Protein 1UAA (pdb70)

Solvent-accessible surface area: 56972 Å² total; per-residue (Å²): 147,23,23,106,21,10,63,107,0,11,93,50,23,97,7,13,0,0,2,3,0,5,2,16,3,24,39,61,117,6,8,11,47,3,0,15,63,0,14,159,65,48,62,44,84,2,139,19,0,3,2,4,0,52,57,22,86,20,12,75,49,7,32,82,93,0,12,132,75,17,13,104,151,35,2,64,41,11,49,19,23,4,7,60,20,19,0,10,37,0,1,63,108,11,56,72,77,114,64,125,118,38,28,10,7,15,18,12,52,41,23,5,50,48,17,0,92,114,40,1,62,81,79,8,86,42,25,161,83,34,4,83,91,1,2,14,47,0,0,34,40,11,8,85,86,26,55,22,80,58,0,54,83,82,28,94,44,124,84,50,132,36,4,0,110,1,7,24,66,0,28,52,58,5,160,79,63,62,11,19,1,36,22,22,0,1,20,61,0,9,92,55,0,85,80,57,112,120,1,74,140,81,3,61,80,48,11,92,0,3,2,1,8,34,2,3,19,0,15,29,8,10,9,79,0,7,49,16,6,14,25,118,181,8,62,3,7,1,3,0,0,11,3,16,0,1,77,37,142,92,16,7,53,29,92,0,0,40,55,2,44,158,75,14,128,41,23,98,47,12,93,2,45,37,1,108,37,0,5,15,0,0,3,50,0,0,18,84,0,16,66,75,7,91,63,87,33,116,35,138,6,85,17,131,79,51,142,27,60,66,1,101,0,52,70,9,89,80,56,66,84,7,0,65,119,5,5,28,51,5,69,46,29,20,166,138,90,117,28,71,73,79,28,0,0,0,1,2,58,15,94,118,18,6,175,21,2,46,103,22,0,103,108,63,217,11,59,41,57,89,38,62,61,76,36,26,7,25,34,27,0,0,24,10,2,16,0,4,1,28,0,7,42,20,34,58,4,51,36,0,1,94,86,0,7,26,49,15,100,112,117,2,25,113,53,19,35,124,85,0,18,78,22,3,126,82,117,121,97,8,16,8,56,0,2,96,29,166,24,0,33,162,70,10,81,58,200,10,56,98,4,0,39,130,16,1,90,56,0,14,87,11,42,138,39,10,135,166,101,32,56,23,0,2,116,72,0,19,136,46,29,83,0,75,40,49,0,104,98,9,6,29,29,92,132,4,0,78,63,4,21,124,16,5,70,77,3,36,55,25,1,32,95,10,22,128,13,42,154,72,37,98,82,48,80,14,72,76,0,7,19,45,1,15,17,69,5,50,17,77,137,162,103,73,64,74,39,0,23,0,9,16,2,18,39,1,59,42,93,87,17,25,20,0,12,1,3,3,0,1,39,14,45,5,0,62,80,60,17,59,99,125,129,57,27,25,20,6,22,38,1,1,4,3,0,0,0,2,0,36,108,38,1,12,2,6,14,6,44,27,13,70,60,95,86,80,73,49,236,37,130,34,0,98,0,0,100,42,2,20,94,124,4,14,80,138,133,39,22,107,14,0,69,74,0,12,102,41,22,87,5,18,0,0,0,2,2,2,4,16,3,30,44,30,59,3,3,0,43,0,0,11,56,0,14,132,50,49,58,40,56,10,51,7,0,0,1,5,1,54,73,90,131,19,0,139,71,1,96,126,92,4,37,148,55,2,23,205,104,55,17,161,43,26,37,16,10,7,6,64,63,9,0,61,32,0,8,96,121,7,24,42,36,4,19,19,137,31,92,51,79,66,39,65,83,74,56,16,52,45,23,1,96,101,12,3,121,73,84,6,98,85,30,154,99,15,14,64,69,0,22,11,26,3,13,50,47,19,17,100,88,38,58,25,88,57,2,58,85,81,17,101,35,107,82,34,151,47,2,1,90,2,4,20,73,2,34,33,67,6,162,66,97,42,30,16,3,78,18,18,6,2,32,48,0,11,95,10,0,104,69,6,99,78,3,81,114,96,9,29,56,59,1,48,0,2,0,1,4,35,2,1,17,0,14,34,8,15,4,54,0,11,48,31,5,0,33,110,104,4,88,6,1,5,1,1,3,26,2,15,1,1,68,43,140,112,22,5,83,52,88,0,2,40,45,3,45,108,75,14,122,79,27,92,41,0,90,1,46,28,0,97,41,0,6,19,26,0,3,76,0,0,10,48,0,5,58,66,6,100,72,101,39,133,14,132,9,91,19,143,80,58,112,28,44,78,1,75,0,6,24,2,75,54,67,65,47,4,0,89,59,0,2,34,56,0,58,50,36,37,137,104,68,152,27,85,51,90,24,0,0,0,0,1,48,19,96,103,3,8,48,10,1,1,2,25,0,11,42,48,147,11,41,30,92,11,49,11,58,75,25,0,7,59,58,84,5,0,57,36,6,5,7,5,0,67,2,13,36,77,32,100,24,47,60,2,5,76,155,3,13,37,38,5,101,51,113,13,27,114,55,22,28,87,100,0,0,90,78,3,102,100,70,131,91,8,8,12,54,0,1,104,44,182,35,0,38,154,65,3,60,54,187,7,41,107,1,2,48,102,1,0,99,55,2,16,56,7,47,167,72,10,130,204,87,24,47,28,0,4,124,71,0,29,130,44,17,50,10,80,48,36,0,107,108,57,7,116,19,84,120,24,0,91,88,41,35,138,9,2,70,36,1,36,43,9,2,24,88,12,24,125,16,60,175,159,91,161,78,31,76,21,75,67,0,6,65,42,1,32,119,62,88,142,188,112,47,32,0,30,0,0,13,2,26,38,0,43,53,71,80,14,31,29,2,16,2,3,1,3,1,28,23,46,2,0,76,89,45,15,40,95,124,138,68,19,48,20,2,19,28,1,0,1,0,0,2,0,4,0,42,128,60,1,12,0,1,9,0,94,56,23,150,92,195,51,115,68,41,207,32,126,34,0,92,2,0,94,45,8,17,83,132,8,13,78,85,84,123

Organism: Escherichia coli (strain K12) (NCBI:txid83333)

CATH classification: 3.40.50.300 (+3 more: 1.10.10.160, 3.40.50.300, 1.10.486.10)

Foldseek 3Di:
DQPPLLVVLQVPQQFAEEEAEDQQLCQLPSVLSNLLCCCVVVVDQLQQAAEEEADLVSQVVSLVSNCVVDPLRSRLNHHYYYLLVVLQVLVVVVVVVVPHDPQAAEQEVVSQLVVLCVLCPPLDDPDDVLSVCLVLVLLACVLVVHDLVVVCVVFDDPVGVSSSVSSNVSVVVCVPLRYDYSSCSLVVSLCVQVVDDVSLVVLLRRNVEYEYEALQQQARSRVSSVCSNPPPSNRYYYYYHLLQNFVVSRRGDSCRVPVSVPVDDPYHYRYRAEHAFAAQQLQQQLQQLLVVFDDPDDYGHGYPHHHAAFAEEDEAAALQVQLVVCLVVLVVCCVVVPDFLALAEEAFADDVSVVNNVCSCVVVVFDADEADDQFLLGLPLNLLLLLLLSCLLRVQNQVSCVSHLAVLHDPQDPVVVVLLCVQCVVVPGGSLVSLPDPVSCVSDDDVNNVRSNVVSVLSVVLSVVCVDVVLVSSVCVCVVSVSLVSLCVVPDDNVVSVVSVVSVVLLSVQLVCQQVDDSSHGHDRSVVSSVCVSVVSSVPDPDDDSGHHYHYLVSLSDAAHQEYEHEAQFACTQLNVVCVVPVHSSSSSSSVSSSSSRHHHHYYYYHHQWYPPPVDIDRTHGHVSLVSGDVVSYHD/DDDVLLVVLLPPQQFQEEEAEDPQLCVLVSVLSSLVCCCVPVVCQLQQEAEEEADVVSQVVSLVVNCVVDPPPSNPHHNRGYLLVVLQVLQAVVCCVVVHGADAEACPPVNLLVVLCVLQPVNDDPDDVVSVCLVQVLLAVVLVVHALVVQCVVFDDDCSVVSSVSSNVSVVVPVPVPHHHRSCSQLPVLVVLVVDPVSLVVQLRSNVEYEYEALQQDANSSLSSVCSNHPGSRRYYYYYHLLQNFVVSRRRDSCRVVVCCPSGVVYHYRYRAEHAFAAQQLLQQLQQLLVVFVDDDRHRHDYPHHHFAFAEEAEAAELQRQLVVCLVVVVVCCVVVVDFQALAAEAFADLVSVVNNLQVCLVVVAFADALADDRLLVLVLNVLLLLLLVCLLPVQPLVSCVVNVQLLHWPQDVCLVVLLVVVCVVVPTHSLVSLPPPVSPPSDHDCNNVGSCVVSVLSVVLSVVCQPVVLVSSVCVDVVSVSLVVLCVVPDPNVRSVVSVVSVVVLSVSLVCQQVADPPGDHDRSSVSSVSSCVNVVVDTHYYYYYLVSQQPAAHQEYEHEAQFACILCPVVVVPVVPSSSSSSSVSRSSSRHGHHYYYYHHQWYCPPVNIDRTHGNCSLVSGDVVRYHYDD

Secondary structure (DSSP, 8-state):
---HHHHHHHH--SSEEEE---TTS-HHHHHHHHHHHHHHHH---GGGEEEEESSHHHHHHHHHHHHHHS-TTTTTTSEEEEHHHHHHHHHHHHHHHTT------EE-HHHHHHHHHHHTSTTS-S-HHHHHHHHHHHHHHHTTT--TTHHHHT--SHHHHHHHHHHHHHHHHHHHHT-EEHHHHHHHHHHHHHH-HHHHHHHHTT-SEEEES-GGG-BHHHHHHHHHHHTTT--EEEE--GGG---GGGTB-TTHHHHHHHHSTT-EEE----BSSS-HHHHHHHHHHHHTS--SS-----BSS-----BEEEEPSSHHHHHHHHHHHHHHHHHHH---TTTEEEEESSSGGGTTHHHHHHHTT--EEES----GGG-HHHHHHHHHHHHHH-TT-HHHHHHHSSTT-----HHHHHHHHHHHHHTTS-HHHHTT-TTHHHHS-SHHHHHHHHHHHHHHHHHHHHTT-HHHHHHHHHHHHTHHHHHHHHSSSHHHHHHHHHHHHHHHHHHHHHHT--SSS----HHHHHHHHHTT----------SEEEEESTTTSS--EEEEEE---BSSTTTTHHHHTTT--HHHHHHHHHHHHTEEEEEEEEE-SS--GGGS-----B-HHHHHS-TTTB--/---HHHHHHHH--SS-EEEEE-TTS-HHHHHHHHHHHHHHHH---GGGEEEEESSHHHHHHHHHHHHHHS-TTTT-S---EEHHHHHHHHHHHHHTTSS------B-TTHHHHHHHHHHTSSSS-S-HHHHHHHHHHHHHHHHTT--TTHHHHT--SHHHHHHHHHHHHHHHHHHHHT-B-TTHHHHTHHHHHHH-HHHHHHHHTTSSEEEES-GGG-BHHHHHHHHHHSSSS--EEEE--GGG--GGGGTB-TTHHHHHHHS-TT-EEEEE-EESSS-HHHHHHHHHHGGGS--SS----EESS----PEEEEEEEEHHHHHHHHHHHHHHHHHHHT--GGGEEEEESSSHHHHHHHHHHHHTT--EE--SS--GGGSHHHHHHHHHHHHHH-TT-HHHHHHHTTTTT----HHHHHHHHHHHHHTTS-HHHHTT-TTTTTTS-TTSTTTHHHHHHHHHHHHHHHTT-HHHHHHHHHHHHTHHHHHHHHSSSHHHHHHHHHHHHHHHHHHHHHHH--SSS----HHHHHHHHHTT------EEEEEHHHHTT--EEEEEE---BTTTTTTHHHHTTS--HHHHHHHHHHHHTEEEEEEEEEEEEEESSSSEE---B-HHHHHS-GGGEEE--

InterPro domains:
  IPR000212 UvrD-like helicase [PTHR11070] (2-648)
  IPR005752 ATP-dependent DNA helicase Rep [MF_01920] (1-668)
  IPR005752 ATP-dependent DNA helicase Rep [TIGR01074] (2-667)
  IPR013986 DExx box DNA helicase domain superfamily [G3DSA:1.10.10.160] (108-181)
  IPR014016 UvrD-like helicase, ATP-binding domain [PF00580] (3-266)
  IPR014016 UvrD-like helicase, ATP-binding domain [PS51198] (1-280)
  IPR014017 UvrD-like helicase, C-terminal [PF13361] (271-613)
  IPR014017 UvrD-like helicase, C-terminal [PS51217] (281-562)
  IPR027417 P-loop containing nucleoside triphosphate hydrolase [G3DSA:3.40.50.300] (4-266)
  IPR027417 P-loop containing nucleoside triphosphate hydrolase [G3DSA:3.40.50.300] (274-631)
  IPR027417 P-loop containing nucleoside triphosphate hydrolase [SSF52540] (2-636)

GO terms:
  GO:0016887 ATP hydrolysis activity (F, EXP)
  GO:0043138 3'-5' DNA helicase activity (F, EXP)
  GO:0005515 protein binding (F, IPI)
  GO:0003678 DNA helicase activity (F, IDA)
  GO:0042803 protein homodimerization activity (F, IDA)
  GO:0043600 cytoplasmic replisome (C, EXP)
  GO:0044787 bacterial-type DNA replication (P, IMP)
  GO:0009314 response to radiation (P, IMP)

Radius of gyration: 38.95 Å; Cα contacts (8 Å, |Δi|>4): 2082; chains: 2; bounding box: 80×111×108 Å

Structure (mmCIF, N/CA/C/O backbone):
data_1UAA
#
_entry.id   1UAA
#
_cell.length_a   141.800
_cell.length_b   141.800
_cell.length_c   284.800
_cell.angle_alpha   90.00
_cell.angle_beta   90.00
_cell.angle_gamma   90.00
#
_symmetry.space_group_name_H-M   'P 43 21 2'
#
loop_
_entity.id
_entity.type
_entity.pdbx_description
1 polymer "DNA (5'-D(*TP*TP*TP*TP*TP*TP*TP*TP*TP*TP*TP*TP*TP*TP*TP*T)-3')"
2 polymer 'PROTEIN (ATP-DEPENDENT DNA HELICASE REP.)'
#
loop_
_atom_site.group_PDB
_atom_site.id
_atom_site.type_symbol
_atom_site.label_atom_id
_atom_site.label_alt_id
_atom_site.label_comp_id
_atom_site.label_asym_id
_atom_site.label_entity_id
_atom_site.label_seq_id
_atom_site.pdbx_PDB_ins_code
_atom_site.Cartn_x
_atom_site.Cartn_y
_atom_site.Cartn_z
_atom_site.occupancy
_atom_site.B_iso_or_equiv
_atom_site.auth_seq_id
_atom_site.auth_comp_id
_atom_site.auth_asym_id
_atom_site.auth_atom_id
_atom_site.pdbx_PDB_model_num
ATOM 318 N N . ARG B 2 2 ? 22.215 65.009 63.352 1.00 49.37 2 ARG A N 1
ATOM 319 C CA . ARG B 2 2 ? 21.738 64.896 64.77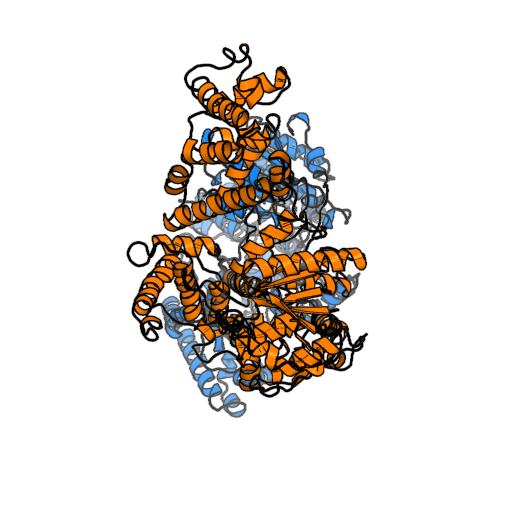3 1.00 48.09 2 ARG A CA 1
ATOM 320 C C . ARG B 2 2 ? 21.689 63.452 65.343 1.00 46.40 2 ARG A C 1
ATOM 321 O O . ARG B 2 2 ? 22.572 62.600 65.124 1.00 43.39 2 ARG A O 1
ATOM 323 N N . LEU B 2 3 ? 20.705 63.267 66.207 1.00 45.99 3 LEU A N 1
ATOM 324 C CA . LEU B 2 3 ? 20.425 61.997 66.827 1.00 45.21 3 LEU A CA 1
ATOM 325 C C . LEU B 2 3 ? 19.258 61.651 65.941 1.00 46.95 3 LEU A C 1
ATOM 326 O O . LEU B 2 3 ? 18.468 62.536 65.560 1.00 46.68 3 LEU A O 1
ATOM 331 N N . ASN B 2 4 ? 19.138 60.393 65.565 1.00 46.81 4 ASN A N 1
ATOM 332 C CA . ASN B 2 4 ? 18.024 60.118 64.703 1.00 46.76 4 ASN A CA 1
ATOM 333 C C . ASN B 2 4 ? 16.745 60.335 65.478 1.00 46.17 4 ASN A C 1
ATOM 334 O O . ASN B 2 4 ? 16.695 60.165 66.688 1.00 49.00 4 ASN A O 1
ATOM 339 N N . PRO B 2 5 ? 15.752 60.902 64.813 1.00 44.02 5 PRO A N 1
ATOM 340 C CA . PRO B 2 5 ? 14.425 61.218 65.326 1.00 41.60 5 PRO A CA 1
ATOM 341 C C . PRO B 2 5 ? 13.868 60.281 66.352 1.00 38.92 5 PRO A C 1
ATOM 342 O O . PRO B 2 5 ? 13.544 60.717 67.448 1.00 38.57 5 PRO A O 1
ATOM 346 N N . GLY B 2 6 ? 13.760 59.003 66.015 1.00 36.61 6 GLY A N 1
ATOM 347 C CA . GLY B 2 6 ? 13.240 58.047 66.974 1.00 36.00 6 GLY A CA 1
ATOM 348 C C . GLY B 2 6 ? 13.949 58.283 68.293 1.00 35.22 6 GLY A C 1
ATOM 349 O O . GLY B 2 6 ? 13.342 58.714 69.273 1.00 36.86 6 GLY A O 1
ATOM 350 N N . GLN B 2 7 ? 15.264 58.128 68.263 1.00 31.51 7 GLN A N 1
ATOM 351 C CA . GLN B 2 7 ? 16.081 58.333 69.430 1.00 30.16 7 GLN A CA 1
ATOM 352 C C . GLN B 2 7 ? 15.614 59.625 70.113 1.00 32.19 7 GLN A C 1
ATOM 353 O O . GLN B 2 7 ? 15.041 59.590 71.208 1.00 33.40 7 GLN A O 1
ATOM 359 N N . GLN B 2 8 ? 15.702 60.731 69.391 1.00 32.84 8 GLN A N 1
ATOM 360 C CA . GLN B 2 8 ? 15.286 62.004 69.937 1.00 34.44 8 GLN A CA 1
ATOM 361 C C . GLN B 2 8 ? 13.956 61.981 70.667 1.00 32.69 8 GLN A C 1
ATOM 362 O O . GLN B 2 8 ? 13.872 62.330 71.839 1.00 32.64 8 GLN A O 1
ATOM 368 N N . GLN B 2 9 ? 12.911 61.544 69.992 1.00 31.54 9 GLN A N 1
ATOM 369 C CA . GLN B 2 9 ? 11.609 61.536 70.629 1.00 32.07 9 GLN A CA 1
ATOM 370 C C . GLN B 2 9 ? 11.592 60.703 71.869 1.00 31.45 9 GLN A C 1
ATOM 371 O O . GLN B 2 9 ? 10.777 60.932 72.756 1.00 29.21 9 GLN A O 1
ATOM 377 N N . ALA B 2 10 ? 12.426 59.667 71.876 1.00 31.65 10 ALA A N 1
ATOM 378 C CA . ALA B 2 10 ? 12.550 58.773 73.021 1.00 31.20 10 ALA A CA 1
ATOM 379 C C . ALA B 2 10 ? 13.037 59.633 74.152 1.00 31.44 10 ALA A C 1
ATOM 380 O O . ALA B 2 10 ? 12.458 59.643 75.240 1.00 32.63 10 ALA A O 1
ATOM 382 N N . VAL B 2 11 ? 14.070 60.410 73.848 1.00 28.77 11 VAL A N 1
ATOM 383 C CA . VAL B 2 11 ? 14.671 61.302 74.819 1.00 26.24 11 VAL A CA 1
ATOM 384 C C . VAL B 2 11 ? 13.770 62.451 75.285 1.00 29.73 11 VAL A C 1
ATOM 385 O O . VAL B 2 11 ? 13.719 62.753 76.470 1.00 29.22 11 VAL A O 1
ATOM 389 N N . GLU B 2 12 ? 13.042 63.093 74.378 1.00 34.92 12 GLU A N 1
ATOM 390 C CA . GLU B 2 12 ? 12.170 64.207 74.798 1.00 40.01 12 GLU A CA 1
ATOM 391 C C . GLU B 2 12 ? 10.955 63.801 75.605 1.00 40.50 12 GLU A C 1
ATOM 392 O O . GLU B 2 12 ? 10.489 64.557 76.452 1.00 40.68 12 GLU A O 1
ATOM 398 N N . PHE B 2 13 ? 10.420 62.624 75.306 1.00 42.94 13 PHE A N 1
ATOM 399 C CA . PHE B 2 13 ? 9.235 62.156 75.993 1.00 43.84 13 PHE A CA 1
ATOM 400 C C . PHE B 2 13 ? 9.555 61.851 77.433 1.00 42.78 13 PHE A C 1
ATOM 401 O O . PHE B 2 13 ? 10.124 60.803 77.747 1.00 43.41 13 PHE A O 1
ATOM 409 N N . VAL B 2 14 ? 9.168 62.761 78.316 1.00 38.76 14 VAL A N 1
ATOM 410 C CA . VAL B 2 14 ? 9.451 62.557 79.715 1.00 34.98 14 VAL A CA 1
ATOM 411 C C . VAL B 2 14 ? 8.258 62.931 80.580 1.00 35.93 14 VAL A C 1
ATOM 412 O O . VAL B 2 14 ? 8.423 63.361 81.718 1.00 33.78 14 VAL A O 1
ATOM 416 N N . THR B 2 15 ? 7.047 62.733 80.069 1.00 38.63 15 THR A N 1
ATOM 417 C CA . THR B 2 15 ? 5.851 63.116 80.829 1.00 43.84 15 THR A CA 1
ATOM 418 C C . THR B 2 15 ? 4.971 62.004 81.410 1.00 45.10 15 THR A C 1
ATOM 419 O O . THR B 2 15 ? 4.116 62.286 82.263 1.00 47.76 15 THR A O 1
ATOM 423 N N . GLY B 2 16 ? 5.194 60.754 80.999 1.00 44.31 16 GLY A N 1
ATOM 424 C CA . GLY B 2 16 ? 4.387 59.658 81.507 1.00 38.61 16 GLY A CA 1
ATOM 425 C C . GLY B 2 16 ? 4.955 58.293 81.213 1.00 35.73 16 GLY A C 1
ATOM 426 O O . GLY B 2 16 ? 6.162 58.146 81.074 1.00 37.39 16 GLY A O 1
ATOM 427 N N . PRO B 2 17 ? 4.100 57.264 81.171 1.00 33.72 17 PRO A N 1
ATOM 428 C CA . PRO B 2 17 ? 4.430 55.866 80.909 1.00 31.43 17 PRO A CA 1
ATOM 429 C C . PRO B 2 17 ? 4.860 55.709 79.485 1.00 27.68 17 PRO A C 1
ATOM 430 O O . PRO B 2 17 ? 4.059 55.825 78.571 1.00 27.08 17 PRO A O 1
ATOM 434 N N . CYS B 2 18 ? 6.126 55.418 79.288 1.00 25.87 18 CYS A N 1
ATOM 435 C CA . CYS B 2 18 ? 6.574 55.290 77.949 1.00 26.37 18 CYS A CA 1
ATOM 436 C C . CYS B 2 18 ? 7.475 54.113 77.755 1.00 29.13 18 CYS A C 1
ATOM 437 O O . CYS B 2 18 ? 8.297 53.781 78.627 1.00 32.29 18 CYS A O 1
ATOM 440 N N . LEU B 2 19 ? 7.367 53.535 76.560 1.00 27.49 19 LEU A N 1
ATOM 441 C CA . LEU B 2 19 ? 8.161 52.392 76.169 1.00 25.68 19 LEU A CA 1
ATOM 442 C C . LEU B 2 19 ? 8.901 52.610 74.873 1.00 22.94 19 LEU A C 1
ATOM 443 O O . LEU B 2 19 ? 8.297 52.903 73.856 1.00 22.63 19 LEU A O 1
ATOM 448 N N . VAL B 2 20 ? 10.189 52.324 74.876 1.00 19.41 20 VAL A N 1
ATOM 449 C CA . VAL B 2 20 ? 10.933 52.456 73.659 1.00 18.70 20 VAL A CA 1
ATOM 450 C C . VAL B 2 20 ? 11.258 51.081 73.181 1.00 21.89 20 VAL A C 1
ATOM 451 O O . VAL B 2 20 ? 11.870 50.302 73.883 1.00 24.44 20 VAL A O 1
ATOM 455 N N . LEU B 2 21 ? 10.857 50.791 71.961 1.00 23.18 21 LEU A N 1
ATOM 456 C CA . LEU B 2 21 ? 11.086 49.490 71.369 1.00 23.14 21 LEU A CA 1
ATOM 457 C C . LEU B 2 21 ? 12.380 49.478 70.565 1.00 21.54 21 LEU A C 1
ATOM 458 O O . LEU B 2 21 ? 12.399 49.266 69.363 1.00 20.76 21 LEU A O 1
ATOM 463 N N . ALA B 2 22 ? 13.495 49.618 71.230 1.00 19.57 22 ALA A N 1
ATOM 464 C CA . ALA B 2 22 ? 14.723 49.653 70.473 1.00 19.02 22 ALA A CA 1
ATOM 465 C C . ALA B 2 22 ? 15.069 48.394 69.760 1.00 16.65 22 ALA A C 1
ATOM 466 O O . ALA B 2 22 ? 15.551 47.468 70.374 1.00 16.92 22 ALA A O 1
ATOM 468 N N . GLY B 2 23 ? 14.927 48.407 68.445 1.00 16.44 23 GLY A N 1
ATOM 469 C CA . GLY B 2 23 ? 15.280 47.245 67.648 1.00 15.60 23 GLY A CA 1
ATOM 470 C C . GLY B 2 23 ? 16.772 47.012 67.721 1.00 18.26 23 GLY A C 1
ATOM 471 O O . GLY B 2 23 ? 17.514 47.836 68.229 1.00 18.25 23 GLY A O 1
ATOM 472 N N . ALA B 2 24 ? 17.233 45.899 67.177 1.00 23.78 24 ALA A N 1
ATOM 473 C CA . ALA B 2 24 ? 18.661 45.542 67.233 1.00 27.40 24 ALA A CA 1
ATOM 474 C C . ALA B 2 24 ? 19.668 46.449 66.531 1.00 27.77 24 ALA A C 1
ATOM 475 O O . ALA B 2 24 ? 19.958 46.280 65.370 1.00 31.79 24 ALA A O 1
ATOM 477 N N . GLY B 2 25 ? 20.289 47.338 67.273 1.00 28.80 25 GLY A N 1
ATOM 478 C CA . GLY B 2 25 ? 21.246 48.230 66.657 1.00 31.52 25 GLY A CA 1
ATOM 479 C C . GLY B 2 25 ? 20.775 49.639 66.940 1.00 36.17 25 GLY A C 1
ATOM 480 O O . GLY B 2 25 ? 21.557 50.590 66.879 1.00 35.88 25 GLY A O 1
ATOM 481 N N . SER B 2 26 ? 19.494 49.739 67.304 1.00 36.98 26 SER A N 1
ATOM 482 C CA . SER B 2 26 ? 18.812 50.989 67.623 1.00 37.68 26 SER A CA 1
ATOM 483 C C . SER B 2 26 ? 19.705 52.120 68.179 1.00 39.33 26 SER A C 1
ATOM 484 O O . SER B 2 26 ? 19.757 53.220 67.604 1.00 39.93 26 SER A O 1
ATOM 487 N N . GLY B 2 27 ? 20.361 51.858 69.301 1.00 41.84 27 GLY A N 1
ATOM 488 C CA . GLY B 2 27 ? 21.242 52.859 69.962 1.00 44.08 27 GLY A CA 1
ATOM 489 C C . GLY B 2 27 ? 20.897 53.016 71.476 1.00 45.82 27 GLY A C 1
ATOM 490 O O . GLY B 2 27 ? 21.302 53.987 72.129 1.00 48.05 27 GLY A O 1
ATOM 491 N N . LYS B 2 28 ? 20.158 52.035 71.937 1.00 45.12 28 LYS A N 1
ATOM 492 C CA . LYS B 2 28 ? 19.660 51.830 73.331 1.00 46.80 28 LYS A CA 1
ATOM 493 C C . LYS B 2 28 ? 20.392 52.561 74.502 1.00 47.13 28 LYS A C 1
ATOM 494 O O . LYS B 2 28 ? 19.777 53.256 75.319 1.00 50.07 28 LYS A O 1
ATOM 500 N N . THR B 2 29 ? 21.685 52.300 74.640 1.00 44.79 29 THR A N 1
ATOM 501 C CA . THR B 2 29 ? 22.535 52.858 75.735 1.00 42.37 29 THR A CA 1
ATOM 502 C C . THR B 2 29 ? 22.577 54.390 75.608 1.00 41.66 29 THR A C 1
ATOM 503 O O . THR B 2 29 ? 22.265 55.103 76.581 1.00 44.98 29 THR A O 1
ATOM 507 N N . ARG B 2 30 ? 22.797 54.880 74.385 1.00 36.85 30 ARG A N 1
ATOM 508 C CA . ARG B 2 30 ? 22.827 56.323 74.095 1.00 33.69 30 ARG A CA 1
ATOM 509 C C . ARG B 2 30 ? 21.588 57.005 74.682 1.00 30.85 30 ARG A C 1
ATOM 510 O O . ARG B 2 30 ? 21.629 57.752 75.688 1.00 30.38 30 ARG A O 1
ATOM 518 N N . VAL B 2 31 ? 20.474 56.677 74.063 1.00 24.16 31 VAL A N 1
ATOM 519 C CA . VAL B 2 31 ? 19.205 57.177 74.497 1.00 22.80 31 VAL A CA 1
ATOM 520 C C . VAL B 2 31 ? 19.050 57.189 76.025 1.00 26.17 31 VAL A C 1
ATOM 521 O O . VAL B 2 31 ? 18.861 58.249 76.621 1.00 32.18 31 VAL A O 1
ATOM 525 N N . ILE B 2 32 ? 19.224 56.054 76.679 1.00 23.32 32 ILE A N 1
ATOM 526 C CA . ILE B 2 32 ? 19.077 56.062 78.113 1.00 23.66 32 ILE A CA 1
ATOM 527 C C . ILE B 2 32 ? 19.967 57.108 78.747 1.00 24.40 32 ILE A C 1
ATOM 528 O O . ILE B 2 32 ? 19.464 57.999 79.450 1.00 25.03 32 ILE A O 1
ATOM 533 N N . THR B 2 33 ? 21.268 57.056 78.448 1.00 22.01 33 THR A N 1
ATOM 534 C CA . THR B 2 33 ? 22.185 58.036 79.057 1.00 22.35 33 THR A CA 1
ATOM 535 C C . THR B 2 33 ? 21.616 59.429 78.809 1.00 20.01 33 THR A C 1
ATOM 536 O O . THR B 2 33 ? 21.299 60.206 79.727 1.00 16.82 33 THR A O 1
ATOM 540 N N . ASN B 2 34 ? 21.390 59.676 77.537 1.00 14.73 34 ASN A N 1
ATOM 541 C CA . ASN B 2 34 ? 20.876 60.924 77.149 1.00 13.07 34 ASN A CA 1
ATOM 542 C C . ASN B 2 34 ? 19.626 61.267 77.896 1.00 13.80 34 ASN A C 1
ATOM 543 O O . ASN B 2 34 ? 19.572 62.323 78.547 1.00 17.69 34 ASN A O 1
ATOM 548 N N . LYS B 2 35 ? 18.687 60.338 77.970 1.00 7.68 35 LYS A N 1
ATOM 549 C CA . LYS B 2 35 ? 17.493 60.710 78.644 1.00 7.42 35 LYS A CA 1
ATOM 550 C C . LYS B 2 35 ? 17.738 61.064 80.058 1.00 9.04 35 LYS A C 1
ATOM 551 O O . LYS B 2 35 ? 17.122 61.985 80.546 1.00 11.33 35 LYS A O 1
ATOM 557 N N . ILE B 2 36 ? 18.659 60.382 80.724 1.00 9.04 36 ILE A N 1
ATOM 558 C CA . ILE B 2 36 ? 18.889 60.747 82.107 1.00 12.50 36 ILE A CA 1
ATOM 559 C C . ILE B 2 36 ? 19.575 62.082 82.131 1.00 13.63 36 ILE A C 1
ATOM 560 O O . ILE B 2 36 ? 19.109 63.013 82.792 1.00 13.83 36 ILE A O 1
ATOM 565 N N . ALA B 2 37 ? 20.631 62.220 81.349 1.00 14.25 37 ALA A N 1
ATOM 566 C CA . ALA B 2 37 ? 21.320 63.495 81.300 1.00 18.87 37 ALA A CA 1
ATOM 567 C C . ALA B 2 37 ? 20.271 64.571 81.083 1.00 24.18 37 ALA A C 1
ATOM 568 O O . ALA B 2 37 ? 20.085 65.430 81.936 1.00 26.99 37 ALA A O 1
ATOM 570 N N . HIS B 2 38 ? 19.466 64.401 80.039 1.00 25.01 38 HIS A N 1
ATOM 571 C CA . HIS B 2 38 ? 18.418 65.343 79.694 1.00 25.65 38 HIS A CA 1
ATOM 572 C C . HIS B 2 38 ? 17.369 65.588 80.810 1.00 25.04 38 HIS A C 1
ATOM 573 O O . HIS B 2 38 ? 17.026 66.739 81.129 1.00 24.01 38 HIS A O 1
ATOM 580 N N . LEU B 2 39 ? 16.899 64.506 81.422 1.00 23.65 39 LEU A N 1
ATOM 581 C CA . LEU B 2 39 ? 15.909 64.584 82.486 1.00 23.28 39 LEU A CA 1
ATOM 582 C C . LEU B 2 39 ? 16.363 65.616 83.455 1.00 24.98 39 LEU A C 1
ATOM 583 O O . LEU B 2 39 ? 15.647 66.544 83.786 1.00 22.12 39 LEU A O 1
ATOM 588 N N . ILE B 2 40 ? 17.621 65.466 83.832 1.00 29.06 40 ILE A N 1
ATOM 589 C CA . ILE B 2 40 ? 18.256 66.349 84.777 1.00 33.14 40 ILE A CA 1
ATOM 590 C C . ILE B 2 40 ? 18.312 67.751 84.235 1.00 38.24 40 ILE A C 1
ATOM 591 O O . ILE B 2 40 ? 17.562 68.621 84.666 1.00 41.19 40 ILE A O 1
ATOM 596 N N . ARG B 2 41 ? 19.192 67.934 83.251 1.00 41.45 41 ARG A N 1
ATOM 597 C CA . ARG B 2 41 ? 19.444 69.225 82.602 1.00 43.96 41 ARG A CA 1
ATOM 598 C C . ARG B 2 41 ? 18.201 69.929 82.036 1.00 41.08 41 ARG A C 1
ATOM 599 O O . ARG B 2 41 ? 17.683 70.887 82.619 1.00 40.01 41 ARG A O 1
ATOM 607 N N . GLY B 2 42 ? 17.671 69.398 80.953 1.00 38.41 42 GLY A N 1
ATOM 608 C CA . GLY B 2 42 ? 16.515 70.024 80.362 1.00 36.79 42 GLY A CA 1
ATOM 609 C C . GLY B 2 42 ? 15.201 69.911 81.106 1.00 35.86 42 GLY A C 1
ATOM 610 O O . GLY B 2 42 ? 14.328 70.760 80.901 1.00 35.66 42 GLY A O 1
ATOM 611 N N . CYS B 2 43 ? 15.033 68.897 81.953 1.00 33.52 43 CYS A N 1
ATOM 612 C CA . CYS B 2 43 ? 13.758 68.765 82.639 1.00 32.60 43 CYS A CA 1
ATOM 613 C C . CYS B 2 43 ? 13.791 69.114 84.107 1.00 33.36 43 CYS A C 1
ATOM 614 O O . CYS B 2 43 ? 12.784 69.005 84.811 1.00 32.77 43 CYS A O 1
ATOM 617 N N . GLY B 2 44 ? 14.952 69.520 84.585 1.00 33.68 44 GLY A N 1
ATOM 618 C CA . GLY B 2 44 ? 15.037 69.892 85.979 1.00 37.48 44 GLY A CA 1
ATOM 619 C C . GLY B 2 44 ? 15.113 68.739 86.963 1.00 39.82 44 GLY A C 1
ATOM 620 O O . GLY B 2 44 ? 15.364 68.957 88.160 1.00 43.91 44 GLY A O 1
ATOM 621 N N . TYR B 2 45 ? 14.901 67.515 86.493 1.00 38.42 45 TYR A N 1
ATOM 622 C CA . TYR B 2 45 ? 14.976 66.385 87.388 1.00 36.25 45 TYR A CA 1
ATOM 623 C C . TYR B 2 45 ? 16.312 66.416 88.139 1.00 36.82 45 TYR A C 1
ATOM 624 O O . TYR B 2 45 ? 17.350 66.811 87.573 1.00 34.43 45 TYR A O 1
ATOM 633 N N . GLN B 2 46 ? 16.256 66.125 89.443 1.00 38.16 46 GLN A N 1
ATOM 634 C CA . GLN B 2 46 ? 17.476 66.106 90.273 1.00 40.15 46 GLN A CA 1
ATOM 635 C C . GLN B 2 46 ? 18.203 64.782 90.264 1.00 36.14 46 GLN A C 1
ATOM 636 O O . GLN B 2 46 ? 17.713 63.826 90.843 1.00 34.60 46 GLN A O 1
ATOM 642 N N . ALA B 2 47 ? 19.423 64.789 89.735 1.00 33.92 47 ALA A N 1
ATOM 643 C CA . ALA B 2 47 ? 20.264 63.613 89.635 1.00 31.70 47 ALA A CA 1
ATOM 644 C C . ALA B 2 47 ? 19.891 62.528 90.667 1.00 35.78 47 ALA A C 1
ATOM 645 O O . ALA B 2 47 ? 19.594 61.384 90.304 1.00 36.84 47 ALA A O 1
ATOM 647 N N . ARG B 2 48 ? 19.732 62.935 91.925 1.00 37.97 48 ARG A N 1
ATOM 648 C CA . ARG B 2 48 ? 19.407 62.004 93.009 1.00 38.34 48 ARG A CA 1
ATOM 649 C C . ARG B 2 48 ? 17.980 61.430 93.051 1.00 37.22 48 ARG A C 1
ATOM 650 O O . ARG B 2 48 ? 17.646 60.733 93.995 1.00 37.61 48 ARG A O 1
ATOM 658 N N . HIS B 2 49 ? 17.174 61.653 92.013 1.00 35.11 49 HIS A N 1
ATOM 659 C CA . HIS B 2 49 ? 15.784 61.181 91.990 1.00 32.44 49 HIS A CA 1
ATOM 660 C C . HIS B 2 49 ? 15.475 60.272 90.827 1.00 29.62 49 HIS A C 1
ATOM 661 O O . HIS B 2 49 ? 14.334 59.863 90.605 1.00 29.93 49 HIS A O 1
ATOM 668 N N . ILE B 2 50 ? 16.477 60.004 90.029 1.00 25.31 50 ILE A N 1
ATOM 669 C CA . ILE B 2 50 ? 16.247 59.147 88.905 1.00 23.22 50 ILE A CA 1
ATOM 670 C C . ILE B 2 50 ? 16.867 57.810 89.181 1.00 22.57 50 ILE A C 1
ATOM 671 O O . ILE B 2 50 ? 17.862 57.719 89.886 1.00 25.66 50 ILE A O 1
ATOM 676 N N . ALA B 2 51 ? 16.258 56.753 88.675 1.00 20.53 51 ALA A N 1
ATOM 677 C CA . ALA B 2 51 ? 16.848 55.433 88.841 1.00 15.44 51 ALA A CA 1
ATOM 678 C C . ALA B 2 51 ? 16.785 54.731 87.510 1.00 15.39 51 ALA A C 1
ATOM 679 O O . ALA B 2 51 ? 15.785 54.803 86.764 1.00 16.38 51 ALA A O 1
ATOM 681 N N . ALA B 2 52 ? 17.927 54.189 87.145 1.00 13.03 52 ALA A N 1
ATOM 682 C CA . ALA B 2 52 ? 18.045 53.473 85.909 1.00 14.23 52 ALA A CA 1
ATOM 683 C C . ALA B 2 52 ? 18.398 52.051 86.299 1.00 17.97 52 ALA A C 1
ATOM 684 O O . ALA B 2 52 ? 19.498 51.767 86.763 1.00 23.15 52 ALA A O 1
ATOM 686 N N . VAL B 2 53 ? 17.418 51.171 86.208 1.00 19.67 53 VAL A N 1
ATOM 687 C CA . VAL B 2 53 ? 17.611 49.770 86.544 1.00 18.36 53 VAL A CA 1
ATOM 688 C C . VAL B 2 53 ? 17.983 48.946 85.344 1.00 21.23 53 VAL A C 1
ATOM 689 O O . VAL B 2 53 ? 17.471 49.141 84.229 1.00 24.15 53 VAL A O 1
ATOM 693 N N . THR B 2 54 ? 18.791 47.943 85.623 1.00 24.36 54 THR A N 1
ATOM 694 C CA . THR B 2 54 ? 19.271 47.046 84.603 1.00 28.24 54 THR A CA 1
ATOM 695 C C . THR B 2 54 ? 19.271 45.603 85.096 1.00 30.76 54 THR A C 1
ATOM 696 O O . THR B 2 54 ? 18.660 45.274 86.128 1.00 31.80 54 THR A O 1
ATOM 700 N N . PHE B 2 55 ? 19.891 44.721 84.324 1.00 32.09 55 PHE A N 1
ATOM 701 C CA . PHE B 2 55 ? 19.930 43.323 84.709 1.00 31.39 55 PHE A CA 1
ATOM 702 C C . PHE B 2 55 ? 21.279 42.864 85.146 1.00 29.47 55 PHE A C 1
ATOM 703 O O . PHE B 2 55 ? 21.377 42.114 86.115 1.00 32.94 55 PHE A O 1
ATOM 711 N N . THR B 2 56 ? 22.308 43.358 84.484 1.00 23.89 56 THR A N 1
ATOM 712 C CA . THR B 2 56 ? 23.629 42.945 84.824 1.00 25.80 56 THR A CA 1
ATOM 713 C C . THR B 2 56 ? 24.487 44.040 85.414 1.00 26.18 56 THR A C 1
ATOM 714 O O . THR B 2 56 ? 24.390 45.183 85.003 1.00 28.84 56 THR A O 1
ATOM 718 N N . ASN B 2 57 ? 25.398 43.653 86.308 1.00 26.01 57 ASN A N 1
ATOM 719 C CA . ASN B 2 57 ? 26.315 44.571 86.965 1.00 24.95 57 ASN A CA 1
ATOM 720 C C . ASN B 2 57 ? 27.236 45.210 85.953 1.00 26.15 57 ASN A C 1
ATOM 721 O O . ASN B 2 57 ? 27.987 46.095 86.308 1.00 27.92 57 ASN A O 1
ATOM 726 N N . LYS B 2 58 ? 27.209 44.736 84.711 1.00 28.59 58 LYS A N 1
ATOM 727 C CA . LYS B 2 58 ? 28.052 45.278 83.638 1.00 30.37 58 LYS A CA 1
ATOM 728 C C . LYS B 2 58 ? 27.429 46.520 83.034 1.00 28.14 58 LYS A C 1
ATOM 729 O O . LYS B 2 58 ? 27.973 47.611 83.144 1.00 25.79 58 LYS A O 1
ATOM 735 N N . ALA B 2 59 ? 26.291 46.334 82.369 1.00 29.28 59 ALA A N 1
ATOM 736 C CA . ALA B 2 59 ? 25.592 47.444 81.739 1.00 30.27 59 ALA A CA 1
ATOM 737 C C . ALA B 2 59 ? 25.536 48.537 82.760 1.00 30.29 59 ALA A C 1
ATOM 738 O O . ALA B 2 59 ? 25.870 49.677 82.480 1.00 30.80 59 ALA A O 1
ATOM 740 N N . ALA B 2 60 ? 25.207 48.171 83.984 1.00 28.54 60 ALA A N 1
ATOM 741 C CA . ALA B 2 60 ? 25.166 49.177 85.010 1.00 28.92 60 ALA A CA 1
ATOM 742 C C . ALA B 2 60 ? 26.464 49.956 85.098 1.00 29.59 60 ALA A C 1
ATOM 743 O O . ALA B 2 60 ? 26.447 51.175 85.093 1.00 30.32 60 ALA A O 1
ATOM 745 N N . ARG B 2 61 ? 27.593 49.275 85.189 1.00 30.48 61 ARG A N 1
ATOM 746 C CA . ARG B 2 61 ? 28.834 50.003 85.279 1.00 33.59 61 ARG A CA 1
ATOM 747 C C . ARG B 2 61 ? 28.909 50.793 83.974 1.00 34.23 61 ARG A C 1
ATOM 748 O O . ARG B 2 61 ? 28.939 52.014 84.017 1.00 36.93 61 ARG A O 1
ATOM 756 N N . GLU B 2 62 ? 28.764 50.108 82.837 1.00 34.31 62 GLU A N 1
ATOM 757 C CA . GLU B 2 62 ? 28.807 50.750 81.511 1.00 34.08 62 GLU A CA 1
ATOM 758 C C . GLU B 2 62 ? 28.036 52.051 81.517 1.00 29.53 62 GLU A C 1
ATOM 759 O O . GLU B 2 62 ? 28.572 53.094 81.263 1.00 27.35 62 GLU A O 1
ATOM 765 N N . MET B 2 63 ? 26.762 51.958 81.837 1.00 27.55 63 MET A N 1
ATOM 766 C CA . MET B 2 63 ? 25.913 53.099 81.856 1.00 27.62 63 MET A CA 1
ATOM 767 C C . MET B 2 63 ? 26.452 54.172 82.760 1.00 32.17 63 MET A C 1
ATOM 768 O O . MET B 2 63 ? 26.609 55.323 82.351 1.00 35.27 63 MET A O 1
ATOM 773 N N . LYS B 2 64 ? 26.754 53.809 84.001 1.00 36.21 64 LYS A N 1
ATOM 774 C CA . LYS B 2 64 ? 27.278 54.778 84.963 1.00 35.27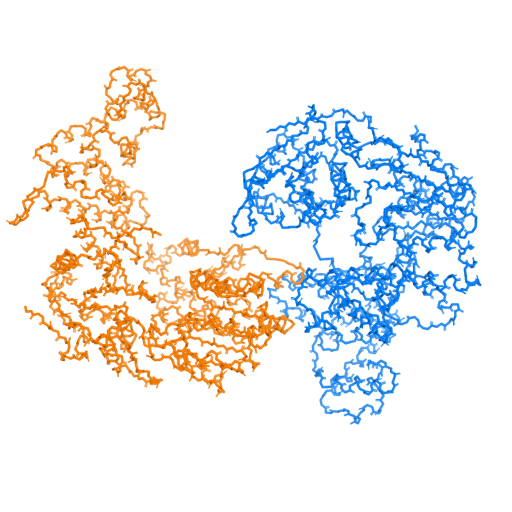 64 LYS A CA 1
ATOM 775 C C . LYS B 2 64 ? 28.485 55.513 84.389 1.00 35.25 64 LYS A C 1
ATOM 776 O O . LYS B 2 64 ? 28.675 56.666 84.696 1.00 36.31 64 LYS A O 1
ATOM 782 N N . GLU B 2 65 ? 29.289 54.841 83.565 1.00 37.12 65 GLU A N 1
ATOM 783 C CA . GLU B 2 65 ? 30.453 55.469 82.939 1.00 37.96 65 GLU A CA 1
ATOM 784 C C . GLU B 2 65 ? 29.928 56.556 82.002 1.00 34.74 65 GLU A C 1
ATOM 785 O O . GLU B 2 65 ? 30.026 57.725 82.324 1.00 38.26 65 GLU A O 1
ATOM 791 N N . ARG B 2 66 ? 29.311 56.180 80.893 1.00 29.68 66 ARG A N 1
ATOM 792 C CA . ARG B 2 66 ? 28.752 57.136 79.974 1.00 27.39 66 ARG A CA 1
ATOM 793 C C . ARG B 2 66 ? 28.162 58.327 80.713 1.00 24.31 66 ARG A C 1
ATOM 794 O O . ARG B 2 66 ? 28.747 59.395 80.782 1.00 19.41 66 ARG A O 1
ATOM 802 N N . VAL B 2 67 ? 27.051 58.093 81.378 1.00 23.53 67 VAL A N 1
ATOM 803 C CA . VAL B 2 67 ? 26.375 59.160 82.081 1.00 24.67 67 VAL A CA 1
ATOM 804 C C . VAL B 2 67 ? 27.330 60.009 82.844 1.00 26.51 67 VAL A C 1
ATOM 805 O O . VAL B 2 67 ? 27.389 61.215 82.672 1.00 27.15 67 VAL A O 1
ATOM 809 N N . GLY B 2 68 ? 28.099 59.338 83.682 1.00 31.04 68 GLY A N 1
ATOM 810 C CA . GLY B 2 68 ? 29.084 60.001 84.499 1.00 35.18 68 GLY A CA 1
ATOM 811 C C . GLY B 2 68 ? 29.980 60.911 83.690 1.00 37.39 68 GLY A C 1
ATOM 812 O O . GLY B 2 68 ? 30.391 61.957 84.171 1.00 41.66 68 GLY A O 1
ATOM 813 N N . GLN B 2 69 ? 30.264 60.570 82.449 1.00 35.97 69 GLN A N 1
ATOM 814 C CA . GLN B 2 69 ? 31.127 61.464 81.722 1.00 37.04 69 GLN A CA 1
ATOM 815 C C . GLN B 2 69 ? 30.437 62.612 80.961 1.00 38.60 69 GLN A C 1
ATOM 816 O O . GLN B 2 69 ? 31.099 63.426 80.306 1.00 38.07 69 GLN A O 1
ATOM 822 N N . THR B 2 70 ? 29.113 62.677 81.018 1.00 38.15 70 THR A N 1
ATOM 823 C CA . THR B 2 70 ? 28.442 63.776 80.355 1.00 37.71 70 THR A CA 1
ATOM 824 C C . THR B 2 70 ? 28.012 64.750 81.442 1.00 39.63 70 THR A C 1
ATOM 825 O O . THR B 2 70 ? 27.518 65.831 81.169 1.00 42.26 70 THR A O 1
ATOM 829 N N . LEU B 2 71 ? 28.169 64.323 82.686 1.00 40.19 71 LEU A N 1
ATOM 830 C CA . LEU B 2 71 ? 27.888 65.154 83.842 1.00 41.63 71 LEU A CA 1
ATOM 831 C C . LEU B 2 71 ? 29.091 64.968 84.732 1.00 45.63 71 LEU A C 1
ATOM 832 O O . LEU B 2 71 ? 30.044 64.283 84.385 1.00 46.03 71 LEU A O 1
ATOM 837 N N . GLY B 2 72 ? 29.062 65.564 85.901 1.00 50.49 72 GLY A N 1
ATOM 838 C CA . GLY B 2 72 ? 30.201 65.384 86.770 1.00 55.58 72 GLY A CA 1
ATOM 839 C C . GLY B 2 72 ? 29.749 64.707 88.038 1.00 59.58 72 GLY A C 1
ATOM 840 O O . GLY B 2 72 ? 28.539 64.768 88.390 1.00 59.41 72 GLY A O 1
ATOM 841 N N . ARG B 2 73 ? 30.721 64.086 88.723 1.00 59.83 73 ARG A N 1
ATOM 842 C CA . ARG B 2 73 ? 30.509 63.366 89.983 1.00 60.34 73 ARG A CA 1
ATOM 843 C C . ARG B 2 73 ? 29.382 64.016 90.799 1.00 61.53 73 ARG A C 1
ATOM 844 O O . ARG B 2 73 ? 28.584 63.328 91.463 1.00 61.91 73 ARG A O 1
ATOM 852 N N . LYS B 2 74 ? 29.300 65.342 90.703 1.00 61.51 74 LYS A N 1
ATOM 853 C CA . LYS B 2 74 ? 28.262 66.091 91.380 1.00 62.33 74 LYS A CA 1
ATOM 854 C C . LYS B 2 74 ? 26.933 65.406 91.056 1.00 63.98 74 LYS A C 1
ATOM 855 O O . LYS B 2 74 ? 26.437 64.585 91.869 1.00 66.00 74 LYS A O 1
ATOM 861 N N . GLU B 2 75 ? 26.407 65.661 89.855 1.00 62.98 75 GLU A N 1
ATOM 862 C CA . GLU B 2 75 ? 25.152 65.041 89.494 1.00 63.91 75 GLU A CA 1
ATOM 863 C C . GLU B 2 75 ? 25.379 63.569 89.247 1.00 64.35 75 GLU A C 1
ATOM 864 O O . GLU B 2 75 ? 24.600 62.742 89.713 1.00 65.53 75 GLU A O 1
ATOM 870 N N . ALA B 2 76 ? 26.528 63.238 88.676 1.00 63.25 76 ALA A N 1
ATOM 871 C CA . ALA B 2 76 ? 26.847 61.848 88.335 1.00 66.37 76 ALA A CA 1
ATOM 872 C C . ALA B 2 76 ? 26.895 60.690 89.368 1.00 68.63 76 ALA A C 1
ATOM 873 O O . ALA B 2 76 ? 26.001 59.835 89.395 1.00 70.95 76 ALA A O 1
ATOM 875 N N . ARG B 2 77 ? 27.992 60.588 90.121 1.00 68.53 77 ARG A N 1
ATOM 876 C CA . ARG B 2 77 ? 28.177 59.535 91.136 1.00 65.46 77 ARG A CA 1
ATOM 877 C C . ARG B 2 77 ? 27.032 59.463 92.154 1.00 65.13 77 ARG A C 1
ATOM 878 O O . ARG B 2 77 ? 26.897 58.450 92.849 1.00 68.75 77 ARG A O 1
ATOM 886 N N . GLY B 2 78 ? 26.210 60.525 92.216 1.00 63.78 78 GLY A N 1
ATOM 887 C CA . GLY B 2 78 ? 25.091 60.597 93.152 1.00 58.59 78 GLY A CA 1
ATOM 888 C C . GLY B 2 78 ? 23.721 60.253 92.589 1.00 53.49 78 GLY A C 1
ATOM 889 O O . GLY B 2 78 ? 22.690 60.703 93.118 1.00 54.22 78 GLY A O 1
ATOM 890 N N . LEU B 2 79 ? 23.724 59.355 91.602 1.00 47.20 79 LEU A N 1
ATOM 891 C CA . LEU B 2 79 ? 22.537 58.912 90.866 1.00 38.28 79 LEU A CA 1
ATOM 892 C C . LEU B 2 79 ? 22.328 57.414 90.999 1.00 34.49 79 LEU A C 1
ATOM 893 O O . LEU B 2 79 ? 23.286 56.650 91.041 1.00 36.88 79 LEU A O 1
ATOM 898 N N . MET B 2 80 ? 21.077 56.993 90.964 1.00 29.16 80 MET A N 1
ATOM 899 C CA . MET B 2 80 ? 20.741 55.596 91.157 1.00 27.78 80 MET A CA 1
ATOM 900 C C . MET B 2 80 ? 20.742 54.606 90.008 1.00 28.02 80 MET A C 1
ATOM 901 O O . MET B 2 80 ? 19.695 54.088 89.637 1.00 30.60 80 MET A O 1
ATOM 906 N N . ILE B 2 81 ? 21.908 54.258 89.499 1.00 25.07 81 ILE A N 1
ATOM 907 C CA . ILE B 2 81 ? 21.962 53.322 88.399 1.00 23.76 81 ILE A CA 1
ATOM 908 C C . ILE B 2 81 ? 22.292 52.062 89.085 1.00 27.00 81 ILE A C 1
ATOM 909 O O . ILE B 2 81 ? 23.263 52.038 89.834 1.00 33.27 81 ILE A O 1
ATOM 914 N N . SER B 2 82 ? 21.569 50.989 88.805 1.00 27.04 82 SER A N 1
ATOM 915 C CA . SER B 2 82 ? 21.888 49.724 89.471 1.00 25.65 82 SER A CA 1
ATOM 916 C C . SER B 2 82 ? 21.209 48.549 88.850 1.00 21.89 82 SER A C 1
ATOM 917 O O . SER B 2 82 ? 20.330 48.679 88.005 1.00 23.00 82 SER A O 1
ATOM 920 N N . THR B 2 83 ? 21.576 47.382 89.330 1.00 18.98 83 THR A N 1
ATOM 921 C CA . THR B 2 83 ? 20.955 46.198 88.804 1.00 20.53 83 THR A CA 1
ATOM 922 C C . THR B 2 83 ? 19.658 46.096 89.554 1.00 19.19 83 THR A C 1
ATOM 923 O O . THR B 2 83 ? 19.401 46.904 90.448 1.00 18.22 83 THR A O 1
ATOM 927 N N . PHE B 2 84 ? 18.841 45.115 89.207 1.00 17.05 84 PHE A N 1
ATOM 928 C CA . PHE B 2 84 ? 17.604 44.982 89.922 1.00 16.79 84 PHE A CA 1
ATOM 929 C C . PHE B 2 84 ? 17.950 44.579 91.308 1.00 18.48 84 PHE A C 1
ATOM 930 O O . PHE B 2 84 ? 17.674 45.267 92.286 1.00 19.16 84 PHE A O 1
ATOM 938 N N . HIS B 2 85 ? 18.642 43.469 91.364 1.00 18.04 85 HIS A N 1
ATOM 939 C CA . HIS B 2 85 ? 19.036 42.915 92.618 1.00 18.82 85 HIS A CA 1
ATOM 940 C C . HIS B 2 85 ? 19.676 43.911 93.546 1.00 17.56 85 HIS A C 1
ATOM 941 O O . HIS B 2 85 ? 19.225 44.023 94.694 1.00 19.80 85 HIS A O 1
ATOM 948 N N . THR B 2 86 ? 20.680 44.658 93.086 1.00 10.70 86 THR A N 1
ATOM 949 C CA . THR B 2 86 ? 21.292 45.617 94.005 1.00 7.59 86 THR A CA 1
ATOM 950 C C . THR B 2 86 ? 20.201 46.448 94.603 1.00 6.40 86 THR A C 1
ATOM 951 O O . THR B 2 86 ? 20.134 46.627 95.794 1.00 5.88 86 THR A O 1
ATOM 955 N N . LEU B 2 87 ? 19.312 46.939 93.764 1.00 5.49 87 LEU A N 1
ATOM 956 C CA . LEU B 2 87 ? 18.233 47.740 94.265 1.00 6.25 87 LEU A CA 1
ATOM 957 C C . LEU B 2 87 ? 17.388 46.915 95.227 1.00 7.73 87 LEU A C 1
ATOM 958 O O . LEU B 2 87 ? 17.228 47.263 96.399 1.00 8.49 87 LEU A O 1
ATOM 963 N N . GLY B 2 88 ? 16.841 45.823 94.715 1.00 8.14 88 GLY A N 1
ATOM 964 C CA . GLY B 2 88 ? 15.997 44.968 95.529 1.00 11.05 88 GLY A CA 1
ATOM 965 C C . GLY B 2 88 ? 16.584 44.727 96.902 1.00 12.39 88 GLY A C 1
ATOM 966 O O . GLY B 2 88 ? 15.886 44.815 97.921 1.00 12.94 88 GLY A O 1
ATOM 967 N N . LEU B 2 89 ? 17.894 44.509 96.922 1.00 10.98 89 LEU A N 1
ATOM 968 C CA . LEU B 2 89 ? 18.592 44.255 98.164 1.00 12.51 89 LEU A CA 1
ATOM 969 C C . LEU B 2 89 ? 18.534 45.477 98.982 1.00 13.83 89 LEU A C 1
ATOM 970 O O . LEU B 2 89 ? 18.182 45.434 100.156 1.00 14.14 89 LEU A O 1
ATOM 975 N N . ASP B 2 90 ? 19.045 46.543 98.385 1.00 17.30 90 ASP A N 1
ATOM 976 C CA . ASP B 2 90 ? 19.070 47.822 99.044 1.00 18.47 90 ASP A CA 1
ATOM 977 C C . ASP B 2 90 ? 17.717 48.114 99.643 1.00 17.08 90 ASP A C 1
ATOM 978 O O . ASP B 2 90 ? 17.675 48.408 100.818 1.00 16.03 90 ASP A O 1
ATOM 983 N N . ILE B 2 91 ? 16.618 47.988 98.886 1.00 15.45 91 ILE A N 1
ATOM 984 C CA . ILE B 2 91 ? 15.301 48.211 99.507 1.00 20.26 91 ILE A CA 1
ATOM 985 C C . ILE B 2 91 ? 15.255 47.423 100.803 1.00 20.30 91 ILE A C 1
ATOM 986 O O . ILE B 2 91 ? 14.910 47.986 101.828 1.00 19.74 91 ILE A O 1
ATOM 991 N N . ILE B 2 92 ? 15.572 46.121 100.749 1.00 21.57 92 ILE A N 1
ATOM 992 C CA . ILE B 2 92 ? 15.584 45.279 101.959 1.00 20.55 92 ILE A CA 1
ATOM 993 C C . ILE B 2 92 ? 16.408 46.001 103.022 1.00 18.49 92 ILE A C 1
ATOM 994 O O . ILE B 2 92 ? 15.862 46.594 103.938 1.00 17.29 92 ILE A O 1
ATOM 999 N N . LYS B 2 93 ? 17.711 46.065 102.819 1.00 19.36 93 LYS A N 1
ATOM 1000 C CA . LYS B 2 93 ? 18.587 46.730 103.775 1.00 27.47 93 LYS A CA 1
ATOM 1001 C C . LYS B 2 93 ? 18.011 48.038 104.347 1.00 32.04 93 LYS A C 1
ATOM 1002 O O . LYS B 2 93 ? 17.607 48.121 105.502 1.00 29.96 93 LYS A O 1
ATOM 1008 N N . ARG B 2 94 ? 17.969 49.049 103.498 1.00 37.91 94 ARG A N 1
ATOM 1009 C CA . ARG B 2 94 ? 17.505 50.373 103.847 1.00 42.28 94 ARG A CA 1
ATOM 1010 C C . ARG B 2 94 ? 16.280 50.355 104.746 1.00 43.60 94 ARG A C 1
ATOM 1011 O O . ARG B 2 94 ? 16.367 50.813 105.874 1.00 47.13 94 ARG A O 1
ATOM 1019 N N . GLU B 2 95 ? 15.191 49.719 104.326 1.00 43.21 95 GLU A N 1
ATOM 1020 C CA . GLU B 2 95 ? 13.990 49.750 105.152 1.00 43.46 95 GLU A CA 1
ATOM 1021 C C . GLU B 2 95 ? 14.061 48.833 106.346 1.00 43.92 95 GLU A C 1
ATOM 1022 O O . GLU B 2 95 ? 13.126 48.739 107.124 1.00 43.54 95 GLU A O 1
ATOM 1028 N N . TYR B 2 96 ? 15.130 48.064 106.447 1.00 45.19 96 TYR A N 1
ATOM 1029 C CA . TYR B 2 96 ? 15.293 47.209 107.624 1.00 48.11 96 TYR A CA 1
ATOM 1030 C C . TYR B 2 96 ? 15.809 48.228 108.625 1.00 48.84 96 TYR A C 1
ATOM 1031 O O . TYR B 2 96 ? 15.531 48.145 109.805 1.00 50.98 96 TYR A O 1
ATOM 1040 N N . ALA B 2 97 ? 16.640 49.142 108.143 1.00 50.03 97 ALA A N 1
ATOM 1041 C CA . ALA B 2 97 ? 17.231 50.172 108.991 1.00 53.76 97 ALA A CA 1
ATOM 1042 C C . ALA B 2 97 ? 16.191 51.150 109.539 1.00 54.96 97 ALA A C 1
ATOM 1043 O O . ALA B 2 97 ? 16.276 51.580 110.692 1.00 55.62 97 ALA A O 1
ATOM 1045 N N . ALA B 2 98 ? 15.213 51.502 108.713 1.00 55.45 98 ALA A N 1
ATOM 1046 C CA . ALA B 2 98 ? 14.160 52.408 109.144 1.00 55.99 98 ALA A CA 1
ATOM 1047 C C . ALA B 2 98 ? 13.446 51.708 110.294 1.00 55.65 98 ALA A C 1
ATOM 1048 O O . ALA B 2 98 ? 12.956 52.335 111.231 1.00 56.15 98 ALA A O 1
ATOM 1050 N N . LEU B 2 99 ? 13.418 50.382 110.195 1.00 55.48 99 LEU A N 1
ATOM 1051 C CA . LEU B 2 99 ? 12.816 49.515 111.190 1.00 57.74 99 LEU A CA 1
ATOM 1052 C C . LEU B 2 99 ? 13.868 49.218 112.264 1.00 61.26 99 LEU A C 1
ATOM 1053 O O . LEU B 2 99 ? 13.555 48.614 113.302 1.00 63.17 99 LEU A O 1
ATOM 1058 N N . GLY B 2 100 ? 15.119 49.600 111.980 1.00 62.60 100 GLY A N 1
ATOM 1059 C CA . GLY B 2 100 ? 16.230 49.378 112.895 1.00 62.56 100 GLY A CA 1
ATOM 1060 C C . GLY B 2 100 ? 16.531 47.919 113.227 1.00 63.80 100 GLY A C 1
ATOM 1061 O O . GLY B 2 100 ? 16.829 47.603 114.389 1.00 65.28 100 GLY A O 1
ATOM 1062 N N . MET B 2 101 ? 16.450 47.027 112.233 1.00 62.54 101 MET A N 1
ATOM 1063 C CA . MET B 2 101 ? 16.736 45.602 112.450 1.00 62.06 101 MET A CA 1
ATOM 1064 C C . MET B 2 101 ? 18.102 45.160 111.889 1.00 60.81 101 MET A C 1
ATOM 1065 O O . MET B 2 101 ? 18.728 45.872 111.098 1.00 61.69 101 MET A O 1
ATOM 1070 N N . LYS B 2 102 ? 18.600 44.016 112.350 1.00 58.42 102 LYS A N 1
ATOM 1071 C CA . LYS B 2 102 ? 19.898 43.523 111.888 1.00 55.51 102 LYS A CA 1
ATOM 1072 C C . LYS B 2 102 ? 19.775 42.715 110.602 1.00 52.02 102 LYS A C 1
ATOM 1073 O O . LYS B 2 102 ? 19.174 41.628 110.595 1.00 51.28 102 LYS A O 1
ATOM 1079 N N . ALA B 2 103 ? 20.321 43.254 109.515 1.00 47.11 103 ALA A N 1
ATOM 1080 C CA . ALA B 2 103 ? 20.294 42.535 108.257 1.00 42.61 103 ALA A CA 1
ATOM 1081 C C . ALA B 2 103 ? 21.503 41.597 108.244 1.00 40.47 103 ALA A C 1
ATOM 1082 O O . ALA B 2 103 ? 22.596 41.976 107.801 1.00 40.19 103 ALA A O 1
ATOM 1084 N N . ASN B 2 104 ? 21.311 40.399 108.805 1.00 37.51 104 ASN A N 1
ATOM 1085 C CA . ASN B 2 104 ? 22.355 39.364 108.880 1.00 34.73 104 ASN A CA 1
ATOM 1086 C C . ASN B 2 104 ? 22.013 38.084 108.121 1.00 30.15 104 ASN A C 1
ATOM 1087 O O . ASN B 2 104 ? 22.613 37.044 108.364 1.00 29.50 104 ASN A O 1
ATOM 1092 N N . PHE B 2 105 ? 21.047 38.167 107.214 1.00 26.66 105 PHE A N 1
ATOM 1093 C CA . PHE B 2 105 ? 20.640 37.028 106.406 1.00 25.59 105 PHE A CA 1
ATOM 1094 C C . PHE B 2 105 ? 21.841 36.662 105.561 1.00 25.51 105 PHE A C 1
ATOM 1095 O O . PHE B 2 105 ? 22.894 37.274 105.700 1.00 25.47 105 PHE A O 1
ATOM 1103 N N . SER B 2 106 ? 21.707 35.696 104.666 1.00 23.84 106 SER A N 1
ATOM 1104 C CA . SER B 2 106 ? 22.853 35.342 103.846 1.00 23.59 106 SER A CA 1
ATOM 1105 C C . SER B 2 106 ? 22.535 35.241 102.358 1.00 26.69 106 SER A C 1
ATOM 1106 O O . SER B 2 106 ? 21.545 34.606 101.944 1.00 26.16 106 SER A O 1
ATOM 1109 N N . LEU B 2 107 ? 23.344 35.884 101.534 1.00 26.28 107 LEU A N 1
ATOM 1110 C CA . LEU B 2 107 ? 23.041 35.780 100.130 1.00 28.44 107 LEU A CA 1
ATOM 1111 C C . LEU B 2 107 ? 23.550 34.469 99.630 1.00 32.47 107 LEU A C 1
ATOM 1112 O O . LEU B 2 107 ? 24.755 34.196 99.659 1.00 33.28 107 LEU A O 1
ATOM 1117 N N . PHE B 2 108 ? 22.619 33.642 99.184 1.00 36.46 108 PHE A N 1
ATOM 1118 C CA . PHE B 2 108 ? 23.010 32.356 98.680 1.00 41.20 108 PHE A CA 1
ATOM 1119 C C . PHE B 2 108 ? 23.330 32.353 97.220 1.00 42.63 108 PHE A C 1
ATOM 1120 O O . PHE B 2 108 ? 22.446 32.253 96.362 1.00 41.70 108 PHE A O 1
ATOM 1128 N N . ASP B 2 109 ? 24.608 32.562 96.946 1.00 46.51 109 ASP A N 1
ATOM 1129 C CA . ASP B 2 109 ? 25.093 32.540 95.581 1.00 50.12 109 ASP A CA 1
ATOM 1130 C C . ASP B 2 109 ? 24.648 31.185 95.049 1.00 50.65 109 ASP A C 1
ATOM 1131 O O . ASP B 2 109 ? 24.805 30.156 95.708 1.00 52.24 109 ASP A O 1
ATOM 1136 N N . ASP B 2 110 ? 24.027 31.212 93.881 1.00 51.56 110 ASP A N 1
ATOM 1137 C CA . ASP B 2 110 ? 23.511 30.009 93.231 1.00 53.37 110 ASP A CA 1
ATOM 1138 C C . ASP B 2 110 ? 24.249 28.691 93.506 1.00 50.89 110 ASP A C 1
ATOM 1139 O O . ASP B 2 110 ? 23.620 27.666 93.689 1.00 50.31 110 ASP A O 1
ATOM 1144 N N . THR B 2 111 ? 25.573 28.701 93.428 1.00 49.54 111 THR A N 1
ATOM 1145 C CA . THR B 2 111 ? 26.340 27.496 93.675 1.00 50.53 111 THR A CA 1
ATOM 1146 C C . THR B 2 111 ? 25.905 26.993 95.029 1.00 52.10 111 THR A C 1
ATOM 1147 O O . THR B 2 111 ? 25.354 25.902 95.146 1.00 53.54 111 THR A O 1
ATOM 1151 N N . ASP B 2 112 ? 26.067 27.863 96.022 1.00 51.58 112 ASP A N 1
ATOM 1152 C CA . ASP B 2 112 ? 25.712 27.594 97.401 1.00 52.87 112 ASP A CA 1
ATOM 1153 C C . ASP B 2 112 ? 24.311 27.009 97.397 1.00 54.89 112 ASP A C 1
ATOM 1154 O O . ASP B 2 112 ? 24.035 26.031 98.083 1.00 57.24 112 ASP A O 1
ATOM 1159 N N . GLN B 2 113 ? 23.476 27.533 96.507 1.00 54.42 113 GLN A N 1
ATOM 1160 C CA . GLN B 2 113 ? 22.095 27.095 96.372 1.00 54.36 113 GLN A 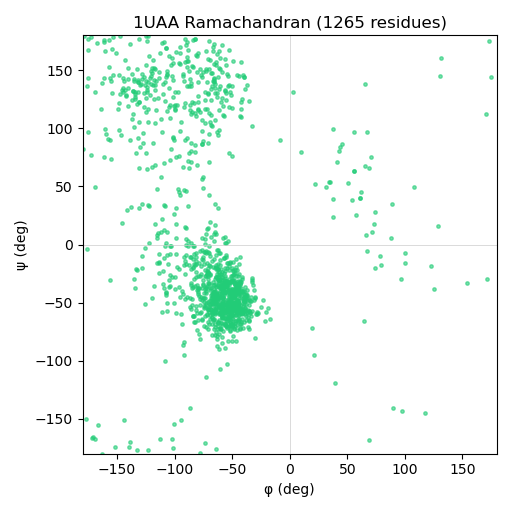CA 1
ATOM 1161 C C . GLN B 2 113 ? 21.990 25.650 95.887 1.00 53.66 113 GLN A C 1
ATOM 1162 O O . GLN B 2 113 ? 21.526 24.794 96.630 1.00 52.29 113 GLN A O 1
ATOM 1168 N N . LEU B 2 114 ? 22.442 25.392 94.657 1.00 54.00 114 LEU A N 1
ATOM 1169 C CA . LEU B 2 114 ? 22.428 24.059 94.036 1.00 54.33 114 LEU A CA 1
ATOM 1170 C C . LEU B 2 114 ? 22.825 22.971 95.024 1.00 56.11 114 LEU A C 1
ATOM 1171 O O . LEU B 2 114 ? 22.109 21.965 95.182 1.00 58.06 114 LEU A O 1
ATOM 1176 N N . ALA B 2 115 ? 24.009 23.150 95.619 1.00 53.78 115 ALA A N 1
ATOM 1177 C CA . ALA B 2 115 ? 24.570 22.208 96.594 1.00 49.70 115 ALA A CA 1
ATOM 1178 C C . ALA B 2 115 ? 23.546 21.862 97.686 1.00 45.80 115 ALA A C 1
ATOM 1179 O O . ALA B 2 115 ? 23.141 20.692 97.846 1.00 42.43 115 ALA A O 1
ATOM 1181 N N . LEU B 2 116 ? 23.110 22.896 98.405 1.00 42.05 116 LEU A N 1
ATOM 1182 C CA . LEU B 2 116 ? 22.120 22.747 99.452 1.00 39.44 116 LEU A CA 1
ATOM 1183 C C . LEU B 2 116 ? 21.028 21.835 98.923 1.00 40.69 116 LEU A C 1
ATOM 1184 O O . LEU B 2 116 ? 20.595 20.921 99.620 1.00 40.88 116 LEU A O 1
ATOM 1189 N N . LEU B 2 117 ? 20.619 22.072 97.672 1.00 40.30 117 LEU A N 1
ATOM 1190 C CA . LEU B 2 117 ? 19.607 21.246 97.033 1.00 38.45 117 LEU A CA 1
ATOM 1191 C C . LEU B 2 117 ? 20.144 19.828 96.994 1.00 39.13 117 LEU A C 1
ATOM 1192 O O . LEU B 2 117 ? 19.566 18.945 97.630 1.00 39.06 117 LEU A O 1
ATOM 1197 N N . LYS B 2 118 ? 21.301 19.638 96.363 1.00 37.27 118 LYS A N 1
ATOM 1198 C CA . LYS B 2 118 ? 21.896 18.317 96.261 1.00 39.32 118 LYS A CA 1
ATOM 1199 C C . LYS B 2 118 ? 21.662 17.541 97.523 1.00 39.81 118 LYS A C 1
ATOM 1200 O O . LYS B 2 118 ? 20.986 16.518 97.519 1.00 36.45 118 LYS A O 1
ATOM 1206 N N . GLU B 2 119 ? 22.126 18.093 98.632 1.00 42.34 119 GLU A N 1
ATOM 1207 C CA . GLU B 2 119 ? 21.953 17.398 99.887 1.00 45.76 119 GLU A CA 1
ATOM 1208 C C . GLU B 2 119 ? 20.482 17.185 100.120 1.00 44.85 119 GLU A C 1
ATOM 1209 O O . GLU B 2 119 ? 20.004 16.066 99.987 1.00 46.09 119 GLU A O 1
ATOM 1215 N N . LEU B 2 120 ? 19.749 18.280 100.233 1.00 43.52 120 LEU A N 1
ATOM 1216 C CA . LEU B 2 120 ? 18.333 18.214 100.481 1.00 43.21 120 LEU A CA 1
ATOM 1217 C C . LEU B 2 120 ? 17.603 17.390 99.456 1.00 45.85 120 LEU A C 1
ATOM 1218 O O . LEU B 2 120 ? 16.465 17.035 99.663 1.00 45.69 120 LEU A O 1
ATOM 1223 N N . THR B 2 121 ? 18.282 17.030 98.382 1.00 48.61 121 THR A N 1
ATOM 1224 C CA . THR B 2 121 ? 17.659 16.264 97.340 1.00 55.14 121 THR A CA 1
ATOM 1225 C C . THR B 2 121 ? 18.479 15.063 96.931 1.00 60.44 121 THR A C 1
ATOM 1226 O O . THR B 2 121 ? 18.991 15.002 95.804 1.00 63.49 121 THR A O 1
ATOM 1230 N N . GLU B 2 122 ? 18.637 14.104 97.833 1.00 64.13 122 GLU A N 1
ATOM 1231 C CA . GLU B 2 122 ? 19.426 12.941 97.458 1.00 69.17 122 GLU A CA 1
ATOM 1232 C C . GLU B 2 122 ? 18.664 11.771 96.868 1.00 69.08 122 GLU A C 1
ATOM 1233 O O . GLU B 2 122 ? 18.370 11.774 95.669 1.00 69.79 122 GLU A O 1
ATOM 1239 N N . GLY B 2 123 ? 18.306 10.802 97.706 1.00 69.62 123 GLY A N 1
ATOM 1240 C CA . GLY B 2 123 ? 17.583 9.631 97.232 1.00 70.02 123 GLY A CA 1
ATOM 1241 C C . GLY B 2 123 ? 16.343 9.989 96.438 1.00 69.94 123 GLY A C 1
ATOM 1242 O O . GLY B 2 123 ? 15.848 9.175 95.644 1.00 71.71 123 GLY A O 1
ATOM 1243 N N . LEU B 2 124 ? 15.854 11.211 96.664 1.00 67.63 124 LEU A N 1
ATOM 1244 C CA . LEU B 2 124 ? 14.676 11.773 96.009 1.00 62.55 124 LEU A CA 1
ATOM 1245 C C . LEU B 2 124 ? 14.948 12.014 94.534 1.00 57.68 124 LEU A C 1
ATOM 1246 O O . LEU B 2 124 ? 14.158 11.631 93.663 1.00 53.94 124 LEU A O 1
ATOM 1251 N N . ILE B 2 125 ? 16.080 12.636 94.251 1.00 55.28 125 ILE A N 1
ATOM 1252 C CA . ILE B 2 125 ? 16.394 12.853 92.869 1.00 57.96 125 ILE A CA 1
ATOM 1253 C C . ILE B 2 125 ? 17.800 12.562 92.424 1.00 56.88 125 ILE A C 1
ATOM 1254 O O . ILE B 2 125 ? 18.798 12.811 93.103 1.00 58.19 125 ILE A O 1
ATOM 1259 N N . GLU B 2 126 ? 17.816 12.001 91.237 1.00 55.26 126 GLU A N 1
ATOM 1260 C CA . GLU B 2 126 ? 18.977 11.554 90.517 1.00 57.24 126 GLU A CA 1
ATOM 1261 C C . GLU B 2 126 ? 20.200 12.498 90.543 1.00 56.52 126 GLU A C 1
ATOM 1262 O O . GLU B 2 126 ? 20.176 13.556 89.929 1.00 55.51 126 GLU A O 1
ATOM 1268 N N . ASP B 2 127 ? 21.257 12.093 91.253 1.00 57.30 127 ASP A N 1
ATOM 1269 C CA . ASP B 2 127 ? 22.496 12.870 91.389 1.00 60.80 127 ASP A CA 1
ATOM 1270 C C . ASP B 2 127 ? 23.005 13.316 90.020 1.00 63.94 127 ASP A C 1
ATOM 1271 O O . ASP B 2 127 ? 23.977 12.755 89.497 1.00 65.93 127 ASP A O 1
ATOM 1276 N N . ASP B 2 128 ? 22.360 14.327 89.447 1.00 64.37 128 ASP A N 1
ATOM 1277 C CA . ASP B 2 128 ? 22.753 14.809 88.145 1.00 63.54 128 ASP A CA 1
ATOM 1278 C C . ASP B 2 128 ? 22.624 16.309 87.982 1.00 65.24 128 ASP A C 1
ATOM 1279 O O . ASP B 2 128 ? 21.654 16.920 88.440 1.00 64.09 128 ASP A O 1
ATOM 1284 N N . LYS B 2 129 ? 23.609 16.878 87.284 1.00 66.00 129 LYS A N 1
ATOM 1285 C CA . LYS B 2 129 ? 23.673 18.308 87.001 1.00 64.95 129 LYS A CA 1
ATOM 1286 C C . LYS B 2 129 ? 22.378 18.774 86.360 1.00 62.80 129 LYS A C 1
ATOM 1287 O O . LYS B 2 129 ? 21.463 19.218 87.056 1.00 60.96 129 LYS A O 1
ATOM 1293 N N . VAL B 2 130 ? 22.293 18.573 85.043 1.00 61.76 130 VAL A N 1
ATOM 1294 C CA . VAL B 2 130 ? 21.142 18.943 84.210 1.00 60.95 130 VAL A CA 1
ATOM 1295 C C . VAL B 2 130 ? 19.823 18.829 84.953 1.00 60.17 130 VAL A C 1
ATOM 1296 O O . VAL B 2 130 ? 18.868 19.549 84.660 1.00 60.73 130 VAL A O 1
ATOM 1300 N N . LEU B 2 131 ? 19.770 17.869 85.871 1.00 59.99 131 LEU A N 1
ATOM 1301 C CA . LEU B 2 131 ? 18.598 17.647 86.693 1.00 60.58 131 LEU A CA 1
ATOM 1302 C C . LEU B 2 131 ? 18.490 18.808 87.663 1.00 59.99 131 LEU A C 1
ATOM 1303 O O . LEU B 2 131 ? 17.569 19.623 87.564 1.00 60.09 131 LEU A O 1
ATOM 1308 N N . LEU B 2 132 ? 19.442 18.878 88.597 1.00 58.64 132 LEU A N 1
ATOM 1309 C CA . LEU B 2 132 ? 19.467 19.935 89.606 1.00 55.92 132 LEU A CA 1
ATOM 1310 C C . LEU B 2 132 ? 19.021 21.245 88.996 1.00 53.45 132 LEU A C 1
ATOM 1311 O O . LEU B 2 132 ? 18.082 21.890 89.484 1.00 50.54 132 LEU A O 1
ATOM 1316 N N . GLN B 2 133 ? 19.658 21.569 87.873 1.00 49.95 133 GLN A N 1
ATOM 1317 C CA . GLN B 2 133 ? 19.374 22.774 87.123 1.00 48.79 133 GLN A CA 1
ATOM 1318 C C . GLN B 2 133 ? 17.888 22.999 87.017 1.00 46.96 133 GLN A C 1
ATOM 1319 O O . GLN B 2 133 ? 17.373 23.900 87.660 1.00 48.13 133 GLN A O 1
ATOM 1325 N N . GLN B 2 134 ? 17.187 22.147 86.278 1.00 45.08 134 GLN A N 1
ATOM 1326 C CA . GLN B 2 134 ? 15.740 22.297 86.155 1.00 45.17 134 GLN A CA 1
ATOM 1327 C C . GLN B 2 134 ? 15.189 22.562 87.542 1.00 43.15 134 GLN A C 1
ATOM 1328 O O . GLN B 2 134 ? 14.517 23.553 87.750 1.00 44.14 134 GLN A O 1
ATOM 1334 N N . LEU B 2 135 ? 15.573 21.738 88.511 1.00 39.43 135 LEU A N 1
ATOM 1335 C CA . LEU B 2 135 ? 15.113 21.922 89.871 1.00 36.62 135 LEU A CA 1
ATOM 1336 C C . LEU B 2 135 ? 15.322 23.369 90.318 1.00 34.56 135 LEU A C 1
ATOM 1337 O O . LEU B 2 135 ? 14.371 24.067 90.686 1.00 30.87 135 LEU A O 1
ATOM 1342 N N . ILE B 2 136 ? 16.566 23.824 90.257 1.00 33.85 136 ILE A N 1
ATOM 1343 C CA . ILE B 2 136 ? 16.877 25.192 90.637 1.00 33.95 136 ILE A CA 1
ATOM 1344 C C . ILE B 2 136 ? 15.965 26.150 89.900 1.00 33.43 136 ILE A C 1
ATOM 1345 O O . ILE B 2 136 ? 15.104 26.769 90.493 1.00 32.94 136 ILE A O 1
ATOM 1350 N N . SER B 2 137 ? 16.180 26.256 88.596 1.00 33.14 137 SER A N 1
ATOM 1351 C CA . SER B 2 137 ? 15.411 27.134 87.728 1.00 35.25 137 SER A CA 1
ATOM 1352 C C . SER B 2 137 ? 13.946 27.073 88.048 1.00 37.77 137 SER A C 1
ATOM 1353 O O . SER B 2 137 ? 13.383 28.031 88.558 1.00 39.03 137 SER A O 1
ATOM 1356 N N . THR B 2 138 ? 13.338 25.927 87.771 1.00 40.67 138 THR A N 1
ATOM 1357 C CA . THR B 2 138 ? 11.914 25.709 88.029 1.00 44.37 138 THR A CA 1
ATOM 1358 C C . THR B 2 138 ? 11.527 26.217 89.409 1.00 42.32 138 THR A C 1
ATOM 1359 O O . THR B 2 138 ? 10.395 26.660 89.614 1.00 40.30 138 THR A O 1
ATOM 1363 N N . ILE B 2 139 ? 12.472 26.138 90.347 1.00 41.84 139 ILE A N 1
ATOM 1364 C CA . ILE B 2 139 ? 12.236 26.624 91.701 1.00 43.36 139 ILE A CA 1
ATOM 1365 C C . ILE B 2 139 ? 12.291 28.147 91.711 1.00 45.40 139 ILE A C 1
ATOM 1366 O O . ILE B 2 139 ? 11.393 28.818 92.231 1.00 47.73 139 ILE A O 1
ATOM 1371 N N . SER B 2 140 ? 13.311 28.693 91.055 1.00 45.45 140 SER A N 1
ATOM 1372 C CA . SER B 2 140 ? 13.484 30.134 90.978 1.00 41.73 140 SER A CA 1
ATOM 1373 C C . SER B 2 140 ? 12.299 30.753 90.257 1.00 39.44 140 SER A C 1
ATOM 1374 O O . SER B 2 140 ? 12.191 31.952 90.198 1.00 38.77 140 SER A O 1
ATOM 1377 N N . ASN B 2 141 ? 11.386 29.939 89.749 1.00 39.12 141 ASN A N 1
ATOM 1378 C CA . ASN B 2 141 ? 10.257 30.491 89.041 1.00 42.66 141 ASN A CA 1
ATOM 1379 C C . ASN B 2 141 ? 8.945 30.494 89.764 1.00 43.65 141 ASN A C 1
ATOM 1380 O O . ASN B 2 141 ? 8.180 31.429 89.618 1.00 42.43 141 ASN A O 1
ATOM 1385 N N . TRP B 2 142 ? 8.657 29.469 90.552 1.00 47.37 142 TRP A N 1
ATOM 1386 C CA . TRP B 2 142 ? 7.404 29.510 91.305 1.00 54.50 142 TRP A CA 1
ATOM 1387 C C . TRP B 2 142 ? 7.633 30.716 92.176 1.00 54.45 142 TRP A C 1
ATOM 1388 O O . TRP B 2 142 ? 6.707 31.378 92.657 1.00 56.06 142 TRP A O 1
ATOM 1399 N N . LYS B 2 143 ? 8.907 30.947 92.441 1.00 52.24 143 LYS A N 1
ATOM 1400 C CA . LYS B 2 143 ? 9.258 32.084 93.233 1.00 52.58 143 LYS A CA 1
ATOM 1401 C C . LYS B 2 143 ? 8.882 33.281 92.375 1.00 52.20 143 LYS A C 1
ATOM 1402 O O . LYS B 2 143 ? 7.873 33.926 92.654 1.00 51.78 143 LYS A O 1
ATOM 1408 N N . ASN B 2 144 ? 9.564 33.448 91.242 1.00 51.26 144 ASN A N 1
ATOM 1409 C CA . ASN B 2 144 ? 9.309 34.563 90.335 1.00 51.90 144 ASN A CA 1
ATOM 1410 C C . ASN B 2 144 ? 7.866 34.676 89.922 1.00 54.69 144 ASN A C 1
ATOM 1411 O O . ASN B 2 144 ? 7.563 35.451 89.042 1.00 56.16 144 ASN A O 1
ATOM 1416 N N . ASP B 2 145 ? 7.009 33.815 90.452 1.00 56.58 145 ASP A N 1
ATOM 1417 C CA . ASP B 2 145 ? 5.600 33.868 90.148 1.00 60.49 145 ASP A CA 1
ATOM 1418 C C . ASP B 2 145 ? 4.915 34.013 91.497 1.00 61.94 145 ASP A C 1
ATOM 1419 O O . ASP B 2 145 ? 3.816 33.502 91.716 1.00 63.81 145 ASP A O 1
ATOM 1424 N N . LEU B 2 146 ? 5.596 34.723 92.395 1.00 62.94 146 LEU A N 1
ATOM 1425 C CA . LEU B 2 146 ? 5.123 34.992 93.747 1.00 67.20 146 LEU A CA 1
ATOM 1426 C C . LEU B 2 146 ? 4.260 33.849 94.283 1.00 71.00 146 LEU A C 1
ATOM 1427 O O . LEU B 2 146 ? 3.160 34.081 94.800 1.00 75.17 146 LEU A O 1
ATOM 1429 N N . LYS B 2 147 ? 4.767 32.619 94.155 1.00 72.60 147 LYS A N 1
ATOM 1430 C CA . LYS B 2 147 ? 4.031 31.420 94.576 1.00 73.97 147 LYS A CA 1
ATOM 1431 C C . LYS B 2 147 ? 4.682 30.572 95.670 1.00 75.20 147 LYS A C 1
ATOM 1432 O O . LYS B 2 147 ? 5.860 30.229 95.569 1.00 73.67 147 LYS A O 1
ATOM 1434 N N . THR B 2 148 ? 3.850 30.125 96.617 1.00 76.87 148 THR A N 1
ATOM 1435 C CA . THR B 2 148 ? 4.250 29.291 97.759 1.00 78.14 148 THR A CA 1
ATOM 1436 C C . THR B 2 148 ? 4.648 27.885 97.317 1.00 79.12 148 THR A C 1
ATOM 1437 O O . THR B 2 148 ? 4.252 27.432 96.242 1.00 78.86 148 THR A O 1
ATOM 1439 N N . PRO B 2 149 ? 5.425 27.196 98.154 1.00 80.38 149 PRO A N 1
ATOM 1440 C CA . PRO B 2 149 ? 5.871 25.829 97.864 1.00 81.34 149 PRO A CA 1
ATOM 1441 C C . PRO B 2 149 ? 4.689 24.844 97.945 1.00 82.28 149 PRO A C 1
ATOM 1442 O O . PRO B 2 149 ? 4.823 23.643 97.667 1.00 82.50 149 PRO A O 1
ATOM 1444 N N . SER B 2 150 ? 3.528 25.407 98.274 1.00 82.51 150 SER A N 1
ATOM 1445 C CA . SER B 2 150 ? 2.260 24.704 98.456 1.00 82.04 150 SER A CA 1
ATOM 1446 C C . SER B 2 150 ? 1.314 24.972 97.279 1.00 82.57 150 SER A C 1
ATOM 1447 O O . SER B 2 150 ? 0.810 24.043 96.628 1.00 82.15 150 SER A O 1
ATOM 1450 N N . GLN B 2 151 ? 1.034 26.255 97.051 1.00 82.03 151 GLN A N 1
ATOM 1451 C CA . GLN B 2 151 ? 0.175 26.672 95.945 1.00 80.70 151 GLN A CA 1
ATOM 1452 C C . GLN B 2 151 ? 0.835 26.189 94.635 1.00 78.99 151 GLN A C 1
ATOM 1453 O O . GLN B 2 151 ? 0.174 25.982 93.609 1.00 77.30 151 GLN A O 1
ATOM 1455 N N . ALA B 2 152 ? 2.141 25.946 94.720 1.00 78.30 152 ALA A N 1
ATOM 1456 C CA . ALA B 2 152 ? 2.929 25.472 93.598 1.00 78.45 152 ALA A CA 1
ATOM 1457 C C . ALA B 2 152 ? 2.654 23.999 93.357 1.00 79.15 152 ALA A C 1
ATOM 1458 O O . ALA B 2 152 ? 2.759 23.536 92.225 1.00 79.76 152 ALA A O 1
ATOM 1460 N N . ALA B 2 153 ? 2.335 23.265 94.425 1.00 79.20 153 ALA A N 1
ATOM 1461 C CA . ALA B 2 153 ? 2.039 21.833 94.324 1.00 78.50 153 ALA A CA 1
ATOM 1462 C C . ALA B 2 153 ? 0.687 21.702 93.642 1.00 78.17 153 ALA A C 1
ATOM 1463 O O . ALA B 2 153 ? 0.369 20.670 93.023 1.00 76.52 153 ALA A O 1
ATOM 1465 N N . ALA B 2 154 ? -0.102 22.767 93.782 1.00 77.53 154 ALA A N 1
ATOM 1466 C CA . ALA B 2 154 ? -1.405 22.853 93.154 1.00 76.72 154 ALA A CA 1
ATOM 1467 C C . ALA B 2 154 ? -1.082 23.039 91.664 1.00 75.89 154 ALA A C 1
ATOM 1468 O O . ALA B 2 154 ? -1.414 22.188 90.824 1.00 74.40 154 ALA A O 1
ATOM 1470 N N . SER B 2 155 ? -0.358 24.117 91.371 1.00 74.45 155 SER A N 1
ATOM 1471 C CA . SER B 2 155 ? 0.077 24.432 90.022 1.00 74.13 155 SER A CA 1
ATOM 1472 C C . SER B 2 155 ? 1.236 23.484 89.655 1.00 75.51 155 SER A C 1
ATOM 1473 O O . SER B 2 155 ? 2.298 23.930 89.200 1.00 75.68 155 SER A O 1
ATOM 1475 N N . ALA B 2 156 ? 1.030 22.185 89.897 1.00 76.71 156 ALA A N 1
ATOM 1476 C CA . ALA B 2 156 ? 2.023 21.130 89.640 1.00 77.02 156 ALA A CA 1
ATOM 1477 C C . ALA B 2 156 ? 1.381 19.997 88.863 1.00 77.08 156 ALA A C 1
ATOM 1478 O O . ALA B 2 156 ? 0.395 19.400 89.317 1.00 76.69 156 ALA A O 1
ATOM 1480 N N . ILE B 2 157 ? 1.948 19.698 87.699 1.00 76.17 157 ILE A N 1
ATOM 1481 C CA . ILE B 2 157 ? 1.415 18.650 86.837 1.00 77.58 157 ILE A CA 1
ATOM 1482 C C . ILE B 2 157 ? 2.521 17.795 86.255 1.00 78.85 157 ILE A C 1
ATOM 1483 O O . ILE B 2 157 ? 3.229 18.210 85.331 1.00 79.64 157 ILE A O 1
ATOM 1485 N N . GLY B 2 158 ? 2.608 16.567 86.749 1.00 79.98 158 GLY A N 1
ATOM 1486 C CA . GLY B 2 158 ? 3.637 15.646 86.298 1.00 81.30 158 GLY A CA 1
ATOM 1487 C C . GLY B 2 158 ? 4.282 15.066 87.538 1.00 82.52 158 GLY A C 1
ATOM 1488 O O . GLY B 2 158 ? 4.145 15.652 88.621 1.00 83.63 158 GLY A O 1
ATOM 1489 N N . GLU B 2 159 ? 4.959 13.921 87.416 1.00 83.35 159 GLU A N 1
ATOM 1490 C CA . GLU B 2 159 ? 5.588 13.317 88.596 1.00 82.97 159 GLU A CA 1
ATOM 1491 C C . GLU B 2 159 ? 6.835 14.023 89.133 1.00 81.46 159 GLU A C 1
ATOM 1492 O O . GLU B 2 159 ? 6.761 14.662 90.199 1.00 81.42 159 GLU A O 1
ATOM 1498 N N . ARG B 2 160 ? 7.960 13.948 88.418 1.00 77.61 160 ARG A N 1
ATOM 1499 C CA . ARG B 2 160 ? 9.169 14.614 88.896 1.00 76.56 160 ARG A CA 1
ATOM 1500 C C . ARG B 2 160 ? 8.889 16.109 89.243 1.00 76.61 160 ARG A C 1
ATOM 1501 O O . ARG B 2 160 ? 9.619 16.735 90.030 1.00 76.53 160 ARG A O 1
ATOM 1509 N N . ASP B 2 161 ? 7.754 16.618 88.754 1.00 75.42 161 ASP A N 1
ATOM 1510 C CA . ASP B 2 161 ? 7.332 17.988 89.024 1.00 75.04 161 ASP A CA 1
ATOM 1511 C C . ASP B 2 161 ? 6.729 18.106 90.439 1.00 73.33 161 ASP A C 1
ATOM 1512 O O . ASP B 2 161 ? 7.186 18.934 91.245 1.00 72.46 161 ASP A O 1
ATOM 1517 N N . ARG B 2 162 ? 5.759 17.247 90.764 1.00 71.08 162 ARG A N 1
ATOM 1518 C CA . ARG B 2 162 ? 5.141 17.292 92.092 1.00 70.71 162 ARG A CA 1
ATOM 1519 C C . ARG B 2 162 ? 6.229 16.981 93.145 1.00 67.48 162 ARG A C 1
ATOM 1520 O O . ARG B 2 162 ? 6.129 17.374 94.325 1.00 65.53 162 ARG A O 1
ATOM 1528 N N . ILE B 2 163 ? 7.289 16.324 92.665 1.00 62.77 163 ILE A N 1
ATOM 1529 C CA . ILE B 2 163 ? 8.469 15.964 93.448 1.00 56.86 163 ILE A CA 1
ATOM 1530 C C . ILE B 2 163 ? 9.141 17.270 93.798 1.00 53.80 163 ILE A C 1
ATOM 1531 O O . ILE B 2 163 ? 9.384 17.588 94.969 1.00 51.66 163 ILE A O 1
ATOM 1536 N N . PHE B 2 164 ? 9.486 17.978 92.730 1.00 49.92 164 PHE A N 1
ATOM 1537 C CA . PHE B 2 164 ? 10.117 19.263 92.802 1.00 47.33 164 PHE A CA 1
ATOM 1538 C C . PHE B 2 164 ? 9.400 20.130 93.797 1.00 47.66 164 PHE A C 1
ATOM 1539 O O . PHE B 2 164 ? 9.988 20.573 94.773 1.00 47.57 164 PHE A O 1
ATOM 1547 N N . ALA B 2 165 ? 8.100 20.292 93.587 1.00 46.87 165 ALA A N 1
ATOM 1548 C CA . ALA B 2 165 ? 7.280 21.106 94.473 1.00 47.47 165 ALA A CA 1
ATOM 1549 C C . ALA B 2 165 ? 7.627 20.763 95.896 1.00 47.93 165 ALA A C 1
ATOM 1550 O O . ALA B 2 165 ? 7.890 21.629 96.729 1.00 49.26 165 ALA A O 1
ATOM 1552 N N . HIS B 2 166 ? 7.659 19.470 96.152 1.00 48.91 166 HIS A N 1
ATOM 1553 C CA . HIS B 2 166 ? 7.985 19.008 97.461 1.00 49.37 166 HIS A CA 1
ATOM 1554 C C . HIS B 2 166 ? 9.363 19.537 97.778 1.00 45.77 166 HIS A C 1
ATOM 1555 O O . HIS B 2 166 ? 9.515 20.377 98.646 1.00 43.99 166 HIS A O 1
ATOM 1562 N N . CYS B 2 167 ? 10.348 19.106 97.005 1.00 45.17 167 CYS A N 1
ATOM 1563 C CA . CYS B 2 167 ? 11.731 19.539 97.203 1.00 47.04 167 CYS A CA 1
ATOM 1564 C C . CYS B 2 167 ? 11.801 21.024 97.411 1.00 46.96 167 CYS A C 1
ATOM 1565 O O . CYS B 2 167 ? 12.654 21.532 98.127 1.00 46.01 167 CYS A O 1
ATOM 1568 N N . TYR B 2 168 ? 10.960 21.723 96.668 1.00 48.15 168 TYR A N 1
ATOM 1569 C CA . TYR B 2 168 ? 10.887 23.155 96.775 1.00 47.84 168 TYR A CA 1
ATOM 1570 C C . TYR B 2 168 ? 10.513 23.376 98.207 1.00 46.41 168 TYR A C 1
ATOM 1571 O O . TYR B 2 168 ? 11.224 24.062 98.930 1.00 46.88 168 TYR A O 1
ATOM 1580 N N . GLY B 2 169 ? 9.368 22.821 98.590 1.00 44.75 169 GLY A N 1
ATOM 1581 C CA . GLY B 2 169 ? 8.896 22.955 99.945 1.00 42.96 169 GLY A CA 1
ATOM 1582 C C . GLY B 2 169 ? 10.069 22.841 100.880 1.00 41.81 169 GLY A C 1
ATOM 1583 O O . GLY B 2 169 ? 10.249 23.683 101.742 1.00 39.17 169 GLY A O 1
ATOM 1584 N N . LEU B 2 170 ? 10.920 21.855 100.620 1.00 41.67 170 LEU A N 1
ATOM 1585 C CA . LEU B 2 170 ? 12.114 21.593 101.416 1.00 45.70 170 LEU A CA 1
ATOM 1586 C C . LEU B 2 170 ? 13.135 22.727 101.325 1.00 49.67 170 LEU A C 1
ATOM 1587 O O . LEU B 2 170 ? 13.828 23.042 102.304 1.00 53.28 170 LEU A O 1
ATOM 1592 N N . TYR B 2 171 ? 13.291 23.260 100.114 1.00 50.21 171 TYR A N 1
ATOM 1593 C CA . TYR B 2 171 ? 14.218 24.348 99.846 1.00 48.66 171 TYR A CA 1
ATOM 1594 C C . TYR B 2 171 ? 13.821 25.545 100.682 1.00 48.97 171 TYR A C 1
ATOM 1595 O O . TYR B 2 171 ? 14.460 25.850 101.683 1.00 48.99 171 TYR A O 1
ATOM 1604 N N . ASP B 2 172 ? 12.726 26.183 100.283 1.00 49.73 172 ASP A N 1
ATOM 1605 C CA . ASP B 2 172 ? 12.187 27.346 100.980 1.00 51.32 172 ASP A CA 1
ATOM 1606 C C . ASP B 2 172 ? 12.199 27.101 102.482 1.00 50.71 172 ASP A C 1
ATOM 1607 O O . ASP B 2 172 ? 12.450 28.002 103.281 1.00 51.26 172 ASP A O 1
ATOM 1612 N N . ALA B 2 173 ? 11.931 25.854 102.843 1.00 49.99 173 ALA A N 1
ATOM 1613 C CA . ALA B 2 173 ? 11.890 25.445 104.226 1.00 49.17 173 ALA A CA 1
ATOM 1614 C C . ALA B 2 173 ? 13.214 25.697 104.925 1.00 48.87 173 ALA A C 1
ATOM 1615 O O . ALA B 2 173 ? 13.250 26.421 105.916 1.00 49.53 173 ALA A O 1
ATOM 1617 N N . HIS B 2 174 ? 14.294 25.124 104.398 1.00 47.12 174 HIS A N 1
ATOM 1618 C CA . HIS B 2 174 ? 15.616 25.297 104.991 1.00 49.03 174 HIS A CA 1
ATOM 1619 C C . HIS B 2 174 ? 16.034 26.790 104.994 1.00 50.34 174 HIS A C 1
ATOM 1620 O O . HIS B 2 174 ? 16.503 27.306 106.025 1.00 51.76 174 HIS A O 1
ATOM 1627 N N . LEU B 2 175 ? 15.786 27.492 103.880 1.00 48.63 175 LEU A N 1
ATOM 1628 C CA . LEU B 2 175 ? 16.159 28.906 103.728 1.00 46.40 175 LEU A CA 1
ATOM 1629 C C . LEU B 2 175 ? 15.611 29.777 104.852 1.00 46.21 175 LEU A C 1
ATOM 1630 O O . LEU B 2 175 ? 16.369 30.347 105.661 1.00 42.08 175 LEU A O 1
ATOM 1635 N N . LYS B 2 176 ? 14.275 29.824 104.882 1.00 47.66 176 LYS A N 1
ATOM 1636 C CA . LYS B 2 176 ? 13.455 30.570 105.839 1.00 49.18 176 LYS A CA 1
ATOM 1637 C C . LYS B 2 176 ? 13.943 30.367 107.249 1.00 51.67 176 LYS A C 1
ATOM 1638 O O . LYS B 2 176 ? 13.802 31.245 108.098 1.00 54.19 176 LYS A O 1
ATOM 1644 N N . ALA B 2 177 ? 14.474 29.171 107.484 1.00 53.38 177 ALA A N 1
ATOM 1645 C CA . ALA B 2 177 ? 14.969 28.736 108.785 1.00 53.19 177 ALA A CA 1
ATOM 1646 C C . ALA B 2 177 ? 16.343 29.201 109.173 1.00 51.91 177 ALA A C 1
ATOM 1647 O O . ALA B 2 177 ? 16.524 29.767 110.252 1.00 53.68 177 ALA A O 1
ATOM 1649 N N . CYS B 2 178 ? 17.328 28.844 108.364 1.00 49.46 178 CYS A N 1
ATOM 1650 C CA . CYS B 2 178 ? 18.686 29.242 108.649 1.00 49.24 178 CYS A CA 1
ATOM 1651 C C . CYS B 2 178 ? 18.898 30.710 108.378 1.00 49.71 178 CYS A C 1
ATOM 1652 O O . CYS B 2 178 ? 19.951 31.228 108.721 1.00 53.98 178 CYS A O 1
ATOM 1655 N N . ASN B 2 179 ? 17.873 31.377 107.828 1.00 45.97 179 ASN A N 1
ATOM 1656 C CA . ASN B 2 179 ? 17.883 32.816 107.504 1.00 41.93 179 ASN A CA 1
ATOM 1657 C C . ASN B 2 179 ? 18.866 33.224 106.417 1.00 39.89 179 ASN A C 1
ATOM 1658 O O . ASN B 2 179 ? 19.811 34.010 106.607 1.00 37.64 179 ASN A O 1
ATOM 1663 N N . VAL B 2 180 ? 18.557 32.762 105.230 1.00 35.53 180 VAL A N 1
ATOM 1664 C CA . VAL B 2 180 ? 19.395 33.023 104.108 1.00 31.16 180 VAL A CA 1
ATOM 1665 C C . VAL B 2 180 ? 18.412 33.207 103.005 1.00 29.17 180 VAL A C 1
ATOM 1666 O O . VAL B 2 180 ? 17.277 32.766 103.126 1.00 26.61 180 VAL A O 1
ATOM 1670 N N . LEU B 2 181 ? 18.843 33.874 101.942 1.00 28.39 181 LEU A N 1
ATOM 1671 C CA . LEU B 2 181 ? 17.975 34.135 100.808 1.00 28.35 181 LEU A CA 1
ATOM 1672 C C . LEU B 2 181 ? 18.735 34.049 99.505 1.00 28.76 181 LEU A C 1
ATOM 1673 O O . LEU B 2 181 ? 19.871 34.508 99.410 1.00 29.96 181 LEU A O 1
ATOM 1678 N N . ASP B 2 182 ? 18.153 33.342 98.546 1.00 28.85 182 ASP A N 1
ATOM 1679 C CA . ASP B 2 182 ? 18.769 33.217 97.243 1.00 30.72 182 ASP A CA 1
ATOM 1680 C C . ASP B 2 182 ? 18.411 34.524 96.577 1.00 32.76 182 ASP A C 1
ATOM 1681 O O . ASP B 2 182 ? 17.436 35.192 96.998 1.00 31.91 182 ASP A O 1
ATOM 1686 N N . PHE B 2 183 ? 19.098 34.826 95.475 1.00 29.09 183 PHE A N 1
ATOM 1687 C CA . PHE B 2 183 ? 18.855 36.067 94.759 1.00 24.09 183 PHE A CA 1
ATOM 1688 C C . PHE B 2 183 ? 17.412 36.427 94.474 1.00 22.93 183 PHE A C 1
ATOM 1689 O O . PHE B 2 183 ? 16.986 37.569 94.680 1.00 22.76 183 PHE A O 1
ATOM 1697 N N . ASP B 2 184 ? 16.639 35.455 94.036 1.00 21.08 184 ASP A N 1
ATOM 1698 C CA . ASP B 2 184 ? 15.261 35.759 93.742 1.00 24.48 184 ASP A CA 1
ATOM 1699 C C . ASP B 2 184 ? 14.588 36.411 94.934 1.00 23.12 184 ASP A C 1
ATOM 1700 O O . ASP B 2 184 ? 13.851 37.358 94.764 1.00 22.79 184 ASP A O 1
ATOM 1705 N N . ASP B 2 185 ? 14.979 36.054 96.146 1.00 21.54 185 ASP A N 1
ATOM 1706 C CA . ASP B 2 185 ? 14.324 36.693 97.292 1.00 24.11 185 ASP A CA 1
ATOM 1707 C C . ASP B 2 185 ? 14.586 38.185 97.329 1.00 22.55 185 ASP A C 1
ATOM 1708 O O . ASP B 2 185 ? 13.840 38.960 97.940 1.00 20.93 185 ASP A O 1
ATOM 1713 N N . LEU B 2 186 ? 15.690 38.577 96.724 1.00 19.76 186 LEU A N 1
ATOM 1714 C CA . LEU B 2 186 ? 16.048 39.970 96.730 1.00 21.11 186 LEU A CA 1
ATOM 1715 C C . LEU B 2 186 ? 15.013 40.841 96.052 1.00 21.08 186 LEU A C 1
ATOM 1716 O O . LEU B 2 186 ? 14.845 42.034 96.371 1.00 20.83 186 LEU A O 1
ATOM 1721 N N . ILE B 2 187 ? 14.342 40.270 95.074 1.00 18.28 187 ILE A N 1
ATOM 1722 C CA . ILE B 2 187 ? 13.335 41.053 94.423 1.00 17.80 187 ILE A CA 1
ATOM 1723 C C . ILE B 2 187 ? 12.002 40.831 95.128 1.00 22.38 187 ILE A C 1
ATOM 1724 O O . ILE B 2 187 ? 11.339 41.806 95.500 1.00 24.87 187 ILE A O 1
ATOM 1729 N N . LEU B 2 188 ? 11.673 39.559 95.391 1.00 23.06 188 LEU A N 1
ATOM 1730 C CA . LEU B 2 188 ? 10.397 39.151 95.999 1.00 25.41 188 LEU A CA 1
ATOM 1731 C C . LEU B 2 188 ? 10.138 39.668 97.375 1.00 25.24 188 LEU A C 1
ATOM 1732 O O . LEU B 2 188 ? 9.009 39.639 97.859 1.00 22.87 188 LEU A O 1
ATOM 1737 N N . LEU B 2 189 ? 11.196 40.123 98.012 1.00 26.15 189 LEU A N 1
ATOM 1738 C CA . LEU B 2 189 ? 11.050 40.615 99.340 1.00 26.97 189 LEU A CA 1
ATOM 1739 C C . LEU B 2 189 ? 10.579 42.039 99.333 1.00 27.27 189 LEU A C 1
ATOM 1740 O O . LEU B 2 189 ? 9.476 42.300 99.827 1.00 29.16 189 LEU A O 1
ATOM 1745 N N . PRO B 2 190 ? 11.368 42.969 98.742 1.00 25.57 190 PRO A N 1
ATOM 1746 C CA . PRO B 2 190 ? 10.975 44.369 98.696 1.00 28.03 190 PRO A CA 1
ATOM 1747 C C . PRO B 2 190 ? 9.569 44.430 98.139 1.00 31.69 190 PRO A C 1
ATOM 1748 O O . PRO B 2 190 ? 8.651 44.847 98.832 1.00 33.00 190 PRO A O 1
ATOM 1752 N N . THR B 2 191 ? 9.381 43.864 96.956 1.00 33.21 191 THR A N 1
ATOM 1753 C CA . THR B 2 191 ? 8.063 43.863 96.329 1.00 37.23 191 THR A CA 1
ATOM 1754 C C . THR B 2 191 ? 6.979 43.645 97.367 1.00 40.15 191 THR A C 1
ATOM 1755 O O . THR B 2 191 ? 6.149 44.515 97.588 1.00 41.18 191 THR A O 1
ATOM 1759 N N . LEU B 2 192 ? 7.036 42.517 98.072 1.00 43.84 192 LEU A N 1
ATOM 1760 C CA . LEU B 2 192 ? 6.026 42.210 99.095 1.00 45.14 192 LEU A CA 1
ATOM 1761 C C . LEU B 2 192 ? 6.055 43.305 100.140 1.00 43.30 192 LEU A C 1
ATOM 1762 O O . LEU B 2 192 ? 5.076 44.007 100.361 1.00 39.92 192 LEU A O 1
ATOM 1767 N N . LEU B 2 193 ? 7.227 43.476 100.722 1.00 44.19 193 LEU A N 1
ATOM 1768 C CA . LEU B 2 193 ? 7.459 44.483 101.728 1.00 49.11 193 LEU A CA 1
ATOM 1769 C C . LEU B 2 193 ? 6.817 45.806 101.300 1.00 51.62 193 LEU A C 1
ATOM 1770 O O . LEU B 2 193 ? 6.145 46.461 102.096 1.00 53.40 193 LEU A O 1
ATOM 1775 N N . LEU B 2 194 ? 6.953 46.119 100.013 1.00 52.78 194 LEU A N 1
ATOM 1776 C CA . LEU B 2 194 ? 6.454 47.352 99.416 1.00 53.43 194 LEU A CA 1
ATOM 1777 C C . LEU B 2 194 ? 4.964 47.433 99.200 1.00 54.49 194 LEU A C 1
ATOM 1778 O O . LEU B 2 194 ? 4.391 48.489 99.392 1.00 56.19 194 LEU A O 1
ATOM 1783 N N . GLN B 2 195 ? 4.339 46.358 98.735 1.00 54.45 195 GLN A N 1
ATOM 1784 C CA . GLN B 2 195 ? 2.903 46.417 98.505 1.00 54.92 195 GLN A CA 1
ATOM 1785 C C . GLN B 2 195 ? 2.075 46.247 99.777 1.00 54.72 195 GLN A C 1
ATOM 1786 O O . GLN B 2 195 ? 0.977 46.786 99.893 1.00 54.66 195 GLN A O 1
ATOM 1792 N N . ALA B 2 196 ? 2.626 45.543 100.754 1.00 55.39 196 ALA A N 1
ATOM 1793 C CA . ALA B 2 196 ? 1.933 45.317 102.012 1.00 56.35 196 ALA A CA 1
ATOM 1794 C C . ALA B 2 196 ? 1.876 46.556 102.915 1.00 57.46 196 ALA A C 1
ATOM 1795 O O . ALA B 2 196 ? 0.953 46.690 103.726 1.00 58.36 196 ALA A O 1
ATOM 1797 N N . ASN B 2 197 ? 2.855 47.450 102.780 1.00 58.40 197 ASN A N 1
ATOM 1798 C CA . ASN B 2 197 ? 2.893 48.664 103.596 1.00 60.73 197 ASN A CA 1
ATOM 1799 C C . ASN B 2 197 ? 2.880 49.904 102.717 1.00 62.72 197 ASN A C 1
ATOM 1800 O O . ASN B 2 197 ? 3.444 49.895 101.633 1.00 63.89 197 ASN A O 1
ATOM 1805 N N . GLU B 2 198 ? 2.195 50.950 103.172 1.00 64.75 198 GLU A N 1
ATOM 1806 C CA . GLU B 2 198 ? 2.093 52.204 102.427 1.00 66.12 198 GLU A CA 1
ATOM 1807 C C . GLU B 2 198 ? 3.178 53.226 102.819 1.00 63.27 198 GLU A C 1
ATOM 1808 O O . GLU B 2 198 ? 3.774 53.859 101.944 1.00 63.92 198 GLU A O 1
ATOM 1814 N N . GLU B 2 199 ? 3.456 53.356 104.116 1.00 60.84 199 GLU A N 1
ATOM 1815 C CA . GLU B 2 199 ? 4.481 54.294 104.606 1.00 60.84 199 GLU A CA 1
ATOM 1816 C C . GLU B 2 199 ? 5.780 54.205 103.782 1.00 58.43 199 GLU A C 1
ATOM 1817 O O . GLU B 2 199 ? 6.323 55.214 103.300 1.00 59.10 199 GLU A O 1
ATOM 1823 N N . VAL B 2 200 ? 6.245 52.980 103.597 1.00 54.47 200 VAL A N 1
ATOM 1824 C CA . VAL B 2 200 ? 7.448 52.725 102.851 1.00 52.04 200 VAL A CA 1
ATOM 1825 C C . VAL B 2 200 ? 7.235 53.045 101.388 1.00 50.64 200 VAL A C 1
ATOM 1826 O O . VAL B 2 200 ? 7.964 53.842 100.798 1.00 49.04 200 VAL A O 1
ATOM 1830 N N . ARG B 2 201 ? 6.229 52.404 100.815 1.00 47.91 201 ARG A N 1
ATOM 1831 C CA . ARG B 2 201 ? 5.918 52.564 99.408 1.00 49.57 201 ARG A CA 1
ATOM 1832 C C . ARG B 2 201 ? 6.176 53.992 98.964 1.00 48.99 201 ARG A C 1
ATOM 1833 O O . ARG B 2 201 ? 7.142 54.264 98.252 1.00 48.78 201 ARG A O 1
ATOM 1841 N N . LYS B 2 202 ? 5.398 54.909 99.522 1.00 48.11 202 LYS A N 1
ATOM 1842 C CA . LYS B 2 202 ? 5.514 56.316 99.201 1.00 46.62 202 LYS A CA 1
ATOM 1843 C C . LYS B 2 202 ? 6.954 56.736 99.263 1.00 44.64 202 LYS A C 1
ATOM 1844 O O . LYS B 2 202 ? 7.494 57.234 98.283 1.00 43.56 202 LYS A O 1
ATOM 1850 N N . ARG B 2 203 ? 7.567 56.491 100.416 1.00 41.99 203 ARG A N 1
ATOM 1851 C CA . ARG B 2 203 ? 8.961 56.827 100.652 1.00 42.82 203 ARG A CA 1
ATOM 1852 C C . ARG B 2 203 ? 9.795 56.549 99.407 1.00 41.74 203 ARG A C 1
ATOM 1853 O O . ARG B 2 203 ? 10.622 57.359 99.008 1.00 42.35 203 ARG A O 1
ATOM 1861 N N . TRP B 2 204 ? 9.594 55.372 98.823 1.00 39.97 204 TRP A N 1
ATOM 1862 C CA . TRP B 2 204 ? 10.322 54.974 97.626 1.00 38.17 204 TRP A CA 1
ATOM 1863 C C . TRP B 2 204 ? 9.735 55.633 96.390 1.00 39.61 204 TRP A C 1
ATOM 1864 O O . TRP B 2 204 ? 10.456 56.000 95.456 1.00 39.93 204 TRP A O 1
ATOM 1875 N N . GLN B 2 205 ? 8.416 55.761 96.382 1.00 40.05 205 GLN A N 1
ATOM 1876 C CA . GLN B 2 205 ? 7.703 56.380 95.285 1.00 41.97 205 GLN A CA 1
ATOM 1877 C C . GLN B 2 205 ? 8.236 57.796 95.131 1.00 45.67 205 GLN A C 1
ATOM 1878 O O . GLN B 2 205 ? 8.235 58.340 94.022 1.00 49.29 205 GLN A O 1
ATOM 1884 N N . ASN B 2 206 ? 8.716 58.354 96.253 1.00 46.57 206 ASN A N 1
ATOM 1885 C CA . ASN B 2 206 ? 9.286 59.716 96.364 1.00 46.34 206 ASN A CA 1
ATOM 1886 C C . ASN B 2 206 ? 10.807 59.782 96.168 1.00 44.49 206 ASN A C 1
ATOM 1887 O O . ASN B 2 206 ? 11.389 60.865 96.061 1.00 44.30 206 ASN A O 1
ATOM 1892 N N . LYS B 2 207 ? 11.470 58.643 96.295 1.00 42.38 207 LYS A N 1
ATOM 1893 C CA . LYS B 2 207 ? 12.904 58.624 96.097 1.00 39.95 207 LYS A CA 1
ATOM 1894 C C . LYS B 2 207 ? 13.101 58.458 94.591 1.00 38.32 207 LYS A C 1
ATOM 1895 O O . LYS B 2 207 ? 13.707 59.318 93.948 1.00 37.42 207 LYS A O 1
ATOM 1901 N N . ILE B 2 208 ? 12.513 57.400 94.021 1.00 34.29 208 ILE A N 1
ATOM 1902 C CA . ILE B 2 208 ? 12.623 57.167 92.595 1.00 31.85 208 ILE A CA 1
ATOM 1903 C C . ILE B 2 208 ? 11.538 57.946 91.862 1.00 36.11 208 ILE A C 1
ATOM 1904 O O . ILE B 2 208 ? 10.515 57.363 91.472 1.00 36.79 208 ILE A O 1
ATOM 1909 N N . ARG B 2 209 ? 11.773 59.250 91.654 1.00 36.32 209 ARG A N 1
ATOM 1910 C CA . ARG B 2 209 ? 10.813 60.127 90.960 1.00 36.96 209 ARG A CA 1
ATOM 1911 C C . ARG B 2 209 ? 10.689 59.817 89.477 1.00 36.90 209 ARG A C 1
ATOM 1912 O O . ARG B 2 209 ? 9.707 60.213 88.831 1.00 37.13 209 ARG A O 1
ATOM 1920 N N . TYR B 2 210 ? 11.758 59.262 88.915 1.00 35.45 210 TYR A N 1
ATOM 1921 C CA . TYR B 2 210 ? 11.762 58.872 87.526 1.00 31.16 210 TYR A CA 1
ATOM 1922 C C . TYR B 2 210 ? 12.617 57.665 87.361 1.00 30.44 210 TYR A C 1
ATOM 1923 O O . TYR B 2 210 ? 13.800 57.677 87.717 1.00 30.23 210 TYR A O 1
ATOM 1932 N N . LEU B 2 211 ? 12.054 56.663 86.708 1.00 26.86 211 LEU A N 1
ATOM 1933 C CA . LEU B 2 211 ? 12.783 55.444 86.497 1.00 22.45 211 LEU A CA 1
ATOM 1934 C C . LEU B 2 211 ? 12.774 55.034 85.083 1.00 19.33 211 LEU A C 1
ATOM 1935 O O . LEU B 2 211 ? 11.786 55.118 84.391 1.00 21.29 211 LEU A O 1
ATOM 1940 N N . LEU B 2 212 ? 13.879 54.439 84.723 1.00 18.40 212 LEU A N 1
ATOM 1941 C CA . LEU B 2 212 ? 14.090 53.958 83.399 1.00 20.41 212 LEU A CA 1
ATOM 1942 C C . LEU B 2 212 ? 14.604 52.532 83.615 1.00 22.01 212 LEU A C 1
ATOM 1943 O O . LEU B 2 212 ? 15.363 52.288 84.545 1.00 26.19 212 LEU A O 1
ATOM 1948 N N . VAL B 2 213 ? 14.169 51.583 82.798 1.00 19.22 213 VAL A N 1
ATOM 1949 C CA . VAL B 2 213 ? 14.621 50.211 82.932 1.00 11.47 213 VAL A CA 1
ATOM 1950 C C . VAL B 2 213 ? 15.026 49.661 81.607 1.00 11.40 213 VAL A C 1
ATOM 1951 O O . VAL B 2 213 ? 14.193 49.560 80.716 1.00 8.98 213 VAL A O 1
ATOM 1955 N N . ASP B 2 214 ? 16.275 49.243 81.487 1.00 11.09 214 ASP A N 1
ATOM 1956 C CA . ASP B 2 214 ? 16.743 48.671 80.223 1.00 15.80 214 ASP A CA 1
ATOM 1957 C C . ASP B 2 214 ? 16.343 47.202 80.125 1.00 16.56 214 ASP A C 1
ATOM 1958 O O . ASP B 2 214 ? 15.757 46.643 81.055 1.00 18.74 214 ASP A O 1
ATOM 1963 N N . GLU B 2 215 ? 16.669 46.598 78.983 1.00 17.73 215 GLU A N 1
ATOM 1964 C CA . GLU B 2 215 ? 16.419 45.199 78.670 1.00 17.21 215 GLU A CA 1
ATOM 1965 C C . GLU B 2 215 ? 15.129 44.686 79.268 1.00 19.55 215 GLU A C 1
ATOM 1966 O O . GLU B 2 215 ? 15.107 43.636 79.904 1.00 19.38 215 GLU A O 1
ATOM 1972 N N . TYR B 2 216 ? 14.039 45.389 78.977 1.00 20.12 216 TYR A N 1
ATOM 1973 C CA . TYR B 2 216 ? 12.734 45.068 79.534 1.00 20.89 216 TYR A CA 1
ATOM 1974 C C . TYR B 2 216 ? 12.146 43.744 79.141 1.00 25.73 216 TYR A C 1
ATOM 1975 O O . TYR B 2 216 ? 11.331 43.166 79.868 1.00 30.15 216 TYR A O 1
ATOM 1984 N N . GLN B 2 217 ? 12.521 43.279 77.967 1.00 26.25 217 GLN A N 1
ATOM 1985 C CA . GLN B 2 217 ? 12.027 42.023 77.482 1.00 28.86 217 GLN A CA 1
ATOM 1986 C C . GLN B 2 217 ? 12.427 40.882 78.412 1.00 32.27 217 GLN A C 1
ATOM 1987 O O . GLN B 2 217 ? 11.792 39.823 78.367 1.00 37.67 217 GLN A O 1
ATOM 1993 N N . ASP B 2 218 ? 13.422 41.113 79.284 1.00 30.40 218 ASP A N 1
ATOM 1994 C CA . ASP B 2 218 ? 13.894 40.092 80.227 1.00 29.94 218 ASP A CA 1
ATOM 1995 C C . ASP B 2 218 ? 13.194 40.140 81.565 1.00 32.87 218 ASP A C 1
ATOM 1996 O O . ASP B 2 218 ? 13.402 39.275 82.419 1.00 35.51 218 ASP A O 1
ATOM 2001 N N . THR B 2 219 ? 12.425 41.194 81.792 1.00 32.97 219 THR A N 1
ATOM 2002 C CA . THR B 2 219 ? 11.701 41.357 83.053 1.00 31.85 219 THR A CA 1
ATOM 2003 C C . THR B 2 219 ? 10.882 40.140 83.464 1.00 32.25 219 THR A C 1
ATOM 2004 O O . THR B 2 219 ? 10.116 39.633 82.674 1.00 33.23 219 THR A O 1
ATOM 2008 N N . ASN B 2 220 ? 11.036 39.648 84.678 1.00 32.32 220 ASN A N 1
ATOM 2009 C CA . ASN B 2 220 ? 10.151 38.567 85.073 1.00 33.52 220 ASN A CA 1
ATOM 2010 C C . ASN B 2 220 ? 9.078 39.219 85.947 1.00 34.16 220 ASN A C 1
ATOM 2011 O O . ASN B 2 220 ? 9.084 40.433 86.167 1.00 36.79 220 ASN A O 1
ATOM 2016 N N . THR B 2 221 ? 8.207 38.402 86.505 1.00 32.02 221 THR A N 1
ATOM 2017 C CA . THR B 2 221 ? 7.106 38.901 87.291 1.00 29.63 221 THR A CA 1
ATOM 2018 C C . THR B 2 221 ? 7.475 39.787 88.426 1.00 28.63 221 THR A C 1
ATOM 2019 O O . THR B 2 221 ? 7.182 40.976 88.408 1.00 30.19 221 THR A O 1
ATOM 2023 N N . SER B 2 222 ? 8.094 39.216 89.442 1.00 27.57 222 SER A N 1
ATOM 2024 C CA . SER B 2 222 ? 8.443 40.013 90.606 1.00 28.71 222 SER A CA 1
ATOM 2025 C C . SER B 2 222 ? 9.043 41.302 90.131 1.00 29.13 222 SER A C 1
ATOM 2026 O O . SER B 2 222 ? 8.504 42.367 90.421 1.00 31.50 222 SER A O 1
ATOM 2029 N N . GLN B 2 223 ? 10.017 41.173 89.235 1.00 28.05 223 GLN A N 1
ATOM 2030 C CA . GLN B 2 223 ? 10.700 42.302 88.640 1.00 27.78 223 GLN A CA 1
ATOM 2031 C C . GLN B 2 223 ? 9.636 43.327 88.294 1.00 27.28 223 GLN A C 1
ATOM 2032 O O . GLN B 2 223 ? 9.397 44.276 89.037 1.00 28.09 223 GLN A O 1
ATOM 2038 N N . TYR B 2 224 ? 8.878 42.986 87.270 1.00 24.12 224 TYR A N 1
ATOM 2039 C CA . TYR B 2 224 ? 7.824 43.822 86.786 1.00 25.75 224 TYR A CA 1
ATOM 2040 C C . TYR B 2 224 ? 6.983 44.360 87.932 1.00 27.04 224 TYR A C 1
ATOM 2041 O O . TYR B 2 224 ? 6.871 45.565 88.124 1.00 29.46 224 TYR A O 1
ATOM 2050 N N . GLU B 2 225 ? 6.458 43.474 88.752 1.00 28.05 225 GLU A N 1
ATOM 2051 C CA . GLU B 2 225 ? 5.630 43.913 89.844 1.00 28.38 225 GLU A CA 1
ATOM 2052 C C . GLU B 2 225 ? 6.310 44.956 90.691 1.00 27.35 225 GLU A C 1
ATOM 2053 O O . GLU B 2 225 ? 5.671 45.929 91.066 1.00 25.46 225 GLU A O 1
ATOM 2059 N N . LEU B 2 226 ? 7.618 44.774 90.919 1.00 27.04 226 LEU A N 1
ATOM 2060 C CA . LEU B 2 226 ? 8.432 45.699 91.716 1.00 25.20 226 LEU A CA 1
ATOM 2061 C C . LEU B 2 226 ? 8.337 47.047 91.046 1.00 28.12 226 LEU A C 1
ATOM 2062 O O . LEU B 2 226 ? 8.013 48.064 91.664 1.00 30.00 226 LEU A O 1
ATOM 2067 N N . VAL B 2 227 ? 8.572 47.030 89.746 1.00 27.62 227 VAL A N 1
ATOM 2068 C CA . VAL B 2 227 ? 8.507 48.236 88.952 1.00 26.82 227 VAL A CA 1
ATOM 2069 C C . VAL B 2 227 ? 7.203 48.919 89.294 1.00 27.55 227 VAL A C 1
ATOM 2070 O O . VAL B 2 227 ? 7.192 49.930 90.004 1.00 26.08 227 VAL A O 1
ATOM 2074 N N . LYS B 2 228 ? 6.108 48.287 88.885 1.00 26.80 228 LYS A N 1
ATOM 2075 C CA . LYS B 2 228 ? 4.776 48.819 89.133 1.00 29.40 228 LYS A CA 1
ATOM 2076 C C . LYS B 2 228 ? 4.682 49.520 90.472 1.00 29.33 228 LYS A C 1
ATOM 2077 O O . LYS B 2 228 ? 4.173 50.637 90.581 1.00 28.69 228 LYS A O 1
ATOM 2083 N N . LEU B 2 229 ? 5.107 48.807 91.501 1.00 27.35 229 LEU A N 1
ATOM 2084 C CA . LEU B 2 229 ? 5.057 49.346 92.822 1.00 26.52 229 LEU A CA 1
ATOM 2085 C C . LEU B 2 229 ? 5.829 50.634 92.875 1.00 28.25 229 LEU A C 1
ATOM 2086 O O . LEU B 2 229 ? 5.269 51.692 93.174 1.00 28.53 229 LEU A O 1
ATOM 2091 N N . LEU B 2 230 ? 7.097 50.544 92.483 1.00 29.38 230 LEU A N 1
ATOM 2092 C CA . LEU B 2 230 ? 8.004 51.677 92.513 1.00 27.79 230 LEU A CA 1
ATOM 2093 C C . LEU B 2 230 ? 7.412 52.850 91.822 1.00 28.73 230 LEU A C 1
ATOM 2094 O O . LEU B 2 230 ? 7.228 53.887 92.422 1.00 27.68 230 LEU A O 1
ATOM 2099 N N . VAL B 2 231 ? 6.954 52.616 90.610 1.00 32.36 231 VAL A N 1
ATOM 2100 C CA . VAL B 2 231 ? 6.348 53.664 89.812 1.00 39.02 231 VAL A CA 1
ATOM 2101 C C . VAL B 2 231 ? 4.916 54.101 90.191 1.00 43.31 231 VAL A C 1
ATOM 2102 O O . VAL B 2 231 ? 4.420 55.094 89.657 1.00 43.80 231 VAL A O 1
ATOM 2106 N N . GLY B 2 232 ? 4.227 53.331 91.033 1.00 48.28 232 GLY A N 1
ATOM 2107 C CA . GLY B 2 232 ? 2.873 53.703 91.442 1.00 52.62 232 GLY A CA 1
ATOM 2108 C C . GLY B 2 232 ? 1.934 54.315 90.397 1.00 53.11 232 GLY A C 1
ATOM 2109 O O . GLY B 2 232 ? 1.678 53.686 89.370 1.00 54.27 232 GLY A O 1
ATOM 2110 N N . SER B 2 233 ? 1.473 55.552 90.635 1.00 52.33 233 SER A N 1
ATOM 2111 C CA . SER B 2 233 ? 0.530 56.255 89.734 1.00 52.17 233 SER A CA 1
ATOM 2112 C C . SER B 2 233 ? 1.032 57.311 88.721 1.00 50.23 233 SER A C 1
ATOM 2113 O O . SER B 2 233 ? 0.373 57.540 87.701 1.00 50.78 233 SER A O 1
ATOM 2116 N N . ARG B 2 234 ? 2.141 57.993 89.012 1.00 47.02 234 ARG A N 1
ATOM 2117 C CA . ARG B 2 234 ? 2.655 59.000 88.084 1.00 44.78 234 ARG A CA 1
ATOM 2118 C C . ARG B 2 234 ? 3.084 58.387 86.744 1.00 39.00 234 ARG A C 1
ATOM 2119 O O . ARG B 2 234 ? 2.920 58.998 85.699 1.00 38.58 234 ARG A O 1
ATOM 2127 N N . ALA B 2 235 ? 3.602 57.168 86.776 1.00 34.24 235 ALA A N 1
ATOM 2128 C CA . ALA B 2 235 ? 4.041 56.474 85.563 1.00 33.07 235 ALA A CA 1
ATOM 2129 C C . ALA B 2 235 ? 5.234 57.134 84.912 1.00 32.85 235 ALA A C 1
ATOM 2130 O O . ALA B 2 235 ? 5.642 56.761 83.816 1.00 32.38 235 ALA A O 1
ATOM 2132 N N . ARG B 2 236 ? 5.801 58.109 85.602 1.00 33.79 236 ARG A N 1
ATOM 2133 C CA . ARG B 2 236 ? 6.950 58.806 85.080 1.00 34.57 236 ARG A CA 1
ATOM 2134 C C . ARG B 2 236 ? 8.027 57.762 84.937 1.00 32.59 236 ARG A C 1
ATOM 2135 O O . ARG B 2 236 ? 8.648 57.400 85.921 1.00 38.45 236 ARG A O 1
ATOM 2143 N N . PHE B 2 237 ? 8.228 57.234 83.742 1.00 27.42 237 PHE A N 1
ATOM 2144 C CA . PHE B 2 237 ? 9.268 56.232 83.564 1.00 25.26 237 PHE A CA 1
ATOM 2145 C C . PHE B 2 237 ? 9.453 55.903 82.118 1.00 25.14 237 PHE A C 1
ATOM 2146 O O . PHE B 2 237 ? 8.632 56.257 81.296 1.00 28.86 237 PHE A O 1
ATOM 2154 N N . THR B 2 238 ? 10.399 55.027 81.835 1.00 23.01 238 THR A N 1
ATOM 2155 C CA . THR B 2 238 ? 10.593 54.659 80.470 1.00 22.08 238 THR A CA 1
ATOM 2156 C C . THR B 2 238 ? 11.227 53.336 80.321 1.00 23.65 238 THR A C 1
ATOM 2157 O O . THR B 2 238 ? 12.435 53.250 80.271 1.00 28.55 238 THR A O 1
ATOM 2161 N N . VAL B 2 239 ? 10.452 52.276 80.243 1.00 21.41 239 VAL A N 1
ATOM 2162 C CA . VAL B 2 239 ? 11.123 51.006 80.051 1.00 21.88 239 VAL A CA 1
ATOM 2163 C C . VAL B 2 239 ? 11.517 50.889 78.603 1.00 22.65 239 VAL A C 1
ATOM 2164 O O . VAL B 2 239 ? 10.896 51.503 77.740 1.00 21.49 239 VAL A O 1
ATOM 2168 N N . VAL B 2 240 ? 12.591 50.154 78.346 1.00 24.47 240 VAL A N 1
ATOM 2169 C CA . VAL B 2 240 ? 13.112 49.974 76.981 1.00 27.68 240 VAL A CA 1
ATOM 2170 C C . VAL B 2 240 ? 13.433 48.520 76.589 1.00 33.73 240 VAL A C 1
ATOM 2171 O O . VAL B 2 240 ? 14.037 47.769 77.372 1.00 36.11 240 VAL A O 1
ATOM 2175 N N . GLY B 2 241 ? 13.099 48.151 75.351 1.00 36.47 241 GLY A N 1
ATOM 2176 C CA . GLY B 2 241 ? 13.346 46.789 74.922 1.00 41.32 241 GLY A CA 1
ATOM 2177 C C . GLY B 2 241 ? 13.023 46.386 73.497 1.00 45.11 241 GLY A C 1
ATOM 2178 O O . GLY B 2 241 ? 13.101 47.217 72.570 1.00 47.62 241 GLY A O 1
ATOM 2179 N N . ASP B 2 242 ? 12.671 45.098 73.344 1.00 45.05 242 ASP A N 1
ATOM 2180 C CA . ASP B 2 242 ? 12.361 44.462 72.057 1.00 45.04 242 ASP A CA 1
ATOM 2181 C C . ASP B 2 242 ? 11.885 43.030 72.297 1.00 45.32 242 ASP A C 1
ATOM 2182 O O . ASP B 2 242 ? 12.727 42.121 72.372 1.00 44.98 242 ASP A O 1
ATOM 2187 N N . ASP B 2 243 ? 10.572 42.788 72.339 1.00 45.14 243 ASP A N 1
ATOM 2188 C CA . ASP B 2 243 ? 10.115 41.412 72.575 1.00 45.90 243 ASP A CA 1
ATOM 2189 C C . ASP B 2 243 ? 10.733 40.374 71.611 1.00 45.04 243 ASP A C 1
ATOM 2190 O O . ASP B 2 243 ? 10.759 39.190 71.923 1.00 44.11 243 ASP A O 1
ATOM 2195 N N . ASP B 2 244 ? 11.274 40.841 70.479 1.00 46.47 244 ASP A N 1
ATOM 2196 C CA . ASP B 2 244 ? 11.930 39.989 69.472 1.00 47.76 244 ASP A CA 1
ATOM 2197 C C . ASP B 2 244 ? 13.273 39.520 69.978 1.00 48.13 244 ASP A C 1
ATOM 2198 O O . ASP B 2 244 ? 13.975 38.772 69.286 1.00 50.85 244 ASP A O 1
ATOM 2203 N N . GLN B 2 245 ? 13.678 40.035 71.132 1.00 46.28 245 GLN A N 1
ATOM 2204 C CA . GLN B 2 245 ? 14.944 39.619 71.697 1.00 47.01 245 GLN A CA 1
ATOM 2205 C C . GLN B 2 245 ? 14.744 38.876 73.037 1.00 46.44 245 GLN A C 1
ATOM 2206 O O . GLN B 2 245 ? 15.708 38.478 73.700 1.00 45.03 245 GLN A O 1
ATOM 2212 N N . SER B 2 246 ? 13.482 38.587 73.364 1.00 44.33 246 SER A N 1
ATOM 2213 C CA . SER B 2 246 ? 13.136 37.860 74.598 1.00 44.24 246 SER A CA 1
ATOM 2214 C C . SER B 2 246 ? 13.592 36.379 74.479 1.00 44.50 246 SER A C 1
ATOM 2215 O O . SER B 2 246 ? 12.864 35.545 73.951 1.00 48.65 246 SER A O 1
ATOM 2218 N N . ILE B 2 247 ? 14.772 36.037 74.988 1.00 42.77 247 ILE A N 1
ATOM 2219 C CA . ILE B 2 247 ? 15.215 34.654 74.855 1.00 42.21 247 ILE A CA 1
ATOM 2220 C C . ILE B 2 247 ? 15.381 33.823 76.126 1.00 45.19 247 ILE A C 1
ATOM 2221 O O . ILE B 2 247 ? 15.552 32.592 76.034 1.00 46.47 247 ILE A O 1
ATOM 2226 N N . TYR B 2 248 ? 15.429 34.487 77.291 1.00 45.32 248 TYR A N 1
ATOM 2227 C CA . TYR B 2 248 ? 15.556 33.781 78.577 1.00 41.40 248 TYR A CA 1
ATOM 2228 C C . TYR B 2 248 ? 14.156 33.651 79.168 1.00 44.20 248 TYR A C 1
ATOM 2229 O O . TYR B 2 248 ? 13.919 33.962 80.340 1.00 44.25 248 TYR A O 1
ATOM 2238 N N . SER B 2 249 ? 13.224 33.209 78.325 1.00 46.13 249 SER A N 1
ATOM 2239 C CA . SER B 2 249 ? 11.844 33.030 78.743 1.00 49.10 249 SER A CA 1
ATOM 2240 C C . SER B 2 249 ? 11.742 31.863 79.702 1.00 49.95 249 SER A C 1
ATOM 2241 O O . SER B 2 249 ? 10.934 31.859 80.632 1.00 50.32 249 SER A O 1
ATOM 2244 N N . TRP B 2 250 ? 12.585 30.874 79.468 1.00 49.31 250 TRP A N 1
ATOM 2245 C CA . TRP B 2 250 ? 12.590 29.701 80.291 1.00 48.06 250 TRP A CA 1
ATOM 2246 C C . TRP B 2 250 ? 13.059 29.988 81.705 1.00 48.89 250 TRP A C 1
ATOM 2247 O O . TRP B 2 250 ? 12.836 29.187 82.612 1.00 46.05 250 TRP A O 1
ATOM 2258 N N . ARG B 2 251 ? 13.659 31.152 81.917 1.00 50.70 251 ARG A N 1
ATOM 2259 C CA . ARG B 2 251 ? 14.090 31.484 83.271 1.00 54.07 251 ARG A CA 1
ATOM 2260 C C . ARG B 2 251 ? 13.241 32.584 83.948 1.00 53.99 251 ARG A C 1
ATOM 2261 O O . ARG B 2 251 ? 13.725 33.357 84.778 1.00 55.62 251 ARG A O 1
ATOM 2269 N N . GLY B 2 252 ? 11.952 32.615 83.625 1.00 53.59 252 GLY A N 1
ATOM 2270 C CA . GLY B 2 252 ? 11.062 33.571 84.264 1.00 54.12 252 GLY A CA 1
ATOM 2271 C C . GLY B 2 252 ? 10.693 34.832 83.519 1.00 53.24 252 GLY A C 1
ATOM 2272 O O . GLY B 2 252 ? 9.797 35.566 83.969 1.00 52.46 252 GLY A O 1
ATOM 2273 N N . ALA B 2 253 ? 11.329 35.050 82.370 1.00 51.14 253 ALA A N 1
ATOM 2274 C CA . ALA B 2 253 ? 11.074 36.240 81.583 1.00 48.84 253 ALA A CA 1
ATOM 2275 C C . ALA B 2 253 ? 9.741 36.184 80.893 1.00 49.40 253 ALA A C 1
ATOM 2276 O O . ALA B 2 253 ? 9.494 35.280 80.123 1.00 49.71 253 ALA A O 1
ATOM 2278 N N . ARG B 2 254 ? 8.832 37.084 81.237 1.00 53.15 254 ARG A N 1
ATOM 2279 C CA . ARG B 2 254 ? 7.553 37.111 80.535 1.00 57.00 254 ARG A CA 1
ATOM 2280 C C . ARG B 2 254 ? 7.825 37.850 79.213 1.00 62.04 254 ARG A C 1
ATOM 2281 O O . ARG B 2 254 ? 8.239 39.032 79.177 1.00 60.25 254 ARG A O 1
ATOM 2289 N N . PRO B 2 255 ? 7.662 37.126 78.096 1.00 67.47 255 PRO A N 1
ATOM 2290 C CA . PRO B 2 255 ? 7.904 37.723 76.770 1.00 68.10 255 PRO A CA 1
ATOM 2291 C C . PRO B 2 255 ? 6.888 38.813 76.497 1.00 67.16 255 PRO A C 1
ATOM 2292 O O . PRO B 2 255 ? 7.221 39.900 76.020 1.00 67.84 255 PRO A O 1
ATOM 2296 N N . GLN B 2 256 ? 5.659 38.500 76.896 1.00 66.09 256 GLN A N 1
ATOM 2297 C CA . GLN B 2 256 ? 4.495 39.328 76.731 1.00 64.55 256 GLN A CA 1
ATOM 2298 C C . GLN B 2 256 ? 4.561 40.567 77.589 1.00 60.83 256 GLN A C 1
ATOM 2299 O O . GLN B 2 256 ? 3.618 41.338 77.657 1.00 60.99 256 GLN A O 1
ATOM 2305 N N . ASN B 2 257 ? 5.690 40.780 78.232 1.00 57.04 257 ASN A N 1
ATOM 2306 C CA . ASN B 2 257 ? 5.809 41.946 79.072 1.00 54.46 257 ASN A CA 1
ATOM 2307 C C . ASN B 2 257 ? 5.459 43.236 78.337 1.00 51.65 257 ASN A C 1
ATOM 2308 O O . ASN B 2 257 ? 4.571 43.983 78.770 1.00 50.28 257 ASN A O 1
ATOM 2313 N N . LEU B 2 258 ? 6.076 43.414 77.166 1.00 47.64 258 LEU A N 1
ATOM 2314 C CA . LEU B 2 258 ? 5.881 44.582 76.310 1.00 42.11 258 LEU A CA 1
ATOM 2315 C C . LEU B 2 258 ? 4.397 44.812 76.161 1.00 40.43 258 LEU A C 1
ATOM 2316 O O . LEU B 2 258 ? 3.924 45.923 75.975 1.00 37.56 258 LEU A O 1
ATOM 2321 N N . VAL B 2 259 ? 3.677 43.711 76.158 1.00 40.72 259 VAL A N 1
ATOM 2322 C CA . VAL B 2 259 ? 2.252 43.767 76.015 1.00 42.32 259 VAL A CA 1
ATOM 2323 C C . VAL B 2 259 ? 1.627 44.010 77.360 1.00 44.50 259 VAL A C 1
ATOM 2324 O O . VAL B 2 259 ? 0.986 45.028 77.547 1.00 47.66 259 VAL A O 1
ATOM 2328 N N . LEU B 2 260 ? 1.824 43.084 78.302 1.00 44.99 260 LEU A N 1
ATOM 2329 C CA . LEU B 2 260 ? 1.251 43.204 79.649 1.00 42.34 260 LEU A CA 1
ATOM 2330 C C . LEU B 2 260 ? 1.302 44.652 80.042 1.00 39.59 260 LEU A C 1
ATOM 2331 O O . LEU B 2 260 ? 0.300 45.228 80.426 1.00 35.85 260 LEU A O 1
ATOM 2336 N N . LEU B 2 261 ? 2.451 45.264 79.772 1.00 39.39 261 LEU A N 1
ATOM 2337 C CA . LEU B 2 261 ? 2.671 46.658 80.095 1.00 40.86 261 LEU A CA 1
ATOM 2338 C C . LEU B 2 261 ? 1.580 47.497 79.496 1.00 42.82 261 LEU A C 1
ATOM 2339 O O . LEU B 2 261 ? 0.940 48.290 80.188 1.00 41.46 261 LEU A O 1
ATOM 2344 N N . SER B 2 262 ? 1.400 47.311 78.190 1.00 48.54 262 SER A N 1
ATOM 2345 C CA . SER B 2 262 ? 0.419 48.034 77.378 1.00 51.83 262 SER A CA 1
ATOM 2346 C C . SER B 2 262 ? -0.925 48.101 78.045 1.00 56.02 262 SER A C 1
ATOM 2347 O O . SER B 2 262 ? -1.701 48.983 77.710 1.00 56.37 262 SER A O 1
ATOM 2350 N N . GLN B 2 263 ? -1.200 47.189 78.981 1.00 61.23 263 GLN A N 1
ATOM 2351 C CA . GLN B 2 263 ? -2.499 47.161 79.660 1.00 65.42 263 GLN A CA 1
ATOM 2352 C C . GLN B 2 263 ? -2.645 47.810 81.057 1.00 66.63 263 GLN A C 1
ATOM 2353 O O . GLN B 2 263 ? -3.496 48.703 81.226 1.00 69.97 263 GLN A O 1
ATOM 2359 N N . ASP B 2 264 ? -1.864 47.360 82.052 1.00 64.12 264 ASP A N 1
ATOM 2360 C CA . ASP B 2 264 ? -1.947 47.900 83.431 1.00 61.56 264 ASP A CA 1
ATOM 2361 C C . ASP B 2 264 ? -1.607 49.376 83.460 1.00 59.93 264 ASP A C 1
ATOM 2362 O O . ASP B 2 264 ? -1.796 50.054 84.480 1.00 58.51 264 ASP A O 1
ATOM 2367 N N . PHE B 2 265 ? -1.160 49.846 82.290 1.00 59.75 265 PHE A N 1
ATOM 2368 C CA . PHE B 2 265 ? -0.788 51.233 82.017 1.00 61.12 265 PHE A CA 1
ATOM 2369 C C . PHE B 2 265 ? -1.540 51.895 80.842 1.00 61.15 265 PHE A C 1
ATOM 2370 O O . PHE B 2 265 ? -1.234 51.661 79.667 1.00 59.75 265 PHE A O 1
ATOM 2378 N N . PRO B 2 266 ? -2.491 52.794 81.174 1.00 60.98 266 PRO A N 1
ATOM 2379 C CA . PRO B 2 266 ? -3.355 53.559 80.270 1.00 57.64 266 PRO A CA 1
ATOM 2380 C C . PRO B 2 266 ? -2.703 54.183 79.025 1.00 53.75 266 PRO A C 1
ATOM 2381 O O . PRO B 2 266 ? -2.925 53.715 77.897 1.00 52.60 266 PRO A O 1
ATOM 2385 N N . ALA B 2 267 ? -1.918 55.241 79.245 1.00 49.26 267 ALA A N 1
ATOM 2386 C CA . ALA B 2 267 ? -1.257 55.969 78.167 1.00 44.35 267 ALA A CA 1
ATOM 2387 C C . ALA B 2 267 ? 0.140 55.498 77.810 1.00 42.86 267 ALA A C 1
ATOM 2388 O O . ALA B 2 267 ? 1.036 56.327 77.691 1.00 42.70 267 ALA A O 1
ATOM 2390 N N . LEU B 2 268 ? 0.367 54.197 77.653 1.00 42.99 268 LEU A N 1
ATOM 2391 C CA . LEU B 2 268 ? 1.719 53.803 77.294 1.00 44.56 268 LEU A CA 1
ATOM 2392 C C . LEU B 2 268 ? 1.973 54.365 75.932 1.00 43.91 268 LEU A C 1
ATOM 2393 O O . LEU B 2 268 ? 1.125 54.278 75.050 1.00 47.31 268 LEU A O 1
ATOM 2398 N N . LYS B 2 269 ? 3.139 54.955 75.763 1.00 40.66 269 LYS A N 1
ATOM 2399 C CA . LYS B 2 269 ? 3.436 55.545 74.501 1.00 41.20 269 LYS A CA 1
ATOM 2400 C C . LYS B 2 269 ? 4.641 54.903 73.863 1.00 38.55 269 LYS A C 1
ATOM 2401 O O . LYS B 2 269 ? 5.772 55.362 74.007 1.00 39.21 269 LYS A O 1
ATOM 2407 N N . VAL B 2 270 ? 4.398 53.831 73.135 1.00 34.01 270 VAL A N 1
ATOM 2408 C CA . VAL B 2 270 ? 5.506 53.162 72.521 1.00 32.19 270 VAL A CA 1
ATOM 2409 C C . VAL B 2 270 ? 6.154 54.100 71.589 1.00 34.34 270 VAL A C 1
ATOM 2410 O O . VAL B 2 270 ? 5.460 54.826 70.914 1.00 36.18 270 VAL A O 1
ATOM 2414 N N . ILE B 2 271 ? 7.474 54.169 71.658 1.00 34.43 271 ILE A N 1
ATOM 2415 C CA . ILE B 2 271 ? 8.287 54.988 70.777 1.00 33.68 271 ILE A CA 1
ATOM 2416 C C . ILE B 2 271 ? 9.176 53.915 70.250 1.00 37.09 271 ILE A C 1
ATOM 2417 O O . ILE B 2 271 ? 9.707 53.139 71.039 1.00 40.08 271 ILE A O 1
ATOM 2422 N N . LYS B 2 272 ? 9.381 53.854 68.947 1.00 39.87 272 LYS A N 1
ATOM 2423 C CA . LYS B 2 272 ? 10.209 52.777 68.440 1.00 46.14 272 LYS A CA 1
ATOM 2424 C C . LYS B 2 272 ? 11.404 53.141 67.604 1.00 48.66 272 LYS A C 1
ATOM 2425 O O . LYS B 2 272 ? 11.285 53.610 66.467 1.00 52.09 272 LYS A O 1
ATOM 2431 N N . LEU B 2 273 ? 12.572 52.852 68.142 1.00 49.06 273 LEU A N 1
ATOM 2432 C CA . LEU B 2 273 ? 13.777 53.123 67.407 1.00 50.89 273 LEU A CA 1
ATOM 2433 C C . LEU B 2 273 ? 13.905 51.959 66.420 1.00 49.70 273 LEU A C 1
ATOM 2434 O O . LEU B 2 273 ? 13.747 50.802 66.822 1.00 50.22 273 LEU A O 1
ATOM 2439 N N . GLU B 2 274 ? 14.074 52.273 65.127 1.00 49.59 274 GLU A N 1
ATOM 2440 C CA . GLU B 2 274 ? 14.184 51.229 64.080 1.00 47.29 274 GLU A CA 1
ATOM 2441 C C . GLU B 2 274 ? 15.397 51.273 63.167 1.00 42.74 274 GLU A C 1
ATOM 2442 O O . GLU B 2 274 ? 15.550 50.413 62.306 1.00 38.06 274 GLU A O 1
ATOM 2448 N N . GLN B 2 275 ? 16.244 52.269 63.324 1.00 42.26 275 GLN A N 1
ATOM 2449 C CA . GLN B 2 275 ? 17.384 52.335 62.436 1.00 43.97 275 GLN A CA 1
ATOM 2450 C C . GLN B 2 275 ? 18.595 51.626 62.987 1.00 42.96 275 GLN A C 1
ATOM 2451 O O . GLN B 2 275 ? 19.080 52.006 64.051 1.00 47.65 275 GLN A O 1
ATOM 2457 N N . ASN B 2 276 ? 19.070 50.593 62.286 1.00 40.29 276 ASN A N 1
ATOM 2458 C CA . ASN B 2 276 ? 20.264 49.861 62.729 1.00 41.00 276 ASN A CA 1
ATOM 2459 C C . ASN B 2 276 ? 21.405 50.706 62.250 1.00 40.96 276 ASN A C 1
ATOM 2460 O O . ASN B 2 276 ? 21.212 51.594 61.430 1.00 40.39 276 ASN A O 1
ATOM 2465 N N . TYR B 2 277 ? 22.580 50.466 62.797 1.00 44.07 277 TYR A N 1
ATOM 2466 C CA . TYR B 2 277 ? 23.741 51.226 62.406 1.00 50.98 277 TYR A CA 1
ATOM 2467 C C . TYR B 2 277 ? 24.912 50.259 62.477 1.00 55.33 277 TYR A C 1
ATOM 2468 O O . TYR B 2 277 ? 26.073 50.681 62.502 1.00 60.02 277 TYR A O 1
ATOM 2477 N N . ARG B 2 278 ? 24.626 48.961 62.470 1.00 58.29 278 ARG A N 1
ATOM 2478 C CA . ARG B 2 278 ? 25.700 47.976 62.587 1.00 63.21 278 ARG A CA 1
ATOM 2479 C C . ARG B 2 278 ? 25.836 46.876 61.533 1.00 63.59 278 ARG A C 1
ATOM 2480 O O . ARG B 2 278 ? 26.936 46.644 60.999 1.00 62.02 278 ARG A O 1
ATOM 2488 N N . SER B 2 279 ? 24.739 46.177 61.264 1.00 64.22 279 SER A N 1
ATOM 2489 C CA . SER B 2 279 ? 24.774 45.117 60.273 1.00 64.81 279 SER A CA 1
ATOM 2490 C C . SER B 2 279 ? 24.461 45.650 58.886 1.00 65.98 279 SER A C 1
ATOM 2491 O O . SER B 2 279 ? 23.777 46.671 58.730 1.00 66.29 279 SER A O 1
ATOM 2494 N N . SER B 2 280 ? 24.990 44.951 57.886 1.00 65.69 280 SER A N 1
ATOM 2495 C CA . SER B 2 280 ? 24.763 45.290 56.484 1.00 64.39 280 SER A CA 1
ATOM 2496 C C . SER B 2 280 ? 23.270 45.126 56.183 1.00 62.77 280 SER A C 1
ATOM 2497 O O . SER B 2 280 ? 22.575 44.312 56.816 1.00 60.87 280 SER A O 1
ATOM 2500 N N . GLY B 2 281 ? 22.811 45.816 55.148 1.00 60.80 281 GLY A N 1
ATOM 2501 C CA . GLY B 2 281 ? 21.414 45.726 54.775 1.00 61.32 281 GLY A CA 1
ATOM 2502 C C . GLY B 2 281 ? 20.927 44.308 54.501 1.00 61.25 281 GLY A C 1
ATOM 2503 O O . GLY B 2 281 ? 19.726 44.021 54.673 1.00 59.28 281 GLY A O 1
ATOM 2504 N N . ARG B 2 282 ? 21.845 43.436 54.055 1.00 59.99 282 ARG A N 1
ATOM 2505 C CA . ARG B 2 282 ? 21.551 42.020 53.728 1.00 58.70 282 ARG A CA 1
ATOM 2506 C C . ARG B 2 282 ? 21.228 41.217 54.985 1.00 57.26 282 ARG A C 1
ATOM 2507 O O . ARG B 2 282 ? 20.280 40.402 55.022 1.00 54.39 282 ARG A O 1
ATOM 2509 N N . ILE B 2 283 ? 22.078 41.440 55.991 1.00 55.86 283 ILE A N 1
ATOM 2510 C CA . ILE B 2 283 ? 21.961 40.785 57.274 1.00 50.38 283 ILE A CA 1
ATOM 2511 C C . ILE B 2 283 ? 20.588 41.151 57.768 1.00 51.04 283 ILE A C 1
ATOM 2512 O O . ILE B 2 283 ? 19.695 40.300 57.848 1.00 50.84 283 ILE A O 1
ATOM 2517 N N . LEU B 2 284 ? 20.416 42.454 57.977 1.00 49.91 284 LEU A N 1
ATOM 2518 C CA . LEU B 2 284 ? 19.177 43.033 58.473 1.00 51.14 284 LEU A CA 1
ATOM 2519 C C . LEU B 2 284 ? 18.016 42.501 57.672 1.00 52.75 284 LEU A C 1
ATOM 2520 O O . LEU B 2 284 ? 16.954 42.145 58.216 1.00 51.37 284 LEU A O 1
ATOM 2525 N N . LYS B 2 285 ? 18.241 42.487 56.363 1.00 54.19 285 LYS A N 1
ATOM 2526 C CA . LYS B 2 285 ? 17.282 41.981 55.416 1.00 55.88 285 LYS A CA 1
ATOM 2527 C C . LYS B 2 285 ? 16.856 40.635 55.990 1.00 53.96 285 LYS A C 1
ATOM 2528 O O . LYS B 2 285 ? 15.823 40.526 56.671 1.00 53.59 285 LYS A O 1
ATOM 2534 N N . ALA B 2 286 ? 17.790 39.692 55.872 1.00 50.30 286 ALA A N 1
ATOM 2535 C CA . ALA B 2 286 ? 17.620 38.323 56.305 1.00 45.87 286 ALA A CA 1
ATOM 2536 C C . ALA B 2 286 ? 16.897 38.228 57.632 1.00 44.80 286 ALA A C 1
ATOM 2537 O O . ALA B 2 286 ? 15.801 37.661 57.729 1.00 40.98 286 ALA A O 1
ATOM 2539 N N . ALA B 2 287 ? 17.502 38.865 58.625 1.00 45.40 287 ALA A N 1
ATOM 2540 C CA . ALA B 2 287 ? 16.996 38.861 59.981 1.00 46.41 287 ALA A CA 1
ATOM 2541 C C . ALA B 2 287 ? 15.606 39.416 60.103 1.00 44.69 287 ALA A C 1
ATOM 2542 O O . ALA B 2 287 ? 14.758 38.831 60.772 1.00 43.06 287 ALA A O 1
ATOM 2544 N N . ASN B 2 288 ? 15.382 40.544 59.449 1.00 43.15 288 ASN A N 1
ATOM 2545 C CA . ASN B 2 288 ? 14.101 41.179 59.530 1.00 45.53 288 ASN A CA 1
ATOM 2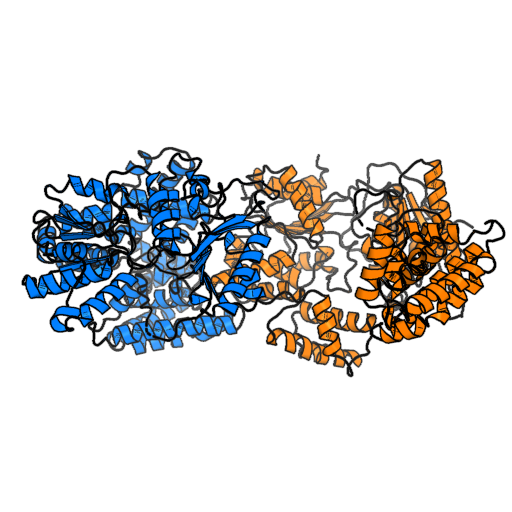546 C C . ASN B 2 288 ? 13.008 40.278 58.987 1.00 48.71 288 ASN A C 1
ATOM 2547 O O . ASN B 2 288 ? 11.863 40.290 59.461 1.00 46.59 288 ASN A O 1
ATOM 2552 N N . ILE B 2 289 ? 13.410 39.454 58.026 1.00 55.05 289 ILE A N 1
ATOM 2553 C CA . ILE B 2 289 ? 12.514 38.514 57.372 1.00 60.42 289 ILE A CA 1
ATOM 2554 C C . ILE B 2 289 ? 12.277 37.305 58.268 1.00 62.28 289 ILE A C 1
ATOM 2555 O O . ILE B 2 289 ? 11.127 37.050 58.641 1.00 65.30 289 ILE A O 1
ATOM 2560 N N . LEU B 2 290 ? 13.349 36.589 58.627 1.00 61.08 290 LEU A N 1
ATOM 2561 C CA . LEU B 2 290 ? 13.235 35.407 59.486 1.00 58.93 290 LEU A CA 1
ATOM 2562 C C . LEU B 2 290 ? 12.229 35.624 60.625 1.00 58.53 290 LEU A C 1
ATOM 2563 O O . LEU B 2 290 ? 11.272 34.864 60.772 1.00 56.54 290 LEU A O 1
ATOM 2568 N N . ILE B 2 291 ? 12.422 36.713 61.370 1.00 59.82 291 ILE A N 1
ATOM 2569 C CA . ILE B 2 291 ? 11.580 37.073 62.513 1.00 60.46 291 ILE A CA 1
ATOM 2570 C C . ILE B 2 291 ? 10.092 37.173 62.198 1.00 61.43 291 ILE A C 1
ATOM 2571 O O . ILE B 2 291 ? 9.248 36.857 63.040 1.00 61.63 291 ILE A O 1
ATOM 2576 N N . ALA B 2 292 ? 9.779 37.585 60.977 1.00 62.57 292 ALA A N 1
ATOM 2577 C CA . ALA B 2 292 ? 8.396 37.751 60.542 1.00 62.70 292 ALA A CA 1
ATOM 2578 C C . ALA B 2 292 ? 7.561 36.474 60.567 1.00 62.01 292 ALA A C 1
ATOM 2579 O O . ALA B 2 292 ? 6.331 36.541 60.655 1.00 62.95 292 ALA A O 1
ATOM 2581 N N . ASN B 2 293 ? 8.218 35.317 60.498 1.00 61.10 293 ASN A N 1
ATOM 2582 C CA . ASN B 2 293 ? 7.489 34.046 60.527 1.00 61.33 293 ASN A CA 1
ATOM 2583 C C . ASN B 2 293 ? 6.793 33.924 61.889 1.00 59.91 293 ASN A C 1
ATOM 2584 O O . ASN B 2 293 ? 5.727 33.324 61.994 1.00 59.56 293 ASN A O 1
ATOM 2589 N N . ASN B 2 294 ? 7.381 34.567 62.899 1.00 58.99 294 ASN A N 1
ATOM 2590 C CA . ASN B 2 294 ? 6.897 34.604 64.279 1.00 56.61 294 ASN A CA 1
ATOM 2591 C C . ASN B 2 294 ? 5.718 35.551 64.376 1.00 57.00 294 ASN A C 1
ATOM 2592 O O . ASN B 2 294 ? 5.777 36.635 63.812 1.00 56.43 294 ASN A O 1
ATOM 2597 N N . PRO B 2 295 ? 4.716 35.242 65.226 1.00 57.29 295 PRO A N 1
ATOM 2598 C CA . PRO B 2 295 ? 3.523 36.088 65.380 1.00 57.77 295 PRO A CA 1
ATOM 2599 C C . PRO B 2 295 ? 3.900 37.459 65.869 1.00 60.51 295 PRO A C 1
ATOM 2600 O O . PRO B 2 295 ? 4.937 37.599 66.512 1.00 61.78 295 PRO A O 1
ATOM 2604 N N . HIS B 2 296 ? 3.107 38.476 65.531 1.00 63.10 296 HIS A N 1
ATOM 2605 C CA . HIS B 2 296 ? 3.417 39.821 66.008 1.00 65.25 296 HIS A CA 1
ATOM 2606 C C . HIS B 2 296 ? 2.325 40.779 66.417 1.00 65.32 296 HIS A C 1
ATOM 2607 O O . HIS B 2 296 ? 1.349 40.997 65.705 1.00 63.61 296 HIS A O 1
ATOM 2614 N N . VAL B 2 297 ? 2.508 41.297 67.626 1.00 66.71 297 VAL A N 1
ATOM 2615 C CA . VAL B 2 297 ? 1.612 42.250 68.259 1.00 67.70 297 VAL A CA 1
ATOM 2616 C C . VAL B 2 297 ? 2.264 43.628 68.126 1.00 69.13 297 VAL A C 1
ATOM 2617 O O . VAL B 2 297 ? 1.579 44.656 68.065 1.00 69.68 297 VAL A O 1
ATOM 2621 N N . PHE B 2 298 ? 3.594 43.632 68.052 1.00 70.83 298 PHE A N 1
ATOM 2622 C CA . PHE B 2 298 ? 4.364 44.866 67.887 1.00 71.97 298 PHE A CA 1
ATOM 2623 C C . PHE B 2 298 ? 5.113 44.825 66.536 1.00 72.29 298 PHE A C 1
ATOM 2624 O O . PHE B 2 298 ? 5.965 43.946 66.301 1.00 71.49 298 PHE A O 1
ATOM 2632 N N . GLU B 2 299 ? 4.742 45.761 65.647 1.00 72.82 299 GLU A N 1
ATOM 2633 C CA . GLU B 2 299 ? 5.295 45.869 64.277 1.00 73.55 299 GLU A CA 1
ATOM 2634 C C . GLU B 2 299 ? 6.425 46.874 64.016 1.00 69.88 299 GLU A C 1
ATOM 2635 O O . GLU B 2 299 ? 6.257 48.094 64.111 1.00 69.33 299 GLU A O 1
ATOM 2641 N N . LYS B 2 300 ? 7.544 46.334 63.562 1.00 67.00 300 LYS A N 1
ATOM 2642 C CA . LYS B 2 300 ? 8.720 47.121 63.276 1.00 64.57 300 LYS A CA 1
ATOM 2643 C C . LYS B 2 300 ? 9.491 46.371 62.218 1.00 64.80 300 LYS A C 1
ATOM 2644 O O . LYS B 2 300 ? 9.137 45.245 61.849 1.00 66.27 300 LYS A O 1
ATOM 2650 N N . ARG B 2 301 ? 10.601 46.969 61.808 1.00 63.64 301 ARG A N 1
ATOM 2651 C CA . ARG B 2 301 ? 11.478 46.397 60.809 1.00 61.30 301 ARG A CA 1
ATOM 2652 C C . ARG B 2 301 ? 12.812 47.098 60.848 1.00 57.51 301 ARG A C 1
ATOM 2653 O O . ARG B 2 301 ? 12.910 48.299 60.629 1.00 55.75 301 ARG A O 1
ATOM 2661 N N . LEU B 2 302 ? 13.844 46.347 61.182 1.00 56.45 302 LEU A N 1
ATOM 2662 C CA . LEU B 2 302 ? 15.177 46.907 61.208 1.00 58.37 302 LEU A CA 1
ATOM 2663 C C . LEU B 2 302 ? 15.460 47.421 59.804 1.00 60.52 302 LEU A C 1
ATOM 2664 O O . LEU B 2 302 ? 14.674 47.188 58.895 1.00 61.41 302 LEU A O 1
ATOM 2669 N N . PHE B 2 303 ? 16.569 48.139 59.650 1.00 62.87 303 PHE A N 1
ATOM 2670 C CA . PHE B 2 303 ? 17.031 48.667 58.370 1.00 64.67 303 PHE A CA 1
ATOM 2671 C C . PHE B 2 303 ? 18.187 49.616 58.578 1.00 65.92 303 PHE A C 1
ATOM 2672 O O . PHE B 2 303 ? 18.013 50.660 59.176 1.00 66.60 303 PHE A O 1
ATOM 2680 N N . SER B 2 304 ? 19.381 49.239 58.131 1.00 67.99 304 SER A N 1
ATOM 2681 C CA . SER B 2 304 ? 20.530 50.121 58.310 1.00 70.10 304 SER A CA 1
ATOM 2682 C C . SER B 2 304 ? 20.836 50.908 57.064 1.00 72.50 304 SER A C 1
ATOM 2683 O O . SER B 2 304 ? 20.316 50.625 55.970 1.00 74.46 304 SER A O 1
ATOM 2686 N N . GLU B 2 305 ? 21.659 51.931 57.263 1.00 75.19 305 GLU A N 1
ATOM 2687 C CA . GLU B 2 305 ? 22.105 52.785 56.180 1.00 77.33 305 GLU A CA 1
ATOM 2688 C C . GLU B 2 305 ? 23.321 52.101 55.574 1.00 78.02 305 GLU A C 1
ATOM 2689 O O . GLU B 2 305 ? 23.492 52.091 54.355 1.00 80.47 305 GLU A O 1
ATOM 2695 N N . LEU B 2 306 ? 24.102 51.445 56.430 1.00 78.60 306 LEU A N 1
ATOM 2696 C CA . LEU B 2 306 ? 25.298 50.726 55.999 1.00 78.90 306 LEU A CA 1
ATOM 2697 C C . LEU B 2 306 ? 25.046 49.973 54.670 1.00 78.47 306 LEU A C 1
ATOM 2698 O O . LEU B 2 306 ? 23.914 49.519 54.369 1.00 75.81 306 LEU A O 1
ATOM 2703 N N . GLY B 2 307 ? 26.094 49.904 53.854 1.00 79.11 307 GLY A N 1
ATOM 2704 C CA . GLY B 2 307 ? 25.983 49.223 52.584 1.00 81.55 307 GLY A CA 1
ATOM 2705 C C . GLY B 2 307 ? 25.485 47.793 52.712 1.00 82.70 307 GLY A C 1
ATOM 2706 O O . GLY B 2 307 ? 25.706 47.132 53.750 1.00 83.10 307 GLY A O 1
ATOM 2707 N N . TYR B 2 308 ? 24.733 47.367 51.690 1.00 82.45 308 TYR A N 1
ATOM 2708 C CA . TYR B 2 308 ? 24.192 46.009 51.580 1.00 81.28 308 TYR A CA 1
ATOM 2709 C C . TYR B 2 308 ? 25.486 45.175 51.427 1.00 81.64 308 TYR A C 1
ATOM 2710 O O . TYR B 2 308 ? 26.456 45.627 50.780 1.00 82.20 308 TYR A O 1
ATOM 2719 N N . GLY B 2 309 ? 25.532 44.002 52.056 1.00 80.86 309 GLY A N 1
ATOM 2720 C CA . GLY B 2 309 ? 26.754 43.217 51.998 1.00 78.17 309 GLY A CA 1
ATOM 2721 C C . GLY B 2 309 ? 26.779 41.895 51.264 1.00 75.90 309 GLY A C 1
ATOM 2722 O O . GLY B 2 309 ? 25.814 41.486 50.578 1.00 74.04 309 GLY A O 1
ATOM 2723 N N . ALA B 2 310 ? 27.866 41.173 51.522 1.00 74.06 310 ALA A N 1
ATOM 2724 C CA . ALA B 2 310 ? 28.105 39.883 50.917 1.00 74.13 310 ALA A CA 1
ATOM 2725 C C . ALA B 2 310 ? 26.964 38.927 51.183 1.00 75.36 310 ALA A C 1
ATOM 2726 O O . ALA B 2 310 ? 26.119 39.148 52.060 1.00 77.92 310 ALA A O 1
ATOM 2728 N N . GLU B 2 311 ? 26.901 37.903 50.342 1.00 76.66 311 GLU A N 1
ATOM 2729 C CA . GLU B 2 311 ? 25.875 36.871 50.433 1.00 76.06 311 GLU A CA 1
ATOM 2730 C C . GLU B 2 311 ? 26.030 36.074 51.699 1.00 71.59 311 GLU A C 1
ATOM 2731 O O . GLU B 2 311 ? 27.143 35.809 52.162 1.00 70.30 311 GLU A O 1
ATOM 2737 N N . LEU B 2 312 ? 24.898 35.699 52.260 1.00 68.34 312 LEU A N 1
ATOM 2738 C CA . LEU B 2 312 ? 24.917 34.897 53.454 1.00 67.24 312 LEU A CA 1
ATOM 2739 C C . LEU B 2 312 ? 25.222 33.521 52.873 1.00 65.87 312 LEU A C 1
ATOM 2740 O O . LEU B 2 312 ? 24.482 33.020 52.023 1.00 62.85 312 LEU A O 1
ATOM 2745 N N . LYS B 2 313 ? 26.395 33.000 53.220 1.00 65.90 313 LYS A N 1
ATOM 2746 C CA . LYS B 2 313 ? 26.844 31.692 52.751 1.00 67.27 313 LYS A CA 1
ATOM 2747 C C . LYS B 2 313 ? 26.343 30.576 53.695 1.00 68.34 313 LYS A C 1
ATOM 2748 O O . LYS B 2 313 ? 26.172 30.806 54.903 1.00 71.20 313 LYS A O 1
ATOM 2754 N N . VAL B 2 314 ? 26.098 29.376 53.163 1.00 65.41 314 VAL A N 1
ATOM 2755 C CA . VAL B 2 314 ? 25.647 28.291 54.021 1.00 61.64 314 VAL A CA 1
ATOM 2756 C C . VAL B 2 314 ? 26.365 26.991 53.806 1.00 60.35 314 VAL A C 1
ATOM 2757 O O . VAL B 2 314 ? 25.802 26.037 53.278 1.00 61.12 314 VAL A O 1
ATOM 2761 N N . LEU B 2 315 ? 27.562 26.929 54.364 1.00 59.05 315 LEU A N 1
ATOM 2762 C CA . LEU B 2 315 ? 28.420 25.767 54.280 1.00 59.85 315 LEU A CA 1
ATOM 2763 C C . LEU B 2 315 ? 27.820 24.511 54.869 1.00 62.67 315 LEU A C 1
ATOM 2764 O O . LEU B 2 315 ? 27.432 24.480 56.029 1.00 61.41 315 LEU A O 1
ATOM 2769 N N . SER B 2 316 ? 27.722 23.480 54.041 1.00 66.78 316 SER A N 1
ATOM 2770 C CA . SER B 2 316 ? 27.190 22.199 54.472 1.00 70.53 316 SER A CA 1
ATOM 2771 C C . SER B 2 316 ? 28.389 21.315 54.712 1.00 72.75 316 SER A C 1
ATOM 2772 O O . SER B 2 316 ? 29.215 21.137 53.817 1.00 74.00 316 SER A O 1
ATOM 2775 N N . ALA B 2 317 ? 28.539 20.859 55.952 1.00 75.73 317 ALA A N 1
ATOM 2776 C CA . ALA B 2 317 ? 29.643 19.976 56.335 1.00 77.65 317 ALA A CA 1
ATOM 2777 C C . ALA B 2 317 ? 29.088 18.564 56.417 1.00 78.16 317 ALA A C 1
ATOM 2778 O O . ALA B 2 317 ? 27.876 18.388 56.511 1.00 77.97 317 ALA A O 1
ATOM 2780 N N . ASN B 2 318 ? 29.962 17.565 56.362 1.00 79.76 318 ASN A N 1
ATOM 2781 C CA . ASN B 2 318 ? 29.505 16.181 56.433 1.00 83.03 318 ASN A CA 1
ATOM 2782 C C . ASN B 2 318 ? 29.339 15.601 57.854 1.00 82.62 318 ASN A C 1
ATOM 2783 O O . ASN B 2 318 ? 28.294 15.029 58.182 1.00 82.35 318 ASN A O 1
ATOM 2788 N N . ASN B 2 319 ? 30.326 15.826 58.715 1.00 81.34 319 ASN A N 1
ATOM 2789 C CA . ASN B 2 319 ? 30.280 15.295 60.066 1.00 80.33 319 ASN A CA 1
ATOM 2790 C C . ASN B 2 319 ? 30.429 16.347 61.149 1.00 80.49 319 ASN A C 1
ATOM 2791 O O . ASN B 2 319 ? 30.611 17.537 60.873 1.00 79.31 319 ASN A O 1
ATOM 2796 N N . GLU B 2 320 ? 30.376 15.877 62.393 1.00 80.87 320 GLU A N 1
ATOM 2797 C CA . GLU B 2 320 ? 30.550 16.730 63.557 1.00 82.30 320 GLU A CA 1
ATOM 2798 C C . GLU B 2 320 ? 31.864 17.492 63.411 1.00 81.82 320 GLU A C 1
ATOM 2799 O O . GLU B 2 320 ? 31.896 18.716 63.548 1.00 83.26 320 GLU A O 1
ATOM 2805 N N . GLU B 2 321 ? 32.927 16.776 63.049 1.00 80.40 321 GLU A N 1
ATOM 2806 C CA . GLU B 2 321 ? 34.232 17.404 62.930 1.00 79.80 321 GLU A CA 1
ATOM 2807 C C . GLU B 2 321 ? 34.593 18.197 61.701 1.00 78.93 321 GLU A C 1
ATOM 2808 O O . GLU B 2 321 ? 35.270 19.227 61.839 1.00 77.46 321 GLU A O 1
ATOM 2814 N N . HIS B 2 322 ? 34.180 17.744 60.514 1.00 79.33 322 HIS A N 1
ATOM 2815 C CA . HIS B 2 322 ? 34.516 18.498 59.294 1.00 80.45 322 HIS A CA 1
ATOM 2816 C C . HIS B 2 322 ? 33.926 19.939 59.398 1.00 77.55 322 HIS A C 1
ATOM 2817 O O . HIS B 2 322 ? 34.506 20.906 58.868 1.00 75.82 322 HIS A O 1
ATOM 2824 N N . GLU B 2 323 ? 32.842 20.090 60.169 1.00 75.02 323 GLU A N 1
ATOM 2825 C CA . GLU B 2 323 ? 32.225 21.406 60.383 1.00 71.34 323 GLU A CA 1
ATOM 2826 C C . GLU B 2 323 ? 33.261 22.358 60.970 1.00 69.83 323 GLU A C 1
ATOM 2827 O O . GLU B 2 323 ? 33.566 23.401 60.389 1.00 67.41 323 GLU A O 1
ATOM 2833 N N . ALA B 2 324 ? 33.796 21.972 62.127 1.00 69.61 324 ALA A N 1
ATOM 2834 C CA . ALA B 2 324 ? 34.803 22.760 62.819 1.00 70.26 324 ALA A CA 1
ATOM 2835 C C . ALA B 2 324 ? 35.991 22.934 61.896 1.00 71.81 324 ALA A C 1
ATOM 2836 O O . ALA B 2 324 ? 36.581 24.018 61.829 1.00 70.97 324 ALA A O 1
ATOM 2838 N N . GLU B 2 325 ? 36.287 21.866 61.150 1.00 74.82 325 GLU A N 1
ATOM 2839 C CA . GLU B 2 325 ? 37.390 21.822 60.186 1.00 77.37 325 GLU A CA 1
ATOM 2840 C C . GLU B 2 325 ? 37.283 22.896 59.103 1.00 77.27 325 GLU A C 1
ATOM 2841 O O . GLU B 2 325 ? 38.269 23.592 58.818 1.00 76.88 325 GLU A O 1
ATOM 2847 N N . ARG B 2 326 ? 36.120 22.988 58.454 1.00 76.60 326 ARG A N 1
ATOM 2848 C CA . ARG B 2 326 ? 35.948 23.997 57.406 1.00 76.48 326 ARG A CA 1
ATOM 2849 C C . ARG B 2 326 ? 35.969 25.402 58.008 1.00 73.39 326 ARG A C 1
ATOM 2850 O O . ARG B 2 326 ? 36.666 26.302 57.511 1.00 71.79 326 ARG A O 1
ATOM 2858 N N . VAL B 2 327 ? 35.227 25.570 59.098 1.00 70.38 327 VAL A N 1
ATOM 2859 C CA . VAL B 2 327 ? 35.158 26.846 59.777 1.00 67.88 327 VAL A CA 1
ATOM 2860 C C . VAL B 2 327 ? 36.557 27.356 60.071 1.00 65.97 327 VAL A C 1
ATOM 2861 O O . VAL B 2 327 ? 37.020 28.269 59.391 1.00 64.24 327 VAL A O 1
ATOM 2865 N N . THR B 2 328 ? 37.265 26.698 60.989 1.00 64.54 328 THR A N 1
ATOM 2866 C CA . THR B 2 328 ? 38.613 27.123 61.337 1.00 64.72 328 THR A CA 1
ATOM 2867 C C . THR B 2 328 ? 39.402 27.375 60.064 1.00 64.06 328 THR A C 1
ATOM 2868 O O . THR B 2 328 ? 40.089 28.383 59.956 1.00 62.91 328 THR A O 1
ATOM 2872 N N . GLY B 2 329 ? 39.218 26.499 59.078 1.00 64.37 329 GLY A N 1
ATOM 2873 C CA . GLY B 2 329 ? 39.901 26.644 57.810 1.00 65.23 329 GLY A CA 1
ATOM 2874 C C . GLY B 2 329 ? 39.539 27.967 57.154 1.00 66.33 329 GLY A C 1
ATOM 2875 O O . GLY B 2 329 ? 40.408 28.823 56.951 1.00 65.08 329 GLY A O 1
ATOM 2876 N N . GLU B 2 330 ? 38.254 28.164 56.860 1.00 68.19 330 GLU A N 1
ATOM 2877 C CA . GLU B 2 330 ? 37.811 29.409 56.223 1.00 72.51 330 GLU A CA 1
ATOM 2878 C C . GLU B 2 330 ? 38.143 30.624 57.089 1.00 74.52 330 GLU A C 1
ATOM 2879 O O . GLU B 2 330 ? 38.500 31.690 56.572 1.00 74.68 330 GLU A O 1
ATOM 2885 N N . LEU B 2 331 ? 38.042 30.444 58.405 1.00 76.29 331 LEU A N 1
ATOM 2886 C CA . LEU B 2 331 ? 38.350 31.498 59.363 1.00 77.38 331 LEU A CA 1
ATOM 2887 C C . LEU B 2 331 ? 39.743 31.990 59.017 1.00 77.29 331 LEU A C 1
ATOM 2888 O O . LEU B 2 331 ? 39.954 33.156 58.671 1.00 78.08 331 LEU A O 1
ATOM 2893 N N . ILE B 2 332 ? 40.676 31.046 59.046 1.00 76.07 332 ILE A N 1
ATOM 2894 C CA . ILE B 2 332 ? 42.075 31.307 58.754 1.00 76.13 332 ILE A CA 1
ATOM 2895 C C . ILE B 2 332 ? 42.240 32.035 57.438 1.00 76.78 332 ILE A C 1
ATOM 2896 O O . ILE B 2 332 ? 42.935 33.051 57.361 1.00 74.68 332 ILE A O 1
ATOM 2901 N N . ALA B 2 333 ? 41.640 31.463 56.399 1.00 78.52 333 ALA A N 1
ATOM 2902 C CA . ALA B 2 333 ? 41.701 32.031 55.060 1.00 81.50 333 ALA A CA 1
ATOM 2903 C C . ALA B 2 333 ? 41.296 33.509 55.104 1.00 81.85 333 ALA A C 1
ATOM 2904 O O . ALA B 2 333 ? 42.141 34.405 54.980 1.00 82.43 333 ALA A O 1
ATOM 2906 N N . HIS B 2 334 ? 40.014 33.744 55.374 1.00 80.91 334 HIS A N 1
ATOM 2907 C CA . HIS B 2 334 ? 39.448 35.092 55.461 1.00 79.10 334 HIS A CA 1
ATOM 2908 C C . HIS B 2 334 ? 40.378 36.109 56.159 1.00 77.66 334 HIS A C 1
ATOM 2909 O O . HIS B 2 334 ? 40.580 37.233 55.687 1.00 74.18 334 HIS A O 1
ATOM 2916 N N . HIS B 2 335 ? 40.902 35.712 57.310 1.00 78.57 335 HIS A N 1
ATOM 2917 C CA . HIS B 2 335 ? 41.784 36.574 58.083 1.00 81.84 335 HIS A CA 1
ATOM 2918 C C . HIS B 2 335 ? 43.068 36.818 57.327 1.00 83.11 335 HIS A C 1
ATOM 2919 O O . HIS B 2 335 ? 43.515 37.943 57.220 1.00 82.75 335 HIS A O 1
ATOM 2926 N N . PHE B 2 336 ? 43.679 35.752 56.835 1.00 85.20 336 PHE A N 1
ATOM 2927 C CA . PHE B 2 336 ? 44.935 35.865 56.106 1.00 86.77 336 PHE A CA 1
ATOM 2928 C C . PHE B 2 336 ? 44.836 36.975 55.056 1.00 87.19 336 PHE A C 1
ATOM 2929 O O . PHE B 2 336 ? 45.386 38.084 55.261 1.00 86.52 336 PHE A O 1
ATOM 2937 N N . VAL B 2 337 ? 44.041 36.709 54.010 1.00 88.17 337 VAL A N 1
ATOM 2938 C CA . VAL B 2 337 ? 43.886 37.643 52.888 1.00 89.00 337 VAL A CA 1
ATOM 2939 C C . VAL B 2 337 ? 43.127 38.941 53.197 1.00 87.72 337 VAL A C 1
ATOM 2940 O O . VAL B 2 337 ? 43.279 39.941 52.480 1.00 87.79 337 VAL A O 1
ATOM 2944 N N . ASN B 2 338 ? 42.364 38.963 54.285 1.00 85.67 338 ASN A N 1
ATOM 2945 C CA . ASN B 2 338 ? 41.668 40.188 54.634 1.00 83.34 338 ASN A CA 1
ATOM 2946 C C . ASN B 2 338 ? 42.347 40.893 55.787 1.00 81.39 338 ASN A C 1
ATOM 2947 O O . ASN B 2 338 ? 42.245 42.109 55.932 1.00 80.79 338 ASN A O 1
ATOM 2952 N N . LYS B 2 339 ? 43.040 40.106 56.601 1.00 80.10 339 LYS A N 1
ATOM 2953 C CA . LYS B 2 339 ? 43.739 40.576 57.792 1.00 79.57 339 LYS A CA 1
ATOM 2954 C C . LYS B 2 339 ? 42.740 41.308 58.710 1.00 77.93 339 LYS A C 1
ATOM 2955 O O . LYS B 2 339 ? 42.473 42.505 58.540 1.00 78.23 339 LYS A O 1
ATOM 2961 N N . THR B 2 340 ? 42.222 40.586 59.703 1.00 75.39 340 THR A N 1
ATOM 2962 C CA . THR B 2 340 ? 41.233 41.146 60.623 1.00 75.21 340 THR A CA 1
ATOM 2963 C C . THR B 2 340 ? 41.084 40.371 61.952 1.00 73.80 340 THR A C 1
ATOM 2964 O O . THR B 2 340 ? 40.069 39.713 62.152 1.00 73.97 340 THR A O 1
ATOM 2968 N N . GLN B 2 341 ? 42.045 40.527 62.873 1.00 71.26 341 GLN A N 1
ATOM 2969 C CA . GLN B 2 341 ? 42.079 39.854 64.192 1.00 67.16 341 GLN A CA 1
ATOM 2970 C C . GLN B 2 341 ? 40.985 38.861 64.515 1.00 64.93 341 GLN A C 1
ATOM 2971 O O . GLN B 2 341 ? 39.802 39.161 64.412 1.00 61.64 341 GLN A O 1
ATOM 2977 N N . TYR B 2 342 ? 41.388 37.693 64.987 1.00 65.05 342 TYR A N 1
ATOM 2978 C CA . TYR B 2 342 ? 40.432 36.655 65.340 1.00 66.67 342 TYR A CA 1
ATOM 2979 C C . TYR B 2 342 ? 39.301 37.249 66.171 1.00 65.15 342 TYR A C 1
ATOM 2980 O O . TYR B 2 342 ? 38.227 36.665 66.273 1.00 65.23 342 TYR A O 1
ATOM 2989 N N . LYS B 2 343 ? 39.550 38.419 66.759 1.00 63.71 343 LYS A N 1
ATOM 2990 C CA . LYS B 2 343 ? 38.545 39.082 67.565 1.00 63.92 343 LYS A CA 1
ATOM 2991 C C . LYS B 2 343 ? 37.392 39.507 66.663 1.00 62.28 343 LYS A C 1
ATOM 2992 O O . LYS B 2 343 ? 36.217 39.475 67.044 1.00 63.91 343 LYS A O 1
ATOM 2998 N N . ASP B 2 344 ? 37.719 39.832 65.430 1.00 58.55 344 ASP A N 1
ATOM 2999 C CA . ASP B 2 344 ? 36.703 40.242 64.515 1.00 57.29 344 ASP A CA 1
ATOM 3000 C C . ASP B 2 344 ? 35.803 39.039 64.317 1.00 56.57 344 ASP A C 1
ATOM 3001 O O . ASP B 2 344 ? 34.615 39.171 64.095 1.00 53.85 344 ASP A O 1
ATOM 3006 N N . TYR B 2 345 ? 36.339 37.873 64.628 1.00 59.04 345 TYR A N 1
ATOM 3007 C CA . TYR B 2 345 ? 35.623 36.618 64.424 1.00 63.16 345 TYR A CA 1
ATOM 3008 C C . TYR B 2 345 ? 34.872 35.962 65.565 1.00 62.79 345 TYR A C 1
ATOM 3009 O O . TYR B 2 345 ? 35.442 35.624 66.603 1.00 62.22 345 TYR A O 1
ATOM 3018 N N . ALA B 2 346 ? 33.635 35.595 65.273 1.00 61.89 346 ALA A N 1
ATOM 3019 C CA . ALA B 2 346 ? 32.792 34.952 66.260 1.00 63.00 346 ALA A CA 1
ATOM 3020 C C . ALA B 2 346 ? 32.137 33.685 65.738 1.00 64.32 346 ALA A C 1
ATOM 3021 O O . ALA B 2 346 ? 31.670 33.639 64.597 1.00 65.65 346 ALA A O 1
ATOM 3023 N N . ILE B 2 347 ? 32.118 32.646 66.567 1.00 64.53 347 ILE A N 1
ATOM 3024 C CA . ILE B 2 347 ? 31.472 31.393 66.194 1.00 62.99 347 ILE A CA 1
ATOM 3025 C C . ILE B 2 347 ? 30.439 31.206 67.268 1.00 63.42 347 ILE A C 1
ATOM 3026 O O . ILE B 2 347 ? 30.741 31.358 68.447 1.00 63.77 347 ILE A O 1
ATOM 3031 N N . LEU B 2 348 ? 29.200 30.961 66.873 1.00 63.51 348 LEU A N 1
ATOM 3032 C CA . LEU B 2 348 ? 28.154 30.781 67.872 1.00 63.52 348 LEU A CA 1
ATOM 3033 C C . LEU B 2 348 ? 27.202 29.615 67.684 1.00 63.40 348 LEU A C 1
ATOM 3034 O O . LEU B 2 348 ? 26.444 29.539 66.712 1.00 64.38 348 LEU A O 1
ATOM 3039 N N . TYR B 2 349 ? 27.086 28.874 68.773 1.00 61.08 349 TYR A N 1
ATOM 3040 C CA . TYR B 2 349 ? 26.312 27.652 68.871 1.00 57.50 349 TYR A CA 1
ATOM 3041 C C . TYR B 2 349 ? 25.102 27.772 69.794 1.00 56.95 349 TYR A C 1
ATOM 3042 O O . TYR B 2 349 ? 24.976 28.743 70.544 1.00 57.28 349 TYR A O 1
ATOM 3051 N N . ARG B 2 350 ? 24.189 26.809 69.694 1.00 56.19 350 ARG A N 1
ATOM 3052 C CA . ARG B 2 350 ? 22.985 26.781 70.520 1.00 57.61 350 ARG A CA 1
ATOM 3053 C C . ARG B 2 350 ? 23.363 26.300 71.902 1.00 60.45 350 ARG A C 1
ATOM 3054 O O . ARG B 2 350 ? 22.932 26.881 72.904 1.00 62.94 350 ARG A O 1
ATOM 3062 N N . GLY B 2 351 ? 24.173 25.236 71.931 1.00 62.23 351 GLY A N 1
ATOM 3063 C CA . GLY B 2 351 ? 24.658 24.625 73.169 1.00 63.95 351 GLY A CA 1
ATOM 3064 C C . GLY B 2 351 ? 26.184 24.548 73.262 1.00 64.51 351 GLY A C 1
ATOM 3065 O O . GLY B 2 351 ? 26.886 24.851 72.288 1.00 62.28 351 GLY A O 1
ATOM 3066 N N . ASN B 2 352 ? 26.698 24.087 74.404 1.00 67.02 352 ASN A N 1
ATOM 3067 C CA . ASN B 2 352 ? 28.153 24.011 74.637 1.00 70.45 352 ASN A CA 1
ATOM 3068 C C . ASN B 2 352 ? 28.984 22.823 74.073 1.00 71.58 352 ASN A C 1
ATOM 3069 O O . ASN B 2 352 ? 30.198 22.964 73.873 1.00 70.82 352 ASN A O 1
ATOM 3074 N N . HIS B 2 353 ? 28.350 21.673 73.809 1.00 72.31 353 HIS A N 1
ATOM 3075 C CA . HIS B 2 353 ? 29.074 20.506 73.272 1.00 71.16 353 HIS A CA 1
ATOM 3076 C C . HIS B 2 353 ? 29.719 20.811 71.938 1.00 69.94 353 HIS A C 1
ATOM 3077 O O . HIS B 2 353 ? 30.862 20.431 71.674 1.00 67.87 353 HIS A O 1
ATOM 3084 N N . GLN B 2 354 ? 28.987 21.549 71.118 1.00 68.68 354 GLN A N 1
ATOM 3085 C CA . GLN B 2 354 ? 29.474 21.912 69.810 1.00 67.44 354 GLN A CA 1
ATOM 3086 C C . GLN B 2 354 ? 30.710 22.784 69.929 1.00 66.99 354 GLN A C 1
ATOM 3087 O O . GLN B 2 354 ? 31.308 23.132 68.933 1.00 66.10 354 GLN A O 1
ATOM 3093 N N . SER B 2 355 ? 31.087 23.144 71.152 1.00 66.78 355 SER A N 1
ATOM 3094 C CA . SER B 2 355 ? 32.289 23.945 71.369 1.00 70.32 355 SER A CA 1
ATOM 3095 C C . SER B 2 355 ? 33.414 22.937 71.292 1.00 69.82 355 SER A C 1
ATOM 3096 O O . SER B 2 355 ? 34.518 23.212 70.817 1.00 70.71 355 SER A O 1
ATOM 3099 N N . ARG B 2 356 ? 33.080 21.753 71.791 1.00 68.40 356 ARG A N 1
ATOM 3100 C CA . ARG B 2 356 ? 33.980 20.615 71.842 1.00 67.65 356 ARG A CA 1
ATOM 3101 C C . ARG B 2 356 ? 34.121 19.969 70.486 1.00 71.98 356 ARG A C 1
ATOM 3102 O O . ARG B 2 356 ? 33.351 19.069 70.099 1.00 76.52 356 ARG A O 1
ATOM 3110 N N . VAL B 2 357 ? 35.060 20.549 69.757 1.00 73.42 357 VAL A N 1
ATOM 3111 C CA . VAL B 2 357 ? 35.494 20.159 68.432 1.00 72.79 357 VAL A CA 1
ATOM 3112 C C . VAL B 2 357 ? 36.055 21.391 67.764 1.00 71.08 357 VAL A C 1
ATOM 3113 O O . VAL B 2 357 ? 36.974 21.291 66.956 1.00 70.43 357 VAL A O 1
ATOM 3117 N N . PHE B 2 358 ? 35.486 22.549 68.088 1.00 69.72 358 PHE A N 1
ATOM 3118 C CA . PHE B 2 358 ? 35.978 23.802 67.534 1.00 71.10 358 PHE A CA 1
ATOM 3119 C C . PHE B 2 358 ? 37.197 24.201 68.346 1.00 72.24 358 PHE A C 1
ATOM 3120 O O . PHE B 2 358 ? 38.169 24.718 67.801 1.00 71.95 358 PHE A O 1
ATOM 3128 N N . GLU B 2 359 ? 37.118 23.983 69.659 1.00 73.12 359 GLU A N 1
ATOM 3129 C CA . GLU B 2 359 ? 38.228 24.300 70.537 1.00 73.60 359 GLU A CA 1
ATOM 3130 C C . GLU B 2 359 ? 39.434 23.581 69.981 1.00 73.55 359 GLU A C 1
ATOM 3131 O O . GLU B 2 359 ? 40.507 24.158 69.916 1.00 70.36 359 GLU A O 1
ATOM 3137 N N . LYS B 2 360 ? 39.206 22.379 69.447 1.00 76.37 360 LYS A N 1
ATOM 3138 C CA . LYS B 2 360 ? 40.280 21.572 68.856 1.00 79.67 360 LYS A CA 1
ATOM 3139 C C . LYS B 2 360 ? 40.955 22.319 67.706 1.00 79.26 360 LYS A C 1
ATOM 3140 O O . LYS B 2 360 ? 41.920 23.038 67.909 1.00 79.48 360 LYS A O 1
ATOM 3146 N N . PHE B 2 361 ? 40.368 22.222 66.522 1.00 78.97 361 PHE A N 1
ATOM 3147 C CA . PHE B 2 361 ? 40.912 22.832 65.318 1.00 78.57 361 PHE A CA 1
ATOM 3148 C C . PHE B 2 361 ? 41.516 24.246 65.443 1.00 77.90 361 PHE A C 1
ATOM 3149 O O . PHE B 2 361 ? 42.543 24.549 64.814 1.00 74.10 361 PHE A O 1
ATOM 3157 N N . LEU B 2 362 ? 40.875 25.107 66.234 1.00 80.00 362 LEU A N 1
ATOM 3158 C CA . LEU B 2 362 ? 41.368 26.472 66.432 1.00 82.65 362 LEU A CA 1
ATOM 3159 C C . LEU B 2 362 ? 42.713 26.371 67.141 1.00 85.77 362 LEU A C 1
ATOM 3160 O O . LEU B 2 362 ? 43.708 26.948 66.689 1.00 85.11 362 LEU A O 1
ATOM 3165 N N . MET B 2 363 ? 42.733 25.602 68.233 1.00 89.99 363 MET A N 1
ATOM 3166 C CA . MET B 2 363 ? 43.953 25.385 69.002 1.00 92.62 363 MET A CA 1
ATOM 3167 C C . MET B 2 363 ? 44.946 24.550 68.161 1.00 92.96 363 MET A C 1
ATOM 3168 O O . MET B 2 363 ? 46.150 24.838 68.137 1.00 93.86 363 MET A O 1
ATOM 3173 N N . GLN B 2 364 ? 44.419 23.591 67.394 1.00 92.17 364 GLN A N 1
ATOM 3174 C CA . GLN B 2 364 ? 45.225 22.738 66.510 1.00 89.87 364 GLN A CA 1
ATOM 3175 C C . GLN B 2 364 ? 45.892 23.624 65.445 1.00 89.14 364 GLN A C 1
ATOM 3176 O O . GLN B 2 364 ? 46.900 23.248 64.844 1.00 90.19 364 GLN A O 1
ATOM 3182 N N . ASN B 2 365 ? 45.352 24.817 65.231 1.00 86.21 365 ASN A N 1
ATOM 3183 C CA . ASN B 2 365 ? 45.934 25.710 64.250 1.00 84.78 365 ASN A CA 1
ATOM 3184 C C . ASN B 2 365 ? 46.597 26.932 64.847 1.00 85.87 365 ASN A C 1
ATOM 3185 O O . ASN B 2 365 ? 46.792 27.935 64.153 1.00 86.98 365 ASN A O 1
ATOM 3190 N N . ARG B 2 366 ? 46.978 26.843 66.119 1.00 85.99 366 ARG A N 1
ATOM 3191 C CA . ARG B 2 366 ? 47.621 27.958 66.815 1.00 86.11 366 ARG A CA 1
ATOM 3192 C C . ARG B 2 366 ? 46.759 29.235 66.805 1.00 85.34 366 ARG A C 1
ATOM 3193 O O . ARG B 2 366 ? 47.268 30.355 66.937 1.00 87.07 366 ARG A O 1
ATOM 3201 N N . ILE B 2 367 ? 45.447 29.037 66.682 1.00 81.94 367 ILE A N 1
ATOM 3202 C CA . ILE B 2 367 ? 44.485 30.126 66.665 1.00 77.38 367 ILE A CA 1
ATOM 3203 C C . ILE B 2 367 ? 44.132 30.412 68.117 1.00 76.37 367 ILE A C 1
ATOM 3204 O O . ILE B 2 367 ? 43.817 29.477 68.862 1.00 76.04 367 ILE A O 1
ATOM 3209 N N . PRO B 2 368 ? 44.382 31.644 68.600 1.00 74.95 368 PRO A N 1
ATOM 3210 C CA . PRO B 2 368 ? 43.985 31.847 70.000 1.00 72.84 368 PRO A CA 1
ATOM 3211 C C . PRO B 2 368 ? 42.490 32.212 69.990 1.00 71.16 368 PRO A C 1
ATOM 3212 O O . PRO B 2 368 ? 41.968 32.748 69.006 1.00 70.38 368 PRO A O 1
ATOM 3216 N N . TYR B 2 369 ? 41.791 31.903 71.068 1.00 69.93 369 TYR A N 1
ATOM 3217 C CA . TYR B 2 369 ? 40.361 32.199 71.117 1.00 70.49 369 TYR A CA 1
ATOM 3218 C C . TYR B 2 369 ? 39.871 32.205 72.564 1.00 71.16 369 TYR A C 1
ATOM 3219 O O . TYR B 2 369 ? 40.607 31.811 73.487 1.00 73.20 369 TYR A O 1
ATOM 3228 N N . LYS B 2 370 ? 38.606 32.584 72.739 1.00 69.89 370 LYS A N 1
ATOM 3229 C CA . LYS B 2 370 ? 37.967 32.669 74.053 1.00 66.84 370 LYS A CA 1
ATOM 3230 C C . LYS B 2 370 ? 36.704 31.832 74.053 1.00 64.14 370 LYS A C 1
ATOM 3231 O O . LYS B 2 370 ? 35.939 31.840 73.080 1.00 63.00 370 LYS A O 1
ATOM 3237 N N . ILE B 2 371 ? 36.468 31.157 75.168 1.00 62.32 371 ILE A N 1
ATOM 3238 C CA . ILE B 2 371 ? 35.340 30.254 75.289 1.00 64.61 371 ILE A CA 1
ATOM 3239 C C . ILE B 2 371 ? 34.088 30.725 76.054 1.00 66.16 371 ILE A C 1
ATOM 3240 O O . ILE B 2 371 ? 33.970 30.509 77.258 1.00 67.99 371 ILE A O 1
ATOM 3245 N N . SER B 2 372 ? 33.129 31.298 75.329 1.00 66.25 372 SER A N 1
ATOM 3246 C CA . SER B 2 372 ? 31.848 31.740 75.889 1.00 67.68 372 SER A CA 1
ATOM 3247 C C . SER B 2 372 ? 31.766 31.991 77.408 1.00 70.31 372 SER A C 1
ATOM 3248 O O . SER B 2 372 ? 32.090 33.087 77.882 1.00 70.89 372 SER A O 1
ATOM 3251 N N . GLY B 2 373 ? 31.324 30.982 78.167 1.00 72.19 373 GLY A N 1
ATOM 3252 C CA . GLY B 2 373 ? 31.192 31.144 79.617 1.00 74.27 373 GLY A CA 1
ATOM 3253 C C . GLY B 2 373 ? 31.884 30.105 80.498 1.00 74.21 373 GLY A C 1
ATOM 3254 O O . GLY B 2 373 ? 31.502 28.923 80.499 1.00 75.55 373 GLY A O 1
ATOM 3255 N N . GLY B 2 374 ? 32.836 30.566 81.316 1.00 73.11 374 GLY A N 1
ATOM 3256 C CA . GLY B 2 374 ? 33.581 29.658 82.175 1.00 71.79 374 GLY A CA 1
ATOM 3257 C C . GLY B 2 374 ? 33.762 29.977 83.658 1.00 70.12 374 GLY A C 1
ATOM 3258 O O . GLY B 2 374 ? 34.765 30.600 84.052 1.00 70.20 374 GLY A O 1
ATOM 3259 N N . THR B 2 375 ? 32.828 29.466 84.472 1.00 66.36 375 THR A N 1
ATOM 3260 C CA . THR B 2 375 ? 32.821 29.621 85.933 1.00 59.98 375 THR A CA 1
ATOM 3261 C C . THR B 2 375 ? 33.290 30.976 86.406 1.00 54.80 375 THR A C 1
ATOM 3262 O O . THR B 2 375 ? 34.499 31.238 86.497 1.00 52.91 375 THR A O 1
ATOM 3266 N N . SER B 2 376 ? 32.332 31.829 86.727 1.00 49.21 376 SER A N 1
ATOM 3267 C CA . SER B 2 376 ? 32.662 33.148 87.200 1.00 46.88 376 SER A CA 1
ATOM 3268 C C . SER B 2 376 ? 33.787 33.079 88.221 1.00 43.92 376 SER A C 1
ATOM 3269 O O . SER B 2 376 ? 33.928 32.092 88.938 1.00 45.37 376 SER A O 1
ATOM 3272 N N . PHE B 2 377 ? 34.639 34.092 88.208 1.00 40.27 377 PHE A N 1
ATOM 3273 C CA . PHE B 2 377 ? 35.740 34.219 89.156 1.00 37.75 377 PHE A CA 1
ATOM 3274 C C . PHE B 2 377 ? 35.153 33.954 90.520 1.00 38.29 377 PHE A C 1
ATOM 3275 O O . PHE B 2 377 ? 35.733 33.204 91.311 1.00 40.67 377 PHE A O 1
ATOM 3283 N N . PHE B 2 378 ? 33.958 34.502 90.754 1.00 35.43 378 PHE A N 1
ATOM 3284 C CA . PHE B 2 378 ? 33.282 34.338 92.037 1.00 34.92 378 PHE A CA 1
ATOM 3285 C C . PHE B 2 378 ? 32.862 32.937 92.417 1.00 32.58 378 PHE A C 1
ATOM 3286 O O . PHE B 2 378 ? 32.092 32.738 93.372 1.00 32.25 378 PHE A O 1
ATOM 3294 N N . SER B 2 379 ? 33.458 31.972 91.718 1.00 30.68 379 SER A N 1
ATOM 3295 C CA . SER B 2 379 ? 33.208 30.571 91.966 1.00 28.03 379 SER A CA 1
ATOM 3296 C C . SER B 2 379 ? 34.447 29.752 92.166 1.00 26.48 379 SER A C 1
ATOM 3297 O O . SER B 2 379 ? 34.378 28.591 92.568 1.00 27.15 379 SER A O 1
ATOM 3300 N N . ARG B 2 380 ? 35.600 30.333 91.900 1.00 26.06 380 ARG A N 1
ATOM 3301 C CA . ARG B 2 380 ? 36.810 29.582 92.162 1.00 29.03 380 ARG A CA 1
ATOM 3302 C C . ARG B 2 380 ? 36.869 29.321 93.686 1.00 27.10 380 ARG A C 1
ATOM 3303 O O . ARG B 2 380 ? 36.702 30.240 94.498 1.00 29.94 380 ARG A O 1
ATOM 3311 N N . PRO B 2 381 ? 37.024 28.061 94.088 1.00 21.46 381 PRO A N 1
ATOM 3312 C CA . PRO B 2 381 ? 37.092 27.688 95.496 1.00 17.18 381 PRO A CA 1
ATOM 3313 C C . PRO B 2 381 ? 37.951 28.637 96.268 1.00 17.01 381 PRO A C 1
ATOM 3314 O O . PRO B 2 381 ? 37.442 29.297 97.146 1.00 20.64 381 PRO A O 1
ATOM 3318 N N . GLU B 2 382 ? 39.223 28.773 95.898 1.00 15.86 382 GLU A N 1
ATOM 3319 C CA . GLU B 2 382 ? 40.138 29.688 96.598 1.00 16.33 382 GLU A CA 1
ATOM 3320 C C . GLU B 2 382 ? 39.488 31.035 96.928 1.00 15.80 382 GLU A C 1
ATOM 3321 O O . GLU B 2 382 ? 39.769 31.620 97.969 1.00 16.86 382 GLU A O 1
ATOM 3327 N N . ILE B 2 383 ? 38.574 31.488 96.066 1.00 14.82 383 ILE A N 1
ATOM 3328 C CA . ILE B 2 383 ? 37.823 32.725 96.280 1.00 9.88 383 ILE A CA 1
ATOM 3329 C C . ILE B 2 383 ? 36.670 32.493 97.254 1.00 11.48 383 ILE A C 1
ATOM 3330 O O . ILE B 2 383 ? 36.679 33.043 98.346 1.00 13.81 383 ILE A O 1
ATOM 3335 N N . LYS B 2 384 ? 35.685 31.673 96.886 1.00 9.33 384 LYS A N 1
ATOM 3336 C CA . LYS B 2 384 ? 34.585 31.416 97.798 1.00 9.16 384 LYS A CA 1
ATOM 3337 C C . LYS B 2 384 ? 35.090 31.184 99.233 1.00 14.32 384 LYS A C 1
ATOM 3338 O O . LYS B 2 384 ? 34.451 31.599 100.205 1.00 16.60 384 LYS A O 1
ATOM 3344 N N . ASP B 2 385 ? 36.262 30.572 99.385 1.00 13.25 385 ASP A N 1
ATOM 3345 C CA . ASP B 2 385 ? 36.822 30.370 100.718 1.00 14.41 385 ASP A CA 1
ATOM 3346 C C . ASP B 2 385 ? 37.061 31.777 101.295 1.00 16.30 385 ASP A C 1
ATOM 3347 O O . ASP B 2 385 ? 36.347 32.249 102.177 1.00 19.13 385 ASP A O 1
ATOM 3352 N N . LEU B 2 386 ? 38.036 32.474 100.735 1.00 12.11 386 LEU A N 1
ATOM 3353 C CA . LEU B 2 386 ? 38.372 33.811 101.184 1.00 5.31 386 LEU A CA 1
ATOM 3354 C C . LEU B 2 386 ? 37.182 34.675 101.399 1.00 3.83 386 LEU A C 1
ATOM 3355 O O . LEU B 2 386 ? 37.222 35.553 102.223 1.00 4.44 386 LEU A O 1
ATOM 3360 N N . LEU B 2 387 ? 36.152 34.479 100.595 1.00 2.00 387 LEU A N 1
ATOM 3361 C CA . LEU B 2 387 ? 34.968 35.285 100.724 1.00 4.49 387 LEU A CA 1
ATOM 3362 C C . LEU B 2 387 ? 34.361 34.985 102.061 1.00 5.20 387 LEU A C 1
ATOM 3363 O O . LEU B 2 387 ? 34.279 35.854 102.932 1.00 5.16 387 LEU A O 1
ATOM 3368 N N . ALA B 2 388 ? 34.041 33.709 102.244 1.00 4.52 388 ALA A N 1
ATOM 3369 C CA . ALA B 2 388 ? 33.459 33.208 103.476 1.00 5.00 388 ALA A CA 1
ATOM 3370 C C . ALA B 2 388 ? 34.011 33.919 104.691 1.00 8.24 388 ALA A C 1
ATOM 3371 O O . ALA B 2 388 ? 33.230 34.465 105.471 1.00 11.30 388 ALA A O 1
ATOM 3373 N N . TYR B 2 389 ? 35.339 33.891 104.873 1.00 4.46 389 TYR A N 1
ATOM 3374 C CA . TYR B 2 389 ? 35.962 34.571 106.004 1.00 3.46 389 TYR A CA 1
ATOM 3375 C C . TYR B 2 389 ? 35.377 35.964 106.104 1.00 5.99 389 TYR A C 1
ATOM 3376 O O . TYR B 2 389 ? 34.705 36.313 107.092 1.00 4.98 389 TYR A O 1
ATOM 3385 N N . LEU B 2 390 ? 35.578 36.730 105.038 1.00 2.00 390 LEU A N 1
ATOM 3386 C CA . LEU B 2 390 ? 35.086 38.083 104.987 1.00 4.17 390 LEU A CA 1
ATOM 3387 C C . LEU B 2 390 ? 33.619 38.126 105.402 1.00 5.36 390 LEU A C 1
ATOM 3388 O O . LEU B 2 390 ? 33.215 38.935 106.248 1.00 7.12 390 LEU A O 1
ATOM 3393 N N . ARG B 2 391 ? 32.832 37.214 104.854 1.00 7.71 391 ARG A N 1
ATOM 3394 C CA . ARG B 2 391 ? 31.406 37.128 105.175 1.00 10.33 391 ARG A CA 1
ATOM 3395 C C . ARG B 2 391 ? 31.277 37.082 106.718 1.00 9.82 391 ARG A C 1
ATOM 3396 O O . ARG B 2 391 ? 30.809 38.032 107.363 1.00 11.54 391 ARG A O 1
ATOM 3404 N N . VAL B 2 392 ? 31.840 36.026 107.292 1.00 7.50 392 VAL A N 1
ATOM 3405 C CA . VAL B 2 392 ? 31.848 35.793 108.723 1.00 3.43 392 VAL A CA 1
ATOM 3406 C C . VAL B 2 392 ? 32.384 37.019 109.484 1.00 5.35 392 VAL A C 1
ATOM 3407 O O . VAL B 2 392 ? 31.761 37.489 110.434 1.00 3.71 392 VAL A O 1
ATOM 3411 N N . LEU B 2 393 ? 33.536 37.543 109.068 1.00 6.36 393 LEU A N 1
ATOM 3412 C CA . LEU B 2 393 ? 34.079 38.727 109.722 1.00 7.79 393 LEU A CA 1
ATOM 3413 C C . LEU B 2 393 ? 33.025 39.797 109.794 1.00 8.91 393 LEU A C 1
ATOM 3414 O O . LEU B 2 393 ? 32.646 40.168 110.856 1.00 11.73 393 LEU A O 1
ATOM 3419 N N . THR B 2 394 ? 32.475 40.216 108.674 1.00 9.97 394 THR A N 1
ATOM 3420 C CA . THR B 2 394 ? 31.489 41.257 108.739 1.00 13.80 394 THR A CA 1
ATOM 3421 C C . THR B 2 394 ? 30.134 40.836 109.216 1.00 16.49 394 THR A C 1
ATOM 3422 O O . THR B 2 394 ? 29.280 41.702 109.404 1.00 22.45 394 THR A O 1
ATOM 3426 N N . ASN B 2 395 ? 29.870 39.537 109.296 1.00 15.06 395 ASN A N 1
ATOM 3427 C CA . ASN B 2 395 ? 28.576 39.076 109.816 1.00 17.46 395 ASN A CA 1
ATOM 3428 C C . ASN B 2 395 ? 28.809 37.769 110.495 1.00 18.93 395 ASN A C 1
ATOM 3429 O O . ASN B 2 395 ? 28.864 36.714 109.857 1.00 20.60 395 ASN A O 1
ATOM 3434 N N . PRO B 2 396 ? 28.930 37.814 111.810 1.00 15.62 396 PRO A N 1
ATOM 3435 C CA . PRO B 2 396 ? 29.164 36.628 112.608 1.00 15.42 396 PRO A CA 1
ATOM 3436 C C . PRO B 2 396 ? 27.988 35.717 112.674 1.00 16.98 396 PRO A C 1
ATOM 3437 O O . PRO B 2 396 ? 28.135 34.598 113.156 1.00 18.32 396 PRO A O 1
ATOM 3441 N N . ASP B 2 397 ? 26.849 36.165 112.140 1.00 15.91 397 ASP A N 1
ATOM 3442 C CA . ASP B 2 397 ? 25.617 35.369 112.147 1.00 18.15 397 ASP A CA 1
ATOM 3443 C C . ASP B 2 397 ? 25.436 34.498 110.920 1.00 16.03 397 ASP A C 1
ATOM 3444 O O . ASP B 2 397 ? 24.337 33.984 110.666 1.00 16.79 397 ASP A O 1
ATOM 3449 N N . ASP B 2 398 ? 26.512 34.313 110.172 1.00 11.78 398 ASP A N 1
ATOM 3450 C CA . ASP B 2 398 ? 26.450 33.517 108.973 1.00 11.51 398 ASP A CA 1
ATOM 3451 C C . ASP B 2 398 ? 27.048 32.115 109.102 1.00 12.18 398 ASP A C 1
ATOM 3452 O O . ASP B 2 398 ? 28.103 31.828 108.513 1.00 8.95 398 ASP A O 1
ATOM 3457 N N . ASP B 2 399 ? 26.330 31.235 109.810 1.00 14.87 399 ASP A N 1
ATOM 3458 C CA . ASP B 2 399 ? 26.738 29.845 110.006 1.00 14.74 399 ASP A CA 1
ATOM 3459 C C . ASP B 2 399 ? 27.270 29.287 108.679 1.00 15.93 399 ASP A C 1
ATOM 3460 O O . ASP B 2 399 ? 28.398 28.795 108.639 1.00 15.38 399 ASP A O 1
ATOM 3465 N N . SER B 2 400 ? 26.490 29.416 107.592 1.00 13.01 400 SER A N 1
ATOM 3466 C CA . SER B 2 400 ? 26.883 28.880 106.280 1.00 11.57 400 SER A CA 1
ATOM 3467 C C . SER B 2 400 ? 28.308 29.201 106.050 1.00 11.55 400 SER A C 1
ATOM 3468 O O . SER B 2 400 ? 29.116 28.297 105.848 1.00 18.49 400 SER A O 1
ATOM 3471 N N . ALA B 2 401 ? 28.655 30.467 106.216 1.00 5.32 401 ALA A N 1
ATOM 3472 C CA . ALA B 2 401 ? 30.032 30.866 106.024 1.00 2.85 401 ALA A CA 1
ATOM 3473 C C . ALA B 2 401 ? 30.974 30.278 107.061 1.00 3.42 401 ALA A C 1
ATOM 3474 O O . ALA B 2 401 ? 32.081 29.924 106.724 1.00 6.57 401 ALA A O 1
ATOM 3476 N N . PHE B 2 402 ? 30.568 30.223 108.324 1.00 2.21 402 PHE A N 1
ATOM 3477 C CA . PHE B 2 402 ? 31.427 29.674 109.371 1.00 2.00 402 PHE A CA 1
ATOM 3478 C C . PHE B 2 402 ? 31.577 28.259 108.996 1.00 2.00 402 PHE A C 1
ATOM 3479 O O . PHE B 2 402 ? 32.661 27.748 108.808 1.00 4.41 402 PHE A O 1
ATOM 3487 N N . LEU B 2 403 ? 30.444 27.650 108.770 1.00 2.00 403 LEU A N 1
ATOM 3488 C CA . LEU B 2 403 ? 30.429 26.254 108.456 1.00 9.51 403 LEU A CA 1
ATOM 3489 C C . LEU B 2 403 ? 31.406 25.867 107.376 1.00 12.86 403 LEU A C 1
ATOM 3490 O O . LEU B 2 403 ? 31.967 24.774 107.409 1.00 17.46 403 LEU A O 1
ATOM 3495 N N . ARG B 2 404 ? 31.653 26.771 106.443 1.00 10.63 404 ARG A N 1
ATOM 3496 C CA . ARG B 2 404 ? 32.568 26.458 105.364 1.00 12.91 404 ARG A CA 1
ATOM 3497 C C . ARG B 2 404 ? 34.014 26.698 105.661 1.00 16.65 404 ARG A C 1
ATOM 3498 O O . ARG B 2 404 ? 34.858 26.129 105.016 1.00 17.92 404 ARG A O 1
ATOM 3506 N N . ILE B 2 405 ? 34.287 27.532 106.644 1.00 20.58 405 ILE A N 1
ATOM 3507 C CA . ILE B 2 405 ? 35.633 27.936 106.991 1.00 18.78 405 ILE A CA 1
ATOM 3508 C C . ILE B 2 405 ? 36.334 27.261 108.154 1.00 18.03 405 ILE A C 1
ATOM 3509 O O . ILE B 2 405 ? 37.538 26.983 108.070 1.00 20.04 405 ILE A O 1
ATOM 3514 N N . VAL B 2 406 ? 35.579 26.976 109.213 1.00 13.42 406 VAL A N 1
ATOM 3515 C CA . VAL B 2 406 ? 36.129 26.407 110.440 1.00 11.71 406 VAL A CA 1
ATOM 3516 C C . VAL B 2 406 ? 37.352 25.580 110.280 1.00 14.98 406 VAL A C 1
ATOM 3517 O O . VAL B 2 406 ? 38.441 25.864 110.817 1.00 19.87 406 VAL A O 1
ATOM 3521 N N . ASN B 2 407 ? 37.192 24.560 109.479 1.00 16.71 407 ASN A N 1
ATOM 3522 C CA . ASN B 2 407 ? 38.287 23.689 109.308 1.00 22.09 407 ASN A CA 1
ATOM 3523 C C . ASN B 2 407 ? 38.968 23.853 108.019 1.00 26.35 407 ASN A C 1
ATOM 3524 O O . ASN B 2 407 ? 40.161 23.614 107.938 1.00 28.96 407 ASN A O 1
ATOM 3529 N N . THR B 2 408 ? 38.220 24.245 107.001 1.00 27.86 408 THR A N 1
ATOM 3530 C CA . THR B 2 408 ? 38.826 24.391 105.693 1.00 29.64 408 THR A CA 1
ATOM 3531 C C . THR B 2 408 ? 40.228 24.888 105.667 1.00 24.15 408 THR A C 1
ATOM 3532 O O . THR B 2 408 ? 41.094 24.066 105.564 1.00 35.25 408 THR A O 1
ATOM 3536 N N . PRO B 2 409 ? 40.508 26.156 105.943 1.00 14.60 409 PRO A N 1
ATOM 3537 C CA . PRO B 2 409 ? 41.936 26.482 105.856 1.00 10.38 409 PRO A CA 1
ATOM 3538 C C . PRO B 2 409 ? 42.903 25.698 106.692 1.00 8.15 409 PRO A C 1
ATOM 3539 O O . PRO B 2 409 ? 44.102 25.951 106.634 1.00 6.18 409 PRO A O 1
ATOM 3543 N N . LYS B 2 410 ? 42.313 24.678 107.333 1.00 4.00 410 LYS A N 1
ATOM 3544 C CA . LYS B 2 410 ? 42.807 23.563 108.157 1.00 7.49 410 LYS A CA 1
ATOM 3545 C C . LYS B 2 410 ? 43.410 23.467 109.545 1.00 11.94 410 LYS A C 1
ATOM 3546 O O . LYS B 2 410 ? 44.556 23.071 109.730 1.00 11.09 410 LYS A O 1
ATOM 3552 N N . ARG B 2 411 ? 42.520 23.606 110.519 1.00 13.71 411 ARG A N 1
ATOM 3553 C CA . ARG B 2 411 ? 42.859 23.517 111.909 1.00 13.60 411 ARG A CA 1
ATOM 3554 C C . ARG B 2 411 ? 42.356 22.127 112.182 1.00 15.37 411 ARG A C 1
ATOM 3555 O O . ARG B 2 411 ? 42.025 21.422 111.236 1.00 19.15 411 ARG A O 1
ATOM 3563 N N . GLU B 2 412 ? 42.249 21.730 113.444 1.00 10.83 412 GLU A N 1
ATOM 3564 C CA . GLU B 2 412 ? 41.792 20.396 113.771 1.00 7.69 412 GLU A CA 1
ATOM 3565 C C . GLU B 2 412 ? 40.420 20.352 114.440 1.00 8.84 412 GLU A C 1
ATOM 3566 O O . GLU B 2 412 ? 40.278 19.766 115.520 1.00 7.22 412 GLU A O 1
ATOM 3572 N N . ILE B 2 413 ? 39.409 20.900 113.762 1.00 7.60 413 ILE A N 1
ATOM 3573 C CA . ILE B 2 413 ? 38.047 20.995 114.277 1.00 7.17 413 ILE A CA 1
ATOM 3574 C C . ILE B 2 413 ? 37.122 19.960 113.671 1.00 10.88 413 ILE A C 1
ATOM 3575 O O . ILE B 2 413 ? 36.337 20.237 112.752 1.00 11.79 413 ILE A O 1
ATOM 3580 N N . GLY B 2 414 ? 37.203 18.764 114.248 1.00 16.62 414 GLY A N 1
ATOM 3581 C CA . GLY B 2 414 ? 36.411 17.626 113.800 1.00 16.91 414 GLY A CA 1
ATOM 3582 C C . GLY B 2 414 ? 34.917 17.812 113.842 1.00 14.21 414 GLY A C 1
ATOM 3583 O O . GLY B 2 414 ? 34.352 18.437 114.730 1.00 17.96 414 GLY A O 1
ATOM 3584 N N . PRO B 2 415 ? 34.245 17.165 112.920 1.00 11.95 415 PRO A N 1
ATOM 3585 C CA . PRO B 2 415 ? 32.795 17.193 112.752 1.00 8.84 415 PRO A CA 1
ATOM 3586 C C . PRO B 2 415 ? 32.059 16.917 114.038 1.00 7.36 415 PRO A C 1
ATOM 3587 O O . PRO B 2 415 ? 30.886 17.200 114.154 1.00 10.28 415 PRO A O 1
ATOM 3591 N N . ALA B 2 416 ? 32.729 16.307 114.995 1.00 4.51 416 ALA A N 1
ATOM 3592 C CA . ALA B 2 416 ? 32.065 16.042 116.249 1.00 2.82 416 ALA A CA 1
ATOM 3593 C C . ALA B 2 416 ? 32.078 17.405 116.857 1.00 4.18 416 ALA A C 1
ATOM 3594 O O . ALA B 2 416 ? 31.055 18.077 116.975 1.00 3.64 416 ALA A O 1
ATOM 3596 N N . THR B 2 417 ? 33.290 17.861 117.121 1.00 2.00 417 THR A N 1
ATOM 3597 C CA . THR B 2 417 ? 33.436 19.143 117.697 1.00 2.00 417 THR A CA 1
ATOM 3598 C C . THR B 2 417 ? 32.482 20.113 116.980 1.00 2.00 417 THR A C 1
ATOM 3599 O O . THR B 2 417 ? 31.799 20.849 117.619 1.00 2.45 417 THR A O 1
ATOM 3603 N N . LEU B 2 418 ? 32.213 19.928 115.705 1.00 2.00 418 LEU A N 1
ATOM 3604 C CA . LEU B 2 418 ? 31.259 20.822 115.050 1.00 4.58 418 LEU A CA 1
ATOM 3605 C C . LEU B 2 418 ? 29.809 20.402 115.313 1.00 7.41 418 LEU A C 1
ATOM 3606 O O . LEU B 2 418 ? 28.894 21.211 115.428 1.00 7.77 418 LEU A O 1
ATOM 3611 N N . LYS B 2 419 ? 29.589 19.114 115.375 1.00 8.86 419 LYS A N 1
ATOM 3612 C CA . LYS B 2 419 ? 28.259 18.604 115.630 1.00 11.85 419 LYS A CA 1
ATOM 3613 C C . LYS B 2 419 ? 27.765 19.232 116.899 1.00 12.88 419 LYS A C 1
ATOM 3614 O O . LYS B 2 419 ? 26.757 19.900 116.887 1.00 15.66 419 LYS A O 1
ATOM 3620 N N . LYS B 2 420 ? 28.566 19.110 117.956 1.00 16.02 420 LYS A N 1
ATOM 3621 C CA . LYS B 2 420 ? 28.254 19.645 119.288 1.00 17.56 420 LYS A CA 1
ATOM 3622 C C . LYS B 2 420 ? 28.158 21.173 119.422 1.00 15.27 420 LYS A C 1
ATOM 3623 O O . LYS B 2 420 ? 27.431 21.673 120.292 1.00 16.02 420 LYS A O 1
ATOM 3629 N N . LEU B 2 421 ? 28.911 21.912 118.601 1.00 11.11 421 LEU A N 1
ATOM 3630 C CA . LEU B 2 421 ? 28.872 23.383 118.641 1.00 7.66 421 LEU A CA 1
ATOM 3631 C C . LEU B 2 421 ? 27.511 23.731 118.157 1.00 9.06 421 LEU A C 1
ATOM 3632 O O . LEU B 2 421 ? 26.817 24.578 118.716 1.00 7.78 421 LEU A O 1
ATOM 3637 N N . GLY B 2 422 ? 27.206 23.148 117.012 1.00 11.48 422 GLY A N 1
ATOM 3638 C CA . GLY B 2 422 ? 25.913 23.346 116.416 1.00 14.30 422 GLY A CA 1
ATOM 3639 C C . GLY B 2 422 ? 24.838 23.113 117.458 1.00 15.80 422 GLY A C 1
ATOM 3640 O O . GLY B 2 422 ? 24.152 24.068 117.782 1.00 17.31 422 GLY A O 1
ATOM 3641 N N . GLU B 2 423 ? 24.758 21.909 118.040 1.00 14.01 423 GLU A N 1
ATOM 3642 C CA . GLU B 2 423 ? 23.733 21.591 119.057 1.00 15.89 423 GLU A CA 1
ATOM 3643 C C . GLU B 2 423 ? 23.647 22.623 120.151 1.00 13.72 423 GLU A C 1
ATOM 3644 O O . GLU B 2 423 ? 22.564 23.108 120.494 1.00 10.90 423 GLU A O 1
ATOM 3650 N N . TRP B 2 424 ? 24.788 22.933 120.749 1.00 12.11 424 TRP A N 1
ATOM 3651 C CA . TRP B 2 424 ? 24.762 23.935 121.771 1.00 10.11 424 TRP A CA 1
ATOM 3652 C C . TRP B 2 424 ? 24.239 25.218 121.122 1.00 11.06 424 TRP A C 1
ATOM 3653 O O . TRP B 2 424 ? 23.223 25.777 121.541 1.00 11.26 424 TRP A O 1
ATOM 3664 N N . ALA B 2 425 ? 24.893 25.639 120.046 1.00 11.79 425 ALA A N 1
ATOM 3665 C CA . ALA B 2 425 ? 24.493 26.857 119.361 1.00 11.76 425 ALA A CA 1
ATOM 3666 C C . ALA B 2 425 ? 23.023 26.789 118.993 1.00 12.74 425 ALA A C 1
ATOM 3667 O O . ALA B 2 425 ? 22.315 27.774 119.015 1.00 13.76 425 ALA A O 1
ATOM 3669 N N . MET B 2 426 ? 22.544 25.595 118.736 1.00 16.08 426 MET A N 1
ATOM 3670 C CA . MET B 2 426 ? 21.162 25.426 118.364 1.00 20.66 426 MET A CA 1
ATOM 3671 C C . MET B 2 426 ? 20.248 25.798 119.486 1.00 17.67 426 MET A C 1
ATOM 3672 O O . MET B 2 426 ? 19.533 26.791 119.436 1.00 15.04 426 MET A O 1
ATOM 3677 N N . THR B 2 427 ? 20.289 24.977 120.513 1.00 16.04 427 THR A N 1
ATOM 3678 C CA . THR B 2 427 ? 19.455 25.166 121.675 1.00 17.50 427 THR A CA 1
ATOM 3679 C C . THR B 2 427 ? 19.427 26.587 122.188 1.00 16.15 427 THR A C 1
ATOM 3680 O O . THR B 2 427 ? 18.370 27.113 122.489 1.00 17.38 427 THR A O 1
ATOM 3684 N N . ARG B 2 428 ? 20.602 27.189 122.332 1.00 18.87 428 ARG A N 1
ATOM 3685 C CA . ARG B 2 428 ? 20.707 28.561 122.822 1.00 19.43 428 ARG A CA 1
ATOM 3686 C C . ARG B 2 428 ? 20.345 29.551 121.758 1.00 21.54 428 ARG A C 1
ATOM 3687 O O . ARG B 2 428 ? 20.535 30.747 121.911 1.00 22.58 428 ARG A O 1
ATOM 3695 N N . ASN B 2 429 ? 19.886 29.030 120.640 1.00 25.48 429 ASN A N 1
ATOM 3696 C CA . ASN B 2 429 ? 19.486 29.849 119.521 1.00 31.12 429 ASN A CA 1
ATOM 3697 C C . ASN B 2 429 ? 20.411 31.028 119.172 1.00 29.34 429 ASN A C 1
ATOM 3698 O O . ASN B 2 429 ? 20.138 32.173 119.532 1.00 30.90 429 ASN A O 1
ATOM 3703 N N . LYS B 2 430 ? 21.498 30.703 118.456 1.00 25.39 430 LYS A N 1
ATOM 3704 C CA . LYS B 2 430 ? 22.507 31.654 117.996 1.00 19.25 430 LYS A CA 1
ATOM 3705 C C . LYS B 2 430 ? 23.605 31.045 117.094 1.00 18.00 430 LYS A C 1
ATOM 3706 O O . LYS B 2 430 ? 23.647 29.840 116.852 1.00 19.62 430 LYS A O 1
ATOM 3712 N N . SER B 2 431 ? 24.501 31.900 116.617 1.00 13.07 431 SER A N 1
ATOM 3713 C CA . SER B 2 431 ? 25.594 31.510 115.755 1.00 10.28 431 SER A CA 1
ATOM 3714 C C . SER B 2 431 ? 26.534 30.400 116.253 1.00 9.21 431 SER A C 1
ATOM 3715 O O . SER B 2 431 ? 26.764 30.232 117.439 1.00 7.25 431 SER A O 1
ATOM 3718 N N . MET B 2 432 ? 27.156 29.701 115.323 1.00 7.36 432 MET A N 1
ATOM 3719 C CA . MET B 2 432 ? 28.114 28.711 115.723 1.00 7.54 432 MET A CA 1
ATOM 3720 C C . MET B 2 432 ? 29.245 29.567 116.261 1.00 6.73 432 MET A C 1
ATOM 3721 O O . MET B 2 432 ? 29.649 29.459 117.400 1.00 8.64 432 MET A O 1
ATOM 3726 N N . PHE B 2 433 ? 29.714 30.472 115.430 1.00 4.34 433 PHE A N 1
ATOM 3727 C CA . PHE B 2 433 ? 30.767 31.354 115.835 1.00 4.03 433 PHE A CA 1
ATOM 3728 C C . PHE B 2 433 ? 30.520 31.908 117.208 1.00 3.34 433 PHE A C 1
ATOM 3729 O O . PHE B 2 433 ? 31.272 31.669 118.125 1.00 3.82 433 PHE A O 1
ATOM 3737 N N . THR B 2 434 ? 29.402 32.580 117.364 1.00 6.16 434 THR A N 1
ATOM 3738 C CA . THR B 2 434 ? 29.099 33.200 118.639 1.00 8.21 434 THR A CA 1
ATOM 3739 C C . THR B 2 434 ? 28.953 32.209 119.742 1.00 8.00 434 THR A C 1
ATOM 3740 O O . THR B 2 434 ? 29.422 32.426 120.828 1.00 11.76 434 THR A O 1
ATOM 3744 N N . ALA B 2 435 ? 28.245 31.134 119.470 1.00 8.36 435 ALA A N 1
ATOM 3745 C CA . ALA B 2 435 ? 28.055 30.085 120.448 1.00 2.60 435 ALA A CA 1
ATOM 3746 C C . ALA B 2 435 ? 29.389 29.625 120.922 1.00 2.00 435 ALA A C 1
ATOM 3747 O O . ALA B 2 435 ? 29.573 29.324 122.076 1.00 3.77 435 ALA A O 1
ATOM 3749 N N . SER B 2 436 ? 30.334 29.626 120.012 1.00 2.00 436 SER A N 1
ATOM 3750 C CA . SER B 2 436 ? 31.672 29.168 120.282 1.00 2.00 436 SER A CA 1
ATOM 3751 C C . SER B 2 436 ? 32.222 29.714 121.559 1.00 2.93 436 SER A C 1
ATOM 3752 O O . SER B 2 436 ? 33.190 29.211 122.082 1.00 8.04 436 SER A O 1
ATOM 3755 N N . PHE B 2 437 ? 31.556 30.702 122.117 1.00 2.00 437 PHE A N 1
ATOM 3756 C CA . PHE B 2 437 ? 32.050 31.307 123.333 1.00 2.05 437 PHE A CA 1
ATOM 3757 C C . PHE B 2 437 ? 31.255 31.132 124.550 1.00 2.27 437 PHE A C 1
ATOM 3758 O O . PHE B 2 437 ? 31.709 31.508 125.611 1.00 2.86 437 PHE A O 1
ATOM 3766 N N . ASP B 2 438 ? 30.010 30.730 124.414 1.00 2.84 438 ASP A N 1
ATOM 3767 C CA . ASP B 2 438 ? 29.220 30.540 125.606 1.00 4.69 438 ASP A CA 1
ATOM 3768 C C . ASP B 2 438 ? 30.018 29.648 126.519 1.00 6.74 438 ASP A C 1
ATOM 3769 O O . ASP B 2 438 ? 30.650 28.691 126.074 1.00 8.77 438 ASP A O 1
ATOM 3774 N N . MET B 2 439 ? 30.127 30.055 127.770 1.00 7.44 439 MET A N 1
ATOM 3775 C CA . MET B 2 439 ? 30.885 29.273 128.734 1.00 8.91 439 MET A CA 1
ATOM 3776 C C . MET B 2 439 ? 30.198 27.975 128.971 1.00 9.18 439 MET A C 1
ATOM 3777 O O . MET B 2 439 ? 30.782 27.055 129.491 1.00 6.77 439 MET A O 1
ATOM 3782 N N . GLY B 2 440 ? 28.921 27.928 128.634 1.00 12.75 440 GLY A N 1
ATOM 3783 C CA . GLY B 2 440 ? 28.191 26.687 128.808 1.00 14.38 440 GLY A CA 1
ATOM 3784 C C . GLY B 2 440 ? 28.564 25.604 127.811 1.00 13.40 440 GLY A C 1
ATOM 3785 O O . GLY B 2 440 ? 28.446 24.426 128.103 1.00 14.78 440 GLY A O 1
ATOM 3786 N N . LEU B 2 441 ? 29.062 25.997 126.649 1.00 11.51 441 LEU A N 1
ATOM 3787 C CA . LEU B 2 441 ? 29.415 25.025 125.644 1.00 9.76 441 LEU A CA 1
ATOM 3788 C C . LEU B 2 441 ? 30.507 24.121 126.155 1.00 9.26 441 LEU A C 1
ATOM 3789 O O . LEU B 2 441 ? 30.537 22.928 125.870 1.00 5.86 441 LEU A O 1
ATOM 3794 N N . SER B 2 442 ? 31.334 24.694 127.009 1.00 14.65 442 SER A N 1
ATOM 3795 C CA . SER B 2 442 ? 32.521 24.011 127.594 1.00 24.12 442 SER A CA 1
ATOM 3796 C C . SER B 2 442 ? 32.320 22.626 128.127 1.00 22.93 442 SER A C 1
ATOM 3797 O O . SER B 2 442 ? 33.277 21.873 128.306 1.00 21.85 442 SER A O 1
ATOM 3800 N N . GLN B 2 443 ? 31.089 22.387 128.536 1.00 25.37 443 GLN A N 1
ATOM 3801 C CA . GLN B 2 443 ? 30.708 21.144 129.129 1.00 30.41 443 GLN A CA 1
ATOM 3802 C C . GLN B 2 443 ? 30.144 20.162 128.097 1.00 33.15 443 GLN A C 1
ATOM 3803 O O . GLN B 2 443 ? 30.449 18.969 128.154 1.00 36.83 443 GLN A O 1
ATOM 3809 N N . THR B 2 444 ? 29.335 20.637 127.149 1.00 32.22 444 THR A N 1
ATOM 3810 C CA . THR B 2 444 ? 28.794 19.727 126.135 1.00 28.09 444 THR A CA 1
ATOM 3811 C C . THR B 2 444 ? 30.015 19.172 125.388 1.00 25.94 444 THR A C 1
ATOM 3812 O O . THR B 2 444 ? 30.159 17.963 125.194 1.00 27.29 444 THR A O 1
ATOM 3816 N N . LEU B 2 445 ? 30.966 20.046 125.101 1.00 21.76 445 LEU A N 1
ATOM 3817 C CA . LEU B 2 445 ? 32.160 19.609 124.412 1.00 21.57 445 LEU A CA 1
ATOM 3818 C C . LEU B 2 445 ? 33.415 20.144 125.070 1.00 24.04 445 LEU A C 1
ATOM 3819 O O . LEU B 2 445 ? 33.408 21.197 125.730 1.00 24.73 445 LEU A O 1
ATOM 3824 N N . SER B 2 446 ? 34.488 19.378 124.921 1.00 25.69 446 SER A N 1
ATOM 3825 C CA . SER B 2 446 ? 35.812 19.766 125.419 1.00 27.55 446 SER A CA 1
ATOM 3826 C C . SER B 2 446 ? 36.825 18.770 124.871 1.00 27.12 446 SER A C 1
ATOM 3827 O O . SER B 2 446 ? 36.510 17.941 124.027 1.00 30.25 446 SER A O 1
ATOM 3830 N N . GLY B 2 447 ? 38.011 18.762 125.434 1.00 25.94 447 GLY A N 1
ATOM 3831 C CA . GLY B 2 447 ? 38.979 17.842 124.917 1.00 27.64 447 GLY A CA 1
ATOM 3832 C C . GLY B 2 447 ? 39.789 18.695 123.991 1.00 27.51 447 GLY A C 1
ATOM 3833 O O . GLY B 2 447 ? 39.978 19.883 124.312 1.00 26.71 447 GLY A O 1
ATOM 3834 N N . ARG B 2 448 ? 40.226 18.112 122.862 1.00 25.11 448 ARG A N 1
ATOM 3835 C CA . ARG B 2 448 ? 41.050 18.802 121.880 1.00 18.86 448 ARG A CA 1
ATOM 3836 C C . ARG B 2 448 ? 40.332 19.668 120.874 1.00 17.99 448 ARG A C 1
ATOM 3837 O O . ARG B 2 448 ? 40.859 20.690 120.443 1.00 17.10 448 ARG A O 1
ATOM 3845 N N . GLY B 2 449 ? 39.100 19.286 120.551 1.00 18.52 449 GLY A N 1
ATOM 3846 C CA . GLY B 2 449 ? 38.307 20.040 119.595 1.00 12.29 449 GLY A CA 1
ATOM 3847 C C . GLY B 2 449 ? 38.053 21.415 120.131 1.00 9.39 449 GLY A C 1
ATOM 3848 O O . GLY B 2 449 ? 38.422 22.415 119.518 1.00 7.21 449 GLY A O 1
ATOM 3849 N N . TYR B 2 450 ? 37.555 21.451 121.359 1.00 8.53 450 TYR A N 1
ATOM 3850 C CA . TYR B 2 450 ? 37.236 22.706 122.000 1.00 7.12 450 TYR A CA 1
ATOM 3851 C C . TYR B 2 450 ? 38.474 23.563 121.975 1.00 8.17 450 TYR A C 1
ATOM 3852 O O . TYR B 2 450 ? 38.385 24.767 121.719 1.00 13.13 450 TYR A O 1
ATOM 3861 N N . GLU B 2 451 ? 39.632 22.918 122.074 1.00 3.00 451 GLU A N 1
ATOM 3862 C CA . GLU B 2 451 ? 40.862 23.658 122.113 1.00 2.00 451 GLU A CA 1
ATOM 3863 C C . GLU B 2 451 ? 41.116 24.270 120.795 1.00 4.61 451 GLU A C 1
ATOM 3864 O O . GLU B 2 451 ? 41.548 25.403 120.705 1.00 8.05 451 GLU A O 1
ATOM 3870 N N . ALA B 2 452 ? 40.805 23.523 119.758 1.00 3.62 452 ALA A N 1
ATOM 3871 C CA . ALA B 2 452 ? 41.021 23.980 118.419 1.00 2.00 452 ALA A CA 1
ATOM 3872 C C . ALA B 2 452 ? 39.989 24.994 118.097 1.00 2.00 452 ALA A C 1
ATOM 3873 O O . ALA B 2 452 ? 40.283 26.010 117.509 1.00 5.36 452 ALA A O 1
ATOM 3875 N N . LEU B 2 453 ? 38.765 24.659 118.442 1.00 2.00 453 LEU A N 1
ATOM 3876 C CA . LEU B 2 453 ? 37.662 25.503 118.197 1.00 2.00 453 LEU A CA 1
ATOM 3877 C C . LEU B 2 453 ? 37.920 26.816 118.756 1.00 2.00 453 LEU A C 1
ATOM 3878 O O . LEU B 2 453 ? 38.050 27.752 118.004 1.00 4.01 453 LEU A O 1
ATOM 3883 N N . THR B 2 4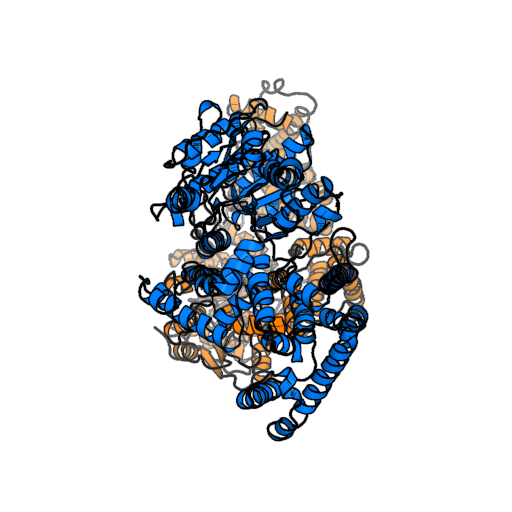54 ? 38.069 26.895 120.069 1.00 2.00 454 THR A N 1
ATOM 3884 C CA . THR B 2 454 ? 38.283 28.196 120.692 1.00 4.63 454 THR A CA 1
ATOM 3885 C C . THR B 2 454 ? 39.433 28.971 120.078 1.00 10.61 454 THR A C 1
ATOM 3886 O O . THR B 2 454 ? 39.194 30.040 119.513 1.00 16.16 454 THR A O 1
ATOM 3890 N N . ARG B 2 455 ? 40.630 28.379 120.043 1.00 11.51 455 ARG A N 1
ATOM 3891 C CA . ARG B 2 455 ? 41.816 29.011 119.447 1.00 12.58 455 ARG A CA 1
ATOM 3892 C C . ARG B 2 455 ? 41.387 29.743 118.195 1.00 10.04 455 ARG A C 1
ATOM 3893 O O . ARG B 2 455 ? 41.557 30.951 118.072 1.00 11.49 455 ARG A O 1
ATOM 3901 N N . PHE B 2 456 ? 40.738 29.000 117.311 1.00 5.58 456 PHE A N 1
ATOM 3902 C CA . PHE B 2 456 ? 40.291 29.542 116.071 1.00 2.00 456 PHE A CA 1
ATOM 3903 C C . PHE B 2 456 ? 39.364 30.710 116.227 1.00 2.69 456 PHE A C 1
ATOM 3904 O O . PHE B 2 456 ? 39.771 31.851 115.998 1.00 6.21 456 PHE A O 1
ATOM 3912 N N . THR B 2 457 ? 38.124 30.435 116.616 1.00 2.00 457 THR A N 1
ATOM 3913 C CA . THR B 2 457 ? 37.136 31.494 116.740 1.00 4.33 457 THR A CA 1
ATOM 3914 C C . THR B 2 457 ? 37.687 32.712 117.434 1.00 10.91 457 THR A C 1
ATOM 3915 O O . THR B 2 457 ? 37.243 33.832 117.172 1.00 17.69 457 THR A O 1
ATOM 3919 N N . HIS B 2 458 ? 38.679 32.525 118.294 1.00 14.48 458 HIS A N 1
ATOM 3920 C CA . HIS B 2 458 ? 39.267 33.679 118.969 1.00 15.85 458 HIS A CA 1
ATOM 3921 C C . HIS B 2 458 ? 40.051 34.495 117.972 1.00 12.97 458 HIS A C 1
ATOM 3922 O O . HIS B 2 458 ? 39.761 35.659 117.743 1.00 15.81 458 HIS A O 1
ATOM 3929 N N . TRP B 2 459 ? 41.017 33.854 117.353 1.00 8.17 459 TRP A N 1
ATOM 3930 C CA . TRP B 2 459 ? 41.828 34.504 116.386 1.00 5.24 459 TRP A CA 1
ATOM 3931 C C . TRP B 2 459 ? 40.917 35.283 115.511 1.00 3.78 459 TRP A C 1
ATOM 3932 O O . TRP B 2 459 ? 40.984 36.509 115.477 1.00 4.43 459 TRP A O 1
ATOM 3943 N N . LEU B 2 460 ? 39.918 34.588 115.007 1.00 2.00 460 LEU A N 1
ATOM 3944 C CA . LEU B 2 460 ? 38.970 35.218 114.127 1.00 5.64 460 LEU A CA 1
ATOM 3945 C C . LEU B 2 460 ? 38.406 36.503 114.749 1.00 6.21 460 LEU A C 1
ATOM 3946 O O . LEU B 2 460 ? 38.482 37.581 114.164 1.00 7.63 460 LEU A O 1
ATOM 3951 N N . ALA B 2 461 ? 37.930 36.375 115.980 1.00 7.31 461 ALA A N 1
ATOM 3952 C CA . ALA B 2 461 ? 37.367 37.497 116.740 1.00 7.65 461 ALA A CA 1
ATOM 3953 C C . ALA B 2 461 ? 38.329 38.647 116.724 1.00 5.41 461 ALA A C 1
ATOM 3954 O O . ALA B 2 461 ? 37.995 39.736 116.291 1.00 5.47 461 ALA A O 1
ATOM 3956 N N . GLU B 2 462 ? 39.549 38.368 117.151 1.00 5.02 462 GLU A N 1
ATOM 3957 C CA . GLU B 2 462 ? 40.584 39.369 117.160 1.00 10.97 462 GLU A CA 1
ATOM 3958 C C . GLU B 2 462 ? 40.702 40.069 115.817 1.00 11.20 462 GLU A C 1
ATOM 3959 O O . GLU B 2 462 ? 40.806 41.285 115.760 1.00 13.98 462 GLU A O 1
ATOM 3965 N N . ILE B 2 463 ? 40.656 39.314 114.728 1.00 10.32 463 ILE A N 1
ATOM 3966 C CA . ILE B 2 463 ? 40.758 39.941 113.428 1.00 6.26 463 ILE A CA 1
ATOM 3967 C C . ILE B 2 463 ? 39.569 40.794 113.290 1.00 7.31 463 ILE A C 1
ATOM 3968 O O . ILE B 2 463 ? 39.687 41.941 112.888 1.00 9.55 463 ILE A O 1
ATOM 3973 N N . GLN B 2 464 ? 38.419 40.194 113.569 1.00 7.76 464 GLN A N 1
ATOM 3974 C CA . GLN B 2 464 ? 37.146 40.872 113.451 1.00 12.68 464 GLN A CA 1
ATOM 3975 C C . GLN B 2 464 ? 37.277 42.208 114.142 1.00 13.72 464 GLN A C 1
ATOM 3976 O O . GLN B 2 464 ? 37.180 43.253 113.514 1.00 13.26 464 GLN A O 1
ATOM 3982 N N . ARG B 2 465 ? 37.683 42.154 115.401 1.00 16.68 465 ARG A N 1
ATOM 3983 C CA . ARG B 2 465 ? 37.850 43.346 116.213 1.00 15.71 465 ARG A CA 1
ATOM 3984 C C . ARG B 2 465 ? 38.641 44.378 115.476 1.00 15.36 465 ARG A C 1
ATOM 3985 O O . ARG B 2 465 ? 38.229 45.505 115.372 1.00 18.84 465 ARG A O 1
ATOM 3993 N N . LEU B 2 466 ? 39.832 43.982 115.056 1.00 16.46 466 LEU A N 1
ATOM 3994 C CA . LEU B 2 466 ? 40.764 44.809 114.313 1.00 13.31 466 LEU A CA 1
ATOM 3995 C C . LEU B 2 466 ? 40.205 45.388 113.036 1.00 15.69 466 LEU A C 1
ATOM 3996 O O . LEU B 2 466 ? 40.208 46.595 112.892 1.00 19.22 466 LEU A O 1
ATOM 4001 N N . ALA B 2 467 ? 39.832 44.547 112.073 1.00 15.35 467 ALA A N 1
ATOM 4002 C CA . ALA B 2 467 ? 39.250 45.043 110.824 1.00 17.05 467 ALA A CA 1
ATOM 4003 C C . ALA B 2 467 ? 38.407 46.348 111.032 1.00 20.61 467 ALA A C 1
ATOM 4004 O O . ALA B 2 467 ? 38.375 47.216 110.135 1.00 20.07 467 ALA A O 1
ATOM 4006 N N . GLU B 2 468 ? 37.798 46.486 112.231 1.00 17.86 468 GLU A N 1
ATOM 4007 C CA . GLU B 2 468 ? 36.980 47.631 112.653 1.00 17.92 468 GLU A CA 1
ATOM 4008 C C . GLU B 2 468 ? 37.589 48.946 112.231 1.00 18.76 468 GLU A C 1
ATOM 4009 O O . GLU B 2 468 ? 36.904 49.937 111.926 1.00 18.88 468 GLU A O 1
ATOM 4015 N N . ARG B 2 469 ? 38.904 48.954 112.371 1.00 17.59 469 ARG A N 1
ATOM 4016 C CA . ARG B 2 469 ? 39.747 50.091 112.126 1.00 19.09 469 ARG A CA 1
ATOM 4017 C C . ARG B 2 469 ? 40.599 50.023 110.850 1.00 23.42 469 ARG A C 1
ATOM 4018 O O . ARG B 2 469 ? 40.637 50.990 110.068 1.00 29.43 469 ARG A O 1
ATOM 4026 N N . GLU B 2 470 ? 41.313 48.905 110.662 1.00 24.16 470 GLU A N 1
ATOM 4027 C CA . GLU B 2 470 ? 42.179 48.695 109.485 1.00 22.90 470 GLU A CA 1
ATOM 4028 C C . GLU B 2 470 ? 41.739 47.507 108.585 1.00 19.58 470 GLU A C 1
ATOM 4029 O O . GLU B 2 470 ? 42.449 46.495 108.461 1.00 18.38 470 GLU A O 1
ATOM 4035 N N . PRO B 2 471 ? 40.593 47.635 107.912 1.00 13.44 471 PRO A N 1
ATOM 4036 C CA . PRO B 2 471 ? 40.100 46.581 107.054 1.00 9.46 471 PRO A CA 1
ATOM 4037 C C . PRO B 2 471 ? 41.160 45.830 106.344 1.00 10.31 471 PRO A C 1
ATOM 4038 O O . PRO B 2 471 ? 41.390 44.673 106.671 1.00 13.20 471 PRO A O 1
ATOM 4042 N N . ILE B 2 472 ? 41.891 46.466 105.448 1.00 11.33 472 ILE A N 1
ATOM 4043 C CA . ILE B 2 472 ? 42.914 45.681 104.777 1.00 17.19 472 ILE A CA 1
ATOM 4044 C C . ILE B 2 472 ? 43.865 45.007 105.721 1.00 15.66 472 ILE A C 1
ATOM 4045 O O . ILE B 2 472 ? 43.942 43.789 105.701 1.00 24.75 472 ILE A O 1
ATOM 4050 N N . ALA B 2 473 ? 44.538 45.738 106.590 1.00 11.12 473 ALA A N 1
ATOM 4051 C CA . ALA B 2 473 ? 45.468 45.076 107.499 1.00 10.27 473 ALA A CA 1
ATOM 4052 C C . ALA B 2 473 ? 44.862 43.833 108.168 1.00 10.03 473 ALA A C 1
ATOM 4053 O O . ALA B 2 473 ? 45.568 42.823 108.404 1.00 9.02 473 ALA A O 1
ATOM 4055 N N . ALA B 2 474 ? 43.561 43.905 108.463 1.00 5.02 474 ALA A N 1
ATOM 4056 C CA . ALA B 2 474 ? 42.895 42.765 109.062 1.00 4.22 474 ALA A CA 1
ATOM 4057 C C . ALA B 2 474 ? 42.875 41.681 107.995 1.00 2.00 474 ALA A C 1
ATOM 4058 O O . ALA B 2 474 ? 43.555 40.675 108.132 1.00 2.00 474 ALA A O 1
ATOM 4060 N N . VAL B 2 475 ? 42.196 41.919 106.888 1.00 2.00 475 VAL A N 1
ATOM 4061 C CA . VAL B 2 475 ? 42.200 40.913 105.857 1.00 3.67 475 VAL A CA 1
ATOM 4062 C C . VAL B 2 475 ? 43.598 40.450 105.571 1.00 4.89 475 VAL A C 1
ATOM 4063 O O . VAL B 2 475 ? 43.833 39.276 105.436 1.00 2.99 475 VAL A O 1
ATOM 4067 N N . ARG B 2 476 ? 44.511 41.389 105.457 1.00 9.85 476 ARG A N 1
ATOM 4068 C CA . ARG B 2 476 ? 45.903 41.084 105.215 1.00 20.60 476 ARG A CA 1
ATOM 4069 C C . ARG B 2 476 ? 46.350 40.053 106.211 1.00 23.10 476 ARG A C 1
ATOM 4070 O O . ARG B 2 476 ? 46.916 39.020 105.833 1.00 25.43 476 ARG A O 1
ATOM 4078 N N . ASP B 2 477 ? 46.086 40.294 107.491 1.00 23.68 477 ASP A N 1
ATOM 4079 C CA . ASP B 2 477 ? 46.523 39.294 108.461 1.00 24.22 477 ASP A CA 1
ATOM 4080 C C . ASP B 2 477 ? 45.681 38.026 108.442 1.00 23.48 477 ASP A C 1
ATOM 4081 O O . ASP B 2 477 ? 46.157 36.964 108.809 1.00 23.22 477 ASP A O 1
ATOM 4086 N N . LEU B 2 478 ? 44.454 38.113 107.947 1.00 20.89 478 LEU A N 1
ATOM 4087 C CA . LEU B 2 478 ? 43.610 36.935 107.886 1.00 14.19 478 LEU A CA 1
ATOM 4088 C C . LEU B 2 478 ? 44.249 35.964 106.946 1.00 17.10 478 LEU A C 1
ATOM 4089 O O . LEU B 2 478 ? 44.286 34.761 107.196 1.00 17.14 478 LEU A O 1
ATOM 4094 N N . ILE B 2 479 ? 44.770 36.505 105.853 1.00 16.76 479 ILE A N 1
ATOM 4095 C CA . ILE B 2 479 ? 45.345 35.661 104.861 1.00 14.83 479 ILE A CA 1
ATOM 4096 C C . ILE B 2 479 ? 46.585 35.046 105.372 1.00 16.67 479 ILE A C 1
ATOM 4097 O O . ILE B 2 479 ? 46.706 33.844 105.454 1.00 18.21 479 ILE A O 1
ATOM 4102 N N . HIS B 2 480 ? 47.553 35.881 105.636 1.00 19.74 480 HIS A N 1
ATOM 4103 C CA . HIS B 2 480 ? 48.807 35.367 106.107 1.00 28.63 480 HIS A CA 1
ATOM 4104 C C . HIS B 2 480 ? 48.594 34.515 107.338 1.00 27.74 480 HIS A C 1
ATOM 4105 O O . HIS B 2 480 ? 49.305 33.557 107.582 1.00 31.53 480 HIS A O 1
ATOM 4112 N N . GLY B 2 481 ? 47.593 34.868 108.118 1.00 26.45 481 GLY A N 1
ATOM 4113 C CA . GLY B 2 481 ? 47.366 34.172 109.375 1.00 21.34 481 GLY A CA 1
ATOM 4114 C C . GLY B 2 481 ? 47.179 32.684 109.316 1.00 16.09 481 GLY A C 1
ATOM 4115 O O . GLY B 2 481 ? 47.731 31.949 110.115 1.00 12.74 481 GLY A O 1
ATOM 4116 N N . MET B 2 482 ? 46.305 32.252 108.421 1.00 16.77 482 MET A N 1
ATOM 4117 C CA . MET B 2 482 ? 46.035 30.845 108.261 1.00 12.12 482 MET A CA 1
ATOM 4118 C C . MET B 2 482 ? 46.989 30.263 107.210 1.00 14.89 482 MET A C 1
ATOM 4119 O O . MET B 2 482 ? 46.952 29.074 106.936 1.00 19.71 482 MET A O 1
ATOM 4124 N N . ASP B 2 483 ? 47.864 31.078 106.635 1.00 13.64 483 ASP A N 1
ATOM 4125 C CA . ASP B 2 483 ? 48.776 30.557 105.650 1.00 15.40 483 ASP A CA 1
ATOM 4126 C C . ASP B 2 483 ? 48.007 29.997 104.449 1.00 17.42 483 ASP A C 1
ATOM 4127 O O . ASP B 2 483 ? 48.353 28.923 103.934 1.00 19.27 483 ASP A O 1
ATOM 4132 N N . TYR B 2 484 ? 47.001 30.725 103.961 1.00 15.93 484 TYR A N 1
ATOM 4133 C CA . TYR B 2 484 ? 46.215 30.197 102.855 1.00 14.80 484 TYR A CA 1
ATOM 4134 C C . TYR B 2 484 ? 47.111 29.830 101.698 1.00 16.45 484 TYR A C 1
ATOM 4135 O O . TYR B 2 484 ? 46.978 28.761 101.126 1.00 18.56 484 TYR A O 1
ATOM 4144 N N . GLU B 2 485 ? 48.095 30.671 101.426 1.00 17.16 485 GLU A N 1
ATOM 4145 C CA . GLU B 2 485 ? 49.032 30.390 100.345 1.00 18.76 485 GLU A CA 1
ATOM 4146 C C . GLU B 2 485 ? 49.467 28.950 100.432 1.00 17.93 485 GLU A C 1
ATOM 4147 O O . GLU B 2 485 ? 49.017 28.112 99.644 1.00 16.41 485 GLU A O 1
ATOM 4153 N N . SER B 2 486 ? 50.241 28.654 101.471 1.00 16.68 486 SER A N 1
ATOM 4154 C CA . SER B 2 486 ? 50.717 27.309 101.684 1.00 18.47 486 SER A CA 1
ATOM 4155 C C . SER B 2 486 ? 49.583 26.340 101.510 1.00 16.06 486 SER A C 1
ATOM 4156 O O . SER B 2 486 ? 49.721 25.346 100.825 1.00 17.34 486 SER A O 1
ATOM 4159 N N . TRP B 2 487 ? 48.460 26.637 102.138 1.00 12.74 487 TRP A N 1
ATOM 4160 C CA . TRP B 2 487 ? 47.332 25.751 102.032 1.00 12.50 487 TRP A CA 1
ATOM 4161 C C . TRP B 2 487 ? 47.110 25.367 100.605 1.00 14.38 487 TRP A C 1
ATOM 4162 O O . TRP B 2 487 ? 47.077 24.194 100.277 1.00 19.28 487 TRP A O 1
ATOM 4173 N N . LEU B 2 488 ? 47.016 26.361 99.740 1.00 12.61 488 LEU A N 1
ATOM 4174 C CA . LEU B 2 488 ? 46.752 26.084 98.352 1.00 13.76 488 LEU A CA 1
ATOM 4175 C C . LEU B 2 488 ? 47.816 25.167 97.789 1.00 18.71 488 LEU A C 1
ATOM 4176 O O . LEU B 2 488 ? 47.523 24.169 97.129 1.00 20.18 488 LEU A O 1
ATOM 4181 N N . TYR B 2 489 ? 49.064 25.472 98.109 1.00 22.71 489 TYR A N 1
ATOM 4182 C CA . TYR B 2 489 ? 50.175 24.675 97.605 1.00 27.24 489 TYR A CA 1
ATOM 4183 C C . TYR B 2 489 ? 50.141 23.223 98.018 1.00 26.99 489 TYR A C 1
ATOM 4184 O O . TYR B 2 489 ? 50.845 22.404 97.463 1.00 28.81 489 TYR A O 1
ATOM 4193 N N . GLU B 2 490 ? 49.301 22.903 98.982 1.00 27.70 490 GLU A N 1
ATOM 4194 C CA . GLU B 2 490 ? 49.184 21.545 99.414 1.00 30.03 490 GLU A CA 1
ATOM 4195 C C . GLU B 2 490 ? 47.931 21.009 98.743 1.00 31.25 490 GLU A C 1
ATOM 4196 O O . GLU B 2 490 ? 47.981 20.004 98.054 1.00 34.73 490 GLU A O 1
ATOM 4202 N N . THR B 2 491 ? 46.829 21.738 98.861 1.00 30.22 491 THR A N 1
ATOM 4203 C CA . THR B 2 491 ? 45.557 21.306 98.290 1.00 34.26 491 THR A CA 1
ATOM 4204 C C . THR B 2 491 ? 45.484 21.252 96.748 1.00 37.46 491 THR A C 1
ATOM 4205 O O . THR B 2 491 ? 44.925 20.296 96.162 1.00 38.22 491 THR A O 1
ATOM 4209 N N . SER B 2 492 ? 46.017 22.298 96.111 1.00 37.25 492 SER A N 1
ATOM 4210 C CA . SER B 2 492 ? 46.027 22.445 94.658 1.00 37.12 492 SER A CA 1
ATOM 4211 C C . SER B 2 492 ? 46.827 21.340 94.003 1.00 39.61 492 SER A C 1
ATOM 4212 O O . SER B 2 492 ? 47.844 20.893 94.552 1.00 42.73 492 SER A O 1
ATOM 4215 N N . PRO B 2 493 ? 46.376 20.877 92.825 1.00 37.95 493 PRO A N 1
ATOM 4216 C CA . PRO B 2 493 ? 46.992 19.823 92.015 1.00 38.66 493 PRO A CA 1
ATOM 4217 C C . PRO B 2 493 ? 48.449 20.175 91.737 1.00 42.22 493 PRO A C 1
ATOM 4218 O O . PRO B 2 493 ? 49.327 20.013 92.582 1.00 44.61 493 PRO A O 1
ATOM 4222 N N . SER B 2 494 ? 48.715 20.644 90.534 1.00 44.87 494 SER A N 1
ATOM 4223 C CA . SER B 2 494 ? 50.060 21.072 90.189 1.00 47.98 494 SER A CA 1
ATOM 4224 C C . SER B 2 494 ? 50.341 22.295 91.053 1.00 46.96 494 SER A C 1
ATOM 4225 O O . SER B 2 494 ? 49.458 22.792 91.743 1.00 47.42 494 SER A O 1
ATOM 4228 N N . PRO B 2 495 ? 51.600 22.711 91.117 1.00 46.76 495 PRO A N 1
ATOM 4229 C CA . PRO B 2 495 ? 51.986 23.880 91.898 1.00 49.27 495 PRO A CA 1
ATOM 4230 C C . PRO B 2 495 ? 51.508 25.150 91.208 1.00 51.13 495 PRO A C 1
ATOM 4231 O O . PRO B 2 495 ? 51.003 26.071 91.859 1.00 52.75 495 PRO A O 1
ATOM 4235 N N . LYS B 2 496 ? 51.667 25.186 89.886 1.00 53.27 496 LYS A N 1
ATOM 4236 C CA . LYS B 2 496 ? 51.243 26.326 89.073 1.00 53.98 496 LYS A CA 1
ATOM 4237 C C . LYS B 2 496 ? 49.771 26.694 89.343 1.00 52.94 496 LYS A C 1
ATOM 4238 O O . LYS B 2 496 ? 49.441 27.882 89.470 1.00 56.20 496 LYS A O 1
ATOM 4244 N N . ALA B 2 497 ? 48.899 25.693 89.492 1.00 48.85 497 ALA A N 1
ATOM 4245 C CA . ALA B 2 497 ? 47.486 25.983 89.758 1.00 44.22 497 ALA A CA 1
ATOM 4246 C C . ALA B 2 497 ? 47.370 26.691 91.092 1.00 41.86 497 ALA A C 1
ATOM 4247 O O . ALA B 2 497 ? 46.576 27.607 91.239 1.00 40.99 497 ALA A O 1
ATOM 4249 N N . ALA B 2 498 ? 48.221 26.298 92.035 1.00 38.55 498 ALA A N 1
ATOM 4250 C CA . ALA B 2 498 ? 48.227 26.893 93.348 1.00 36.13 498 ALA A CA 1
ATOM 4251 C C . ALA B 2 498 ? 48.558 28.335 93.147 1.00 34.72 498 ALA A C 1
ATOM 4252 O O . ALA B 2 498 ? 47.751 29.202 93.446 1.00 34.50 498 ALA A O 1
ATOM 4254 N N . GLU B 2 499 ? 49.714 28.585 92.547 1.00 35.20 499 GLU A N 1
ATOM 4255 C CA . GLU B 2 499 ? 50.150 29.959 92.270 1.00 37.45 499 GLU A CA 1
ATOM 4256 C C . GLU B 2 499 ? 49.035 30.756 91.637 1.00 34.82 499 GLU A C 1
ATOM 4257 O O . GLU B 2 499 ? 48.802 31.903 91.998 1.00 34.50 499 GLU A O 1
ATOM 4263 N N . MET B 2 500 ? 48.354 30.125 90.695 1.00 31.87 500 MET A N 1
ATOM 4264 C CA . MET B 2 500 ? 47.258 30.747 90.019 1.00 32.58 500 MET A CA 1
ATOM 4265 C C . MET B 2 500 ? 46.172 30.975 91.050 1.00 32.65 500 MET A C 1
ATOM 4266 O O . MET B 2 500 ? 45.801 32.123 91.314 1.00 33.20 500 MET A O 1
ATOM 4271 N N . ARG B 2 501 ? 45.702 29.886 91.669 1.00 30.82 501 ARG A N 1
ATOM 4272 C CA . ARG B 2 501 ? 44.661 29.967 92.687 1.00 24.77 501 ARG A CA 1
ATOM 4273 C C . ARG B 2 501 ? 45.030 31.109 93.600 1.00 24.00 501 ARG A C 1
ATOM 4274 O O . ARG B 2 501 ? 44.213 31.937 93.917 1.00 25.00 501 ARG A O 1
ATOM 4282 N N . MET B 2 502 ? 46.317 31.221 93.887 1.00 23.32 502 MET A N 1
ATOM 4283 C CA . MET B 2 502 ? 46.812 32.269 94.734 1.00 21.25 502 MET A CA 1
ATOM 4284 C C . MET B 2 502 ? 46.635 33.593 94.094 1.00 21.83 502 MET A C 1
ATOM 4285 O O . MET B 2 502 ? 46.144 34.516 94.700 1.00 21.30 502 MET A O 1
ATOM 4290 N N . LYS B 2 503 ? 47.159 33.730 92.895 1.00 26.14 503 LYS A N 1
ATOM 4291 C CA . LYS B 2 503 ? 47.012 34.989 92.187 1.00 30.83 503 LYS A CA 1
ATOM 4292 C C . LYS B 2 503 ? 45.570 35.437 92.328 1.00 29.12 503 LYS A C 1
ATOM 4293 O O . LYS B 2 503 ? 45.307 36.539 92.787 1.00 31.74 503 LYS A O 1
ATOM 4299 N N . ASN B 2 504 ? 44.644 34.528 92.069 1.00 26.86 504 ASN A N 1
ATOM 4300 C CA . ASN B 2 504 ? 43.232 34.871 92.175 1.00 27.54 504 ASN A CA 1
ATOM 4301 C C . ASN B 2 504 ? 42.931 35.508 93.535 1.00 26.51 504 ASN A C 1
ATOM 4302 O O . ASN B 2 504 ? 42.185 36.482 93.625 1.00 26.78 504 ASN A O 1
ATOM 4307 N N . VAL B 2 505 ? 43.512 34.938 94.588 1.00 23.60 505 VAL A N 1
ATOM 4308 C CA . VAL B 2 505 ? 43.311 35.431 95.942 1.00 20.50 505 VAL A CA 1
ATOM 4309 C C . VAL B 2 505 ? 43.751 36.893 95.996 1.00 22.08 505 VAL A C 1
ATOM 4310 O O . VAL B 2 505 ? 42.944 37.794 96.312 1.00 20.41 505 VAL A O 1
ATOM 4314 N N . ASN B 2 506 ? 45.001 37.130 95.596 1.00 20.30 506 ASN A N 1
ATOM 4315 C CA . ASN B 2 506 ? 45.530 38.475 95.564 1.00 22.08 506 ASN A CA 1
ATOM 4316 C C . ASN B 2 506 ? 44.510 39.359 94.906 1.00 20.24 506 ASN A C 1
ATOM 4317 O O . ASN B 2 506 ? 43.843 40.114 95.578 1.00 22.41 506 ASN A O 1
ATOM 4322 N N . GLN B 2 507 ? 44.262 39.132 93.638 1.00 19.08 507 GLN A N 1
ATOM 4323 C CA . GLN B 2 507 ? 43.305 39.953 92.949 1.00 25.35 507 GLN A CA 1
ATOM 4324 C C . GLN B 2 507 ? 42.146 40.333 93.812 1.00 26.67 507 GLN A C 1
ATOM 4325 O O . GLN B 2 507 ? 41.962 41.517 94.093 1.00 32.74 507 GLN A O 1
ATOM 4331 N N . LEU B 2 508 ? 41.429 39.346 94.329 1.00 22.70 508 LEU A N 1
ATOM 4332 C CA . LEU B 2 508 ? 40.258 39.664 95.142 1.00 19.21 508 LEU A CA 1
ATOM 4333 C C . LEU B 2 508 ? 40.589 40.683 96.201 1.00 20.12 508 LEU A C 1
ATOM 4334 O O . LEU B 2 508 ? 39.819 41.636 96.428 1.00 19.43 508 LEU A O 1
ATOM 4339 N N . PHE B 2 509 ? 41.723 40.439 96.859 1.00 20.57 509 PHE A N 1
ATOM 4340 C CA . PHE B 2 509 ? 42.255 41.313 97.901 1.00 26.44 509 PHE A CA 1
ATOM 4341 C C . PHE B 2 509 ? 42.191 42.725 97.345 1.00 28.41 509 PHE A C 1
ATOM 4342 O O . PHE B 2 509 ? 41.377 43.553 97.790 1.00 29.27 509 PHE A O 1
ATOM 4350 N N . SER B 2 510 ? 42.997 42.941 96.307 1.00 27.82 510 SER A N 1
ATOM 4351 C CA . SER B 2 510 ? 43.098 44.221 95.612 1.00 29.63 510 SER A CA 1
ATOM 4352 C C . SER B 2 510 ? 41.759 44.866 95.278 1.00 29.43 510 SER A C 1
ATOM 4353 O O . SER B 2 510 ? 41.541 46.011 95.647 1.00 30.39 510 SER A O 1
ATOM 4356 N N . TRP B 2 511 ? 40.851 44.179 94.587 1.00 29.05 511 TRP A N 1
ATOM 4357 C CA . TRP B 2 511 ? 39.547 44.819 94.306 1.00 29.97 511 TRP A CA 1
ATOM 4358 C C . TRP B 2 511 ? 38.976 45.296 95.634 1.00 31.50 511 TRP A C 1
ATOM 4359 O O . TRP B 2 511 ? 38.669 46.489 95.812 1.00 33.16 511 TRP A O 1
ATOM 4370 N N . MET B 2 512 ? 38.871 44.365 96.581 1.00 29.46 512 MET A N 1
ATOM 4371 C CA . MET B 2 512 ? 38.365 44.719 97.890 1.00 25.27 512 MET A CA 1
ATOM 4372 C C . MET B 2 512 ? 39.021 46.019 98.299 1.00 22.76 512 MET A C 1
ATOM 4373 O O . MET B 2 512 ? 38.340 46.991 98.548 1.00 23.38 512 MET A O 1
ATOM 4378 N N . THR B 2 513 ? 40.338 46.068 98.195 1.00 19.76 513 THR A N 1
ATOM 4379 C CA . THR B 2 513 ? 41.080 47.251 98.574 1.00 22.71 513 THR A CA 1
ATOM 4380 C C . THR B 2 513 ? 40.561 48.507 97.941 1.00 25.36 513 THR A C 1
ATOM 4381 O O . THR B 2 513 ? 39.952 49.332 98.583 1.00 28.28 513 THR A O 1
ATOM 4385 N N . GLU B 2 514 ? 40.830 48.671 96.666 1.00 28.15 514 GLU A N 1
ATOM 4386 C CA . GLU B 2 514 ? 40.402 49.868 95.980 1.00 31.21 514 GLU A CA 1
ATOM 4387 C C . GLU B 2 514 ? 38.924 50.144 96.207 1.00 27.97 514 GLU A C 1
ATOM 4388 O O . GLU B 2 514 ? 38.450 51.265 96.113 1.00 27.76 514 GLU A O 1
ATOM 4394 N N . MET B 2 515 ? 38.167 49.105 96.450 1.00 25.99 515 MET A N 1
ATOM 4395 C CA . MET B 2 515 ? 36.776 49.353 96.710 1.00 29.54 515 MET A CA 1
ATOM 4396 C C . MET B 2 515 ? 36.700 50.150 98.003 1.00 32.23 515 MET A C 1
ATOM 4397 O O . MET B 2 515 ? 35.991 51.142 98.063 1.00 32.21 515 MET A O 1
ATOM 4402 N N . LEU B 2 516 ? 37.456 49.703 99.013 1.00 34.67 516 LEU A N 1
ATOM 4403 C CA . LEU B 2 516 ? 37.516 50.322 100.346 1.00 37.24 516 LEU A CA 1
ATOM 4404 C C . LEU B 2 516 ? 38.150 51.676 100.256 1.00 43.73 516 LEU A C 1
ATOM 4405 O O . LEU B 2 516 ? 37.571 52.667 100.734 1.00 45.61 516 LEU A O 1
ATOM 4410 N N . GLU B 2 517 ? 39.329 51.683 99.613 1.00 50.02 517 GLU A N 1
ATOM 4411 C CA . GLU B 2 517 ? 40.179 52.861 99.376 1.00 55.96 517 GLU A CA 1
ATOM 4412 C C . GLU B 2 517 ? 39.435 53.956 98.630 1.00 57.87 517 GLU A C 1
ATOM 4413 O O . GLU B 2 517 ? 39.964 55.059 98.435 1.00 57.93 517 GLU A O 1
ATOM 4419 N N . GLY B 2 518 ? 38.260 53.592 98.121 1.00 59.73 518 GLY A N 1
ATOM 4420 C CA . GLY B 2 518 ? 37.410 54.528 97.417 1.00 64.83 518 GLY A CA 1
ATOM 4421 C C . GLY B 2 518 ? 37.858 55.140 96.101 1.00 69.22 518 GLY A C 1
ATOM 4422 O O . GLY B 2 518 ? 39.000 55.592 95.937 1.00 70.77 518 GLY A O 1
ATOM 4423 N N . SER B 2 519 ? 36.892 55.204 95.183 1.00 71.09 519 SER A N 1
ATOM 4424 C CA . SER B 2 519 ? 37.054 55.761 93.838 1.00 71.43 519 SER A CA 1
ATOM 4425 C C . SER B 2 519 ? 36.760 57.250 93.803 1.00 73.08 519 SER A C 1
ATOM 4426 O O . SER B 2 519 ? 36.130 57.817 94.707 1.00 73.26 519 SER A O 1
ATOM 4429 N N . GLU B 2 520 ? 37.257 57.871 92.743 1.00 74.68 520 GLU A N 1
ATOM 4430 C CA . GLU B 2 520 ? 37.068 59.290 92.475 1.00 74.87 520 GLU A CA 1
ATOM 4431 C C . GLU B 2 520 ? 36.113 59.229 91.273 1.00 72.06 520 GLU A C 1
ATOM 4432 O O . GLU B 2 520 ? 36.496 59.456 90.104 1.00 72.57 520 GLU A O 1
ATOM 4438 N N . LEU B 2 521 ? 34.892 58.800 91.603 1.00 65.09 521 LEU A N 1
ATOM 4439 C CA . LEU B 2 521 ? 33.782 58.586 90.679 1.00 58.99 521 LEU A CA 1
ATOM 4440 C C . LEU B 2 521 ? 32.685 57.892 91.481 1.00 60.40 521 LEU A C 1
ATOM 4441 O O . LEU B 2 521 ? 31.499 57.967 91.147 1.00 62.55 521 LEU A O 1
ATOM 4446 N N . ASP B 2 522 ? 33.124 57.130 92.482 1.00 63.71 522 ASP A N 1
ATOM 4447 C CA . ASP B 2 522 ? 32.246 56.377 93.389 1.00 63.74 522 ASP A CA 1
ATOM 4448 C C . ASP B 2 522 ? 32.789 56.568 94.833 1.00 60.96 522 ASP A C 1
ATOM 4449 O O . ASP B 2 522 ? 33.996 56.447 95.071 1.00 57.90 522 ASP A O 1
ATOM 4454 N N . GLU B 2 523 ? 31.912 56.904 95.780 1.00 57.98 523 GLU A N 1
ATOM 4455 C CA . GLU B 2 523 ? 32.339 57.119 97.163 1.00 56.08 523 GLU A CA 1
ATOM 4456 C C . GLU B 2 523 ? 32.814 55.817 97.850 1.00 54.66 523 GLU A C 1
ATOM 4457 O O . GLU B 2 523 ? 32.126 54.789 97.738 1.00 54.81 523 GLU A O 1
ATOM 4463 N N . PRO B 2 524 ? 33.960 55.855 98.607 1.00 51.12 524 PRO A N 1
ATOM 4464 C CA . PRO B 2 524 ? 34.571 54.718 99.327 1.00 47.53 524 PRO A CA 1
ATOM 4465 C C . PRO B 2 524 ? 33.588 53.813 100.055 1.00 44.03 524 PRO A C 1
ATOM 4466 O O . PRO B 2 524 ? 32.431 54.197 100.326 1.00 42.18 524 PRO A O 1
ATOM 4470 N N . MET B 2 525 ? 34.031 52.580 100.293 1.00 39.99 525 MET A N 1
ATOM 4471 C CA . MET B 2 525 ? 33.159 51.608 100.898 1.00 34.60 525 MET A CA 1
ATOM 4472 C C . MET B 2 525 ? 33.682 51.096 102.194 1.00 33.13 525 MET A C 1
ATOM 4473 O O . MET B 2 525 ? 34.899 51.171 102.461 1.00 33.02 525 MET A O 1
ATOM 4478 N N . THR B 2 526 ? 32.719 50.701 103.030 1.00 26.86 526 THR A N 1
ATOM 4479 C CA . THR B 2 526 ? 32.976 50.091 104.314 1.00 22.52 526 THR A CA 1
ATOM 4480 C C . THR B 2 526 ? 33.153 48.655 103.877 1.00 22.66 526 THR A C 1
ATOM 4481 O O . THR B 2 526 ? 32.596 48.219 102.851 1.00 23.86 526 THR A O 1
ATOM 4485 N N . LEU B 2 527 ? 33.908 47.907 104.658 1.00 18.19 527 LEU A N 1
ATOM 4486 C CA . LEU B 2 527 ? 34.147 46.539 104.319 1.00 12.64 527 LEU A CA 1
ATOM 4487 C C . LEU B 2 527 ? 32.881 45.701 104.268 1.00 12.54 527 LEU A C 1
ATOM 4488 O O . LEU B 2 527 ? 32.801 44.760 103.494 1.00 13.91 527 LEU A O 1
ATOM 4493 N N . THR B 2 528 ? 31.863 46.048 105.028 1.00 11.73 528 THR A N 1
ATOM 4494 C CA . THR B 2 528 ? 30.669 45.225 104.953 1.00 16.35 528 THR A CA 1
ATOM 4495 C C . THR B 2 528 ? 30.071 45.314 103.581 1.00 17.40 528 THR A C 1
ATOM 4496 O O . THR B 2 528 ? 29.613 44.318 103.035 1.00 18.96 528 THR A O 1
ATOM 4500 N N . GLN B 2 529 ? 30.156 46.497 102.996 1.00 18.79 529 GLN A N 1
ATOM 4501 C CA . GLN B 2 529 ? 29.621 46.709 101.658 1.00 23.54 529 GLN A CA 1
ATOM 4502 C C . GLN B 2 529 ? 30.488 45.987 100.633 1.00 23.22 529 GLN A C 1
ATOM 4503 O O . GLN B 2 529 ? 29.970 45.180 99.843 1.00 23.47 529 GLN A O 1
ATOM 4509 N N . VAL B 2 530 ? 31.798 46.296 100.644 1.00 19.99 530 VAL A N 1
ATOM 4510 C CA . VAL B 2 530 ? 32.762 45.661 99.747 1.00 15.41 530 VAL A CA 1
ATOM 4511 C C . VAL B 2 530 ? 32.341 44.243 99.615 1.00 15.97 530 VAL A C 1
ATOM 4512 O O . VAL B 2 530 ? 32.385 43.660 98.537 1.00 19.81 530 VAL A O 1
ATOM 4516 N N . VAL B 2 531 ? 31.907 43.694 100.737 1.00 14.29 531 VAL A N 1
ATOM 4517 C CA . VAL B 2 531 ? 31.458 42.329 100.740 1.00 13.12 531 VAL A CA 1
ATOM 4518 C C . VAL B 2 531 ? 30.177 42.130 99.954 1.00 16.41 531 VAL A C 1
ATOM 4519 O O . VAL B 2 531 ? 30.173 41.424 98.939 1.00 19.70 531 VAL A O 1
ATOM 4523 N N . THR B 2 532 ? 29.100 42.774 100.380 1.00 15.41 532 THR A N 1
ATOM 4524 C CA . THR B 2 532 ? 27.861 42.609 99.667 1.00 15.66 532 THR A CA 1
ATOM 4525 C C . THR B 2 532 ? 28.098 42.679 98.180 1.00 17.61 532 THR A C 1
ATOM 4526 O O . THR B 2 532 ? 27.566 41.859 97.443 1.00 22.30 532 THR A O 1
ATOM 4530 N N . ARG B 2 533 ? 28.988 43.564 97.732 1.00 14.68 533 ARG A N 1
ATOM 4531 C CA . ARG B 2 533 ? 29.289 43.621 96.307 1.00 12.11 533 ARG A CA 1
ATOM 4532 C C . ARG B 2 533 ? 29.807 42.310 95.800 1.00 12.88 533 ARG A C 1
ATOM 4533 O O . ARG B 2 533 ? 29.228 41.719 94.891 1.00 13.91 533 ARG A O 1
ATOM 4541 N N . PHE B 2 534 ? 30.920 41.859 96.360 1.00 9.29 534 PHE A N 1
ATOM 4542 C CA . PHE B 2 534 ? 31.471 40.592 95.939 1.00 6.02 534 PHE A CA 1
ATOM 4543 C C . PHE B 2 534 ? 30.339 39.545 95.979 1.00 5.44 534 PHE A C 1
ATOM 4544 O O . PHE B 2 534 ? 30.178 38.730 95.083 1.00 6.28 534 PHE A O 1
ATOM 4552 N N . THR B 2 535 ? 29.493 39.641 96.972 1.00 2.56 535 THR A N 1
ATOM 4553 C CA . THR B 2 535 ? 28.409 38.702 97.062 1.00 11.81 535 THR A CA 1
ATOM 4554 C C . THR B 2 535 ? 27.534 38.740 95.816 1.00 15.36 535 THR A C 1
ATOM 4555 O O . THR B 2 535 ? 26.977 37.720 95.435 1.00 17.62 535 THR A O 1
ATOM 4559 N N . LEU B 2 536 ? 27.369 39.925 95.224 1.00 17.21 536 LEU A N 1
ATOM 4560 C CA . LEU B 2 536 ? 26.574 40.096 93.994 1.00 15.24 536 LEU A CA 1
ATOM 4561 C C . LEU B 2 536 ? 27.471 39.885 92.808 1.00 16.71 536 LEU A C 1
ATOM 4562 O O . LEU B 2 536 ? 27.098 40.111 91.670 1.00 14.91 536 LEU A O 1
ATOM 4567 N N . ARG B 2 537 ? 28.708 39.538 93.104 1.00 18.99 537 ARG A N 1
ATOM 4568 C CA . ARG B 2 537 ? 29.636 39.259 92.069 1.00 25.43 537 ARG A CA 1
ATOM 4569 C C . ARG B 2 537 ? 29.827 40.472 91.222 1.00 27.68 537 ARG A C 1
ATOM 4570 O O . ARG B 2 537 ? 29.794 40.403 90.009 1.00 25.78 537 ARG A O 1
ATOM 4578 N N . ASP B 2 538 ? 29.879 41.615 91.878 1.00 34.38 538 ASP A N 1
ATOM 4579 C CA . ASP B 2 538 ? 30.159 42.843 91.164 1.00 43.57 538 ASP A CA 1
ATOM 4580 C C . ASP B 2 538 ? 31.663 42.785 91.229 1.00 50.84 538 ASP A C 1
ATOM 4581 O O . ASP B 2 538 ? 32.278 43.340 92.137 1.00 53.16 538 ASP A O 1
ATOM 4586 N N . MET B 2 539 ? 32.233 41.971 90.348 1.00 58.93 539 MET A N 1
ATOM 4587 C CA . MET B 2 539 ? 33.678 41.786 90.284 1.00 65.37 539 MET A CA 1
ATOM 4588 C C . MET B 2 539 ? 34.403 43.012 89.779 1.00 69.43 539 MET A C 1
ATOM 4589 O O . MET B 2 539 ? 35.628 43.106 89.902 1.00 69.03 539 MET A O 1
ATOM 4594 N N . MET B 2 540 ? 33.628 43.974 89.278 1.00 74.03 540 MET A N 1
ATOM 4595 C CA . MET B 2 540 ? 34.168 45.197 88.699 1.00 80.46 540 MET A CA 1
ATOM 4596 C C . MET B 2 540 ? 35.316 44.770 87.784 1.00 84.91 540 MET A C 1
ATOM 4597 O O . MET B 2 540 ? 36.469 44.641 88.214 1.00 85.58 540 MET A O 1
ATOM 4602 N N . GLU B 2 541 ? 34.928 44.450 86.545 1.00 89.88 541 GLU A N 1
ATOM 4603 C CA . GLU B 2 541 ? 35.791 43.951 85.452 1.00 93.76 541 GLU A CA 1
ATOM 4604 C C . GLU B 2 541 ? 37.101 44.725 85.151 1.00 95.86 541 GLU A C 1
ATOM 4605 O O . GLU B 2 541 ? 38.189 44.115 85.083 1.00 96.16 541 GLU A O 1
ATOM 4611 N N . ARG B 2 542 ? 36.974 46.050 84.954 1.00 98.20 542 ARG A N 1
ATOM 4612 C CA . ARG B 2 542 ? 38.097 46.965 84.648 1.00 99.36 542 ARG A CA 1
ATOM 4613 C C . ARG B 2 542 ? 38.743 47.590 85.902 1.00 99.72 542 ARG A C 1
ATOM 4614 O O . ARG B 2 542 ? 39.876 48.098 85.858 1.00 100.00 542 ARG A O 1
ATOM 4616 N N . GLU B 2 546 ? 41.361 48.493 76.402 1.00 99.28 546 GLU A N 1
ATOM 4617 C CA . GLU B 2 546 ? 42.692 49.044 76.689 1.00 99.75 546 GLU A CA 1
ATOM 4618 C C . GLU B 2 546 ? 43.830 48.250 76.016 1.00 100.00 546 GLU A C 1
ATOM 4619 O O . GLU B 2 546 ? 44.825 48.837 75.556 1.00 99.91 546 GLU A O 1
ATOM 4621 N N . GLU B 2 547 ? 43.672 46.918 75.996 1.00 100.00 547 GLU A N 1
ATOM 4622 C CA . GLU B 2 547 ? 44.619 45.942 75.405 1.00 100.00 547 GLU A CA 1
ATOM 4623 C C . GLU B 2 547 ? 43.935 44.550 75.349 1.00 100.00 547 GLU A C 1
ATOM 4624 O O . GLU B 2 547 ? 44.509 43.528 75.782 1.00 100.00 547 GLU A O 1
ATOM 4626 N N . GLU B 2 548 ? 42.707 44.539 74.812 1.00 100.00 548 GLU A N 1
ATOM 4627 C CA . GLU B 2 548 ? 41.871 43.336 74.688 1.00 98.28 548 GLU A CA 1
ATOM 4628 C C . GLU B 2 548 ? 42.485 42.213 73.834 1.00 96.55 548 GLU A C 1
ATOM 4629 O O . GLU B 2 548 ? 43.280 42.468 72.909 1.00 97.04 548 GLU A O 1
ATOM 4631 N N . LEU B 2 549 ? 42.110 40.975 74.164 1.00 93.46 549 LEU A N 1
ATOM 4632 C CA . LEU B 2 549 ? 42.591 39.775 73.469 1.00 90.90 549 LEU A CA 1
ATOM 4633 C C . LEU B 2 549 ? 42.073 39.600 72.015 1.00 88.59 549 LEU A C 1
ATOM 4634 O O . LEU B 2 549 ? 40.913 39.227 71.770 1.00 90.16 549 LEU A O 1
ATOM 4636 N N . ASP B 2 550 ? 42.970 39.856 71.066 1.00 84.68 550 ASP A N 1
ATOM 4637 C CA . ASP B 2 550 ? 42.704 39.763 69.628 1.00 80.34 550 ASP A CA 1
ATOM 4638 C C . ASP B 2 550 ? 42.667 38.306 69.145 1.00 76.98 550 ASP A C 1
ATOM 4639 O O . ASP B 2 550 ? 43.406 37.910 68.232 1.00 76.64 550 ASP A O 1
ATOM 4644 N N . GLN B 2 551 ? 41.798 37.521 69.778 1.00 73.00 551 GLN A N 1
ATOM 4645 C CA . GLN B 2 551 ? 41.623 36.107 69.467 1.00 70.09 551 GLN A CA 1
ATOM 4646 C C . GLN B 2 551 ? 40.156 35.812 69.097 1.00 69.14 551 GLN A C 1
ATOM 4647 O O . GLN B 2 551 ? 39.347 36.734 69.042 1.00 70.19 551 GLN A O 1
ATOM 4653 N N . VAL B 2 552 ? 39.820 34.547 68.841 1.00 65.55 552 VAL A N 1
ATOM 4654 C CA . VAL B 2 552 ? 38.467 34.176 68.420 1.00 62.87 552 VAL A CA 1
ATOM 4655 C C . VAL B 2 552 ? 37.337 34.242 69.428 1.00 60.79 552 VAL A C 1
ATOM 4656 O O . VAL B 2 552 ? 37.388 33.604 70.477 1.00 62.19 552 VAL A O 1
ATOM 4660 N N . GLN B 2 553 ? 36.248 34.887 69.027 1.00 56.45 553 GLN A N 1
ATOM 4661 C CA . GLN B 2 553 ? 35.105 35.025 69.907 1.00 51.75 553 GLN A CA 1
ATOM 4662 C C . GLN B 2 553 ? 34.138 33.912 69.741 1.00 46.83 553 GLN A C 1
ATOM 4663 O O . GLN B 2 553 ? 33.202 33.985 68.974 1.00 46.12 553 GLN A O 1
ATOM 4669 N N . LEU B 2 554 ? 34.363 32.890 70.532 1.00 43.43 554 LEU A N 1
ATOM 4670 C CA . LEU B 2 554 ? 33.557 31.706 70.508 1.00 43.83 554 LEU A CA 1
ATOM 4671 C C . LEU B 2 554 ? 32.539 31.721 71.649 1.00 42.47 554 LEU A C 1
ATOM 4672 O O . LEU B 2 554 ? 32.929 31.776 72.810 1.00 44.60 554 LEU A O 1
ATOM 4677 N N . MET B 2 555 ? 31.242 31.674 71.335 1.00 39.86 555 MET A N 1
ATOM 4678 C CA . MET B 2 555 ? 30.213 31.680 72.388 1.00 37.15 555 MET A CA 1
ATOM 4679 C C . MET B 2 555 ? 28.833 31.172 71.995 1.00 30.21 555 MET A C 1
ATOM 4680 O O . MET B 2 555 ? 28.480 31.132 70.842 1.00 30.91 555 MET A O 1
ATOM 4685 N N . THR B 2 556 ? 28.015 30.929 72.999 1.00 23.54 556 THR A N 1
ATOM 4686 C CA . THR B 2 556 ? 26.671 30.454 72.770 1.00 26.43 556 THR A CA 1
ATOM 4687 C C . THR B 2 556 ? 25.924 31.556 72.099 1.00 26.08 556 THR A C 1
ATOM 4688 O O . THR B 2 556 ? 26.375 32.691 72.049 1.00 25.47 556 THR A O 1
ATOM 4692 N N . LEU B 2 557 ? 24.743 31.182 71.638 1.00 30.00 557 LEU A N 1
ATOM 4693 C CA . LEU B 2 557 ? 23.801 32.074 71.020 1.00 36.70 557 LEU A CA 1
ATOM 4694 C C . LEU B 2 557 ? 23.414 33.011 72.143 1.00 40.41 557 LEU A C 1
ATOM 4695 O O . LEU B 2 557 ? 23.441 34.224 71.974 1.00 44.74 557 LEU A O 1
ATOM 4700 N N . HIS B 2 558 ? 23.106 32.454 73.312 1.00 42.17 558 HIS A N 1
ATOM 4701 C CA . HIS B 2 558 ? 22.730 33.276 74.464 1.00 43.01 558 HIS A CA 1
ATOM 4702 C C . HIS B 2 558 ? 23.791 34.290 74.923 1.00 42.32 558 HIS A C 1
ATOM 4703 O O . HIS B 2 558 ? 23.484 35.419 75.339 1.00 39.40 558 HIS A O 1
ATOM 4710 N N . ALA B 2 559 ? 25.047 33.894 74.804 1.00 41.26 559 ALA A N 1
ATOM 4711 C CA . ALA B 2 559 ? 26.140 34.770 75.172 1.00 40.88 559 ALA A CA 1
ATOM 4712 C C . ALA B 2 559 ? 26.323 35.873 74.134 1.00 40.22 559 ALA A C 1
ATOM 4713 O O . ALA B 2 559 ? 27.275 36.643 74.217 1.00 40.74 559 ALA A O 1
ATOM 4715 N N . SER B 2 560 ? 25.437 35.945 73.146 1.00 39.10 560 SER A N 1
ATOM 4716 C CA . SER B 2 560 ? 25.569 36.964 72.105 1.00 37.17 560 SER A CA 1
ATOM 4717 C C . SER B 2 560 ? 24.828 38.206 72.543 1.00 35.23 560 SER A C 1
ATOM 4718 O O . SER B 2 560 ? 25.349 39.312 72.437 1.00 30.15 560 SER A O 1
ATOM 4721 N N . LYS B 2 561 ? 23.620 37.978 73.062 1.00 36.03 561 LYS A N 1
ATOM 4722 C CA . LYS B 2 561 ? 22.699 39.016 73.551 1.00 40.87 561 LYS A CA 1
ATOM 4723 C C . LYS B 2 561 ? 23.285 40.411 73.623 1.00 41.70 561 LYS A C 1
ATOM 4724 O O . LYS B 2 561 ? 23.788 40.814 74.674 1.00 44.42 561 LYS A O 1
ATOM 4730 N N . GLY B 2 562 ? 23.160 41.169 72.537 1.00 41.42 562 GLY A N 1
ATOM 4731 C CA . GLY B 2 562 ? 23.738 42.498 72.515 1.00 42.81 562 GLY A CA 1
ATOM 4732 C C . GLY B 2 562 ? 25.248 42.313 72.560 1.00 44.14 562 GLY A C 1
ATOM 4733 O O . GLY B 2 562 ? 25.840 42.072 73.612 1.00 46.68 562 GLY A O 1
ATOM 4734 N N . LEU B 2 563 ? 25.865 42.348 71.394 1.00 42.70 563 LEU A N 1
ATOM 4735 C CA . LEU B 2 563 ? 27.297 42.176 71.259 1.00 41.98 563 LEU A CA 1
ATOM 4736 C C . LEU B 2 563 ? 27.456 42.164 69.744 1.00 43.96 563 LEU A C 1
ATOM 4737 O O . LEU B 2 563 ? 26.591 41.655 69.035 1.00 44.10 563 LEU A O 1
ATOM 4742 N N . GLU B 2 564 ? 28.530 42.730 69.220 1.00 45.67 564 GLU A N 1
ATOM 4743 C CA . GLU B 2 564 ? 28.644 42.753 67.783 1.00 46.60 564 GLU A CA 1
ATOM 4744 C C . GLU B 2 564 ? 29.944 42.307 67.220 1.00 47.50 564 GLU A C 1
ATOM 4745 O O . GLU B 2 564 ? 31.034 42.634 67.720 1.00 47.42 564 GLU A O 1
ATOM 4751 N N . PHE B 2 565 ? 29.810 41.602 66.113 1.00 48.48 565 PHE A N 1
ATOM 4752 C CA . PHE B 2 565 ? 30.958 41.094 65.427 1.00 49.16 565 PHE A CA 1
ATOM 4753 C C . PHE B 2 565 ? 30.885 41.311 63.959 1.00 50.16 565 PHE A C 1
ATOM 4754 O O . PHE B 2 565 ? 29.814 41.257 63.345 1.00 45.78 565 PHE A O 1
ATOM 4762 N N . PRO B 2 566 ? 32.037 41.612 63.373 1.00 55.09 566 PRO A N 1
ATOM 4763 C CA . PRO B 2 566 ? 32.142 41.844 61.933 1.00 59.64 566 PRO A CA 1
ATOM 4764 C C . PRO B 2 566 ? 31.816 40.573 61.145 1.00 61.30 566 PRO A C 1
ATOM 4765 O O . PRO B 2 566 ? 31.098 40.608 60.140 1.00 60.79 566 PRO A O 1
ATOM 4769 N N . TYR B 2 567 ? 32.336 39.444 61.608 1.00 63.00 567 TYR A N 1
ATOM 4770 C CA . TYR B 2 567 ? 32.070 38.201 60.920 1.00 63.47 567 TYR A CA 1
ATOM 4771 C C . TYR B 2 567 ? 31.698 37.090 61.903 1.00 62.96 567 TYR A C 1
ATOM 4772 O O . TYR B 2 567 ? 32.422 36.816 62.874 1.00 64.27 567 TYR A O 1
ATOM 4781 N N . VAL B 2 568 ? 30.534 36.491 61.656 1.00 60.82 568 VAL A N 1
ATOM 4782 C CA . VAL B 2 568 ? 30.009 35.405 62.480 1.00 57.45 568 VAL A CA 1
ATOM 4783 C C . VAL B 2 568 ? 29.873 34.116 61.690 1.00 53.59 568 VAL A C 1
ATOM 4784 O O . VAL B 2 568 ? 29.711 34.117 60.465 1.00 51.45 568 VAL A O 1
ATOM 4788 N N . TYR B 2 569 ? 29.993 33.023 62.428 1.00 51.29 569 TYR A N 1
ATOM 4789 C CA . TYR B 2 569 ? 29.909 31.689 61.895 1.00 49.20 569 TYR A CA 1
ATOM 4790 C C . TYR B 2 569 ? 28.920 30.956 62.785 1.00 47.05 569 TYR A C 1
ATOM 4791 O O . TYR B 2 569 ? 29.308 30.349 63.790 1.00 45.64 569 TYR A O 1
ATOM 4800 N N . MET B 2 570 ? 27.636 31.136 62.462 1.00 46.40 570 MET A N 1
ATOM 4801 C CA . MET B 2 570 ? 26.509 30.522 63.182 1.00 49.41 570 MET A CA 1
ATOM 4802 C C . MET B 2 570 ? 26.428 29.002 62.958 1.00 51.76 570 MET A C 1
ATOM 4803 O O . MET B 2 570 ? 25.440 28.514 62.400 1.00 53.64 570 MET A O 1
ATOM 4808 N N . VAL B 2 571 ? 27.369 28.257 63.537 1.00 51.42 571 VAL A N 1
ATOM 4809 C CA . VAL B 2 571 ? 27.468 26.800 63.368 1.00 51.44 571 VAL A CA 1
ATOM 4810 C C . VAL B 2 571 ? 26.319 25.863 63.809 1.00 54.17 571 VAL A C 1
ATOM 4811 O O . VAL B 2 571 ? 25.449 26.241 64.612 1.00 54.48 571 VAL A O 1
ATOM 4815 N N . GLY B 2 572 ? 26.330 24.640 63.265 1.00 54.08 572 GLY A N 1
ATOM 4816 C CA . GLY B 2 572 ? 25.314 23.655 63.606 1.00 52.86 572 GLY A CA 1
ATOM 4817 C C . GLY B 2 572 ? 23.898 24.139 63.375 1.00 53.13 572 GLY A C 1
ATOM 4818 O O . GLY B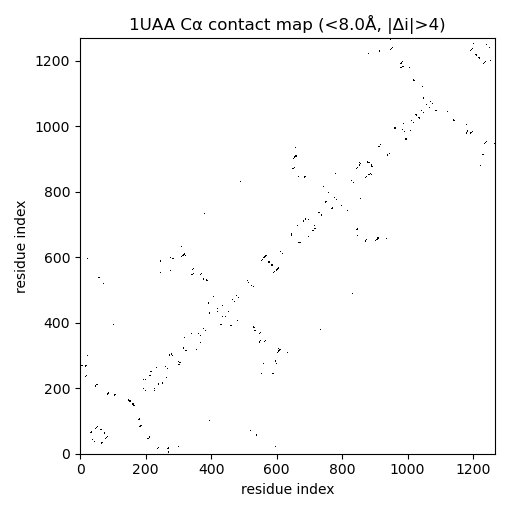 2 572 ? 23.101 24.233 64.314 1.00 50.89 572 GLY A O 1
ATOM 4819 N N . MET B 2 573 ? 23.602 24.416 62.106 1.00 54.83 573 MET A N 1
ATOM 4820 C CA . MET B 2 573 ? 22.310 24.913 61.642 1.00 56.90 573 MET A CA 1
ATOM 4821 C C . MET B 2 573 ? 21.293 23.831 61.281 1.00 56.62 573 MET A C 1
ATOM 4822 O O . MET B 2 573 ? 20.520 24.020 60.340 1.00 56.59 573 MET A O 1
ATOM 4827 N N . GLU B 2 574 ? 21.319 22.694 61.982 1.00 56.50 574 GLU A N 1
ATOM 4828 C CA . GLU B 2 574 ? 20.366 21.616 61.710 1.00 55.40 574 GLU A CA 1
ATOM 4829 C C . GLU B 2 574 ? 19.112 21.751 62.506 1.00 54.39 574 GLU A C 1
ATOM 4830 O O . GLU B 2 574 ? 19.011 22.589 63.392 1.00 55.03 574 GLU A O 1
ATOM 4836 N N . GLU B 2 575 ? 18.165 20.877 62.216 1.00 54.26 575 GLU A N 1
ATOM 4837 C CA . GLU B 2 575 ? 16.914 20.944 62.903 1.00 57.04 575 GLU A CA 1
ATOM 4838 C C . GLU B 2 575 ? 17.122 20.663 64.347 1.00 59.63 575 GLU A C 1
ATOM 4839 O O . GLU B 2 575 ? 17.164 21.603 65.128 1.00 63.28 575 GLU A O 1
ATOM 4845 N N . GLY B 2 576 ? 17.334 19.402 64.702 1.00 60.50 576 GLY A N 1
ATOM 4846 C CA . GLY B 2 576 ? 17.532 19.075 66.106 1.00 62.51 576 GLY A CA 1
ATOM 4847 C C . GLY B 2 576 ? 18.246 20.120 66.977 1.00 62.38 576 GLY A C 1
ATOM 4848 O O . GLY B 2 576 ? 17.663 20.694 67.903 1.00 59.22 576 GLY A O 1
ATOM 4849 N N . PHE B 2 577 ? 19.488 20.421 66.612 1.00 63.50 577 PHE A N 1
ATOM 4850 C CA . PHE B 2 577 ? 20.311 21.372 67.338 1.00 63.55 577 PHE A CA 1
ATOM 4851 C C . PHE B 2 577 ? 19.645 22.746 67.452 1.00 62.76 577 PHE A C 1
ATOM 4852 O O . PHE B 2 577 ? 18.876 22.971 68.386 1.00 60.71 577 PHE A O 1
ATOM 4860 N N . LEU B 2 578 ? 19.881 23.618 66.462 1.00 63.05 578 LEU A N 1
ATOM 4861 C CA . LEU B 2 578 ? 19.357 24.980 66.477 1.00 61.98 578 LEU A CA 1
ATOM 4862 C C . LEU B 2 578 ? 17.897 24.989 66.859 1.00 59.93 578 LEU A C 1
ATOM 4863 O O . LEU B 2 578 ? 17.591 25.305 68.008 1.00 63.19 578 LEU A O 1
ATOM 4868 N N . PRO B 2 579 ? 16.974 24.748 65.917 1.00 55.46 579 PRO A N 1
ATOM 4869 C CA . PRO B 2 579 ? 15.634 24.781 66.503 1.00 53.46 579 PRO A CA 1
ATOM 4870 C C . PRO B 2 579 ? 15.729 23.533 67.377 1.00 54.47 579 PRO A C 1
ATOM 4871 O O . PRO B 2 579 ? 15.791 22.421 66.878 1.00 54.62 579 PRO A O 1
ATOM 4875 N N . HIS B 2 580 ? 15.933 23.733 68.671 1.00 55.49 580 HIS A N 1
ATOM 4876 C CA . HIS B 2 580 ? 16.099 22.603 69.565 1.00 57.96 580 HIS A CA 1
ATOM 4877 C C . HIS B 2 580 ? 14.887 21.743 69.726 1.00 59.46 580 HIS A C 1
ATOM 4878 O O . HIS B 2 580 ? 13.764 22.243 69.850 1.00 57.06 580 HIS A O 1
ATOM 4885 N N . GLN B 2 581 ? 15.132 20.438 69.767 1.00 62.23 581 GLN A N 1
ATOM 4886 C CA . GLN B 2 581 ? 14.044 19.488 69.908 1.00 66.89 581 GLN A CA 1
ATOM 4887 C C . GLN B 2 581 ? 13.161 19.872 71.082 1.00 67.51 581 GLN A C 1
ATOM 4888 O O . GLN B 2 581 ? 11.941 19.969 70.911 1.00 67.99 581 GLN A O 1
ATOM 4894 N N . SER B 2 582 ? 13.774 20.182 72.230 1.00 67.65 582 SER A N 1
ATOM 4895 C CA . SER B 2 582 ? 13.013 20.561 73.423 1.00 67.46 582 SER A CA 1
ATOM 4896 C C . SER B 2 582 ? 11.848 21.423 72.960 1.00 68.77 582 SER A C 1
ATOM 4897 O O . SER B 2 582 ? 10.683 21.028 73.076 1.00 68.51 582 SER A O 1
ATOM 4900 N N . SER B 2 583 ? 12.202 22.478 72.225 1.00 70.16 583 SER A N 1
ATOM 4901 C CA . SER B 2 583 ? 11.233 23.421 71.677 1.00 69.81 583 SER A CA 1
ATOM 4902 C C . SER B 2 583 ? 10.426 22.759 70.566 1.00 67.38 583 SER A C 1
ATOM 4903 O O . SER B 2 583 ? 9.190 22.813 70.568 1.00 65.23 583 SER A O 1
ATOM 4906 N N . ILE B 2 584 ? 11.138 22.107 69.647 1.00 66.80 584 ILE A N 1
ATOM 4907 C CA . ILE B 2 584 ? 10.518 21.417 68.517 1.00 67.44 584 ILE A CA 1
ATOM 4908 C C . ILE B 2 584 ? 9.325 20.643 69.013 1.00 67.92 584 ILE A C 1
ATOM 4909 O O . ILE B 2 584 ? 8.177 20.922 68.662 1.00 66.35 584 ILE A O 1
ATOM 4914 N N . ASP B 2 585 ? 9.615 19.666 69.854 1.00 71.00 585 ASP A N 1
ATOM 4915 C CA . ASP B 2 585 ? 8.562 18.850 70.420 1.00 75.69 585 ASP A CA 1
ATOM 4916 C C . ASP B 2 585 ? 8.041 19.515 71.692 1.00 75.60 585 ASP A C 1
ATOM 4917 O O . ASP B 2 585 ? 8.183 18.978 72.799 1.00 75.47 585 ASP A O 1
ATOM 4922 N N . GLU B 2 586 ? 7.434 20.677 71.469 1.00 75.06 586 GLU A N 1
ATOM 4923 C CA . GLU B 2 586 ? 6.898 21.510 72.555 1.00 76.53 586 GLU A CA 1
ATOM 4924 C C . GLU B 2 586 ? 5.773 22.445 72.077 1.00 79.54 586 GLU A C 1
ATOM 4925 O O . GLU B 2 586 ? 4.871 22.803 72.847 1.00 81.01 586 GLU A O 1
ATOM 4931 N N . ASP B 2 587 ? 5.861 22.840 70.821 1.00 81.23 587 ASP A N 1
ATOM 4932 C CA . ASP B 2 587 ? 4.868 23.734 70.181 1.00 82.80 587 ASP A CA 1
ATOM 4933 C C . ASP B 2 587 ? 5.353 25.185 70.131 1.00 82.37 587 ASP A C 1
ATOM 4934 O O . ASP B 2 587 ? 4.797 26.024 69.409 1.00 82.66 587 ASP A O 1
ATOM 4939 N N . ASN B 2 588 ? 6.364 25.492 70.919 1.00 80.96 588 ASN A N 1
ATOM 4940 C CA . ASN B 2 588 ? 6.960 26.829 70.860 1.00 79.12 588 ASN A CA 1
ATOM 4941 C C . ASN B 2 588 ? 8.369 26.710 70.358 1.00 77.10 588 ASN A C 1
ATOM 4942 O O . ASN B 2 588 ? 9.189 25.934 70.848 1.00 76.81 588 ASN A O 1
ATOM 4947 N N . ILE B 2 589 ? 8.601 27.486 69.325 1.00 73.85 589 ILE A N 1
ATOM 4948 C CA . ILE B 2 589 ? 9.868 27.533 68.663 1.00 71.88 589 ILE A CA 1
ATOM 4949 C C . ILE B 2 589 ? 10.163 28.997 68.482 1.00 70.38 589 ILE A C 1
ATOM 4950 O O . ILE B 2 589 ? 11.320 29.400 68.314 1.00 69.78 589 ILE A O 1
ATOM 4955 N N . ASP B 2 590 ? 9.087 29.784 68.530 1.00 67.75 590 ASP A N 1
ATOM 4956 C CA . ASP B 2 590 ? 9.153 31.223 68.403 1.00 64.88 590 ASP A CA 1
ATOM 4957 C C . ASP B 2 590 ? 10.390 31.668 69.146 1.00 64.10 590 ASP A C 1
ATOM 4958 O O . ASP B 2 590 ? 11.220 32.419 68.623 1.00 64.65 590 ASP A O 1
ATOM 4963 N N . GLU B 2 591 ? 10.556 31.104 70.332 1.00 60.08 591 GLU A N 1
ATOM 4964 C CA . GLU B 2 591 ? 11.696 31.399 71.147 1.00 58.87 591 GLU A CA 1
ATOM 4965 C C . GLU B 2 591 ? 12.998 31.123 70.401 1.00 57.31 591 GLU A C 1
ATOM 4966 O O . GLU B 2 591 ? 13.840 32.011 70.233 1.00 57.24 591 GLU A O 1
ATOM 4972 N N . GLU B 2 592 ? 13.144 29.885 69.940 1.00 55.80 592 GLU A N 1
ATOM 4973 C CA . GLU B 2 592 ? 14.338 29.486 69.205 1.00 54.64 592 GLU A CA 1
ATOM 4974 C C . GLU B 2 592 ? 14.495 30.430 68.044 1.00 52.05 592 GLU A C 1
ATOM 4975 O O . GLU B 2 592 ? 15.606 30.803 67.694 1.00 50.80 592 GLU A O 1
ATOM 4981 N N . ARG B 2 593 ? 13.363 30.835 67.473 1.00 49.84 593 ARG A N 1
ATOM 4982 C CA . ARG B 2 593 ? 13.370 31.774 66.365 1.00 47.51 593 ARG A CA 1
ATOM 4983 C C . ARG B 2 593 ? 14.179 32.988 66.807 1.00 43.66 593 ARG A C 1
ATOM 4984 O O . ARG B 2 593 ? 15.266 33.279 66.270 1.00 38.39 593 ARG A O 1
ATOM 4992 N N . ARG B 2 594 ? 13.655 33.660 67.832 1.00 39.91 594 ARG A N 1
ATOM 4993 C CA . ARG B 2 594 ? 14.293 34.851 68.382 1.00 35.60 594 ARG A CA 1
ATOM 4994 C C . ARG B 2 594 ? 15.756 34.546 68.526 1.00 34.21 594 ARG A C 1
ATOM 4995 O O . ARG B 2 594 ? 16.612 35.197 67.936 1.00 31.74 594 ARG A O 1
ATOM 5003 N N . LEU B 2 595 ? 16.008 33.445 69.206 1.00 34.38 595 LEU A N 1
ATOM 5004 C CA . LEU B 2 595 ? 17.345 32.981 69.422 1.00 35.89 595 LEU A CA 1
ATOM 5005 C C . LEU B 2 595 ? 18.183 33.179 68.173 1.00 36.56 595 LEU A C 1
ATOM 5006 O O . LEU B 2 595 ? 19.167 33.901 68.183 1.00 35.41 595 LEU A O 1
ATOM 5011 N N . ALA B 2 596 ? 17.727 32.609 67.069 1.00 39.11 596 ALA A N 1
ATOM 5012 C CA . ALA B 2 596 ? 18.451 32.733 65.814 1.00 39.76 596 ALA A CA 1
ATOM 5013 C C . ALA B 2 596 ? 18.514 34.201 65.443 1.00 38.60 596 ALA A C 1
ATOM 5014 O O . ALA B 2 596 ? 19.612 34.744 65.285 1.00 38.33 596 ALA A O 1
ATOM 5016 N N . TYR B 2 597 ? 17.335 34.836 65.394 1.00 36.29 597 TYR A N 1
ATOM 5017 C CA . TYR B 2 597 ? 17.164 36.264 65.054 1.00 37.27 597 TYR A CA 1
ATOM 5018 C C . TYR B 2 597 ? 18.345 36.978 65.608 1.00 35.95 597 TYR A C 1
ATOM 5019 O O . TYR B 2 597 ? 19.172 37.528 64.884 1.00 35.44 597 TYR A O 1
ATOM 5028 N N . VAL B 2 598 ? 18.467 36.834 66.913 1.00 35.65 598 VAL A N 1
ATOM 5029 C CA . VAL B 2 598 ? 19.560 37.423 67.635 1.00 37.03 598 VAL A CA 1
ATOM 5030 C C . VAL B 2 598 ? 20.856 37.030 66.982 1.00 34.72 598 VAL A C 1
ATOM 5031 O O . VAL B 2 598 ? 21.473 37.850 66.328 1.00 32.92 598 VAL A O 1
ATOM 5035 N N . GLY B 2 599 ? 21.234 35.767 67.165 1.00 34.17 599 GLY A N 1
ATOM 5036 C CA . GLY B 2 599 ? 22.462 35.252 66.616 1.00 37.26 599 GLY A CA 1
ATOM 5037 C C . GLY B 2 599 ? 22.796 35.953 65.326 1.00 40.51 599 GLY A C 1
ATOM 5038 O O . GLY B 2 599 ? 23.902 36.469 65.186 1.00 39.96 599 GLY A O 1
ATOM 5039 N N . ILE B 2 600 ? 21.805 36.066 64.439 1.00 42.79 600 ILE A N 1
ATOM 5040 C CA . ILE B 2 600 ? 22.002 36.727 63.146 1.00 45.01 600 ILE A CA 1
ATOM 5041 C C . ILE B 2 600 ? 22.372 38.191 63.362 1.00 45.84 600 ILE A C 1
ATOM 5042 O O . ILE B 2 600 ? 23.514 38.597 63.122 1.00 45.10 600 ILE A O 1
ATOM 5047 N N . THR B 2 601 ? 21.423 38.954 63.894 1.00 44.77 601 THR A N 1
ATOM 5048 C CA . THR B 2 601 ? 21.607 40.372 64.139 1.00 44.93 601 THR A CA 1
ATOM 5049 C C . THR B 2 601 ? 22.933 40.792 64.759 1.00 46.70 601 THR A C 1
ATOM 5050 O O . THR B 2 601 ? 23.346 41.932 64.599 1.00 46.43 601 THR A O 1
ATOM 5054 N N . ARG B 2 602 ? 23.651 39.831 65.330 1.00 49.03 602 ARG A N 1
ATOM 5055 C CA . ARG B 2 602 ? 24.929 40.049 65.999 1.00 52.42 602 ARG A CA 1
ATOM 5056 C C . ARG B 2 602 ? 26.130 40.336 65.083 1.00 57.03 602 ARG A C 1
ATOM 5057 O O . ARG B 2 602 ? 27.129 40.948 65.510 1.00 58.06 602 ARG A O 1
ATOM 5065 N N . ALA B 2 603 ? 26.074 39.835 63.851 1.00 60.14 603 ALA A N 1
ATOM 5066 C CA . ALA B 2 603 ? 27.166 40.065 62.901 1.00 62.27 603 ALA A CA 1
ATOM 5067 C C . ALA B 2 603 ? 26.873 41.311 62.086 1.00 64.59 603 ALA A C 1
ATOM 5068 O O . ALA B 2 603 ? 25.735 41.547 61.641 1.00 64.13 603 ALA A O 1
ATOM 5070 N N . GLN B 2 604 ? 27.918 42.087 61.843 1.00 65.18 604 GLN A N 1
ATOM 5071 C CA . GLN B 2 604 ? 27.746 43.335 61.125 1.00 64.75 604 GLN A CA 1
ATOM 5072 C C . GLN B 2 604 ? 28.202 43.343 59.662 1.00 64.60 604 GLN A C 1
ATOM 5073 O O . GLN B 2 604 ? 27.562 43.972 58.805 1.00 63.96 604 GLN A O 1
ATOM 5079 N N . LYS B 2 605 ? 29.282 42.628 59.372 1.00 63.51 605 LYS A N 1
ATOM 5080 C CA . LYS B 2 605 ? 29.811 42.578 58.025 1.00 63.47 605 LYS A CA 1
ATOM 5081 C C . LYS B 2 605 ? 29.285 41.388 57.239 1.00 64.47 605 LYS A C 1
ATOM 5082 O O . LYS B 2 605 ? 28.445 41.545 56.356 1.00 67.22 605 LYS A O 1
ATOM 5088 N N . GLU B 2 606 ? 29.684 40.185 57.625 1.00 63.26 606 GLU A N 1
ATOM 5089 C CA . GLU B 2 606 ? 29.262 39.015 56.879 1.00 62.70 606 GLU A CA 1
ATOM 5090 C C . GLU B 2 606 ? 28.959 37.812 57.721 1.00 62.30 606 GLU A C 1
ATOM 5091 O O . GLU B 2 606 ? 29.804 37.319 58.460 1.00 61.33 606 GLU A O 1
ATOM 5097 N N . LEU B 2 607 ? 27.790 37.249 57.493 1.00 62.97 607 LEU A N 1
ATOM 5098 C CA . LEU B 2 607 ? 27.377 36.067 58.237 1.00 65.80 607 LEU A CA 1
ATOM 5099 C C . LEU B 2 607 ? 27.565 34.800 57.410 1.00 66.95 607 LEU A C 1
ATOM 5100 O O . LEU B 2 607 ? 27.590 34.840 56.181 1.00 71.29 607 LEU A O 1
ATOM 5105 N N . THR B 2 608 ? 27.693 33.668 58.081 1.00 65.19 608 THR A N 1
ATOM 5106 C CA . THR B 2 608 ? 27.903 32.417 57.385 1.00 63.33 608 THR A CA 1
ATOM 5107 C C . THR B 2 608 ? 27.268 31.292 58.206 1.00 62.39 608 THR A C 1
ATOM 5108 O O . THR B 2 608 ? 27.666 31.066 59.349 1.00 64.40 608 THR A O 1
ATOM 5112 N N . PHE B 2 609 ? 26.253 30.625 57.664 1.00 59.44 609 PHE A N 1
ATOM 5113 C CA . PHE B 2 609 ? 25.625 29.524 58.394 1.00 58.64 609 PHE A CA 1
ATOM 5114 C C . PHE B 2 609 ? 26.471 28.268 58.314 1.00 58.73 609 PHE A C 1
ATOM 5115 O O . PHE B 2 609 ? 27.580 28.311 57.774 1.00 57.64 609 PHE A O 1
ATOM 5123 N N . THR B 2 610 ? 26.006 27.181 58.921 1.00 57.06 610 THR A N 1
ATOM 5124 C CA . THR B 2 610 ? 26.765 25.933 58.913 1.00 56.66 610 THR A CA 1
ATOM 5125 C C . THR B 2 610 ? 25.979 24.821 59.580 1.00 58.18 610 THR A C 1
ATOM 5126 O O . THR B 2 610 ? 25.412 25.003 60.653 1.00 56.10 610 THR A O 1
ATOM 5130 N N . LEU B 2 611 ? 25.994 23.653 58.950 1.00 61.48 611 LEU A N 1
ATOM 5131 C CA . LEU B 2 611 ? 25.260 22.502 59.453 1.00 65.28 611 LEU A CA 1
ATOM 5132 C C . LEU B 2 611 ? 26.034 21.192 59.299 1.00 67.01 611 LEU A C 1
ATOM 5133 O O . LEU B 2 611 ? 26.684 20.967 58.278 1.00 65.31 611 LEU A O 1
ATOM 5138 N N . CYS B 2 612 ? 26.034 20.382 60.358 1.00 69.54 612 CYS A N 1
ATOM 5139 C CA . CYS B 2 612 ? 26.694 19.077 60.355 1.00 72.36 612 CYS A CA 1
ATOM 5140 C C . CYS B 2 612 ? 25.820 18.205 59.465 1.00 74.66 612 CYS A C 1
ATOM 5141 O O . CYS B 2 612 ? 24.591 18.335 59.521 1.00 75.93 612 CYS A O 1
ATOM 5144 N N . LYS B 2 613 ? 26.415 17.357 58.620 1.00 76.02 613 LYS A N 1
ATOM 5145 C CA . LYS B 2 613 ? 25.594 16.497 57.754 1.00 78.64 613 LYS A CA 1
ATOM 5146 C C . LYS B 2 613 ? 25.298 15.169 58.415 1.00 81.38 613 LYS A C 1
ATOM 5147 O O . LYS B 2 613 ? 24.437 14.418 57.952 1.00 82.80 613 LYS A O 1
ATOM 5149 N N . GLU B 2 614 ? 26.036 14.873 59.482 1.00 84.16 614 GLU A N 1
ATOM 5150 C CA . GLU B 2 614 ? 25.844 13.636 60.235 1.00 86.38 614 GLU A CA 1
ATOM 5151 C C . GLU B 2 614 ? 26.091 13.849 61.735 1.00 87.73 614 GLU A C 1
ATOM 5152 O O . GLU B 2 614 ? 26.979 14.627 62.149 1.00 87.30 614 GLU A O 1
ATOM 5154 N N . ARG B 2 615 ? 25.285 13.150 62.536 1.00 86.51 615 ARG A N 1
ATOM 5155 C CA . ARG B 2 615 ? 25.337 13.243 63.987 1.00 86.30 615 ARG A CA 1
ATOM 5156 C C . ARG B 2 615 ? 26.316 12.290 64.658 1.00 86.44 615 ARG A C 1
ATOM 5157 O O . ARG B 2 615 ? 26.761 11.314 64.062 1.00 86.81 615 ARG A O 1
ATOM 5159 N N . ARG B 2 616 ? 26.713 12.647 65.876 1.00 86.32 616 ARG A N 1
ATOM 5160 C CA . ARG B 2 616 ? 27.568 11.815 66.715 1.00 84.58 616 ARG A CA 1
ATOM 5161 C C . ARG B 2 616 ? 26.588 11.424 67.847 1.00 85.18 616 ARG A C 1
ATOM 5162 O O . ARG B 2 616 ? 26.979 10.848 68.865 1.00 85.74 616 ARG A O 1
ATOM 5164 N N . GLN B 2 617 ? 25.305 11.736 67.618 1.00 85.67 617 GLN A N 1
ATOM 5165 C CA . GLN B 2 617 ? 24.191 11.480 68.542 1.00 87.02 617 GLN A CA 1
ATOM 5166 C C . GLN B 2 617 ? 23.737 10.011 68.551 1.00 87.66 617 GLN A C 1
ATOM 5167 O O . GLN B 2 617 ? 23.791 9.344 67.518 1.00 87.24 617 GLN A O 1
ATOM 5169 N N . TYR B 2 618 ? 23.299 9.529 69.724 1.00 89.52 618 TYR A N 1
ATOM 5170 C CA . TYR B 2 618 ? 22.819 8.139 69.964 1.00 90.21 618 TYR A CA 1
ATOM 5171 C C . TYR B 2 618 ? 23.893 7.032 69.961 1.00 89.24 618 TYR A C 1
ATOM 5172 O O . TYR B 2 618 ? 23.553 5.837 69.996 1.00 86.81 618 TYR A O 1
ATOM 5174 N N . GLY B 2 619 ? 25.169 7.447 69.967 1.00 90.28 619 GLY A N 1
ATOM 5175 C CA . GLY B 2 619 ? 26.309 6.532 69.909 1.00 88.61 619 GLY A CA 1
ATOM 5176 C C . GLY B 2 619 ? 26.538 6.058 68.466 1.00 87.58 619 GLY A C 1
ATOM 5177 O O . GLY B 2 619 ? 27.643 5.588 68.107 1.00 86.33 619 GLY A O 1
ATOM 5178 N N . GLU B 2 620 ? 25.489 6.244 67.643 1.00 85.89 620 GLU A N 1
ATOM 5179 C CA . GLU B 2 620 ? 25.428 5.857 66.222 1.00 83.53 620 GLU A CA 1
ATOM 5180 C C . GLU B 2 620 ? 25.476 6.990 65.142 1.00 81.16 620 GLU A C 1
ATOM 5181 O O . GLU B 2 620 ? 26.576 7.447 64.781 1.00 81.41 620 GLU A O 1
ATOM 5183 N N . LEU B 2 621 ? 24.313 7.382 64.590 1.00 78.33 621 LEU A N 1
ATOM 5184 C CA . LEU B 2 621 ? 24.224 8.440 63.549 1.00 76.35 621 LEU A CA 1
ATOM 5185 C C . LEU B 2 621 ? 22.807 8.876 63.074 1.00 75.61 621 LEU A C 1
ATOM 5186 O O . LEU B 2 621 ? 21.796 8.200 63.345 1.00 74.71 621 LEU A O 1
ATOM 5188 N N . VAL B 2 622 ? 22.772 10.003 62.344 1.00 75.48 622 VAL A N 1
ATOM 5189 C CA . VAL B 2 622 ? 21.537 10.598 61.788 1.00 75.04 622 VAL A CA 1
ATOM 5190 C C . VAL B 2 622 ? 21.801 11.606 60.627 1.00 75.62 622 VAL A C 1
ATOM 5191 O O . VAL B 2 622 ? 22.827 12.323 60.619 1.00 74.66 622 VAL A O 1
ATOM 5193 N N . ARG B 2 623 ? 20.898 11.596 59.627 1.00 76.80 623 ARG A N 1
ATOM 5194 C CA . ARG B 2 623 ? 20.947 12.490 58.442 1.00 75.41 623 ARG A CA 1
ATOM 5195 C C . ARG B 2 623 ? 19.922 13.610 58.763 1.00 75.17 623 ARG A C 1
ATOM 5196 O O . ARG B 2 623 ? 18.706 13.479 58.478 1.00 73.90 623 ARG A O 1
ATOM 5204 N N . PRO B 2 624 ? 20.402 14.695 59.425 1.00 75.44 624 PRO A N 1
ATOM 5205 C CA . PRO B 2 624 ? 19.631 15.873 59.853 1.00 75.16 624 PRO A CA 1
ATOM 5206 C C . PRO B 2 624 ? 19.270 16.847 58.734 1.00 75.57 624 PRO A C 1
ATOM 5207 O O . PRO B 2 624 ? 20.026 17.021 57.750 1.00 74.05 624 PRO A O 1
ATOM 5211 N N . GLU B 2 625 ? 18.120 17.490 58.916 1.00 76.82 625 GLU A N 1
ATOM 5212 C CA . GLU B 2 625 ? 17.627 18.454 57.953 1.00 78.20 625 GLU A CA 1
ATOM 5213 C C . GLU B 2 625 ? 17.846 19.838 58.519 1.00 77.81 625 GLU A C 1
ATOM 5214 O O . GLU B 2 625 ? 17.558 20.086 59.696 1.00 78.69 625 GLU A O 1
ATOM 5220 N N . PRO B 2 626 ? 18.354 20.760 57.682 1.00 77.79 626 PRO A N 1
ATOM 5221 C CA . PRO B 2 626 ? 18.652 22.162 58.014 1.00 78.39 626 PRO A CA 1
ATOM 5222 C C . PRO B 2 626 ? 17.636 22.896 58.913 1.00 77.96 626 PRO A C 1
ATOM 5223 O O . PRO B 2 626 ? 16.428 22.592 58.907 1.00 77.71 626 PRO A O 1
ATOM 5227 N N . SER B 2 627 ? 18.156 23.774 59.775 1.00 75.17 627 SER A N 1
ATOM 5228 C CA . SER B 2 627 ? 17.307 24.561 60.658 1.00 71.66 627 SER A CA 1
ATOM 5229 C C . SER B 2 627 ? 16.320 25.198 59.692 1.00 69.75 627 SER A C 1
ATOM 5230 O O . SER B 2 627 ? 16.729 25.913 58.762 1.00 68.87 627 SER A O 1
ATOM 5233 N N . ARG B 2 628 ? 15.039 24.880 59.862 1.00 66.39 628 ARG A N 1
ATOM 5234 C CA . ARG B 2 628 ? 13.994 25.432 59.004 1.00 63.10 628 ARG A CA 1
ATOM 5235 C C . ARG B 2 628 ? 14.274 26.918 58.807 1.00 61.79 628 ARG A C 1
ATOM 5236 O O . ARG B 2 628 ? 14.060 27.489 57.750 1.00 61.16 628 ARG A O 1
ATOM 5244 N N . PHE B 2 629 ? 14.808 27.508 59.859 1.00 62.80 629 PHE A N 1
ATOM 5245 C CA . PHE B 2 629 ? 15.199 28.893 59.902 1.00 63.65 629 PHE A CA 1
ATOM 5246 C C . PHE B 2 629 ? 15.948 29.242 58.636 1.00 63.80 629 PHE A C 1
ATOM 5247 O O . PHE B 2 629 ? 15.552 30.151 57.909 1.00 62.11 629 PHE A O 1
ATOM 5255 N N . LEU B 2 630 ? 16.965 28.432 58.349 1.00 63.70 630 LEU A N 1
ATOM 5256 C CA . LEU B 2 630 ? 17.819 28.551 57.184 1.00 64.76 630 LEU A CA 1
ATOM 5257 C C . LEU B 2 630 ? 17.009 28.772 55.898 1.00 68.08 630 LEU A C 1
ATOM 5258 O O . LEU B 2 630 ? 17.397 29.550 55.009 1.00 68.52 630 LEU A O 1
ATOM 5263 N N . LEU B 2 631 ? 15.880 28.078 55.828 1.00 70.42 631 LEU A N 1
ATOM 5264 C CA . LEU B 2 631 ? 14.997 28.137 54.676 1.00 73.31 631 LEU A CA 1
ATOM 5265 C C . LEU B 2 631 ? 13.950 29.258 54.705 1.00 75.46 631 LEU A C 1
ATOM 5266 O O . LEU B 2 631 ? 13.356 29.558 53.666 1.00 79.05 631 LEU A O 1
ATOM 5271 N N . GLU B 2 632 ? 13.683 29.837 55.880 1.00 74.41 632 GLU A N 1
ATOM 5272 C CA . GLU B 2 632 ? 12.707 30.935 56.001 1.00 72.35 632 GLU A CA 1
ATOM 5273 C C . GLU B 2 632 ? 13.374 32.247 55.594 1.00 71.49 632 GLU A C 1
ATOM 5274 O O . GLU B 2 632 ? 12.696 33.270 55.398 1.00 69.25 632 GLU A O 1
ATOM 5280 N N . LEU B 2 633 ? 14.709 32.177 55.520 1.00 70.39 633 LEU A N 1
ATOM 5281 C CA . LEU B 2 633 ? 15.610 33.262 55.149 1.00 70.52 633 LEU A CA 1
ATOM 5282 C C . LEU B 2 633 ? 15.554 33.582 53.657 1.00 73.67 633 LEU A C 1
ATOM 5283 O O . LEU B 2 633 ? 15.439 32.659 52.851 1.00 74.88 633 LEU A O 1
ATOM 5288 N N . PRO B 2 634 ? 15.829 34.854 53.266 1.00 75.41 634 PRO A N 1
ATOM 5289 C CA . PRO B 2 634 ? 15.812 35.300 51.859 1.00 76.45 634 PRO A CA 1
ATOM 5290 C C . PRO B 2 634 ? 16.779 34.460 51.005 1.00 77.36 634 PRO A C 1
ATOM 5291 O O . PRO B 2 634 ? 18.010 34.529 51.194 1.00 78.44 634 PRO A O 1
ATOM 5295 N N . GLN B 2 635 ? 16.219 33.638 50.115 1.00 76.55 635 GLN A N 1
ATOM 5296 C CA . GLN B 2 635 ? 17.001 32.759 49.249 1.00 77.66 635 GLN A CA 1
ATOM 5297 C C . GLN B 2 635 ? 17.993 33.494 48.382 1.00 80.58 635 GLN A C 1
ATOM 5298 O O . GLN B 2 635 ? 19.124 33.016 48.185 1.00 79.94 635 GLN A O 1
ATOM 5304 N N . ASP B 2 636 ? 17.538 34.643 47.865 1.00 83.44 636 ASP A N 1
ATOM 5305 C CA . ASP B 2 636 ? 18.312 35.557 47.001 1.00 85.09 636 ASP A CA 1
ATOM 5306 C C . ASP B 2 636 ? 19.731 35.808 47.599 1.00 84.10 636 ASP A C 1
ATOM 5307 O O . ASP B 2 636 ? 20.746 35.485 46.948 1.00 84.12 636 ASP A O 1
ATOM 5312 N N . ASP B 2 637 ? 19.792 36.298 48.852 1.00 81.49 637 ASP A N 1
ATOM 5313 C CA . ASP B 2 637 ? 21.074 36.608 49.517 1.00 78.08 637 ASP A CA 1
ATOM 5314 C C . ASP B 2 637 ? 21.774 35.381 50.121 1.00 76.72 637 ASP A C 1
ATOM 5315 O O . ASP B 2 637 ? 22.947 35.447 50.532 1.00 72.70 637 ASP A O 1
ATOM 5320 N N . LEU B 2 638 ? 21.072 34.250 50.108 1.00 76.59 638 LEU A N 1
ATOM 5321 C CA . LEU B 2 638 ? 21.603 32.996 50.635 1.00 76.44 638 LEU A CA 1
ATOM 5322 C C . LEU B 2 638 ? 22.307 32.118 49.581 1.00 75.75 638 LEU A C 1
ATOM 5323 O O . LEU B 2 638 ? 21.879 32.033 48.422 1.00 75.31 638 LEU A O 1
ATOM 5328 N N . ILE B 2 639 ? 23.359 31.429 50.028 1.00 75.32 639 ILE A N 1
ATOM 5329 C CA . ILE B 2 639 ? 24.178 30.549 49.182 1.00 75.26 639 ILE A CA 1
ATOM 5330 C C . ILE B 2 639 ? 24.245 29.090 49.726 1.00 76.26 639 ILE A C 1
ATOM 5331 O O . ILE B 2 639 ? 23.611 28.784 50.739 1.00 76.75 639 ILE A O 1
ATOM 5336 N N . TRP B 2 640 ? 24.947 28.184 49.034 1.00 76.64 640 TRP A N 1
ATOM 5337 C CA . TRP B 2 640 ? 25.033 26.772 49.445 1.00 77.40 640 TRP A CA 1
ATOM 5338 C C . TRP B 2 640 ? 26.291 26.008 49.037 1.00 78.52 640 TRP A C 1
ATOM 5339 O O . TRP B 2 640 ? 26.271 24.761 49.219 1.00 80.23 640 TRP A O 1
ATOM 5350 N N . ARG C 2 2 ? 22.166 -19.097 83.794 1.00 36.91 2 ARG B N 1
ATOM 5351 C CA . ARG C 2 2 ? 21.891 -18.975 85.272 1.00 38.27 2 ARG B CA 1
ATOM 5352 C C . ARG C 2 2 ? 23.186 -19.051 86.100 1.00 37.05 2 ARG B C 1
ATOM 5353 O O . ARG C 2 2 ? 24.177 -19.660 85.671 1.00 41.69 2 ARG B O 1
ATOM 5355 N N . LEU C 2 3 ? 23.143 -18.532 87.321 1.00 29.53 3 LEU B N 1
ATOM 5356 C CA . LEU C 2 3 ? 24.331 -18.488 88.124 1.00 23.41 3 LEU B CA 1
ATOM 5357 C C . LEU C 2 3 ? 24.809 -19.647 88.987 1.00 23.11 3 LEU B C 1
ATOM 5358 O O . LEU C 2 3 ? 24.195 -19.966 90.010 1.00 26.58 3 LEU B O 1
ATOM 5363 N N . ASN C 2 4 ? 25.963 -20.211 88.605 1.00 19.42 4 ASN B N 1
ATOM 5364 C CA . ASN C 2 4 ? 26.606 -21.272 89.340 1.00 15.26 4 ASN B CA 1
ATOM 5365 C C . ASN C 2 4 ? 26.972 -20.612 90.657 1.00 16.80 4 ASN B C 1
ATOM 5366 O O . ASN C 2 4 ? 27.448 -19.487 90.711 1.00 21.46 4 ASN B O 1
ATOM 5371 N N . PRO C 2 5 ? 26.631 -21.260 91.740 1.00 16.66 5 PRO B N 1
ATOM 5372 C CA . PRO C 2 5 ? 26.830 -20.911 93.140 1.00 14.94 5 PRO B CA 1
ATOM 5373 C C . PRO C 2 5 ? 27.859 -19.857 93.432 1.00 9.54 5 PRO B C 1
ATOM 5374 O O . PRO C 2 5 ? 27.538 -18.812 93.962 1.00 7.27 5 PRO B O 1
ATOM 5378 N N . GLY C 2 6 ? 29.107 -20.163 93.125 1.00 8.33 6 GLY B N 1
ATOM 5379 C CA . GLY C 2 6 ? 30.159 -19.207 93.385 1.00 6.56 6 GLY B CA 1
ATOM 5380 C C . GLY C 2 6 ? 29.762 -17.902 92.750 1.00 5.26 6 GLY B C 1
ATOM 5381 O O . GLY C 2 6 ? 29.579 -16.900 93.418 1.00 5.88 6 GLY B O 1
ATOM 5382 N N . GLN C 2 7 ? 29.535 -17.945 91.453 1.00 5.74 7 GLN B N 1
ATOM 5383 C CA . GLN C 2 7 ? 29.140 -16.764 90.709 1.00 9.58 7 GLN B CA 1
ATOM 5384 C C . GLN C 2 7 ? 28.057 -16.089 91.493 1.00 10.49 7 GLN B C 1
ATOM 5385 O O . GLN C 2 7 ? 28.151 -14.920 91.848 1.00 13.30 7 GLN B O 1
ATOM 5391 N N . GLN C 2 8 ? 27.016 -16.850 91.752 1.00 9.83 8 GLN B N 1
ATOM 5392 C CA . GLN C 2 8 ? 25.914 -16.351 92.516 1.00 13.62 8 GLN B CA 1
ATOM 5393 C C . GLN C 2 8 ? 26.364 -15.629 93.785 1.00 14.10 8 GLN B C 1
ATOM 5394 O O . GLN C 2 8 ? 25.967 -14.511 94.051 1.00 14.88 8 GLN B O 1
ATOM 5400 N N . GLN C 2 9 ? 27.166 -16.295 94.592 1.00 11.51 9 GLN B N 1
ATOM 5401 C CA . GLN C 2 9 ? 27.647 -15.696 95.808 1.00 11.42 9 GLN B CA 1
ATOM 5402 C C . GLN C 2 9 ? 28.339 -14.397 95.525 1.00 12.96 9 GLN B C 1
ATOM 5403 O O . GLN C 2 9 ? 27.917 -13.378 96.025 1.00 13.15 9 GLN B O 1
ATOM 5409 N N . ALA C 2 10 ? 29.338 -14.412 94.649 1.00 15.43 10 ALA B N 1
ATOM 5410 C CA . ALA C 2 10 ? 30.065 -13.179 94.338 1.00 17.42 10 ALA B CA 1
ATOM 5411 C C . ALA C 2 10 ? 29.094 -12.098 93.907 1.00 16.51 10 ALA B C 1
ATOM 5412 O O . ALA C 2 10 ? 29.244 -10.937 94.243 1.00 16.59 10 ALA B O 1
ATOM 5414 N N . VAL C 2 11 ? 28.046 -12.501 93.219 1.00 16.99 11 VAL B N 1
ATOM 5415 C CA . VAL C 2 11 ? 27.094 -11.532 92.779 1.00 16.81 11 VAL B CA 1
ATOM 5416 C C . VAL C 2 11 ? 26.366 -10.926 93.924 1.00 19.42 11 VAL B C 1
ATOM 5417 O O . VAL C 2 11 ? 26.245 -9.736 93.987 1.00 24.35 11 VAL B O 1
ATOM 5421 N N . GLU C 2 12 ? 25.963 -11.726 94.886 1.00 24.61 12 GLU B N 1
ATOM 5422 C CA . GLU C 2 12 ? 25.211 -11.177 96.012 1.00 30.18 12 GLU B CA 1
ATOM 5423 C C . GLU C 2 12 ? 26.007 -10.445 97.096 1.00 29.42 12 GLU B C 1
ATOM 5424 O O . GLU C 2 12 ? 25.452 -9.596 97.793 1.00 33.05 12 GLU B O 1
ATOM 5430 N N . PHE C 2 13 ? 27.275 -10.784 97.289 1.00 25.29 13 PHE B N 1
ATOM 5431 C CA . PHE C 2 13 ? 28.010 -10.125 98.352 1.00 24.23 13 PHE B CA 1
ATOM 5432 C C . PHE C 2 13 ? 28.401 -8.710 97.978 1.00 26.53 13 PHE B C 1
ATOM 5433 O O . PHE C 2 13 ? 29.537 -8.448 97.598 1.00 26.43 13 PHE B O 1
ATOM 5441 N N . VAL C 2 14 ? 27.487 -7.794 98.303 1.00 29.01 14 VAL B N 1
ATOM 5442 C CA . VAL C 2 14 ? 27.593 -6.372 97.976 1.00 30.76 14 VAL B CA 1
ATOM 5443 C C . VAL C 2 14 ? 27.857 -5.434 99.130 1.00 29.38 14 VAL B C 1
ATOM 5444 O O . VAL C 2 14 ? 27.759 -4.214 98.953 1.00 30.13 14 VAL B O 1
ATOM 5448 N N . THR C 2 15 ? 28.225 -5.970 100.290 1.00 28.31 15 THR B N 1
ATOM 5449 C CA . THR C 2 15 ? 28.386 -5.120 101.481 1.00 21.63 15 THR B CA 1
ATOM 5450 C C . THR C 2 15 ? 29.768 -4.818 101.976 1.00 16.37 15 THR B C 1
ATOM 5451 O O . THR C 2 15 ? 29.921 -4.330 103.093 1.00 14.07 15 THR B O 1
ATOM 5455 N N . GLY C 2 16 ? 30.786 -5.135 101.208 1.00 11.89 16 GLY B N 1
ATOM 5456 C CA . GLY C 2 16 ? 32.088 -4.850 101.747 1.00 9.05 16 GLY B CA 1
ATOM 5457 C C . GLY C 2 16 ? 33.128 -5.221 100.769 1.00 10.25 16 GLY B C 1
ATOM 5458 O O . GLY C 2 16 ? 32.821 -5.790 99.713 1.00 10.35 16 GLY B O 1
ATOM 5459 N N . PRO C 2 17 ? 34.385 -4.994 101.150 1.00 13.49 17 PRO B N 1
ATOM 5460 C CA . PRO C 2 17 ? 35.599 -5.254 100.385 1.00 15.71 17 PRO B CA 1
ATOM 5461 C C . PRO C 2 17 ? 35.546 -6.721 100.095 1.00 21.23 17 PRO B C 1
ATOM 5462 O O . PRO C 2 17 ? 35.582 -7.566 101.011 1.00 26.82 17 PRO B O 1
ATOM 5466 N N . CYS C 2 18 ? 35.351 -6.997 98.808 1.00 21.71 18 CYS B N 1
ATOM 5467 C CA . CYS C 2 18 ? 35.186 -8.344 98.307 1.00 17.88 18 CYS B CA 1
ATOM 5468 C C . CYS C 2 18 ? 36.147 -8.656 97.193 1.00 13.24 18 CYS B C 1
ATOM 5469 O O . CYS C 2 18 ? 36.423 -7.809 96.362 1.00 14.75 18 CYS B O 1
ATOM 5472 N N . LEU C 2 19 ? 36.612 -9.889 97.146 1.00 10.25 19 LEU B N 1
ATOM 5473 C CA . LEU C 2 19 ? 37.563 -10.305 96.127 1.00 10.25 19 LEU B CA 1
ATOM 5474 C C . LEU C 2 19 ? 37.063 -11.577 95.534 1.00 12.84 19 LEU B C 1
ATOM 5475 O O . LEU C 2 19 ? 36.953 -12.554 96.248 1.00 18.81 19 LEU B O 1
ATOM 5480 N N . VAL C 2 20 ? 36.866 -11.599 94.225 1.00 10.21 20 VAL B N 1
ATOM 5481 C CA . VAL C 2 20 ? 36.407 -12.791 93.548 1.00 8.12 20 VAL B CA 1
ATOM 5482 C C . VAL C 2 20 ? 37.613 -13.390 92.836 1.00 10.82 20 VAL B C 1
ATOM 5483 O O . VAL C 2 20 ? 38.191 -12.745 91.971 1.00 12.78 20 VAL B O 1
ATOM 5487 N N . LEU C 2 21 ? 37.981 -14.622 93.176 1.00 10.72 21 LEU B N 1
ATOM 5488 C CA . LEU C 2 21 ? 39.141 -15.268 92.569 1.00 8.77 21 LEU B CA 1
ATOM 5489 C C . LEU C 2 21 ? 38.701 -16.204 91.465 1.00 9.70 21 LEU B C 1
ATOM 5490 O O . LEU C 2 21 ? 38.735 -17.432 91.601 1.00 10.21 21 LEU B O 1
ATOM 5495 N N . ALA C 2 22 ? 38.333 -15.594 90.353 1.00 11.43 22 ALA B N 1
ATOM 5496 C CA . ALA C 2 22 ? 37.869 -16.318 89.180 1.00 11.73 22 ALA B CA 1
A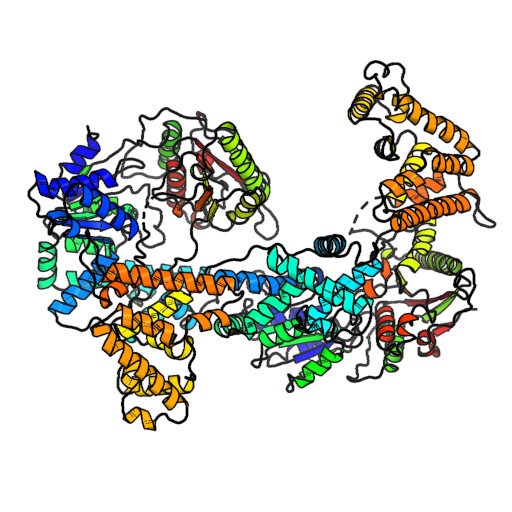TOM 5497 C C . ALA C 2 22 ? 38.967 -17.088 88.486 1.00 10.34 22 ALA B C 1
ATOM 5498 O O . ALA C 2 22 ? 39.894 -16.500 87.929 1.00 6.38 22 ALA B O 1
ATOM 5500 N N . GLY C 2 23 ? 38.842 -18.414 88.532 1.00 12.06 23 GLY B N 1
ATOM 5501 C CA . GLY C 2 23 ? 39.811 -19.279 87.891 1.00 11.55 23 GLY B CA 1
ATOM 5502 C C . GLY C 2 23 ? 39.501 -19.090 86.433 1.00 9.80 23 GLY B C 1
ATOM 5503 O O . GLY C 2 23 ? 38.444 -18.534 86.116 1.00 7.07 23 GLY B O 1
ATOM 5504 N N . ALA C 2 24 ? 40.387 -19.539 85.550 1.00 7.32 24 ALA B N 1
ATOM 5505 C CA . ALA C 2 24 ? 40.163 -19.389 84.110 1.00 6.05 24 ALA B CA 1
ATOM 5506 C C . ALA C 2 24 ? 38.861 -19.964 83.454 1.00 7.22 24 ALA B C 1
ATOM 5507 O O . ALA C 2 24 ? 38.464 -21.112 83.643 1.00 4.96 24 ALA B O 1
ATOM 5509 N N . GLY C 2 25 ? 38.203 -19.154 82.647 1.00 9.82 25 GLY B N 1
ATOM 5510 C CA . GLY C 2 25 ? 37.006 -19.617 81.974 1.00 10.40 25 GLY B CA 1
ATOM 5511 C C . GLY C 2 25 ? 35.831 -19.743 82.908 1.00 14.57 25 GLY B C 1
ATOM 5512 O O . GLY C 2 25 ? 34.837 -20.409 82.598 1.00 16.39 25 GLY B O 1
ATOM 5513 N N . SER C 2 26 ? 35.944 -19.086 84.057 1.00 14.30 26 SER B N 1
ATOM 5514 C CA . SER C 2 26 ? 34.896 -19.123 85.054 1.00 11.90 26 SER B CA 1
ATOM 5515 C C . SER C 2 26 ? 33.762 -18.199 84.704 1.00 11.48 26 SER B C 1
ATOM 5516 O O . SER C 2 26 ? 32.731 -18.261 85.351 1.00 11.94 26 SER B O 1
ATOM 5519 N N . GLY C 2 27 ? 33.994 -17.278 83.765 1.00 15.34 27 GLY B N 1
ATOM 5520 C CA . GLY C 2 27 ? 32.946 -16.346 83.325 1.00 19.12 27 GLY B CA 1
ATOM 5521 C C . GLY C 2 27 ? 32.779 -15.027 84.077 1.00 18.31 27 GLY B C 1
ATOM 5522 O O . GLY C 2 27 ? 31.669 -14.490 84.240 1.00 14.07 27 GLY B O 1
ATOM 5523 N N . LYS C 2 28 ? 33.912 -14.506 84.527 1.00 17.22 28 LYS B N 1
ATOM 5524 C CA . LYS C 2 28 ? 33.935 -13.284 85.268 1.00 13.35 28 LYS B CA 1
ATOM 5525 C C . LYS C 2 28 ? 33.084 -12.206 84.659 1.00 16.15 28 LYS B C 1
ATOM 5526 O O . LYS C 2 28 ? 32.192 -11.672 85.321 1.00 16.72 28 LYS B O 1
ATOM 5532 N N . THR C 2 29 ? 33.243 -11.938 83.373 1.00 18.90 29 THR B N 1
ATOM 5533 C CA . THR C 2 29 ? 32.453 -10.829 82.876 1.00 20.16 29 THR B CA 1
ATOM 5534 C C . THR C 2 29 ? 30.992 -10.995 83.084 1.00 17.14 29 THR B C 1
ATOM 5535 O O . THR C 2 29 ? 30.289 -10.008 83.203 1.00 18.46 29 THR B O 1
ATOM 5539 N N . ARG C 2 30 ? 30.527 -12.230 83.209 1.00 15.37 30 ARG B N 1
ATOM 5540 C CA . ARG C 2 30 ? 29.106 -12.409 83.459 1.00 16.81 30 ARG B CA 1
ATOM 5541 C C . ARG C 2 30 ? 28.874 -11.882 84.880 1.00 13.61 30 ARG B C 1
ATOM 5542 O O . ARG C 2 30 ? 28.068 -10.989 85.109 1.00 16.61 30 ARG B O 1
ATOM 5550 N N . VAL C 2 31 ? 29.661 -12.360 85.816 1.00 9.59 31 VAL B N 1
ATOM 5551 C CA . VAL C 2 31 ? 29.521 -11.899 87.175 1.00 10.01 31 VAL B CA 1
ATOM 5552 C C . VAL C 2 31 ? 29.499 -10.399 87.265 1.00 11.53 31 VAL B C 1
ATOM 5553 O O . VAL C 2 31 ? 28.534 -9.810 87.737 1.00 16.11 31 VAL B O 1
ATOM 5557 N N . ILE C 2 32 ? 30.588 -9.787 86.828 1.00 9.17 32 ILE B N 1
ATOM 5558 C CA . ILE C 2 32 ? 30.718 -8.351 86.909 1.00 4.65 32 ILE B CA 1
ATOM 5559 C C . ILE C 2 32 ? 29.493 -7.669 86.413 1.00 2.00 32 ILE B C 1
ATOM 5560 O O . ILE C 2 32 ? 28.920 -6.857 87.098 1.00 2.00 32 ILE B O 1
ATOM 5565 N N . THR C 2 33 ? 29.097 -8.006 85.207 1.00 4.16 33 THR B N 1
ATOM 5566 C CA . THR C 2 33 ? 27.933 -7.385 84.627 1.00 9.62 33 THR B CA 1
ATOM 5567 C C . THR C 2 33 ? 26.844 -7.520 85.617 1.00 11.40 33 THR B C 1
ATOM 5568 O O . THR C 2 33 ? 26.422 -6.570 86.248 1.00 16.39 33 THR B O 1
ATOM 5572 N N . ASN C 2 34 ? 26.476 -8.756 85.814 1.00 10.27 34 ASN B N 1
ATOM 5573 C CA . ASN C 2 34 ? 25.437 -9.064 86.717 1.00 13.26 34 ASN B CA 1
ATOM 5574 C C . ASN C 2 34 ? 25.609 -8.445 88.074 1.00 12.88 34 ASN B C 1
ATOM 5575 O O . ASN C 2 34 ? 24.629 -8.195 88.755 1.00 17.57 34 ASN B O 1
ATOM 5580 N N . LYS C 2 35 ? 26.836 -8.265 88.512 1.00 7.51 35 LYS B N 1
ATOM 5581 C CA . LYS C 2 35 ? 27.026 -7.662 89.806 1.00 7.11 35 LYS B CA 1
ATOM 5582 C C . LYS C 2 35 ? 26.418 -6.283 89.674 1.00 7.70 35 LYS B C 1
ATOM 5583 O O . LYS C 2 35 ? 25.488 -5.919 90.390 1.00 7.36 35 LYS B O 1
ATOM 5589 N N . ILE C 2 36 ? 26.913 -5.553 88.685 1.00 5.77 36 ILE B N 1
ATOM 5590 C CA . ILE C 2 36 ? 26.455 -4.227 88.398 1.00 3.77 36 ILE B CA 1
ATOM 5591 C C . ILE C 2 36 ? 24.959 -4.280 88.323 1.00 4.84 36 ILE B C 1
ATOM 5592 O O . ILE C 2 36 ? 24.279 -3.850 89.234 1.00 5.18 36 ILE B O 1
ATOM 5597 N N . ALA C 2 37 ? 24.458 -4.910 87.283 1.00 5.92 37 ALA B N 1
ATOM 5598 C CA . ALA C 2 37 ? 23.033 -5.048 87.108 1.00 12.47 37 ALA B CA 1
ATOM 5599 C C . ALA C 2 37 ? 22.311 -5.192 88.445 1.00 14.67 37 ALA B C 1
ATOM 5600 O O . ALA C 2 37 ? 21.316 -4.525 88.695 1.00 17.03 37 ALA B O 1
ATOM 5602 N N . HIS C 2 38 ? 22.842 -6.026 89.331 1.00 15.59 38 HIS B N 1
ATOM 5603 C CA . HIS C 2 38 ? 22.216 -6.255 90.650 1.00 17.19 38 HIS B CA 1
ATOM 5604 C C . HIS C 2 38 ? 22.376 -5.061 91.524 1.00 17.95 38 HIS B C 1
ATOM 5605 O O . HIS C 2 38 ? 21.428 -4.580 92.133 1.00 22.24 38 HIS B O 1
ATOM 5612 N N . LEU C 2 39 ? 23.619 -4.666 91.700 1.00 16.69 39 LEU B N 1
ATOM 5613 C CA . LEU C 2 39 ? 23.915 -3.518 92.520 1.00 13.68 39 LEU B CA 1
ATOM 5614 C C . LEU C 2 39 ? 22.859 -2.457 92.300 1.00 13.36 39 LEU B C 1
ATOM 5615 O O . LEU C 2 39 ? 22.374 -1.848 93.232 1.00 11.87 39 LEU B O 1
ATOM 5620 N N . ILE C 2 40 ? 22.488 -2.269 91.045 1.00 14.85 40 ILE B N 1
ATOM 5621 C CA . ILE C 2 40 ? 21.478 -1.288 90.672 1.00 16.53 40 ILE B CA 1
ATOM 5622 C C . ILE C 2 40 ? 20.072 -1.694 91.102 1.00 19.40 40 ILE B C 1
ATOM 5623 O O . ILE C 2 40 ? 19.504 -1.140 92.033 1.00 16.09 40 ILE B O 1
ATOM 5628 N N . ARG C 2 41 ? 19.549 -2.688 90.397 1.00 25.10 41 ARG B N 1
ATOM 5629 C CA . ARG C 2 41 ? 18.214 -3.210 90.582 1.00 28.70 41 ARG B CA 1
ATOM 5630 C C . ARG C 2 41 ? 17.875 -3.834 91.933 1.00 29.97 41 ARG B C 1
ATOM 5631 O O . ARG C 2 41 ? 16.703 -3.898 92.298 1.00 29.20 41 ARG B O 1
ATOM 5639 N N . GLY C 2 42 ? 18.873 -4.257 92.700 1.00 29.97 42 GLY B N 1
ATOM 5640 C CA . GLY C 2 42 ? 18.562 -4.902 93.963 1.00 31.20 42 GLY B CA 1
ATOM 5641 C C . GLY C 2 42 ? 18.958 -4.180 95.225 1.00 34.17 42 GLY B C 1
ATOM 5642 O O . GLY C 2 42 ? 18.585 -4.593 96.326 1.00 37.01 42 GLY B O 1
ATOM 5643 N N . CYS C 2 43 ? 19.704 -3.096 95.077 1.00 35.27 43 CYS B N 1
ATOM 5644 C CA . CYS C 2 43 ? 20.135 -2.324 96.223 1.00 35.78 43 CYS B CA 1
ATOM 5645 C C . CYS C 2 43 ? 20.073 -0.846 95.877 1.00 38.70 43 CYS B C 1
ATOM 5646 O O . CYS C 2 43 ? 20.848 -0.044 96.419 1.00 41.83 43 CYS B O 1
ATOM 5649 N N . GLY C 2 44 ? 19.142 -0.492 94.984 1.00 39.39 44 GLY B N 1
ATOM 5650 C CA . GLY C 2 44 ? 18.979 0.893 94.552 1.00 41.19 44 GLY B CA 1
ATOM 5651 C C . GLY C 2 44 ? 20.205 1.409 93.812 1.00 41.04 44 GLY B C 1
ATOM 5652 O O . GLY C 2 44 ? 20.126 1.727 92.618 1.00 41.56 44 GLY B O 1
ATOM 5653 N N . TYR C 2 45 ? 21.312 1.512 94.555 1.00 39.81 45 TYR B N 1
ATOM 5654 C CA . TYR C 2 45 ? 22.628 1.951 94.090 1.00 38.63 45 TYR B CA 1
ATOM 5655 C C . TYR C 2 45 ? 22.640 2.527 92.674 1.00 40.74 45 TYR B C 1
ATOM 5656 O O . TYR C 2 45 ? 23.024 1.827 91.741 1.00 43.67 45 TYR B O 1
ATOM 5665 N N . GLN C 2 46 ? 22.225 3.788 92.519 1.00 41.56 46 GLN B N 1
ATOM 5666 C CA . GLN C 2 46 ? 22.154 4.479 91.212 1.00 41.13 46 GLN B CA 1
ATOM 5667 C C . GLN C 2 46 ? 23.297 4.193 90.241 1.00 38.37 46 GLN B C 1
ATOM 5668 O O . GLN C 2 46 ? 24.481 4.286 90.598 1.00 40.04 46 GLN B O 1
ATOM 5674 N N . ALA C 2 47 ? 22.930 3.925 88.993 1.00 34.27 47 ALA B N 1
ATOM 5675 C CA . ALA C 2 47 ? 23.891 3.621 87.948 1.00 31.65 47 ALA B CA 1
ATOM 5676 C C . ALA C 2 47 ? 25.119 4.516 88.020 1.00 30.42 47 ALA B C 1
ATOM 5677 O O . ALA C 2 47 ? 26.255 4.058 88.242 1.00 29.07 47 ALA B O 1
ATOM 5679 N N . ARG C 2 48 ? 24.842 5.807 87.952 1.00 28.41 48 ARG B N 1
ATOM 5680 C CA . ARG C 2 48 ? 25.860 6.841 87.981 1.00 30.20 48 ARG B CA 1
ATOM 5681 C C . ARG C 2 48 ? 26.794 6.806 89.164 1.00 29.89 48 ARG B C 1
ATOM 5682 O O . ARG C 2 48 ? 27.679 7.658 89.270 1.00 26.70 48 ARG B O 1
ATOM 5690 N N . HIS C 2 49 ? 26.614 5.830 90.047 1.00 32.00 49 HIS B N 1
ATOM 5691 C CA . HIS C 2 49 ? 27.450 5.760 91.236 1.00 35.61 49 HIS B CA 1
ATOM 5692 C C . HIS C 2 49 ? 28.328 4.551 91.293 1.00 35.80 49 HIS B C 1
ATOM 5693 O O . HIS C 2 49 ? 29.070 4.361 92.286 1.00 35.40 49 HIS B O 1
ATOM 5700 N N . ILE C 2 50 ? 28.292 3.789 90.195 1.00 32.31 50 ILE B N 1
ATOM 5701 C CA . ILE C 2 50 ? 29.069 2.569 90.059 1.00 30.47 50 ILE B CA 1
ATOM 5702 C C . ILE C 2 50 ? 30.191 2.707 89.040 1.00 28.94 50 ILE B C 1
ATOM 5703 O O . ILE C 2 50 ? 29.937 3.064 87.907 1.00 32.20 50 ILE B O 1
ATOM 5708 N N . ALA C 2 51 ? 31.409 2.338 89.413 1.00 25.67 51 ALA B N 1
ATOM 5709 C CA . ALA C 2 51 ? 32.544 2.428 88.504 1.00 24.72 51 ALA B CA 1
ATOM 5710 C C . ALA C 2 51 ? 33.114 1.056 88.248 1.00 30.18 51 ALA B C 1
ATOM 5711 O O . ALA C 2 51 ? 33.531 0.339 89.168 1.00 34.31 51 ALA B O 1
ATOM 5713 N N . ALA C 2 52 ? 33.201 0.734 86.971 1.00 28.33 52 ALA B N 1
ATOM 5714 C CA . ALA C 2 52 ? 33.699 -0.536 86.525 1.00 23.40 52 ALA B CA 1
ATOM 5715 C C . ALA C 2 52 ? 35.014 -0.266 85.833 1.00 23.37 52 ALA B C 1
ATOM 5716 O O . ALA C 2 52 ? 35.041 0.272 84.719 1.00 28.01 52 ALA B O 1
ATOM 5718 N N . VAL C 2 53 ? 36.105 -0.645 86.464 1.00 19.16 53 VAL B N 1
ATOM 5719 C CA . VAL C 2 53 ? 37.384 -0.396 85.865 1.00 19.68 53 VAL B CA 1
ATOM 5720 C C . VAL C 2 53 ? 38.033 -1.644 85.328 1.00 22.58 53 VAL B C 1
ATOM 5721 O O . VAL C 2 53 ? 37.933 -2.708 85.920 1.00 28.93 53 VAL B O 1
ATOM 5725 N N . THR C 2 54 ? 38.756 -1.494 84.226 1.00 24.81 54 THR B N 1
ATOM 5726 C CA . THR C 2 54 ? 39.462 -2.601 83.578 1.00 25.50 54 THR B CA 1
ATOM 5727 C C . THR C 2 54 ? 40.678 -2.004 82.985 1.00 24.61 54 THR B C 1
ATOM 5728 O O . THR C 2 54 ? 40.749 -0.789 82.864 1.00 26.64 54 THR B O 1
ATOM 5732 N N . PHE C 2 55 ? 41.483 -2.847 82.355 1.00 23.95 55 PHE B N 1
ATOM 5733 C CA . PHE C 2 55 ? 42.715 -2.356 81.767 1.00 25.68 55 PHE B CA 1
ATOM 5734 C C . PHE C 2 55 ? 42.732 -2.004 80.317 1.00 26.01 55 PHE B C 1
ATOM 5735 O O . PHE C 2 55 ? 43.399 -1.042 79.932 1.00 27.09 55 PHE B O 1
ATOM 5743 N N . THR C 2 56 ? 42.016 -2.765 79.506 1.00 25.26 56 THR B N 1
ATOM 5744 C CA . THR C 2 56 ? 42.010 -2.497 78.084 1.00 24.39 56 THR B CA 1
ATOM 5745 C C . THR C 2 56 ? 40.765 -1.832 77.666 1.00 27.34 56 THR B C 1
ATOM 5746 O O . THR C 2 56 ? 39.665 -2.119 78.185 1.00 24.68 56 THR B O 1
ATOM 5750 N N . ASN C 2 57 ? 40.932 -1.107 76.567 1.00 30.21 57 ASN B N 1
ATOM 5751 C CA . ASN C 2 57 ? 39.851 -0.372 75.992 1.00 33.47 57 ASN B CA 1
ATOM 5752 C C . ASN C 2 57 ? 38.883 -1.334 75.336 1.00 35.06 57 ASN B C 1
ATOM 5753 O O . ASN C 2 57 ? 37.760 -0.983 74.985 1.00 37.93 57 ASN B O 1
ATOM 5758 N N . LYS C 2 58 ? 39.295 -2.593 75.294 1.00 35.74 58 LYS B N 1
ATOM 5759 C CA . LYS C 2 58 ? 38.471 -3.660 74.746 1.00 32.92 58 LYS B CA 1
ATOM 5760 C C . LYS C 2 58 ? 37.501 -4.139 75.831 1.00 30.84 58 LYS B C 1
ATOM 5761 O O . LYS C 2 58 ? 36.299 -3.867 75.729 1.00 30.87 58 LYS B O 1
ATOM 5767 N N . ALA C 2 59 ? 38.051 -4.758 76.901 1.00 25.08 59 ALA B N 1
ATOM 5768 C CA . ALA C 2 59 ? 37.286 -5.291 78.060 1.00 18.83 59 ALA B CA 1
ATOM 5769 C C . ALA C 2 59 ? 36.224 -4.307 78.334 1.00 16.83 59 ALA B C 1
ATOM 5770 O O . ALA C 2 59 ? 35.056 -4.654 78.545 1.00 13.63 59 ALA B O 1
ATOM 5772 N N . ALA C 2 60 ? 36.693 -3.065 78.263 1.00 14.20 60 ALA B N 1
ATOM 5773 C CA . ALA C 2 60 ? 35.916 -1.883 78.424 1.00 17.27 60 ALA B CA 1
ATOM 5774 C C . ALA C 2 60 ? 34.665 -1.954 77.566 1.00 23.48 60 ALA B C 1
ATOM 5775 O O . ALA C 2 60 ? 33.576 -2.210 78.075 1.00 25.04 60 ALA B O 1
ATOM 5777 N N . ARG C 2 61 ? 34.817 -1.832 76.248 1.00 29.95 61 ARG B N 1
ATOM 5778 C CA . ARG C 2 61 ? 33.630 -1.859 75.373 1.00 36.47 61 ARG B CA 1
ATOM 5779 C C . ARG C 2 61 ? 32.854 -3.141 75.515 1.00 36.63 61 ARG B C 1
ATOM 5780 O O . ARG C 2 61 ? 31.634 -3.146 75.501 1.00 36.63 61 ARG B O 1
ATOM 5788 N N . GLU C 2 62 ? 33.576 -4.237 75.658 1.00 37.36 62 GLU B N 1
ATOM 5789 C CA . GLU C 2 62 ? 32.943 -5.522 75.803 1.00 38.06 62 GLU B CA 1
ATOM 5790 C C . GLU C 2 62 ? 32.029 -5.489 77.019 1.00 35.53 62 GLU B C 1
ATOM 5791 O O . GLU C 2 62 ? 30.852 -5.820 76.935 1.00 36.40 62 GLU B O 1
ATOM 5797 N N . MET C 2 63 ? 32.548 -5.008 78.133 1.00 28.98 63 MET B N 1
ATOM 5798 C CA . MET C 2 63 ? 31.743 -4.952 79.318 1.00 26.14 63 MET B CA 1
ATOM 5799 C C . MET C 2 63 ? 30.562 -4.028 79.124 1.00 26.45 63 MET B C 1
ATOM 5800 O O . MET C 2 63 ? 29.467 -4.387 79.513 1.00 24.99 63 MET B O 1
ATOM 5805 N N . LYS C 2 64 ? 30.777 -2.863 78.504 1.00 28.60 64 LYS B N 1
ATOM 5806 C CA . LYS C 2 64 ? 29.690 -1.903 78.260 1.00 34.16 64 LYS B CA 1
ATOM 5807 C C . LYS C 2 64 ? 28.613 -2.580 77.425 1.00 38.85 64 LYS B C 1
ATOM 5808 O O . LYS C 2 64 ? 27.430 -2.432 77.689 1.00 40.89 64 LYS B O 1
ATOM 5814 N N . GLU C 2 65 ? 29.041 -3.359 76.436 1.00 44.48 65 GLU B N 1
ATOM 5815 C CA . GLU C 2 65 ? 28.128 -4.070 75.545 1.00 49.28 65 GLU B CA 1
ATOM 5816 C C . GLU C 2 65 ? 27.111 -4.858 76.364 1.00 50.38 65 GLU B C 1
ATOM 5817 O O . GLU C 2 65 ? 25.923 -4.531 76.360 1.00 51.67 65 GLU B O 1
ATOM 5823 N N . ARG C 2 66 ? 27.597 -5.862 77.098 1.00 51.27 66 ARG B N 1
ATOM 5824 C CA . ARG C 2 66 ? 26.750 -6.732 77.923 1.00 50.49 66 ARG B CA 1
ATOM 5825 C C . ARG C 2 66 ? 25.888 -5.977 78.924 1.00 48.48 66 ARG B C 1
ATOM 5826 O O . ARG C 2 66 ? 24.690 -6.231 79.034 1.00 48.25 66 ARG B O 1
ATOM 5834 N N . VAL C 2 67 ? 26.522 -5.088 79.679 1.00 46.36 67 VAL B N 1
ATOM 5835 C CA . VAL C 2 67 ? 25.851 -4.262 80.664 1.00 42.79 67 VAL B CA 1
ATOM 5836 C C . VAL C 2 67 ? 24.569 -3.717 80.071 1.00 45.11 67 VAL B C 1
ATOM 5837 O O . VAL C 2 67 ? 23.468 -4.005 80.537 1.00 44.27 67 VAL B O 1
ATOM 5841 N N . GLY C 2 68 ? 24.726 -2.962 78.996 1.00 46.69 68 GLY B N 1
ATOM 5842 C CA . GLY C 2 68 ? 23.574 -2.384 78.342 1.00 50.55 68 GLY B CA 1
ATOM 5843 C C . GLY C 2 68 ? 22.658 -3.457 77.797 1.00 51.89 68 GLY B C 1
ATOM 5844 O O . GLY C 2 68 ? 21.475 -3.205 77.565 1.00 54.25 68 GLY B O 1
ATOM 5845 N N . GLN C 2 69 ? 23.194 -4.654 77.585 1.00 50.67 69 GLN B N 1
ATOM 5846 C CA . GLN C 2 69 ? 22.360 -5.707 77.055 1.00 51.95 69 GLN B CA 1
ATOM 5847 C C . GLN C 2 69 ? 21.457 -6.284 78.126 1.00 51.47 69 GLN B C 1
ATOM 5848 O O . GLN C 2 69 ? 20.447 -6.910 77.825 1.00 53.24 69 GLN B O 1
ATOM 5854 N N . THR C 2 70 ? 21.790 -6.066 79.385 1.00 50.33 70 THR B N 1
ATOM 5855 C CA . THR C 2 70 ? 20.919 -6.589 80.416 1.00 50.04 70 THR B CA 1
ATOM 5856 C C . THR C 2 70 ? 20.186 -5.416 81.044 1.00 50.99 70 THR B C 1
ATOM 5857 O O . THR C 2 70 ? 18.968 -5.486 81.274 1.00 50.40 70 THR B O 1
ATOM 5861 N N . LEU C 2 71 ? 20.925 -4.321 81.257 1.00 50.73 71 LEU B N 1
ATOM 5862 C CA . LEU C 2 71 ? 20.371 -3.098 81.825 1.00 49.60 71 LEU B CA 1
ATOM 5863 C C . LEU C 2 71 ? 19.647 -2.335 80.757 1.00 52.39 71 LEU B C 1
ATOM 5864 O O . LEU C 2 71 ? 20.129 -2.221 79.629 1.00 52.42 71 LEU B O 1
ATOM 5869 N N . GLY C 2 72 ? 18.511 -1.768 81.144 1.00 55.08 72 GLY B N 1
ATOM 5870 C CA . GLY C 2 72 ? 17.709 -0.991 80.224 1.00 56.70 72 GLY B CA 1
ATOM 5871 C C . GLY C 2 72 ? 18.369 0.340 79.957 1.00 58.05 72 GLY B C 1
ATOM 5872 O O . GLY C 2 72 ? 18.788 1.019 80.904 1.00 57.83 72 GLY B O 1
ATOM 5873 N N . ARG C 2 73 ? 18.462 0.679 78.666 1.00 60.32 73 ARG B N 1
ATOM 5874 C CA . ARG C 2 73 ? 19.058 1.916 78.155 1.00 61.08 73 ARG B CA 1
ATOM 5875 C C . ARG C 2 73 ? 19.169 2.999 79.232 1.00 59.08 73 ARG B C 1
ATOM 5876 O O . ARG C 2 73 ? 20.270 3.486 79.544 1.00 58.94 73 ARG B O 1
ATOM 5884 N N . LYS C 2 74 ? 18.037 3.300 79.857 1.00 55.36 74 LYS B N 1
ATOM 5885 C CA . LYS C 2 74 ? 17.996 4.291 80.918 1.00 52.24 74 LYS B CA 1
ATOM 5886 C C . LYS C 2 74 ? 18.841 3.870 82.134 1.00 49.46 74 LYS B C 1
ATOM 5887 O O . LYS C 2 74 ? 20.031 4.171 82.178 1.00 49.25 74 LYS B O 1
ATOM 5893 N N . GLU C 2 75 ? 18.251 3.121 83.068 1.00 43.63 75 GLU B N 1
ATOM 5894 C CA . GLU C 2 75 ? 18.940 2.707 84.280 1.00 39.53 75 GLU B CA 1
ATOM 5895 C C . GLU C 2 75 ? 20.419 2.465 84.132 1.00 37.17 75 GLU B C 1
ATOM 5896 O O . GLU C 2 75 ? 21.147 2.688 85.071 1.00 37.61 75 GLU B O 1
ATOM 5902 N N . ALA C 2 76 ? 20.864 2.067 82.944 1.00 35.09 76 ALA B N 1
ATOM 5903 C CA . ALA C 2 76 ? 22.270 1.796 82.682 1.00 33.92 76 ALA B CA 1
ATOM 5904 C C . ALA C 2 76 ? 23.037 3.055 82.587 1.00 36.49 76 ALA B C 1
ATOM 5905 O O . ALA C 2 76 ? 24.246 3.025 82.442 1.00 34.80 76 ALA B O 1
ATOM 5907 N N . ARG C 2 77 ? 22.322 4.170 82.614 1.00 42.99 77 ARG B N 1
ATOM 5908 C CA . ARG C 2 77 ? 22.932 5.486 82.476 1.00 48.64 77 ARG B CA 1
ATOM 5909 C C . ARG C 2 77 ? 24.176 5.703 83.315 1.00 49.25 77 ARG B C 1
ATOM 5910 O O . ARG C 2 77 ? 24.338 5.104 84.377 1.00 51.93 77 ARG B O 1
ATOM 5918 N N . GLY C 2 78 ? 25.099 6.483 82.763 1.00 50.19 78 GLY B N 1
ATOM 5919 C CA . GLY C 2 78 ? 26.350 6.814 83.440 1.00 48.81 78 GLY B CA 1
ATOM 5920 C C . GLY C 2 78 ? 27.104 5.745 84.216 1.00 44.74 78 GLY B C 1
ATOM 5921 O O . GLY C 2 78 ? 27.142 5.771 85.438 1.00 45.61 78 GLY B O 1
ATOM 5922 N N . LEU C 2 79 ? 27.699 4.796 83.521 1.00 40.68 79 LEU B N 1
ATOM 5923 C CA . LEU C 2 79 ? 28.438 3.780 84.222 1.00 38.69 79 LEU B CA 1
ATOM 5924 C C . LEU C 2 79 ? 29.896 4.054 84.064 1.00 33.96 79 LEU B C 1
ATOM 5925 O O . LEU C 2 79 ? 30.427 4.053 82.968 1.00 33.20 79 LEU B O 1
ATOM 5930 N N . MET C 2 80 ? 30.557 4.285 85.167 1.00 31.79 80 MET B N 1
ATOM 5931 C CA . MET C 2 80 ? 31.950 4.586 85.076 1.00 37.38 80 MET B CA 1
ATOM 5932 C C . MET C 2 80 ? 32.852 3.489 84.544 1.00 36.32 80 MET B C 1
ATOM 5933 O O . MET C 2 80 ? 34.033 3.383 84.919 1.00 36.86 80 MET B O 1
ATOM 5938 N N . ILE C 2 81 ? 32.314 2.719 83.608 1.00 32.99 81 ILE B N 1
ATOM 5939 C CA . ILE C 2 81 ? 33.078 1.665 82.953 1.00 29.62 81 ILE B CA 1
ATOM 5940 C C . ILE C 2 81 ? 34.178 2.369 82.184 1.00 23.69 81 ILE B C 1
ATOM 5941 O O . ILE C 2 81 ? 33.917 3.369 81.505 1.00 20.70 81 ILE B O 1
ATOM 5946 N N . SER C 2 82 ? 35.382 1.831 82.210 1.00 16.12 82 SER B N 1
ATOM 5947 C CA . SER C 2 82 ? 36.448 2.548 81.537 1.00 16.00 82 SER B CA 1
ATOM 5948 C C . SER C 2 82 ? 37.758 1.886 81.800 1.00 18.14 82 SER B C 1
ATOM 5949 O O . SER C 2 82 ? 37.850 1.011 82.629 1.00 19.98 82 SER B O 1
ATOM 5952 N N . THR C 2 83 ? 38.811 2.368 81.173 1.00 18.84 83 THR B N 1
ATOM 5953 C CA . THR C 2 83 ? 40.097 1.774 81.448 1.00 21.70 83 THR B CA 1
ATOM 5954 C C . THR C 2 83 ? 40.528 2.504 82.680 1.00 21.39 83 THR B C 1
ATOM 5955 O O . THR C 2 83 ? 39.837 3.429 83.126 1.00 20.42 83 THR B O 1
ATOM 5959 N N . PHE C 2 84 ? 41.672 2.101 83.221 1.00 19.85 84 PHE B N 1
ATOM 5960 C CA . PHE C 2 84 ? 42.187 2.780 84.386 1.00 21.53 84 PHE B CA 1
ATOM 5961 C C . PHE C 2 84 ? 42.513 4.142 83.888 1.00 21.46 84 PHE B C 1
ATOM 5962 O O . PHE C 2 84 ? 41.946 5.134 84.331 1.00 18.60 84 PHE B O 1
ATOM 5970 N N . HIS C 2 85 ? 43.365 4.148 82.867 1.00 22.75 85 HIS B N 1
ATOM 5971 C CA . HIS C 2 85 ? 43.828 5.366 82.206 1.00 21.53 85 HIS B CA 1
ATOM 5972 C C . HIS C 2 85 ? 42.723 6.354 81.778 1.00 17.71 85 HIS B C 1
ATOM 5973 O O . HIS C 2 85 ? 42.903 7.553 81.917 1.00 14.21 85 HIS B O 1
ATOM 5980 N N . THR C 2 86 ? 41.611 5.873 81.237 1.00 14.64 86 THR B N 1
ATOM 5981 C CA . THR C 2 86 ? 40.560 6.794 80.886 1.00 17.84 86 THR B CA 1
ATOM 5982 C C . THR C 2 86 ? 40.275 7.554 82.149 1.00 24.06 86 THR B C 1
ATOM 5983 O O . THR C 2 86 ? 40.559 8.733 82.222 1.00 30.81 86 THR B O 1
ATOM 5987 N N . LEU C 2 87 ? 39.826 6.859 83.184 1.00 27.56 87 LEU B N 1
ATOM 5988 C CA . LEU C 2 87 ? 39.519 7.520 84.453 1.00 29.50 87 LEU B CA 1
ATOM 5989 C C . LEU C 2 87 ? 40.668 8.366 84.971 1.00 27.23 87 LEU B C 1
ATOM 5990 O O . LEU C 2 87 ? 40.553 9.577 85.067 1.00 26.37 87 LEU B O 1
ATOM 5995 N N . GLY C 2 88 ? 41.781 7.721 85.271 1.00 26.44 88 GLY B N 1
ATOM 5996 C CA . GLY C 2 88 ? 42.937 8.429 85.782 1.00 31.32 88 GLY B CA 1
ATOM 5997 C C . GLY C 2 88 ? 43.083 9.773 85.132 1.00 34.70 88 GLY B C 1
ATOM 5998 O O . GLY C 2 88 ? 43.284 10.771 85.795 1.00 35.87 88 GLY B O 1
ATOM 5999 N N . LEU C 2 89 ? 42.892 9.799 83.824 1.00 38.22 89 LEU B N 1
ATOM 6000 C CA . LEU C 2 89 ? 42.974 11.037 83.086 1.00 40.09 89 LEU B CA 1
ATOM 6001 C C . LEU C 2 89 ? 41.739 11.853 83.462 1.00 42.87 89 LEU B C 1
ATOM 6002 O O . LEU C 2 89 ? 41.863 12.951 84.027 1.00 47.23 89 LEU B O 1
ATOM 6007 N N . ASP C 2 90 ? 40.558 11.270 83.253 1.00 41.60 90 ASP B N 1
ATOM 6008 C CA . ASP C 2 90 ? 39.313 11.947 83.567 1.00 41.54 90 ASP B CA 1
ATOM 6009 C C . ASP C 2 90 ? 39.302 12.563 84.954 1.00 41.14 90 ASP B C 1
ATOM 6010 O O . ASP C 2 90 ? 38.530 13.469 85.196 1.00 44.18 90 ASP B O 1
ATOM 6015 N N . ILE C 2 91 ? 40.094 12.046 85.888 1.00 38.68 91 ILE B N 1
ATOM 6016 C CA . ILE C 2 91 ? 40.120 12.654 87.203 1.00 34.12 91 ILE B CA 1
ATOM 6017 C C . ILE C 2 91 ? 40.825 13.949 86.941 1.00 31.80 91 ILE B C 1
ATOM 6018 O O . ILE C 2 91 ? 40.186 14.993 86.914 1.00 29.42 91 ILE B O 1
ATOM 6023 N N . ILE C 2 92 ? 42.106 13.851 86.590 1.00 29.95 92 ILE B N 1
ATOM 6024 C CA . ILE C 2 92 ? 42.925 15.018 86.326 1.00 28.84 92 ILE B CA 1
ATOM 6025 C C . ILE C 2 92 ? 42.154 16.065 85.583 1.00 32.42 92 ILE B C 1
ATOM 6026 O O . ILE C 2 92 ? 42.137 17.220 85.986 1.00 30.16 92 ILE B O 1
ATOM 6031 N N . LYS C 2 93 ? 41.492 15.638 84.519 1.00 36.74 93 LYS B N 1
ATOM 6032 C CA . LYS C 2 93 ? 40.653 16.512 83.715 1.00 45.09 93 LYS B CA 1
ATOM 6033 C C . LYS C 2 93 ? 39.597 17.206 84.604 1.00 46.10 93 LYS B C 1
ATOM 6034 O O . LYS C 2 93 ? 39.728 18.387 84.896 1.00 51.94 93 LYS B O 1
ATOM 6040 N N . ARG C 2 94 ? 38.615 16.447 85.093 1.00 44.66 94 ARG B N 1
ATOM 6041 C CA . ARG C 2 94 ? 37.506 16.956 85.925 1.00 42.77 94 ARG B CA 1
ATOM 6042 C C . ARG C 2 94 ? 37.847 17.796 87.153 1.00 40.35 94 ARG B C 1
ATOM 6043 O O . ARG C 2 94 ? 37.108 18.722 87.503 1.00 38.14 94 ARG B O 1
ATOM 6051 N N . GLU C 2 95 ? 38.906 17.443 87.863 1.00 37.91 95 GLU B N 1
ATOM 6052 C CA . GLU C 2 95 ? 39.219 18.239 89.027 1.00 36.57 95 GLU B CA 1
ATOM 6053 C C . GLU C 2 95 ? 40.015 19.482 88.692 1.00 37.18 95 GLU B C 1
ATOM 6054 O O . GLU C 2 95 ? 40.076 20.416 89.504 1.00 34.22 95 GLU B O 1
ATOM 6060 N N . TYR C 2 96 ? 40.599 19.502 87.491 1.00 38.03 96 TYR B N 1
ATOM 6061 C CA . TYR C 2 96 ? 41.335 20.672 87.027 1.00 35.02 96 TYR B CA 1
ATOM 6062 C C . TYR C 2 96 ? 40.277 21.701 86.691 1.00 35.04 96 TYR B C 1
ATOM 6063 O O . TYR C 2 96 ? 40.401 22.854 87.061 1.00 36.80 96 TYR B O 1
ATOM 6072 N N . ALA C 2 97 ? 39.165 21.249 86.130 1.00 35.06 97 ALA B N 1
ATOM 6073 C CA . ALA C 2 97 ? 38.081 22.150 85.803 1.00 38.68 97 ALA B CA 1
ATOM 6074 C C . ALA C 2 97 ? 37.388 22.663 87.061 1.00 41.89 97 ALA B C 1
ATOM 6075 O O . ALA C 2 97 ? 36.646 23.650 87.020 1.00 44.86 97 ALA B O 1
ATOM 6077 N N . ALA C 2 98 ? 37.602 21.965 88.170 1.00 42.74 98 ALA B N 1
ATOM 6078 C CA . ALA C 2 98 ? 37.021 22.344 89.456 1.00 42.13 98 ALA B CA 1
ATOM 6079 C C . ALA C 2 98 ? 37.589 23.676 89.965 1.00 39.94 98 ALA B C 1
ATOM 6080 O O . ALA C 2 98 ? 36.837 24.625 90.178 1.00 39.34 98 ALA B O 1
ATOM 6082 N N . LEU C 2 99 ? 38.909 23.756 90.127 1.00 37.40 99 LEU B N 1
ATOM 6083 C CA . LEU C 2 99 ? 39.566 24.976 90.589 1.00 35.96 99 LEU B CA 1
ATOM 6084 C C . LEU C 2 99 ? 39.193 26.125 89.665 1.00 34.97 99 LEU B C 1
ATOM 6085 O O . LEU C 2 99 ? 39.672 27.257 89.807 1.00 31.58 99 LEU B O 1
ATOM 6090 N N . GLY C 2 100 ? 38.366 25.781 88.691 1.00 34.36 100 GLY B N 1
ATOM 6091 C CA . GLY C 2 100 ? 37.916 26.715 87.712 1.00 39.69 100 GLY B CA 1
ATOM 6092 C C . GLY C 2 100 ? 38.805 26.538 86.509 1.00 43.40 100 GLY B C 1
ATOM 6093 O O . GLY C 2 100 ? 38.335 26.755 85.393 1.00 46.29 100 GLY B O 1
ATOM 6094 N N . MET C 2 101 ? 40.065 26.133 86.717 1.00 44.80 101 MET B N 1
ATOM 6095 C CA . MET C 2 101 ? 41.010 25.950 85.601 1.00 47.61 101 MET B CA 1
ATOM 6096 C C . MET C 2 101 ? 40.789 24.707 84.709 1.00 52.06 101 MET B C 1
ATOM 6097 O O . MET C 2 101 ? 39.713 24.108 84.714 1.00 53.99 101 MET B O 1
ATOM 6102 N N . LYS C 2 102 ? 41.739 24.422 83.825 1.00 55.15 102 LYS B N 1
ATOM 6103 C CA . LYS C 2 102 ? 41.637 23.249 82.967 1.00 58.18 102 LYS B CA 1
ATOM 6104 C C . LYS C 2 102 ? 43.029 22.819 82.556 1.00 61.06 102 LYS B C 1
ATOM 6105 O O . LYS C 2 102 ? 44.035 23.527 82.766 1.00 60.54 102 LYS B O 1
ATOM 6111 N N . ALA C 2 103 ? 43.079 21.629 81.989 1.00 64.60 103 ALA B N 1
ATOM 6112 C CA . ALA C 2 103 ? 44.331 21.054 81.565 1.00 67.63 103 ALA B CA 1
ATOM 6113 C C . ALA C 2 103 ? 44.464 21.062 80.039 1.00 69.82 103 ALA B C 1
ATOM 6114 O O . ALA C 2 103 ? 43.503 21.344 79.314 1.00 70.06 103 ALA B O 1
ATOM 6116 N N . ASN C 2 104 ? 45.678 20.752 79.587 1.00 70.36 104 ASN B N 1
ATOM 6117 C CA . ASN C 2 104 ? 45.998 20.751 78.148 1.00 72.50 104 ASN B CA 1
ATOM 6118 C C . ASN C 2 104 ? 47.455 20.359 77.878 1.00 73.20 104 ASN B C 1
ATOM 6119 O O . ASN C 2 104 ? 48.319 21.220 77.667 1.00 73.26 104 ASN B O 1
ATOM 6124 N N . PHE C 2 105 ? 47.686 19.067 77.873 1.00 72.13 105 PHE B N 1
ATOM 6125 C CA . PHE C 2 105 ? 49.016 18.493 77.621 1.00 69.04 105 PHE B CA 1
ATOM 6126 C C . PHE C 2 105 ? 48.837 17.063 77.158 1.00 65.41 105 PHE B C 1
ATOM 6127 O O . PHE C 2 105 ? 48.787 16.136 77.978 1.00 64.30 105 PHE B O 1
ATOM 6135 N N . SER C 2 106 ? 48.735 16.959 75.861 1.00 61.04 106 SER B N 1
ATOM 6136 C CA . SER C 2 106 ? 48.518 15.696 75.168 1.00 56.94 106 SER B CA 1
ATOM 6137 C C . SER C 2 106 ? 49.358 14.573 75.776 1.00 52.26 106 SER B C 1
ATOM 6138 O O . SER C 2 106 ? 50.588 14.685 75.916 1.00 47.38 106 SER B O 1
ATOM 6141 N N . LEU C 2 107 ? 48.669 13.499 76.146 1.00 50.42 107 LEU B N 1
ATOM 6142 C CA . LEU C 2 107 ? 49.366 12.319 76.640 1.00 49.26 107 LEU B CA 1
ATOM 6143 C C . LEU C 2 107 ? 50.447 12.037 75.577 1.00 51.49 107 LEU B C 1
ATOM 6144 O O . LEU C 2 107 ? 50.260 12.251 74.358 1.00 50.22 107 LEU B O 1
ATOM 6149 N N . PHE C 2 108 ? 51.629 11.738 76.079 1.00 51.02 108 PHE B N 1
ATOM 6150 C CA . PHE C 2 108 ? 52.766 11.436 75.255 1.00 49.37 108 PHE B CA 1
ATOM 6151 C C . PHE C 2 108 ? 52.700 9.996 74.777 1.00 51.02 108 PHE B C 1
ATOM 6152 O O . PHE C 2 108 ? 53.561 9.194 75.127 1.00 49.88 108 PHE B O 1
ATOM 6160 N N . ASP C 2 109 ? 51.736 9.697 73.909 1.00 53.65 109 ASP B N 1
ATOM 6161 C CA . ASP C 2 109 ? 51.520 8.342 73.390 1.00 54.86 109 ASP B CA 1
ATOM 6162 C C . ASP C 2 109 ? 52.758 7.542 72.983 1.00 53.43 109 ASP B C 1
ATOM 6163 O O . ASP C 2 109 ? 53.441 7.874 72.033 1.00 50.30 109 ASP B O 1
ATOM 6168 N N . ASP C 2 110 ? 53.027 6.518 73.791 1.00 56.50 110 ASP B N 1
ATOM 6169 C CA . ASP C 2 110 ? 54.112 5.536 73.680 1.00 58.97 110 ASP B CA 1
ATOM 6170 C C . ASP C 2 110 ? 55.297 5.920 72.823 1.00 57.81 110 ASP B C 1
ATOM 6171 O O . ASP C 2 110 ? 56.424 6.039 73.297 1.00 55.71 110 ASP B O 1
ATOM 6176 N N . THR C 2 111 ? 55.033 5.929 71.524 1.00 59.32 111 THR B N 1
ATOM 6177 C CA . THR C 2 111 ? 56.011 6.268 70.498 1.00 58.39 111 THR B CA 1
ATOM 6178 C C . THR C 2 111 ? 56.726 7.563 70.817 1.00 57.40 111 THR B C 1
ATOM 6179 O O . THR C 2 111 ? 57.954 7.598 70.957 1.00 56.41 111 THR B O 1
ATOM 6183 N N . ASP C 2 112 ? 55.925 8.630 70.833 1.00 57.23 112 ASP B N 1
ATOM 6184 C CA . ASP C 2 112 ? 56.364 9.980 71.120 1.00 56.95 112 ASP B CA 1
ATOM 6185 C C . ASP C 2 112 ? 57.430 9.897 72.202 1.00 58.61 112 ASP B C 1
ATOM 6186 O O . ASP C 2 112 ? 58.506 10.504 72.086 1.00 58.31 112 ASP B O 1
ATOM 6191 N N . GLN C 2 113 ? 57.133 9.101 73.234 1.00 58.81 113 GLN B N 1
ATOM 6192 C CA . GLN C 2 113 ? 58.046 8.911 74.369 1.00 59.49 113 GLN B CA 1
ATOM 6193 C C . GLN C 2 113 ? 59.356 8.346 73.872 1.00 57.28 113 GLN B C 1
ATOM 6194 O O . GLN C 2 113 ? 60.359 9.046 73.822 1.00 56.41 113 GLN B O 1
ATOM 6200 N N . LEU C 2 114 ? 59.325 7.074 73.497 1.00 58.65 114 LEU B N 1
ATOM 6201 C CA . LEU C 2 114 ? 60.488 6.379 72.971 1.00 59.42 114 LEU B CA 1
ATOM 6202 C C . LEU C 2 114 ? 61.277 7.319 72.074 1.00 59.55 114 LEU B C 1
ATOM 6203 O O . LEU C 2 114 ? 62.493 7.435 72.202 1.00 59.80 114 LEU B O 1
ATOM 6208 N N . ALA C 2 115 ? 60.554 7.973 71.162 1.00 58.75 115 ALA B N 1
ATOM 6209 C CA . ALA C 2 115 ? 61.111 8.945 70.227 1.00 57.98 115 ALA B CA 1
ATOM 6210 C C . ALA C 2 115 ? 61.911 9.947 71.047 1.00 57.26 115 ALA B C 1
ATOM 6211 O O . ALA C 2 115 ? 63.133 9.976 71.015 1.00 57.37 115 ALA B O 1
ATOM 6213 N N . LEU C 2 116 ? 61.188 10.739 71.818 1.00 55.28 116 LEU B N 1
ATOM 6214 C CA . LEU C 2 116 ? 61.785 11.726 72.673 1.00 53.53 116 LEU B CA 1
ATOM 6215 C C . LEU C 2 116 ? 62.966 11.129 73.414 1.00 54.83 116 LEU B C 1
ATOM 6216 O O . LEU C 2 116 ? 63.937 11.807 73.668 1.00 52.77 116 LEU B O 1
ATOM 6221 N N . LEU C 2 117 ? 62.847 9.856 73.773 1.00 59.99 117 LEU B N 1
ATOM 6222 C CA . LEU C 2 117 ? 63.887 9.118 74.497 1.00 65.17 117 LEU B CA 1
ATOM 6223 C C . LEU C 2 117 ? 65.144 8.923 73.669 1.00 68.22 117 LEU B C 1
ATOM 6224 O O . LEU C 2 117 ? 66.246 8.818 74.216 1.00 65.80 117 LEU B O 1
ATOM 6229 N N . LYS C 2 118 ? 64.949 8.742 72.365 1.00 73.41 118 LYS B N 1
ATOM 6230 C CA . LYS C 2 118 ? 66.065 8.573 71.430 1.00 79.78 118 LYS B CA 1
ATOM 6231 C C . LYS C 2 118 ? 66.881 9.868 71.472 1.00 81.56 118 LYS B C 1
ATOM 6232 O O . LYS C 2 118 ? 67.985 9.879 72.023 1.00 82.47 118 LYS B O 1
ATOM 6238 N N . GLU C 2 119 ? 66.299 10.971 70.990 1.00 82.03 119 GLU B N 1
ATOM 6239 C CA . GLU C 2 119 ? 66.994 12.257 70.982 1.00 81.82 119 GLU B CA 1
ATOM 6240 C C . GLU C 2 119 ? 67.607 12.520 72.364 1.00 81.24 119 GLU B C 1
ATOM 6241 O O . GLU C 2 119 ? 68.758 12.942 72.474 1.00 81.61 119 GLU B O 1
ATOM 6247 N N . LEU C 2 120 ? 66.854 12.185 73.408 1.00 80.53 120 LEU B N 1
ATOM 6248 C CA . LEU C 2 120 ? 67.290 12.348 74.792 1.00 82.14 120 LEU B CA 1
ATOM 6249 C C . LEU C 2 120 ? 68.582 11.575 75.098 1.00 83.65 120 LEU B C 1
ATOM 6250 O O . LEU C 2 120 ? 69.472 12.084 75.802 1.00 84.88 120 LEU B O 1
ATOM 6255 N N . THR C 2 121 ? 68.658 10.334 74.606 1.00 84.18 121 THR B N 1
ATOM 6256 C CA . THR C 2 121 ? 69.825 9.463 74.833 1.00 84.69 121 THR B CA 1
ATOM 6257 C C . THR C 2 121 ? 70.549 9.002 73.568 1.00 87.64 121 THR B C 1
ATOM 6258 O O . THR C 2 121 ? 70.547 7.793 73.271 1.00 89.44 121 THR B O 1
ATOM 6262 N N . GLU C 2 122 ? 71.192 9.928 72.841 1.00 89.10 122 GLU B N 1
ATOM 6263 C CA . GLU C 2 122 ? 71.913 9.543 71.609 1.00 88.95 122 GLU B CA 1
ATOM 6264 C C . GLU C 2 122 ? 73.271 8.952 71.914 1.00 87.23 122 GLU B C 1
ATOM 6265 O O . GLU C 2 122 ? 73.490 7.750 71.727 1.00 87.43 122 GLU B O 1
ATOM 6271 N N . GLY C 2 123 ? 74.197 9.818 72.307 1.00 85.86 123 GLY B N 1
ATOM 6272 C CA . GLY C 2 123 ? 75.524 9.351 72.637 1.00 85.99 123 GLY B CA 1
ATOM 6273 C C . GLY C 2 123 ? 75.451 8.492 73.883 1.00 86.01 123 GLY B C 1
ATOM 6274 O O . GLY C 2 123 ? 76.064 7.415 73.956 1.00 86.29 123 GLY B O 1
ATOM 6275 N N . LEU C 2 124 ? 74.644 8.950 74.842 1.00 84.76 124 LEU B N 1
ATOM 6276 C CA . LEU C 2 124 ? 74.450 8.257 76.116 1.00 82.27 124 LEU B CA 1
ATOM 6277 C C . LEU C 2 124 ? 74.157 6.775 75.904 1.00 80.91 124 LEU B C 1
ATOM 6278 O O . LEU C 2 124 ? 74.935 5.894 76.313 1.00 79.90 124 LEU B O 1
ATOM 6283 N N . ILE C 2 125 ? 73.079 6.512 75.176 1.00 78.90 125 ILE B N 1
ATOM 6284 C CA . ILE C 2 125 ? 72.674 5.144 74.949 1.00 78.99 125 ILE B CA 1
ATOM 6285 C C . ILE C 2 125 ? 72.488 4.719 73.492 1.00 80.81 125 ILE B C 1
ATOM 6286 O O . ILE C 2 125 ? 71.877 5.433 72.675 1.00 80.44 125 ILE B O 1
ATOM 6291 N N . GLU C 2 126 ? 72.993 3.517 73.206 1.00 83.18 126 GLU B N 1
ATOM 6292 C CA . GLU C 2 126 ? 72.941 2.898 71.880 1.00 85.21 126 GLU B CA 1
ATOM 6293 C C . GLU C 2 126 ? 71.616 3.095 71.114 1.00 86.08 126 GLU B C 1
ATOM 6294 O O . GLU C 2 126 ? 70.528 3.225 71.704 1.00 86.46 126 GLU B O 1
ATOM 6300 N N . ASP C 2 127 ? 71.751 3.237 69.798 1.00 87.16 127 ASP B N 1
ATOM 6301 C CA . ASP C 2 127 ? 70.628 3.445 68.860 1.00 87.10 127 ASP B CA 1
ATOM 6302 C C . ASP C 2 127 ? 69.789 2.148 68.737 1.00 85.30 127 ASP B C 1
ATOM 6303 O O . ASP C 2 127 ? 69.324 1.804 67.639 1.00 84.92 127 ASP B O 1
ATOM 6308 N N . ASP C 2 128 ? 69.517 1.478 69.858 1.00 83.70 128 ASP B N 1
ATOM 6309 C CA . ASP C 2 128 ? 68.788 0.208 69.798 1.00 82.00 128 ASP B CA 1
ATOM 6310 C C . ASP C 2 128 ? 67.429 0.083 70.473 1.00 80.18 128 ASP B C 1
ATOM 6311 O O . ASP C 2 128 ? 67.276 0.372 71.672 1.00 79.13 128 ASP B O 1
ATOM 6316 N N . LYS C 2 129 ? 66.493 -0.487 69.705 1.00 78.20 129 LYS B N 1
ATOM 6317 C CA . LYS C 2 129 ? 65.106 -0.727 70.133 1.00 76.37 129 LYS B CA 1
ATOM 6318 C C . LYS C 2 129 ? 65.015 -1.431 71.494 1.00 72.64 129 LYS B C 1
ATOM 6319 O O . LYS C 2 129 ? 64.563 -0.842 72.483 1.00 73.33 129 LYS B O 1
ATOM 6325 N N . VAL C 2 130 ? 65.431 -2.695 71.526 1.00 68.15 130 VAL B N 1
ATOM 6326 C CA . VAL C 2 130 ? 65.417 -3.503 72.745 1.00 63.42 130 VAL B CA 1
ATOM 6327 C C . VAL C 2 130 ? 65.960 -2.674 73.909 1.00 62.92 130 VAL B C 1
ATOM 6328 O O . VAL C 2 130 ? 65.398 -2.649 75.005 1.00 61.63 130 VAL B O 1
ATOM 6332 N N . LEU C 2 131 ? 67.019 -1.927 73.629 1.00 61.86 131 LEU B N 1
ATOM 6333 C CA . LEU C 2 131 ? 67.613 -1.103 74.641 1.00 60.59 131 LEU B CA 1
ATOM 6334 C C . LEU C 2 131 ? 66.581 -0.104 75.112 1.00 60.00 131 LEU B C 1
ATOM 6335 O O . LEU C 2 131 ? 66.023 -0.241 76.211 1.00 59.69 131 LEU B O 1
ATOM 6340 N N . LEU C 2 132 ? 66.300 0.866 74.246 1.00 58.99 132 LEU B N 1
ATOM 6341 C CA . LEU C 2 132 ? 65.343 1.921 74.550 1.00 60.44 132 LEU B CA 1
ATOM 6342 C C . LEU C 2 132 ? 64.143 1.361 75.328 1.00 60.05 132 LEU B C 1
ATOM 6343 O O . LEU C 2 132 ? 63.755 1.895 76.366 1.00 59.18 132 LEU B O 1
ATOM 6348 N N . GLN C 2 133 ? 63.660 0.206 74.885 1.00 61.00 133 GLN B N 1
ATOM 6349 C CA . GLN C 2 133 ? 62.547 -0.468 75.526 1.00 60.99 133 GLN B CA 1
ATOM 6350 C C . GLN C 2 133 ? 62.762 -0.493 77.019 1.00 57.22 133 GLN B C 1
ATOM 6351 O O . GLN C 2 133 ? 61.925 0.000 77.769 1.00 58.35 133 GLN B O 1
ATOM 6357 N N . GLN C 2 134 ? 63.898 -1.055 77.429 1.00 52.23 134 GLN B N 1
ATOM 6358 C CA . GLN C 2 134 ? 64.236 -1.172 78.834 1.00 50.59 134 GLN B CA 1
ATOM 6359 C C . GLN C 2 134 ? 64.156 0.203 79.404 1.00 48.97 134 GLN B C 1
ATOM 6360 O O . GLN C 2 134 ? 63.305 0.493 80.244 1.00 45.90 134 GLN B O 1
ATOM 6366 N N . LEU C 2 135 ? 64.963 1.073 78.824 1.00 48.20 135 LEU B N 1
ATOM 6367 C CA . LEU C 2 135 ? 65.006 2.460 79.204 1.00 49.21 135 LEU B CA 1
ATOM 6368 C C . LEU C 2 135 ? 63.592 2.998 79.468 1.00 51.63 135 LEU B C 1
ATOM 6369 O O . LEU C 2 135 ? 63.345 3.589 80.519 1.00 50.61 135 LEU B O 1
ATOM 6374 N N . ILE C 2 136 ? 62.669 2.732 78.538 1.00 51.92 136 ILE B N 1
ATOM 6375 C CA . ILE C 2 136 ? 61.272 3.176 78.639 1.00 52.95 136 ILE B CA 1
ATOM 6376 C C . ILE C 2 136 ? 60.587 2.510 79.818 1.00 52.87 136 ILE B C 1
ATOM 6377 O O . ILE C 2 136 ? 59.985 3.156 80.674 1.00 52.17 136 ILE B O 1
ATOM 6382 N N . SER C 2 137 ? 60.614 1.191 79.773 1.00 53.28 137 SER B N 1
ATOM 6383 C CA . SER C 2 137 ? 59.987 0.360 80.768 1.00 54.76 137 SER B CA 1
ATOM 6384 C C . SER C 2 137 ? 60.517 0.706 82.126 1.00 54.11 137 SER B C 1
ATOM 6385 O O . SER C 2 137 ? 59.790 1.229 82.958 1.00 51.48 137 SER B O 1
ATOM 6388 N N . THR C 2 138 ? 61.816 0.494 82.301 1.00 56.15 138 THR B N 1
ATOM 6389 C CA . THR C 2 138 ? 62.506 0.748 83.569 1.00 56.78 138 THR B CA 1
ATOM 6390 C C . THR C 2 138 ? 62.252 2.151 84.078 1.00 54.60 138 THR B C 1
ATOM 6391 O O . THR C 2 138 ? 62.295 2.404 85.272 1.00 52.08 138 THR B O 1
ATOM 6395 N N . ILE C 2 139 ? 62.025 3.068 83.155 1.00 54.43 139 ILE B N 1
ATOM 6396 C CA . ILE C 2 139 ? 61.738 4.417 83.549 1.00 55.35 139 ILE B CA 1
ATOM 6397 C C . ILE C 2 139 ? 60.294 4.386 84.091 1.00 56.69 139 ILE B C 1
ATOM 6398 O O . ILE C 2 139 ? 60.090 4.645 85.280 1.00 56.03 139 ILE B O 1
ATOM 6403 N N . SER C 2 140 ? 59.347 3.885 83.291 1.00 57.19 140 SER B N 1
ATOM 6404 C CA . SER C 2 140 ? 57.932 3.803 83.687 1.00 57.88 140 SER B CA 1
ATOM 6405 C C . SER C 2 140 ? 57.668 3.043 84.999 1.00 60.11 140 SER B C 1
ATOM 6406 O O . SER C 2 140 ? 56.543 3.057 85.513 1.00 59.24 140 SER B O 1
ATOM 6409 N N . ASN C 2 141 ? 58.717 2.392 85.519 1.00 62.52 141 ASN B N 1
ATOM 6410 C CA . ASN C 2 141 ? 58.697 1.585 86.759 1.00 63.18 141 ASN B CA 1
ATOM 6411 C C . ASN C 2 141 ? 58.939 2.374 88.037 1.00 63.55 141 ASN B C 1
ATOM 6412 O O . ASN C 2 141 ? 58.221 2.207 89.038 1.00 62.93 141 ASN B O 1
ATOM 6417 N N . TRP C 2 142 ? 60.052 3.109 88.024 1.00 63.28 142 TRP B N 1
ATOM 6418 C CA . TRP C 2 142 ? 60.470 3.940 89.136 1.00 61.28 142 TRP B CA 1
ATOM 6419 C C . TRP C 2 142 ? 59.342 4.919 89.313 1.00 58.87 142 TRP B C 1
ATOM 6420 O O . TRP C 2 142 ? 58.965 5.251 90.435 1.00 55.53 142 TRP B O 1
ATOM 6431 N N . LYS C 2 143 ? 58.697 5.227 88.193 1.00 58.33 143 LYS B N 1
ATOM 6432 C CA . LYS C 2 143 ? 57.552 6.107 88.208 1.00 60.89 143 LYS B CA 1
ATOM 6433 C C . LYS C 2 143 ? 56.418 5.394 88.962 1.00 62.30 143 LYS B C 1
ATOM 6434 O O . LYS C 2 143 ? 55.844 5.972 89.884 1.00 64.04 143 LYS B O 1
ATOM 6440 N N . ASN C 2 144 ? 56.134 4.132 88.638 1.00 63.14 144 ASN B N 1
ATOM 6441 C CA . ASN C 2 144 ? 55.072 3.413 89.355 1.00 64.42 144 ASN B CA 1
ATOM 6442 C C . ASN C 2 144 ? 55.505 3.027 90.780 1.00 65.09 144 ASN B C 1
ATOM 6443 O O . ASN C 2 144 ? 54.731 2.481 91.571 1.00 64.38 144 ASN B O 1
ATOM 6448 N N . ASP C 2 145 ? 56.736 3.419 91.101 1.00 65.52 145 ASP B N 1
ATOM 6449 C CA . ASP C 2 145 ? 57.392 3.218 92.391 1.00 65.07 145 ASP B CA 1
ATOM 6450 C C . ASP C 2 145 ? 57.446 4.643 93.019 1.00 66.68 145 ASP B C 1
ATOM 6451 O O . ASP C 2 145 ? 58.425 5.017 93.710 1.00 64.57 145 ASP B O 1
ATOM 6456 N N . LEU C 2 146 ? 56.395 5.425 92.718 1.00 67.83 146 LEU B N 1
ATOM 6457 C CA . LEU C 2 146 ? 56.207 6.822 93.136 1.00 68.17 146 LEU B CA 1
ATOM 6458 C C . LEU C 2 146 ? 57.519 7.487 93.499 1.00 69.69 146 LEU B C 1
ATOM 6459 O O . LEU C 2 146 ? 57.671 8.023 94.594 1.00 71.36 146 LEU B O 1
ATOM 6461 N N . LYS C 2 147 ? 58.481 7.403 92.585 1.00 71.51 147 LYS B N 1
ATOM 6462 C CA . LYS C 2 147 ? 59.806 7.982 92.804 1.00 75.12 147 LYS B CA 1
ATOM 6463 C C . LYS C 2 147 ? 60.136 9.242 91.956 1.00 76.23 147 LYS B C 1
ATOM 6464 O O . LYS C 2 147 ? 59.304 9.728 91.164 1.00 76.97 147 LYS B O 1
ATOM 6466 N N . THR C 2 148 ? 61.300 9.836 92.242 1.00 76.68 148 THR B N 1
ATOM 6467 C CA . THR C 2 148 ? 61.810 11.024 91.539 1.00 75.02 148 THR B CA 1
ATOM 6468 C C . THR C 2 148 ? 63.118 10.610 90.873 1.00 75.16 148 THR B C 1
ATOM 6469 O O . THR C 2 148 ? 63.819 9.727 91.391 1.00 74.33 148 THR B O 1
ATOM 6471 N N . PRO C 2 149 ? 63.453 11.283 89.761 1.00 75.43 149 PRO B N 1
ATOM 6472 C CA . PRO C 2 149 ? 64.667 11.024 88.934 1.00 75.23 149 PRO B CA 1
ATOM 6473 C C . PRO C 2 149 ? 66.048 11.123 89.610 1.00 76.43 149 PRO B C 1
ATOM 6474 O O . PRO C 2 149 ? 67.099 11.092 88.926 1.00 72.34 149 PRO B O 1
ATOM 6476 N N . SER C 2 150 ? 66.003 11.324 90.935 1.00 80.49 150 SER B N 1
ATOM 6477 C CA . SER C 2 150 ? 67.163 11.426 91.836 1.00 81.62 150 SER B CA 1
ATOM 6478 C C . SER C 2 150 ? 67.036 10.286 92.886 1.00 83.15 150 SER B C 1
ATOM 6479 O O . SER C 2 150 ? 68.003 9.556 93.155 1.00 80.21 150 SER B O 1
ATOM 6482 N N . GLN C 2 151 ? 65.827 10.136 93.446 1.00 84.21 151 GLN B N 1
ATOM 6483 C CA . GLN C 2 151 ? 65.498 9.106 94.442 1.00 86.01 151 GLN B CA 1
ATOM 6484 C C . GLN C 2 151 ? 65.760 7.736 93.802 1.00 87.99 151 GLN B C 1
ATOM 6485 O O . GLN C 2 151 ? 66.022 6.724 94.478 1.00 87.94 151 GLN B O 1
ATOM 6487 N N . ALA C 2 152 ? 65.683 7.754 92.473 1.00 90.21 152 ALA B N 1
ATOM 6488 C CA . ALA C 2 152 ? 65.896 6.603 91.608 1.00 93.42 152 ALA B CA 1
ATOM 6489 C C . ALA C 2 152 ? 67.383 6.357 91.307 1.00 94.15 152 ALA B C 1
ATOM 6490 O O . ALA C 2 152 ? 67.750 5.291 90.795 1.00 93.81 152 ALA B O 1
ATOM 6492 N N . ALA C 2 153 ? 68.209 7.386 91.502 1.00 94.85 153 ALA B N 1
ATOM 6493 C CA . ALA C 2 153 ? 69.659 7.259 91.305 1.00 94.55 153 ALA B CA 1
ATOM 6494 C C . ALA C 2 153 ? 70.185 6.622 92.611 1.00 93.73 153 ALA B C 1
ATOM 6495 O O . ALA C 2 153 ? 71.304 6.082 92.675 1.00 93.12 153 ALA B O 1
ATOM 6497 N N . ALA C 2 154 ? 69.338 6.695 93.641 1.00 92.03 154 ALA B N 1
ATOM 6498 C CA . ALA C 2 154 ? 69.602 6.117 94.951 1.00 90.86 154 ALA B CA 1
ATOM 6499 C C . ALA C 2 154 ? 69.414 4.634 94.720 1.00 89.68 154 ALA B C 1
ATOM 6500 O O . ALA C 2 154 ? 70.377 3.855 94.709 1.00 88.95 154 ALA B O 1
ATOM 6502 N N . SER C 2 155 ? 68.155 4.262 94.498 1.00 88.16 155 SER B N 1
ATOM 6503 C CA . SER C 2 155 ? 67.811 2.883 94.218 1.00 87.82 155 SER B CA 1
ATOM 6504 C C . SER C 2 155 ? 68.240 2.582 92.764 1.00 88.76 155 SER B C 1
ATOM 6505 O O . SER C 2 155 ? 67.401 2.229 91.916 1.00 89.01 155 SER B O 1
ATOM 6507 N N . ALA C 2 156 ? 69.545 2.763 92.486 1.00 89.35 156 ALA B N 1
ATOM 6508 C CA . ALA C 2 156 ? 70.151 2.533 91.154 1.00 88.42 156 ALA B CA 1
ATOM 6509 C C . ALA C 2 156 ? 71.523 1.844 91.187 1.00 87.10 156 ALA B C 1
ATOM 6510 O O . ALA C 2 156 ? 72.573 2.496 91.157 1.00 86.70 156 ALA B O 1
ATOM 6512 N N . ILE C 2 157 ? 71.489 0.519 91.133 1.00 86.58 157 ILE B N 1
ATOM 6513 C CA . ILE C 2 157 ? 72.693 -0.293 91.157 1.00 88.06 157 ILE B CA 1
ATOM 6514 C C . ILE C 2 157 ? 72.997 -0.883 89.784 1.00 89.52 157 ILE B C 1
ATOM 6515 O O . ILE C 2 157 ? 72.242 -1.722 89.280 1.00 89.78 157 ILE B O 1
ATOM 6517 N N . GLY C 2 158 ? 74.118 -0.458 89.198 1.00 91.07 158 GLY B N 1
ATOM 6518 C CA . GLY C 2 158 ? 74.523 -0.947 87.881 1.00 92.08 158 GLY B CA 1
ATOM 6519 C C . GLY C 2 158 ? 74.902 0.170 86.907 1.00 91.44 158 GLY B C 1
ATOM 6520 O O . GLY C 2 158 ? 74.225 1.214 86.872 1.00 90.80 158 GLY B O 1
ATOM 6521 N N . GLU C 2 159 ? 75.895 -0.081 86.043 1.00 89.71 159 GLU B N 1
ATOM 6522 C CA . GLU C 2 159 ? 76.348 0.949 85.117 1.00 87.84 159 GLU B CA 1
ATOM 6523 C C . GLU C 2 159 ? 75.248 1.639 84.326 1.00 87.42 159 GLU B C 1
ATOM 6524 O O . GLU C 2 159 ? 74.755 2.692 84.759 1.00 87.37 159 GLU B O 1
ATOM 6530 N N . ARG C 2 160 ? 74.814 1.031 83.223 1.00 86.86 160 ARG B N 1
ATOM 6531 C CA . ARG C 2 160 ? 73.750 1.617 82.401 1.00 86.19 160 ARG B CA 1
ATOM 6532 C C . ARG C 2 160 ? 72.489 2.003 83.216 1.00 84.59 160 ARG B C 1
ATOM 6533 O O . ARG C 2 160 ? 71.646 2.799 82.778 1.00 83.68 160 ARG B O 1
ATOM 6541 N N . ASP C 2 161 ? 72.414 1.489 84.437 1.00 81.92 161 ASP B N 1
ATOM 6542 C CA . ASP C 2 161 ? 71.303 1.767 85.323 1.00 79.59 161 ASP B CA 1
ATOM 6543 C C . ASP C 2 161 ? 71.524 3.144 85.935 1.00 76.70 161 ASP B C 1
ATOM 6544 O O . ASP C 2 161 ? 70.611 3.964 86.007 1.00 76.02 161 ASP B O 1
ATOM 6549 N N . ARG C 2 162 ? 72.751 3.401 86.359 1.00 73.93 162 ARG B N 1
ATOM 6550 C CA . ARG C 2 162 ? 73.104 4.695 86.917 1.00 74.45 162 ARG B CA 1
ATOM 6551 C C . ARG C 2 162 ? 72.778 5.700 85.805 1.00 73.84 162 ARG B C 1
ATOM 6552 O O . ARG C 2 162 ? 72.356 6.832 86.057 1.00 71.75 162 ARG B O 1
ATOM 6560 N N . ILE C 2 163 ? 72.965 5.228 84.571 1.00 74.95 163 ILE B N 1
ATOM 6561 C CA . ILE C 2 163 ? 72.715 5.989 83.338 1.00 77.00 163 ILE B CA 1
ATOM 6562 C C . ILE C 2 163 ? 71.211 6.201 83.182 1.00 77.28 163 ILE B C 1
ATOM 6563 O O . ILE C 2 163 ? 70.732 7.343 83.153 1.00 77.88 163 ILE B O 1
ATOM 6568 N N . PHE C 2 164 ? 70.484 5.086 83.083 1.00 75.34 164 PHE B N 1
ATOM 6569 C CA . PHE C 2 164 ? 69.034 5.092 82.942 1.00 72.98 164 PHE B CA 1
ATOM 6570 C C . PHE C 2 164 ? 68.427 6.087 83.918 1.00 72.28 164 PHE B C 1
ATOM 6571 O O . PHE C 2 164 ? 67.412 6.706 83.629 1.00 72.57 164 PHE B O 1
ATOM 6579 N N . ALA C 2 165 ? 69.052 6.195 85.087 1.00 70.58 165 ALA B N 1
ATOM 6580 C CA . ALA C 2 165 ? 68.628 7.102 86.136 1.00 71.64 165 ALA B CA 1
ATOM 6581 C C . ALA C 2 165 ? 68.770 8.543 85.657 1.00 72.59 165 ALA B C 1
ATOM 6582 O O . ALA C 2 165 ? 67.818 9.333 85.699 1.00 72.64 165 ALA B O 1
ATOM 6584 N N . HIS C 2 166 ? 69.986 8.880 85.235 1.00 73.11 166 HIS B N 1
ATOM 6585 C CA . HIS C 2 166 ? 70.298 10.213 84.727 1.00 72.70 166 HIS B CA 1
ATOM 6586 C C . HIS C 2 166 ? 69.387 10.503 83.522 1.00 70.26 166 HIS B C 1
ATOM 6587 O O . HIS C 2 166 ? 68.704 11.531 83.498 1.00 70.33 166 HIS B O 1
ATOM 6594 N N . CYS C 2 167 ? 69.390 9.586 82.547 1.00 66.05 167 CYS B N 1
ATOM 6595 C CA . CYS C 2 167 ? 68.556 9.666 81.350 1.00 63.22 167 CYS B CA 1
ATOM 6596 C C . CYS C 2 167 ? 67.150 9.962 81.852 1.00 62.48 167 CYS B C 1
ATOM 6597 O O . CYS C 2 167 ? 66.485 10.903 81.412 1.00 61.20 167 CYS B O 1
ATOM 6600 N N . TYR C 2 168 ? 66.730 9.118 82.794 1.00 61.17 168 TYR B N 1
ATOM 6601 C CA . TYR C 2 168 ? 65.448 9.200 83.457 1.00 59.95 168 TYR B CA 1
ATOM 6602 C C . TYR C 2 168 ? 65.310 10.656 83.880 1.00 61.26 168 TYR B C 1
ATOM 6603 O O . TYR C 2 168 ? 64.336 11.310 83.521 1.00 60.02 168 TYR B O 1
ATOM 6612 N N . GLY C 2 169 ? 66.340 11.179 84.541 1.00 63.16 169 GLY B N 1
ATOM 6613 C CA . GLY C 2 169 ? 66.312 12.561 84.978 1.00 68.85 169 GLY B CA 1
ATOM 6614 C C . GLY C 2 169 ? 65.876 13.530 83.881 1.00 72.82 169 GLY B C 1
ATOM 6615 O O . GLY C 2 169 ? 64.936 14.330 84.060 1.00 73.59 169 GLY B O 1
ATOM 6616 N N . LEU C 2 170 ? 66.506 13.418 82.714 1.00 75.22 170 LEU B N 1
ATOM 6617 C CA . LEU C 2 170 ? 66.182 14.319 81.613 1.00 76.01 170 LEU B CA 1
ATOM 6618 C C . LEU C 2 170 ? 64.802 14.072 81.036 1.00 75.28 170 LEU B C 1
ATOM 6619 O O . LEU C 2 170 ? 64.192 15.004 80.503 1.00 75.15 170 LEU B O 1
ATOM 6624 N N . TYR C 2 171 ? 64.289 12.847 81.187 1.00 73.33 171 TYR B N 1
ATOM 6625 C CA . TYR C 2 171 ? 62.957 12.522 80.677 1.00 70.83 171 TYR B CA 1
ATOM 6626 C C . TYR C 2 171 ? 61.894 13.379 81.381 1.00 67.76 171 TYR B C 1
ATOM 6627 O O . TYR C 2 171 ? 61.207 14.190 80.764 1.00 67.70 171 TYR B O 1
ATOM 6636 N N . ASP C 2 172 ? 61.709 13.155 82.666 1.00 64.95 172 ASP B N 1
ATOM 6637 C CA . ASP C 2 172 ? 60.724 13.927 83.407 1.00 63.45 172 ASP B CA 1
ATOM 6638 C C . ASP C 2 172 ? 61.095 15.375 83.225 1.00 61.97 172 ASP B C 1
ATOM 6639 O O . ASP C 2 172 ? 60.211 16.235 83.162 1.00 60.43 172 ASP B O 1
ATOM 6644 N N . ALA C 2 173 ? 62.408 15.615 83.091 1.00 60.50 173 ALA B N 1
ATOM 6645 C CA . ALA C 2 173 ? 62.955 16.955 82.903 1.00 62.25 173 ALA B CA 1
ATOM 6646 C C . ALA C 2 173 ? 62.230 17.643 81.757 1.00 64.13 173 ALA B C 1
ATOM 6647 O O . ALA C 2 173 ? 61.474 18.597 81.969 1.00 64.59 173 ALA B O 1
ATOM 6649 N N . HIS C 2 174 ? 62.416 17.115 80.553 1.00 66.25 174 HIS B N 1
ATOM 6650 C CA . HIS C 2 174 ? 61.768 17.662 79.358 1.00 69.19 174 HIS B CA 1
ATOM 6651 C C . HIS C 2 174 ? 60.223 17.692 79.441 1.00 69.71 174 HIS B C 1
ATOM 6652 O O . HIS C 2 174 ? 59.597 18.656 78.988 1.00 70.96 174 HIS B O 1
ATOM 6659 N N . LEU C 2 175 ? 59.623 16.652 80.034 1.00 69.99 175 LEU B N 1
ATOM 6660 C CA . LEU C 2 175 ? 58.157 16.520 80.143 1.00 68.29 175 LEU B CA 1
ATOM 6661 C C . LEU C 2 175 ? 57.467 17.503 81.079 1.00 67.50 175 LEU B C 1
ATOM 6662 O O . LEU C 2 175 ? 56.447 18.122 80.722 1.00 63.85 175 LEU B O 1
ATOM 6667 N N . LYS C 2 176 ? 57.991 17.580 82.301 1.00 69.03 176 LYS B N 1
ATOM 6668 C CA . LYS C 2 176 ? 57.458 18.482 83.311 1.00 71.01 176 LYS B CA 1
ATOM 6669 C C . LYS C 2 176 ? 57.422 19.845 82.654 1.00 73.25 176 LYS B C 1
ATOM 6670 O O . LYS C 2 176 ? 56.380 20.534 82.668 1.00 72.51 176 LYS B O 1
ATOM 6676 N N . ALA C 2 177 ? 58.540 20.110 81.959 1.00 74.18 177 ALA B N 1
ATOM 6677 C CA . ALA C 2 177 ? 58.827 21.320 81.204 1.00 74.44 177 ALA B CA 1
ATOM 6678 C C . ALA C 2 177 ? 57.812 21.517 80.081 1.00 76.10 177 ALA B C 1
ATOM 6679 O O . ALA C 2 177 ? 56.735 22.072 80.325 1.00 78.28 177 ALA B O 1
ATOM 6681 N N . CYS C 2 178 ? 58.107 20.971 78.897 1.00 76.02 178 CYS B N 1
ATOM 6682 C CA . CYS C 2 178 ? 57.247 21.103 77.715 1.00 75.10 178 CYS B CA 1
ATOM 6683 C C . CYS C 2 178 ? 55.753 20.928 77.974 1.00 72.13 178 CYS B C 1
ATOM 6684 O O . CYS C 2 178 ? 54.936 21.217 77.090 1.00 71.82 178 CYS B O 1
ATOM 6687 N N . ASN C 2 179 ? 55.430 20.453 79.183 1.00 69.19 179 ASN B N 1
ATOM 6688 C CA . ASN C 2 179 ? 54.070 20.271 79.679 1.00 66.32 179 ASN B CA 1
ATOM 6689 C C . ASN C 2 179 ? 53.248 19.177 79.011 1.00 63.36 179 ASN B C 1
ATOM 6690 O O . ASN C 2 179 ? 52.245 19.450 78.350 1.00 60.43 179 ASN B O 1
ATOM 6695 N N . VAL C 2 180 ? 53.683 17.939 79.211 1.00 61.18 180 VAL B N 1
ATOM 6696 C CA . VAL C 2 180 ? 53.022 16.763 78.665 1.00 59.49 180 VAL B CA 1
ATOM 6697 C C . VAL C 2 180 ? 53.284 15.625 79.603 1.00 59.95 180 VAL B C 1
ATOM 6698 O O . VAL C 2 180 ? 54.239 15.657 80.404 1.00 60.30 180 VAL B O 1
ATOM 6702 N N . LEU C 2 181 ? 52.509 14.562 79.431 1.00 58.49 181 LEU B N 1
ATOM 6703 C CA . LEU C 2 181 ? 52.663 13.416 80.320 1.00 53.50 181 LEU B CA 1
ATOM 6704 C C . LEU C 2 181 ? 52.448 12.072 79.699 1.00 46.95 181 LEU B C 1
ATOM 6705 O O . LEU C 2 181 ? 51.488 11.843 78.955 1.00 43.95 181 LEU B O 1
ATOM 6710 N N . ASP C 2 182 ? 53.361 11.180 80.033 1.00 40.79 182 ASP B N 1
ATOM 6711 C CA . ASP C 2 182 ? 53.257 9.857 79.537 1.00 38.76 182 ASP B CA 1
ATOM 6712 C C . ASP C 2 182 ? 52.068 9.261 80.251 1.00 38.17 182 ASP B C 1
ATOM 6713 O O . ASP C 2 182 ? 51.468 9.896 81.123 1.00 33.62 182 ASP B O 1
ATOM 6718 N N . PHE C 2 183 ? 51.745 8.039 79.849 1.00 39.35 183 PHE B N 1
ATOM 6719 C CA . PHE C 2 183 ? 50.607 7.292 80.343 1.00 37.93 183 PHE B CA 1
ATOM 6720 C C . PHE C 2 183 ? 50.498 7.070 81.823 1.00 37.05 183 PHE B C 1
ATOM 6721 O O . PHE C 2 183 ? 49.556 7.534 82.452 1.00 39.04 183 PHE B O 1
ATOM 6729 N N . ASP C 2 184 ? 51.400 6.273 82.360 1.00 34.06 184 ASP B N 1
ATOM 6730 C CA . ASP C 2 184 ? 51.419 6.022 83.775 1.00 35.12 184 ASP B CA 1
ATOM 6731 C C . ASP C 2 184 ? 51.230 7.325 84.562 1.00 34.33 184 ASP B C 1
ATOM 6732 O O . ASP C 2 184 ? 50.717 7.310 85.668 1.00 35.88 184 ASP B O 1
ATOM 6737 N N . ASP C 2 185 ? 51.596 8.456 83.975 1.00 34.94 185 ASP B N 1
ATOM 6738 C CA . ASP C 2 185 ? 51.392 9.731 84.644 1.00 37.17 185 ASP B CA 1
ATOM 6739 C C . ASP C 2 185 ? 49.925 9.900 84.929 1.00 35.36 185 ASP B C 1
ATOM 6740 O O . ASP C 2 185 ? 49.555 10.292 86.003 1.00 38.31 185 ASP B O 1
ATOM 6745 N N . LEU C 2 186 ? 49.082 9.529 83.990 1.00 33.50 186 LEU B N 1
ATOM 6746 C CA . LEU C 2 186 ? 47.663 9.704 84.191 1.00 34.06 186 LEU B CA 1
ATOM 6747 C C . LEU C 2 186 ? 47.144 9.036 85.436 1.00 34.75 186 LEU B C 1
ATOM 6748 O O . LEU C 2 186 ? 46.035 9.351 85.894 1.00 33.84 186 LEU B O 1
ATOM 6753 N N . ILE C 2 187 ? 47.896 8.062 85.941 1.00 34.88 187 ILE B N 1
ATOM 6754 C CA . ILE C 2 187 ? 47.464 7.396 87.161 1.00 37.05 187 ILE B CA 1
ATOM 6755 C C . ILE C 2 187 ? 48.127 8.074 88.352 1.00 35.78 187 ILE B C 1
ATOM 6756 O O . ILE C 2 187 ? 47.449 8.665 89.197 1.00 36.87 187 ILE B O 1
ATOM 6761 N N . LEU C 2 188 ? 49.453 8.085 88.385 1.00 32.77 188 LEU B N 1
ATOM 6762 C CA . LEU C 2 188 ? 50.109 8.698 89.524 1.00 32.50 188 LEU B CA 1
ATOM 6763 C C . LEU C 2 188 ? 49.860 10.171 89.640 1.00 32.50 188 LEU B C 1
ATOM 6764 O O . LEU C 2 188 ? 50.563 10.867 90.357 1.00 31.49 188 LEU B O 1
ATOM 6769 N N . LEU C 2 189 ? 48.914 10.644 88.845 1.00 33.38 189 LEU B N 1
ATOM 6770 C CA . LEU C 2 189 ? 48.519 12.022 88.839 1.00 30.42 189 LEU B CA 1
ATOM 6771 C C . LEU C 2 189 ? 47.381 12.132 89.828 1.00 26.39 189 LEU B C 1
ATOM 6772 O O . LEU C 2 189 ? 47.629 12.311 90.999 1.00 24.94 189 LEU B O 1
ATOM 6777 N N . PRO C 2 190 ? 46.146 11.829 89.418 1.00 24.12 190 PRO B N 1
ATOM 6778 C CA . PRO C 2 190 ? 45.101 11.966 90.430 1.00 26.89 190 PRO B CA 1
ATOM 6779 C C . PRO C 2 190 ? 45.437 11.236 91.711 1.00 30.17 190 PRO B C 1
ATOM 6780 O O . PRO C 2 190 ? 45.063 11.686 92.780 1.00 30.98 190 PRO B O 1
ATOM 6784 N N . THR C 2 191 ? 46.149 10.119 91.595 1.00 32.68 191 THR B N 1
ATOM 6785 C CA . THR C 2 191 ? 46.541 9.342 92.757 1.00 35.31 191 THR B CA 1
ATOM 6786 C C . THR C 2 191 ? 47.035 10.389 93.747 1.00 36.71 191 THR B C 1
ATOM 6787 O O . THR C 2 191 ? 46.302 10.728 94.662 1.00 38.31 191 THR B O 1
ATOM 6791 N N . LEU C 2 192 ? 48.138 11.062 93.429 1.00 38.40 192 LEU B N 1
ATOM 6792 C CA . LEU C 2 192 ? 48.676 12.095 94.312 1.00 39.82 192 LEU B CA 1
ATOM 6793 C C . LEU C 2 192 ? 47.624 13.144 94.596 1.00 40.61 192 LEU B C 1
ATOM 6794 O O . LEU C 2 192 ? 47.132 13.247 95.714 1.00 40.52 192 LEU B O 1
ATOM 6799 N N . LEU C 2 193 ? 47.226 13.877 93.563 1.00 41.43 193 LEU B N 1
ATOM 6800 C CA . LEU C 2 193 ? 46.224 14.918 93.719 1.00 39.77 193 LEU B CA 1
ATOM 6801 C C . LEU C 2 193 ? 45.067 14.492 94.636 1.00 37.30 193 LEU B C 1
ATOM 6802 O O . LEU C 2 193 ? 44.450 15.334 95.259 1.00 38.80 193 LEU B O 1
ATOM 6807 N N . LEU C 2 194 ? 44.760 13.208 94.730 1.00 34.38 194 LEU B N 1
ATOM 6808 C CA . LEU C 2 194 ? 43.669 12.813 95.606 1.00 36.09 194 LEU B CA 1
ATOM 6809 C C . LEU C 2 194 ? 44.107 12.487 97.025 1.00 38.04 194 LEU B C 1
ATOM 6810 O O . LEU C 2 194 ? 43.337 12.578 97.977 1.00 38.74 194 LEU B O 1
ATOM 6815 N N . GLN C 2 195 ? 45.349 12.087 97.184 1.00 40.09 195 GLN B N 1
ATOM 6816 C CA . GLN C 2 195 ? 45.850 11.789 98.508 1.00 41.54 195 GLN B CA 1
ATOM 6817 C C . GLN C 2 195 ? 46.030 13.123 99.190 1.00 41.43 195 GLN B C 1
ATOM 6818 O O . GLN C 2 195 ? 45.272 13.448 100.081 1.00 43.26 195 GLN B O 1
ATOM 6824 N N . ALA C 2 196 ? 46.904 13.957 98.626 1.00 41.58 196 ALA B N 1
ATOM 6825 C CA . ALA C 2 196 ? 47.229 15.282 99.161 1.00 38.39 196 ALA B CA 1
ATOM 6826 C C . ALA C 2 196 ? 46.046 16.180 99.500 1.00 35.97 196 ALA B C 1
ATOM 6827 O O . ALA C 2 196 ? 46.149 16.969 100.419 1.00 39.25 196 ALA B O 1
ATOM 6829 N N . ASN C 2 197 ? 44.906 16.006 98.838 1.00 32.38 197 ASN B N 1
ATOM 6830 C CA . ASN C 2 197 ? 43.748 16.867 99.071 1.00 33.81 197 ASN B CA 1
ATOM 6831 C C . ASN C 2 197 ? 42.494 16.126 99.436 1.00 33.67 197 ASN B C 1
ATOM 6832 O O . ASN C 2 197 ? 41.991 15.353 98.637 1.00 33.27 197 ASN B O 1
ATOM 6837 N N . GLU C 2 198 ? 41.879 16.495 100.550 1.00 37.57 198 GLU B N 1
ATOM 6838 C CA . GLU C 2 198 ? 40.644 15.822 100.965 1.00 41.76 198 GLU B CA 1
ATOM 6839 C C . GLU C 2 198 ? 39.413 16.333 100.211 1.00 42.32 198 GLU B C 1
ATOM 6840 O O . GLU C 2 198 ? 38.582 15.535 99.811 1.00 41.98 198 GLU B O 1
ATOM 6846 N N . GLU C 2 199 ? 39.318 17.646 99.992 1.00 46.36 199 GLU B N 1
ATOM 6847 C CA . GLU C 2 199 ? 38.186 18.283 99.278 1.00 50.34 199 GLU B CA 1
ATOM 6848 C C . GLU C 2 199 ? 37.717 17.462 98.080 1.00 49.66 199 GLU B C 1
ATOM 6849 O O . GLU C 2 199 ? 36.518 17.219 97.902 1.00 48.26 199 GLU B O 1
ATOM 6855 N N . VAL C 2 200 ? 38.691 17.102 97.246 1.00 48.17 200 VAL B N 1
ATOM 6856 C CA . VAL C 2 200 ? 38.485 16.325 96.027 1.00 47.58 200 VAL B CA 1
ATOM 6857 C C . VAL C 2 200 ? 38.218 14.862 96.359 1.00 45.08 200 VAL B C 1
ATOM 6858 O O . VAL C 2 200 ? 37.243 14.260 95.895 1.00 41.60 200 VAL B O 1
ATOM 6862 N N . ARG C 2 201 ? 39.123 14.299 97.150 1.00 44.06 201 ARG B N 1
ATOM 6863 C CA . ARG C 2 201 ? 39.038 12.912 97.567 1.00 42.80 201 ARG B CA 1
ATOM 6864 C C . ARG C 2 201 ? 37.588 12.486 97.839 1.00 42.86 201 ARG B C 1
ATOM 6865 O O . ARG C 2 201 ? 37.024 11.670 97.106 1.00 43.63 201 ARG B O 1
ATOM 6873 N N . LYS C 2 202 ? 36.948 13.129 98.805 1.00 42.59 202 LYS B N 1
ATOM 6874 C CA . LYS C 2 202 ? 35.589 12.765 99.112 1.00 43.29 202 LYS B CA 1
ATOM 6875 C C . LYS C 2 202 ? 34.646 12.912 97.939 1.00 42.80 202 LYS B C 1
ATOM 6876 O O . LYS C 2 202 ? 33.845 12.013 97.691 1.00 44.86 202 LYS B O 1
ATOM 6882 N N . ARG C 2 203 ? 34.737 14.002 97.193 1.00 43.42 203 ARG B N 1
ATOM 6883 C CA . ARG C 2 203 ? 33.822 14.164 96.060 1.00 46.38 203 ARG B CA 1
ATOM 6884 C C . ARG C 2 203 ? 33.826 12.906 95.181 1.00 46.77 203 ARG B C 1
ATOM 6885 O O . ARG C 2 203 ? 32.774 12.435 94.737 1.00 49.88 203 ARG B O 1
ATOM 6893 N N . TRP C 2 204 ? 35.003 12.312 95.015 1.00 45.86 204 TRP B N 1
ATOM 6894 C CA . TRP C 2 204 ? 35.136 11.091 94.232 1.00 40.35 204 TRP B CA 1
ATOM 6895 C C . TRP C 2 204 ? 34.596 9.937 95.025 1.00 32.07 204 TRP B C 1
ATOM 6896 O O . TRP C 2 204 ? 33.727 9.213 94.565 1.00 26.73 204 TRP B O 1
ATOM 6907 N N . GLN C 2 205 ? 35.053 9.853 96.261 1.00 27.89 205 GLN B N 1
ATOM 6908 C CA . GLN C 2 205 ? 34.627 8.827 97.171 1.00 30.35 205 GLN B CA 1
ATOM 6909 C C . GLN C 2 205 ? 33.133 8.745 97.183 1.00 31.14 205 GLN B C 1
ATOM 6910 O O . GLN C 2 205 ? 32.582 7.739 97.606 1.00 33.94 205 GLN B O 1
ATOM 6916 N N . ASN C 2 206 ? 32.472 9.816 96.772 1.00 30.20 206 ASN B N 1
ATOM 6917 C CA . ASN C 2 206 ? 31.026 9.798 96.763 1.00 33.83 206 ASN B CA 1
ATOM 6918 C C . ASN C 2 206 ? 30.488 9.694 95.360 1.00 33.63 206 ASN B C 1
ATOM 6919 O O . ASN C 2 206 ? 29.297 9.528 95.150 1.00 32.88 206 ASN B O 1
ATOM 6924 N N . LYS C 2 207 ? 31.360 9.826 94.381 1.00 33.60 207 LYS B N 1
ATOM 6925 C CA . LYS C 2 207 ? 30.928 9.693 93.004 1.00 32.25 207 LYS B CA 1
ATOM 6926 C C . LYS C 2 207 ? 30.905 8.178 92.806 1.00 30.20 207 LYS B C 1
ATOM 6927 O O . LYS C 2 207 ? 29.878 7.517 92.585 1.00 29.06 207 LYS B O 1
ATOM 6933 N N . ILE C 2 208 ? 32.071 7.647 93.087 1.00 27.18 208 ILE B N 1
ATOM 6934 C CA . ILE C 2 208 ? 32.371 6.263 93.003 1.00 25.73 208 ILE B CA 1
ATOM 6935 C C . ILE C 2 208 ? 31.875 5.620 94.273 1.00 26.17 208 ILE B C 1
ATOM 6936 O O . ILE C 2 208 ? 32.622 5.411 95.234 1.00 24.79 208 ILE B O 1
ATOM 6941 N N . ARG C 2 209 ? 30.577 5.376 94.324 1.00 26.87 209 ARG B N 1
ATOM 6942 C CA . ARG C 2 209 ? 30.051 4.766 95.535 1.00 30.18 209 ARG B CA 1
ATOM 6943 C C . ARG C 2 209 ? 30.522 3.316 95.633 1.00 28.98 209 ARG B C 1
ATOM 6944 O O . ARG C 2 209 ? 31.218 2.947 96.581 1.00 30.24 209 ARG B O 1
ATOM 6952 N N . TYR C 2 210 ? 30.275 2.541 94.584 1.00 27.15 210 TYR B N 1
ATOM 6953 C CA . TYR C 2 210 ? 30.742 1.162 94.550 1.00 22.78 210 TYR B CA 1
ATOM 6954 C C . TYR C 2 210 ? 31.590 0.946 93.315 1.00 19.10 210 TYR B C 1
ATOM 6955 O O . TYR C 2 210 ? 31.169 1.221 92.191 1.00 18.21 210 TYR B O 1
ATOM 6964 N N . LEU C 2 211 ? 32.743 0.349 93.532 1.00 14.79 211 LEU B N 1
ATOM 6965 C CA . LEU C 2 211 ? 33.685 0.102 92.466 1.00 15.99 211 LEU B CA 1
ATOM 6966 C C . LEU C 2 211 ? 34.011 -1.370 92.259 1.00 18.35 211 LEU B C 1
ATOM 6967 O O . LEU C 2 211 ? 34.273 -2.090 93.226 1.00 21.10 211 LEU B O 1
ATOM 6972 N N . LEU C 2 212 ? 34.086 -1.783 90.992 1.00 15.93 212 LEU B N 1
ATOM 6973 C CA . LEU C 2 212 ? 34.426 -3.154 90.625 1.00 13.76 212 LEU B CA 1
ATOM 6974 C C . LEU C 2 212 ? 35.687 -3.060 89.770 1.00 13.44 212 LEU B C 1
ATOM 6975 O O . LEU C 2 212 ? 35.878 -2.116 89.016 1.00 14.56 212 LEU B O 1
ATOM 6980 N N . VAL C 2 213 ? 36.565 -4.027 89.876 1.00 12.66 213 VAL B N 1
ATOM 6981 C CA . VAL C 2 213 ? 37.763 -3.938 89.097 1.00 14.73 213 VAL B CA 1
ATOM 6982 C C . VAL C 2 213 ? 38.136 -5.281 88.571 1.00 17.83 213 VAL B C 1
ATOM 6983 O O . VAL C 2 213 ? 38.469 -6.195 89.316 1.00 19.31 213 VAL B O 1
ATOM 6987 N N . ASP C 2 214 ? 38.168 -5.380 87.264 1.00 17.69 214 ASP B N 1
ATOM 6988 C CA . ASP C 2 214 ? 38.504 -6.629 86.662 1.00 17.33 214 ASP B CA 1
ATOM 6989 C C . ASP C 2 214 ? 40.021 -6.732 86.493 1.00 14.41 214 ASP B C 1
ATOM 6990 O O . ASP C 2 214 ? 40.730 -5.768 86.711 1.00 15.23 214 ASP B O 1
ATOM 6995 N N . GLU C 2 215 ? 40.505 -7.928 86.182 1.00 9.83 215 GLU B N 1
ATOM 6996 C CA . GLU C 2 215 ? 41.903 -8.181 85.910 1.00 7.84 215 GLU B CA 1
ATOM 6997 C C . GLU C 2 215 ? 42.840 -7.728 86.983 1.00 3.79 215 GLU B C 1
ATOM 6998 O O . GLU C 2 215 ? 43.966 -7.375 86.711 1.00 2.00 215 GLU B O 1
ATOM 7004 N N . TYR C 2 216 ? 42.428 -7.890 88.217 1.00 4.93 216 TYR B N 1
ATOM 7005 C CA . TYR C 2 216 ? 43.219 -7.408 89.338 1.00 10.52 216 TYR B CA 1
ATOM 7006 C C . TYR C 2 216 ? 44.622 -7.931 89.505 1.00 12.07 216 TYR B C 1
ATOM 7007 O O . TYR C 2 216 ? 45.459 -7.295 90.148 1.00 13.89 216 TYR B O 1
ATOM 7016 N N . GLN C 2 217 ? 44.893 -9.094 88.959 1.00 11.36 217 GLN B N 1
ATOM 7017 C CA . GLN C 2 217 ? 46.209 -9.628 89.125 1.00 17.09 217 GLN B CA 1
ATOM 7018 C C . GLN C 2 217 ? 47.209 -8.842 88.307 1.00 23.33 217 GLN B C 1
ATOM 7019 O O . GLN C 2 217 ? 48.408 -9.092 88.379 1.00 27.26 217 GLN B O 1
ATOM 7025 N N . ASP C 2 218 ? 46.724 -7.916 87.494 1.00 26.98 218 ASP B N 1
ATOM 7026 C CA . ASP C 2 218 ? 47.616 -7.122 86.649 1.00 30.30 218 ASP B CA 1
ATOM 7027 C C . ASP C 2 218 ? 47.987 -5.752 87.266 1.00 31.39 218 ASP B C 1
ATOM 7028 O O . ASP C 2 218 ? 49.013 -5.142 86.896 1.00 34.36 218 ASP B O 1
ATOM 7033 N N . THR C 2 219 ? 47.143 -5.305 88.204 1.00 27.57 219 THR B N 1
ATOM 7034 C CA . THR C 2 219 ? 47.287 -4.080 88.966 1.00 17.48 219 THR B CA 1
ATOM 7035 C C . THR C 2 219 ? 48.713 -3.724 89.354 1.00 23.39 219 THR B C 1
ATOM 7036 O O . THR C 2 219 ? 49.519 -4.574 89.743 1.00 22.89 219 THR B O 1
ATOM 7040 N N . ASN C 2 220 ? 49.041 -2.453 89.216 1.00 29.89 220 ASN B N 1
ATOM 7041 C CA . ASN C 2 220 ? 50.353 -1.990 89.652 1.00 31.58 220 ASN B CA 1
ATOM 7042 C C . ASN C 2 220 ? 50.094 -1.106 90.865 1.00 31.71 220 ASN B C 1
ATOM 7043 O O . ASN C 2 220 ? 48.956 -0.614 91.114 1.00 30.61 220 ASN B O 1
ATOM 7048 N N . THR C 2 221 ? 51.201 -0.711 91.463 1.00 31.80 221 THR B N 1
ATOM 7049 C CA . THR C 2 221 ? 51.149 0.130 92.643 1.00 31.46 221 THR B CA 1
ATOM 7050 C C . THR C 2 221 ? 50.153 1.264 92.448 1.00 29.51 221 THR B C 1
ATOM 7051 O O . THR C 2 221 ? 48.999 1.193 92.897 1.00 26.04 221 THR B O 1
ATOM 7055 N N . SER C 2 222 ? 50.574 2.211 91.626 1.00 27.44 222 SER B N 1
ATOM 7056 C CA . SER C 2 222 ? 49.780 3.367 91.326 1.00 27.56 222 SER B CA 1
ATOM 7057 C C . SER C 2 222 ? 48.309 3.026 91.269 1.00 27.42 222 SER B C 1
ATOM 7058 O O . SER C 2 222 ? 47.533 3.523 92.090 1.00 29.15 222 SER B O 1
ATOM 7061 N N . GLN C 2 223 ? 47.939 2.088 90.402 1.00 24.65 223 GLN B N 1
ATOM 7062 C CA . GLN C 2 223 ? 46.526 1.774 90.295 1.00 27.25 223 GLN B CA 1
ATOM 7063 C C . GLN C 2 223 ? 46.064 1.369 91.627 1.00 27.56 223 GLN B C 1
ATOM 7064 O O . GLN C 2 223 ? 45.135 1.968 92.171 1.00 27.43 223 GLN B O 1
ATOM 7070 N N . TYR C 2 224 ? 46.763 0.388 92.179 1.00 25.66 224 TYR B N 1
ATOM 7071 C CA . TYR C 2 224 ? 46.409 -0.128 93.483 1.00 27.15 224 TYR B CA 1
ATOM 7072 C C . TYR C 2 224 ? 46.044 1.000 94.415 1.00 27.08 224 TYR B C 1
ATOM 7073 O O . TYR C 2 224 ? 44.915 1.079 94.926 1.00 25.55 224 TYR B O 1
ATOM 7082 N N . GLU C 2 225 ? 46.996 1.890 94.629 1.00 26.00 225 GLU B N 1
ATOM 7083 C CA . GLU C 2 225 ? 46.696 2.995 95.505 1.00 26.41 225 GLU B CA 1
ATOM 7084 C C . GLU C 2 225 ? 45.506 3.767 95.031 1.00 22.89 225 GLU B C 1
ATOM 7085 O O . GLU C 2 225 ? 44.495 3.842 95.731 1.00 22.66 225 GLU B O 1
ATOM 7091 N N . LEU C 2 226 ? 45.584 4.261 93.810 1.00 18.26 226 LEU B N 1
ATOM 7092 C CA . LEU C 2 226 ? 44.494 5.029 93.286 1.00 19.70 226 LEU B CA 1
ATOM 7093 C C . LEU C 2 226 ? 43.197 4.367 93.687 1.00 23.29 226 LEU B C 1
ATOM 7094 O O . LEU C 2 226 ? 42.261 5.025 94.149 1.00 23.20 226 LEU B O 1
ATOM 7099 N N . VAL C 2 227 ? 43.179 3.043 93.625 1.00 25.17 227 VAL B N 1
ATOM 7100 C CA . VAL C 2 227 ? 41.964 2.363 93.994 1.00 26.57 227 VAL B CA 1
ATOM 7101 C C . VAL C 2 227 ? 41.690 2.602 95.445 1.00 28.18 227 VAL B C 1
ATOM 7102 O O . VAL C 2 227 ? 40.621 3.098 95.802 1.00 32.02 227 VAL B O 1
ATOM 7106 N N . LYS C 2 228 ? 42.652 2.256 96.289 1.00 26.46 228 LYS B N 1
ATOM 7107 C CA . LYS C 2 228 ? 42.444 2.474 97.694 1.00 25.76 228 LYS B CA 1
ATOM 7108 C C . LYS C 2 228 ? 41.885 3.868 97.885 1.00 25.19 228 LYS B C 1
ATOM 7109 O O . LYS C 2 228 ? 40.714 4.016 98.241 1.00 23.48 228 LYS B O 1
ATOM 7115 N N . LEU C 2 229 ? 42.612 4.872 97.412 1.00 21.16 229 LEU B N 1
ATOM 7116 C CA . LEU C 2 229 ? 42.135 6.224 97.604 1.00 19.28 229 LEU B CA 1
ATOM 7117 C C . LEU C 2 229 ? 40.720 6.371 97.199 1.00 20.56 229 LEU B C 1
ATOM 7118 O O . LEU C 2 229 ? 39.935 6.955 97.918 1.00 19.58 229 LEU B O 1
ATOM 7123 N N . LEU C 2 230 ? 40.373 5.746 96.090 1.00 20.46 230 LEU B N 1
ATOM 7124 C CA . LEU C 2 230 ? 39.016 5.843 95.585 1.00 25.17 230 LEU B CA 1
ATOM 7125 C C . LEU C 2 230 ? 37.915 5.311 96.504 1.00 28.18 230 LEU B C 1
ATOM 7126 O O . LEU C 2 230 ? 36.745 5.670 96.359 1.00 29.15 230 LEU B O 1
ATOM 7131 N N . VAL C 2 231 ? 38.268 4.384 97.376 1.00 32.64 231 VAL B N 1
ATOM 7132 C CA . VAL C 2 231 ? 37.320 3.835 98.345 1.00 40.27 231 VAL B CA 1
ATOM 7133 C C . VAL C 2 231 ? 38.327 3.306 99.282 1.00 45.00 231 VAL B C 1
ATOM 7134 O O . VAL C 2 231 ? 39.043 2.331 98.965 1.00 46.85 231 VAL B O 1
ATOM 7138 N N . GLY C 2 232 ? 38.533 4.111 100.313 1.00 48.53 232 GLY B N 1
ATOM 7139 C CA . GLY C 2 232 ? 39.497 3.803 101.352 1.00 53.45 232 GLY B CA 1
ATOM 7140 C C . GLY C 2 232 ? 38.969 2.793 102.351 1.00 55.35 232 GLY B C 1
ATOM 7141 O O . GLY C 2 232 ? 39.375 1.631 102.298 1.00 58.43 232 GLY B O 1
ATOM 7142 N N . SER C 2 233 ? 38.102 3.203 103.279 1.00 54.06 233 SER B N 1
ATOM 7143 C CA . SER C 2 233 ? 37.596 2.217 104.202 1.00 52.47 233 SER B CA 1
ATOM 7144 C C . SER C 2 233 ? 36.126 1.913 104.077 1.00 50.86 233 SER B C 1
ATOM 7145 O O . SER C 2 233 ? 35.680 0.894 104.592 1.00 51.07 233 SER B O 1
ATOM 7148 N N . ARG C 2 234 ? 35.377 2.764 103.374 1.00 50.74 234 ARG B N 1
ATOM 7149 C CA . ARG C 2 234 ? 33.951 2.497 103.106 1.00 51.56 234 ARG B CA 1
ATOM 7150 C C . ARG C 2 234 ? 34.000 1.136 102.401 1.00 50.50 234 ARG B C 1
ATOM 7151 O O . ARG C 2 234 ? 33.080 0.326 102.506 1.00 52.36 234 ARG B O 1
ATOM 7159 N N . ALA C 2 235 ? 35.114 0.936 101.687 1.00 47.47 235 ALA B N 1
ATOM 7160 C CA . ALA C 2 235 ? 35.483 -0.253 100.926 1.00 42.92 235 ALA B CA 1
ATOM 7161 C C . ALA C 2 235 ? 34.432 -1.018 100.167 1.00 42.27 235 ALA B C 1
ATOM 7162 O O . ALA C 2 235 ? 34.662 -2.185 99.886 1.00 45.92 235 ALA B O 1
ATOM 7164 N N . ARG C 2 236 ? 33.317 -0.377 99.804 1.00 40.42 236 ARG B N 1
ATOM 7165 C CA . ARG C 2 236 ? 32.248 -1.037 99.041 1.00 40.74 236 ARG B CA 1
ATOM 7166 C C . ARG C 2 236 ? 32.677 -1.315 97.585 1.00 39.97 236 ARG B C 1
ATOM 7167 O O . ARG C 2 236 ? 32.347 -0.541 96.665 1.00 40.87 236 ARG B O 1
ATOM 7175 N N . PHE C 2 237 ? 33.313 -2.478 97.387 1.00 35.04 237 PHE B N 1
ATOM 7176 C CA . PHE C 2 237 ? 33.844 -2.879 96.103 1.00 28.71 237 PHE B CA 1
ATOM 7177 C C . PHE C 2 237 ? 33.913 -4.371 95.874 1.00 29.15 237 PHE B C 1
ATOM 7178 O O . PHE C 2 237 ? 33.518 -5.181 96.719 1.00 30.06 237 PHE B O 1
ATOM 7186 N N . THR C 2 238 ? 34.512 -4.707 94.734 1.00 26.97 238 THR B N 1
ATOM 7187 C CA . THR C 2 238 ? 34.722 -6.068 94.289 1.00 16.66 238 THR B CA 1
ATOM 7188 C C . THR C 2 238 ? 35.830 -6.128 93.262 1.00 14.80 238 THR B C 1
ATOM 7189 O O . THR C 2 238 ? 35.627 -5.793 92.106 1.00 13.64 238 THR B O 1
ATOM 7193 N N . VAL C 2 239 ? 37.032 -6.422 93.731 1.00 13.23 239 VAL B N 1
ATOM 7194 C CA . VAL C 2 239 ? 38.186 -6.592 92.871 1.00 13.01 239 VAL B CA 1
ATOM 7195 C C . VAL C 2 239 ? 38.078 -8.024 92.311 1.00 13.99 239 VAL B C 1
ATOM 7196 O O . VAL C 2 239 ? 37.586 -8.905 92.997 1.00 16.91 239 VAL B O 1
ATOM 7200 N N . VAL C 2 240 ? 38.556 -8.273 91.093 1.00 12.15 240 VAL B N 1
ATOM 7201 C CA . VAL C 2 240 ? 38.460 -9.611 90.503 1.00 8.66 240 VAL B CA 1
ATOM 7202 C C . VAL C 2 240 ? 39.720 -10.070 89.823 1.00 10.82 240 VAL B C 1
ATOM 7203 O O . VAL C 2 240 ? 40.217 -9.396 88.932 1.00 13.27 240 VAL B O 1
ATOM 7207 N N . GLY C 2 241 ? 40.135 -11.291 90.123 1.00 13.23 241 GLY B N 1
ATOM 7208 C CA . GLY C 2 241 ? 41.343 -11.826 89.523 1.00 15.10 241 GLY B CA 1
ATOM 7209 C C . GLY C 2 241 ? 41.670 -13.307 89.762 1.00 17.43 241 GLY B C 1
ATOM 7210 O O . GLY C 2 241 ? 40.808 -14.123 90.215 1.00 19.78 241 GLY B O 1
ATOM 7211 N N . ASP C 2 242 ? 42.925 -13.647 89.431 1.00 11.02 242 ASP B N 1
ATOM 7212 C CA . ASP C 2 242 ? 43.458 -14.997 89.556 1.00 8.90 242 ASP B CA 1
ATOM 7213 C C . ASP C 2 242 ? 44.922 -14.657 89.693 1.00 6.90 242 ASP B C 1
ATOM 7214 O O . ASP C 2 242 ? 45.415 -13.806 88.997 1.00 7.18 242 ASP B O 1
ATOM 7219 N N . ASP C 2 243 ? 45.588 -15.204 90.681 1.00 6.36 243 ASP B N 1
ATOM 7220 C CA . ASP C 2 243 ? 46.984 -14.893 90.836 1.00 8.73 243 ASP B CA 1
ATOM 7221 C C . ASP C 2 243 ? 47.820 -15.772 89.969 1.00 11.57 243 ASP B C 1
ATOM 7222 O O . ASP C 2 243 ? 49.032 -15.576 89.867 1.00 17.86 243 ASP B O 1
ATOM 7227 N N . ASP C 2 244 ? 47.200 -16.815 89.435 1.00 9.67 244 ASP B N 1
ATOM 7228 C CA . ASP C 2 244 ? 47.905 -17.757 88.589 1.00 6.86 244 ASP B CA 1
ATOM 7229 C C . ASP C 2 244 ? 47.916 -17.282 87.199 1.00 9.29 244 ASP B C 1
ATOM 7230 O O . ASP C 2 244 ? 48.377 -17.964 86.338 1.00 7.22 244 ASP B O 1
ATOM 7235 N N . GLN C 2 245 ? 47.346 -16.121 86.949 1.00 16.19 245 GLN B N 1
ATOM 7236 C CA . GLN C 2 245 ? 47.368 -15.556 85.598 1.00 19.68 245 GLN B CA 1
ATOM 7237 C C . GLN C 2 245 ? 48.213 -14.254 85.567 1.00 23.79 245 GLN B C 1
ATOM 7238 O O . GLN C 2 245 ? 48.225 -13.492 84.580 1.00 23.89 245 GLN B O 1
ATOM 7244 N N . SER C 2 246 ? 48.921 -13.993 86.664 1.00 26.33 246 SER B N 1
ATOM 7245 C CA . SER C 2 246 ? 49.774 -12.828 86.708 1.00 27.51 246 SER B CA 1
ATOM 7246 C C . SER C 2 246 ? 50.943 -13.158 85.797 1.00 26.72 246 SER B C 1
ATOM 7247 O O . SER C 2 246 ? 51.648 -14.148 86.020 1.00 24.95 246 SER B O 1
ATOM 7250 N N . ILE C 2 247 ? 51.100 -12.400 84.723 1.00 26.09 247 ILE B N 1
ATOM 7251 C CA . ILE C 2 247 ? 52.248 -12.637 83.884 1.00 21.87 247 ILE B CA 1
ATOM 7252 C C . ILE C 2 247 ? 52.970 -11.346 83.529 1.00 29.00 247 ILE B C 1
ATOM 7253 O O . ILE C 2 247 ? 54.162 -11.403 83.238 1.00 33.57 247 ILE B O 1
ATOM 7258 N N . TYR C 2 248 ? 52.304 -10.183 83.602 1.00 30.44 248 TYR B N 1
ATOM 7259 C CA . TYR C 2 248 ? 52.993 -8.932 83.264 1.00 30.91 248 TYR B CA 1
ATOM 7260 C C . TYR C 2 248 ? 53.640 -8.323 84.485 1.00 31.65 248 TYR B C 1
ATOM 7261 O O . TYR C 2 248 ? 53.577 -7.123 84.725 1.00 31.20 248 TYR B O 1
ATOM 7270 N N . SER C 2 249 ? 54.323 -9.163 85.237 1.00 35.38 249 SER B N 1
ATOM 7271 C CA . SER C 2 249 ? 54.987 -8.699 86.442 1.00 43.11 249 SER B CA 1
ATOM 7272 C C . SER C 2 249 ? 56.151 -7.804 86.097 1.00 43.80 249 SER B C 1
ATOM 7273 O O . SER C 2 249 ? 56.453 -6.858 86.826 1.00 46.16 249 SER B O 1
ATOM 7276 N N . TRP C 2 250 ? 56.840 -8.157 85.015 1.00 43.15 250 TRP B N 1
ATOM 7277 C CA . TRP C 2 250 ? 58.002 -7.403 84.558 1.00 44.20 250 TRP B CA 1
ATOM 7278 C C . TRP C 2 250 ? 57.607 -6.011 84.100 1.00 43.78 250 TRP B C 1
ATOM 7279 O O . TRP C 2 250 ? 58.461 -5.249 83.635 1.00 42.89 250 TRP B O 1
ATOM 7290 N N . ARG C 2 251 ? 56.319 -5.695 84.237 1.00 43.10 251 ARG B N 1
ATOM 7291 C CA . ARG C 2 251 ? 55.795 -4.400 83.850 1.00 46.32 251 ARG B CA 1
ATOM 7292 C C . ARG C 2 251 ? 54.971 -3.662 84.903 1.00 47.91 251 ARG B C 1
ATOM 7293 O O . ARG C 2 251 ? 53.990 -2.955 84.587 1.00 49.42 251 ARG B O 1
ATOM 7301 N N . GLY C 2 252 ? 55.379 -3.843 86.157 1.00 48.80 252 GLY B N 1
ATOM 7302 C CA . GLY C 2 252 ? 54.734 -3.177 87.275 1.00 48.94 252 GLY B CA 1
ATOM 7303 C C . GLY C 2 252 ? 53.549 -3.878 87.888 1.00 49.92 252 GLY B C 1
ATOM 7304 O O . GLY C 2 252 ? 52.860 -3.318 88.736 1.00 50.41 252 GLY B O 1
ATOM 7305 N N . ALA C 2 253 ? 53.262 -5.086 87.433 1.00 50.07 253 ALA B N 1
ATOM 7306 C CA . ALA C 2 253 ? 52.144 -5.805 88.000 1.00 49.85 253 ALA B CA 1
ATOM 7307 C C . ALA C 2 253 ? 52.612 -6.470 89.286 1.00 51.35 253 ALA B C 1
ATOM 7308 O O . ALA C 2 253 ? 53.522 -7.311 89.278 1.00 50.41 253 ALA B O 1
ATOM 7310 N N . ARG C 2 254 ? 52.059 -6.002 90.400 1.00 53.49 254 ARG B N 1
ATOM 7311 C CA . ARG C 2 254 ? 52.378 -6.551 91.705 1.00 55.80 254 ARG B CA 1
ATOM 7312 C C . ARG C 2 254 ? 51.695 -7.910 91.819 1.00 58.41 254 ARG B C 1
ATOM 7313 O O . ARG C 2 254 ? 50.476 -7.993 92.019 1.00 58.19 254 ARG B O 1
ATOM 7321 N N . PRO C 2 255 ? 52.477 -8.999 91.701 1.00 59.85 255 PRO B N 1
ATOM 7322 C CA . PRO C 2 255 ? 51.917 -10.357 91.795 1.00 59.04 255 PRO B CA 1
ATOM 7323 C C . PRO C 2 255 ? 51.055 -10.565 93.067 1.00 58.18 255 PRO B C 1
ATOM 7324 O O . PRO C 2 255 ? 49.853 -10.877 93.015 1.00 61.71 255 PRO B O 1
ATOM 7328 N N . GLN C 2 256 ? 51.672 -10.269 94.201 1.00 53.62 256 GLN B N 1
ATOM 7329 C CA . GLN C 2 256 ? 51.054 -10.426 95.496 1.00 48.55 256 GLN B CA 1
ATOM 7330 C C . GLN C 2 256 ? 49.934 -9.442 95.761 1.00 43.87 256 GLN B C 1
ATOM 7331 O O . GLN C 2 256 ? 49.532 -9.231 96.906 1.00 41.37 256 GLN B O 1
ATOM 7337 N N . ASN C 2 257 ? 49.409 -8.879 94.682 1.00 38.38 257 ASN B N 1
ATOM 7338 C CA . ASN C 2 257 ? 48.341 -7.920 94.761 1.00 38.97 257 ASN B CA 1
ATOM 7339 C C . ASN C 2 257 ? 47.149 -8.455 95.497 1.00 38.89 257 ASN B C 1
ATOM 7340 O O . ASN C 2 257 ? 46.506 -7.738 96.261 1.00 39.59 257 ASN B O 1
ATOM 7345 N N . LEU C 2 258 ? 46.827 -9.706 95.210 1.00 37.28 258 LEU B N 1
ATOM 7346 C CA . LEU C 2 258 ? 45.718 -10.377 95.848 1.00 35.91 258 LEU B CA 1
ATOM 7347 C C . LEU C 2 258 ? 45.988 -10.565 97.347 1.00 35.42 258 LEU B C 1
ATOM 7348 O O . LEU C 2 258 ? 45.075 -10.462 98.178 1.00 36.47 258 LEU B O 1
ATOM 7353 N N . VAL C 2 259 ? 47.256 -10.790 97.685 1.00 32.11 259 VAL B N 1
ATOM 7354 C CA . VAL C 2 259 ? 47.671 -10.930 99.066 1.00 25.58 259 VAL B CA 1
ATOM 7355 C C . VAL C 2 259 ? 47.738 -9.546 99.686 1.00 28.34 259 VAL B C 1
ATOM 7356 O O . VAL C 2 259 ? 47.048 -9.298 100.666 1.00 29.50 259 VAL B O 1
ATOM 7360 N N . LEU C 2 260 ? 48.553 -8.645 99.123 1.00 27.85 260 LEU B N 1
ATOM 7361 C CA . LEU C 2 260 ? 48.661 -7.278 99.654 1.00 26.32 260 LEU B CA 1
ATOM 7362 C C . LEU C 2 260 ? 47.290 -6.776 99.988 1.00 25.46 260 LEU B C 1
ATOM 7363 O O . LEU C 2 260 ? 47.069 -6.276 101.072 1.00 27.66 260 LEU B O 1
ATOM 7368 N N . LEU C 2 261 ? 46.345 -7.045 99.095 1.00 23.85 261 LEU B N 1
ATOM 7369 C CA . LEU C 2 261 ? 44.974 -6.655 99.295 1.00 21.25 261 LEU B CA 1
ATOM 7370 C C . LEU C 2 261 ? 44.521 -7.166 100.611 1.00 21.72 261 LEU B C 1
ATOM 7371 O O . LEU C 2 261 ? 44.091 -6.392 101.448 1.00 23.82 261 LEU B O 1
ATOM 7376 N N . SER C 2 262 ? 44.680 -8.470 100.809 1.00 22.84 262 SER B N 1
ATOM 7377 C CA . SER C 2 262 ? 44.264 -9.115 102.058 1.00 27.61 262 SER B CA 1
ATOM 7378 C C . SER C 2 262 ? 44.799 -8.394 103.307 1.00 29.83 262 SER B C 1
ATOM 7379 O O . SER C 2 262 ? 44.146 -8.392 104.351 1.00 29.36 262 SER B O 1
ATOM 7382 N N . GLN C 2 263 ? 45.967 -7.759 103.198 1.00 31.81 263 GLN B N 1
ATOM 7383 C CA . GLN C 2 263 ? 46.511 -7.019 104.333 1.00 35.07 263 GLN B CA 1
ATOM 7384 C C . GLN C 2 263 ? 45.813 -5.663 104.493 1.00 37.12 263 GLN B C 1
ATOM 7385 O O . GLN C 2 263 ? 44.897 -5.506 105.303 1.00 39.18 263 GLN B O 1
ATOM 7391 N N . ASP C 2 264 ? 46.208 -4.653 103.733 1.00 36.63 264 ASP B N 1
ATOM 7392 C CA . ASP C 2 264 ? 45.583 -3.326 103.929 1.00 39.14 264 ASP B CA 1
ATOM 7393 C C . ASP C 2 264 ? 44.055 -3.371 103.637 1.00 40.53 264 ASP B C 1
ATOM 7394 O O . ASP C 2 264 ? 43.451 -2.380 103.214 1.00 42.06 264 ASP B O 1
ATOM 7399 N N . PHE C 2 265 ? 43.453 -4.530 103.905 1.00 39.94 265 PHE B N 1
ATOM 7400 C CA . PHE C 2 265 ? 41.985 -4.773 103.739 1.00 41.65 265 PHE B CA 1
ATOM 7401 C C . PHE C 2 265 ? 41.647 -6.157 104.310 1.00 45.86 265 PHE B C 1
ATOM 7402 O O . PHE C 2 265 ? 41.532 -7.137 103.571 1.00 47.17 265 PHE B O 1
ATOM 7410 N N . PRO C 2 266 ? 41.568 -6.305 105.623 1.00 49.50 266 PRO B N 1
ATOM 7411 C CA . PRO C 2 266 ? 41.307 -7.597 106.267 1.00 46.25 266 PRO B CA 1
ATOM 7412 C C . PRO C 2 266 ? 39.934 -8.248 106.441 1.00 41.75 266 PRO B C 1
ATOM 7413 O O . PRO C 2 266 ? 39.831 -9.375 106.922 1.00 42.58 266 PRO B O 1
ATOM 7417 N N . ALA C 2 267 ? 38.884 -7.491 106.168 1.00 37.18 267 ALA B N 1
ATOM 7418 C CA . ALA C 2 267 ? 37.528 -8.007 106.250 1.00 33.82 267 ALA B CA 1
ATOM 7419 C C . ALA C 2 267 ? 37.215 -8.552 104.848 1.00 33.11 267 ALA B C 1
ATOM 7420 O O . ALA C 2 267 ? 36.041 -8.805 104.482 1.00 30.39 267 ALA B O 1
ATOM 7422 N N . LEU C 2 268 ? 38.294 -8.699 104.066 1.00 31.65 268 LEU B N 1
ATOM 7423 C CA . LEU C 2 268 ? 38.228 -9.156 102.685 1.00 29.10 268 LEU B CA 1
ATOM 7424 C C . LEU C 2 268 ? 37.532 -10.488 102.658 1.00 27.60 268 LEU B C 1
ATOM 7425 O O . LEU C 2 268 ? 37.785 -11.361 103.497 1.00 27.97 268 LEU B O 1
ATOM 7430 N N . LYS C 2 269 ? 36.590 -10.606 101.743 1.00 22.69 269 LYS B N 1
ATOM 7431 C CA . LYS C 2 269 ? 35.839 -11.826 101.622 1.00 22.03 269 LYS B CA 1
ATOM 7432 C C . LYS C 2 269 ? 36.235 -12.506 100.301 1.00 21.13 269 LYS B C 1
ATOM 7433 O O . LYS C 2 269 ? 35.735 -12.145 99.232 1.00 29.22 269 LYS B O 1
ATOM 7439 N N . VAL C 2 270 ? 37.159 -13.458 100.333 1.00 12.55 270 VAL B N 1
ATOM 7440 C CA . VAL C 2 270 ? 37.535 -14.079 99.086 1.00 6.74 270 VAL B CA 1
ATOM 7441 C C . VAL C 2 270 ? 36.483 -15.056 98.613 1.00 3.96 270 VAL B C 1
ATOM 7442 O O . VAL C 2 270 ? 36.344 -16.123 99.172 1.00 8.45 270 VAL B O 1
ATOM 7446 N N . ILE C 2 271 ? 35.746 -14.701 97.582 1.00 2.00 271 ILE B N 1
ATOM 7447 C CA . ILE C 2 271 ? 34.773 -15.599 96.996 1.00 2.00 271 ILE B CA 1
ATOM 7448 C C . ILE C 2 271 ? 35.481 -16.143 95.746 1.00 7.77 271 ILE B C 1
ATOM 7449 O O . ILE C 2 271 ? 35.904 -15.350 94.886 1.00 11.18 271 ILE B O 1
ATOM 7454 N N . LYS C 2 272 ? 35.553 -17.466 95.582 1.00 7.27 272 LYS B N 1
ATOM 7455 C CA . LYS C 2 272 ? 36.253 -18.010 94.425 1.00 4.21 272 LYS B CA 1
ATOM 7456 C C . LYS C 2 272 ? 35.391 -18.776 93.498 1.00 4.44 272 LYS B C 1
ATOM 7457 O O . LYS C 2 272 ? 34.507 -19.493 93.939 1.00 5.25 272 LYS B O 1
ATOM 7463 N N . LEU C 2 273 ? 35.616 -18.528 92.206 1.00 5.89 273 LEU B N 1
ATOM 7464 C CA . LEU C 2 273 ? 34.929 -19.188 91.104 1.00 4.01 273 LEU B CA 1
ATOM 7465 C C . LEU C 2 273 ? 35.828 -20.304 90.556 1.00 6.01 273 LEU B C 1
ATOM 7466 O O . LEU C 2 273 ? 36.846 -20.052 89.903 1.00 6.22 273 LEU B O 1
ATOM 7471 N N . GLU C 2 274 ? 35.376 -21.537 90.691 1.00 9.75 274 GLU B N 1
ATOM 7472 C CA . GLU C 2 274 ? 36.155 -22.694 90.249 1.00 9.18 274 GLU B CA 1
ATOM 7473 C C . GLU C 2 274 ? 35.628 -23.440 89.024 1.00 8.31 274 GLU B C 1
ATOM 7474 O O . GLU C 2 274 ? 36.371 -24.179 88.376 1.00 11.77 274 GLU B O 1
ATOM 7480 N N . GLN C 2 275 ? 34.338 -23.310 88.742 1.00 5.25 275 GLN B N 1
ATOM 7481 C CA . GLN C 2 275 ? 33.718 -23.992 87.621 1.00 2.46 275 GLN B CA 1
ATOM 7482 C C . GLN C 2 275 ? 34.145 -23.436 86.314 1.00 2.33 275 GLN B C 1
ATOM 7483 O O . GLN C 2 275 ? 33.960 -22.267 86.098 1.00 6.70 275 GLN B O 1
ATOM 7489 N N . ASN C 2 276 ? 34.584 -24.274 85.389 1.00 5.08 276 ASN B N 1
ATOM 7490 C CA . ASN C 2 276 ? 35.042 -23.782 84.095 1.00 9.43 276 ASN B CA 1
ATOM 7491 C C . ASN C 2 276 ? 34.088 -24.170 83.023 1.00 11.51 276 ASN B C 1
ATOM 7492 O O . ASN C 2 276 ? 33.669 -25.307 82.969 1.00 15.99 276 ASN B O 1
ATOM 7497 N N . TYR C 2 277 ? 33.816 -23.249 82.110 1.00 11.55 277 TYR B N 1
ATOM 7498 C CA . TYR C 2 277 ? 32.902 -23.536 81.040 1.00 13.36 277 TYR B CA 1
ATOM 7499 C C . TYR C 2 277 ? 33.491 -23.822 79.717 1.00 15.62 277 TYR B C 1
ATOM 7500 O O . TYR C 2 277 ? 32.748 -24.081 78.777 1.00 20.47 277 TYR B O 1
ATOM 7509 N N . ARG C 2 278 ? 34.810 -23.766 79.609 1.00 17.59 278 ARG B N 1
ATOM 7510 C CA . ARG C 2 278 ? 35.435 -24.030 78.318 1.00 14.97 278 ARG B CA 1
ATOM 7511 C C . ARG C 2 278 ? 36.239 -25.276 78.130 1.00 13.20 278 ARG B C 1
ATOM 7512 O O . ARG C 2 278 ? 35.884 -26.072 77.287 1.00 20.01 278 ARG B O 1
ATOM 7520 N N . SER C 2 279 ? 37.277 -25.484 78.922 1.00 7.75 279 SER B N 1
ATOM 7521 C CA . SER C 2 279 ? 38.130 -26.641 78.725 1.00 3.80 279 SER B CA 1
ATOM 7522 C C . SER C 2 279 ? 37.606 -28.020 79.114 1.00 2.00 279 SER B C 1
ATOM 7523 O O . SER C 2 279 ? 36.778 -28.198 79.968 1.00 2.00 279 SER B O 1
ATOM 7526 N N . SER C 2 280 ? 38.079 -29.005 78.396 1.00 2.00 280 SER B N 1
ATOM 7527 C CA . SER C 2 280 ? 37.742 -30.349 78.703 1.00 2.00 280 SER B CA 1
ATOM 7528 C C . SER C 2 280 ? 38.274 -30.592 80.087 1.00 2.00 280 SER B C 1
ATOM 7529 O O . SER C 2 280 ? 39.196 -29.929 80.537 1.00 3.83 280 SER B O 1
ATOM 7532 N N . GLY C 2 281 ? 37.820 -31.692 80.660 1.00 3.07 281 GLY B N 1
ATOM 7533 C CA . GLY C 2 281 ? 38.242 -32.088 81.979 1.00 2.00 281 GLY B CA 1
ATOM 7534 C C . GLY C 2 281 ? 39.698 -32.365 81.884 1.00 2.00 281 GLY B C 1
ATOM 7535 O O . GLY C 2 281 ? 40.473 -31.819 82.652 1.00 10.32 281 GLY B O 1
ATOM 7536 N N . ARG C 2 282 ? 40.089 -33.088 80.850 1.00 2.00 282 ARG B N 1
ATOM 7537 C CA . ARG C 2 282 ? 41.490 -33.405 80.741 1.00 2.00 282 ARG B CA 1
ATOM 7538 C C . ARG C 2 282 ? 42.403 -32.220 80.744 1.00 2.00 282 ARG B C 1
ATOM 7539 O O . ARG C 2 282 ? 43.379 -32.237 81.419 1.00 2.00 282 ARG B O 1
ATOM 7547 N N . ILE C 2 283 ? 42.037 -31.148 80.066 1.00 2.00 283 ILE B N 1
ATOM 7548 C CA . ILE C 2 283 ? 42.912 -29.971 80.018 1.00 3.10 283 ILE B CA 1
ATOM 7549 C C . ILE C 2 283 ? 43.015 -29.397 81.390 1.00 2.00 283 ILE B C 1
ATOM 7550 O O . ILE C 2 283 ? 44.089 -29.147 81.898 1.00 2.00 283 ILE B O 1
ATOM 7555 N N . LEU C 2 284 ? 41.869 -29.210 82.002 1.00 2.00 284 LEU B N 1
ATOM 7556 C CA . LEU C 2 284 ? 41.847 -28.639 83.326 1.00 2.23 284 LEU B CA 1
ATOM 7557 C C . LEU C 2 284 ? 42.678 -29.449 84.289 1.00 6.19 284 LEU B C 1
ATOM 7558 O O . LEU C 2 284 ? 43.454 -28.885 85.090 1.00 7.58 284 LEU B O 1
ATOM 7563 N N . LYS C 2 285 ? 42.598 -30.773 84.177 1.00 4.73 285 LYS B N 1
ATOM 7564 C CA . LYS C 2 285 ? 43.379 -31.557 85.095 1.00 2.00 285 LYS B CA 1
ATOM 7565 C C . LYS C 2 285 ? 44.856 -31.250 84.934 1.00 2.00 285 LYS B C 1
ATOM 7566 O O . LYS C 2 285 ? 45.562 -31.046 85.890 1.00 2.00 285 LYS B O 1
ATOM 7572 N N . ALA C 2 286 ? 45.324 -31.184 83.717 1.00 2.00 286 ALA B N 1
ATOM 7573 C CA . ALA C 2 286 ? 46.722 -30.907 83.532 1.00 2.00 286 ALA B CA 1
ATOM 7574 C C . ALA C 2 286 ? 47.038 -29.551 84.132 1.00 3.74 286 ALA B C 1
ATOM 7575 O O . ALA C 2 286 ? 47.882 -29.420 85.013 1.00 5.91 286 ALA B O 1
ATOM 7577 N N . ALA C 2 287 ? 46.307 -28.542 83.702 1.00 2.00 287 ALA B N 1
ATOM 7578 C CA . ALA C 2 287 ? 46.557 -27.196 84.175 1.00 2.00 287 ALA B CA 1
ATOM 7579 C C . ALA C 2 287 ? 46.594 -27.186 85.634 1.00 2.00 287 ALA B C 1
ATOM 7580 O O . ALA C 2 287 ? 47.520 -26.690 86.239 1.00 2.00 287 ALA B O 1
ATOM 7582 N N . ASN C 2 288 ? 45.552 -27.761 86.196 1.00 2.00 288 ASN B N 1
ATOM 7583 C CA . ASN C 2 288 ? 45.404 -27.799 87.614 1.00 2.00 288 ASN B CA 1
ATOM 7584 C C . ASN C 2 288 ? 46.568 -28.339 88.296 1.00 2.00 288 ASN B C 1
ATOM 7585 O O . ASN C 2 288 ? 46.937 -27.882 89.358 1.00 6.02 288 ASN B O 1
ATOM 7590 N N . ILE C 2 289 ? 47.197 -29.295 87.660 1.00 2.00 289 ILE B N 1
ATOM 7591 C CA . ILE C 2 289 ? 48.351 -29.890 88.265 1.00 2.00 289 ILE B CA 1
ATOM 7592 C C . ILE C 2 289 ? 49.576 -29.087 87.978 1.00 3.82 289 ILE B C 1
ATOM 7593 O O . ILE C 2 289 ? 50.345 -28.788 88.876 1.00 8.26 289 ILE B O 1
ATOM 7598 N N . LEU C 2 290 ? 49.817 -28.792 86.717 1.00 2.76 290 LEU B N 1
ATOM 7599 C CA . LEU C 2 290 ? 50.983 -28.004 86.392 1.00 3.38 290 LEU B CA 1
ATOM 7600 C C . LEU C 2 290 ? 51.233 -26.869 87.395 1.00 4.30 290 LEU B C 1
ATOM 7601 O O . LEU C 2 290 ? 52.327 -26.708 87.910 1.00 6.26 290 LEU B O 1
ATOM 7606 N N . ILE C 2 291 ? 50.194 -26.101 87.677 1.00 5.76 291 ILE B N 1
ATOM 7607 C CA . ILE C 2 291 ? 50.282 -24.951 88.565 1.00 3.78 291 ILE B CA 1
ATOM 7608 C C . ILE C 2 291 ? 50.456 -25.259 90.052 1.00 3.78 291 ILE B C 1
ATOM 7609 O O . ILE C 2 291 ? 50.797 -24.401 90.853 1.00 2.00 291 ILE B O 1
ATOM 7614 N N . ALA C 2 292 ? 50.189 -26.487 90.446 1.00 5.17 292 ALA B N 1
ATOM 7615 C CA . ALA C 2 292 ? 50.355 -26.812 91.851 1.00 6.64 292 ALA B CA 1
ATOM 7616 C C . ALA C 2 292 ? 51.804 -27.001 92.154 1.00 7.18 292 ALA B C 1
ATOM 7617 O O . ALA C 2 292 ? 52.165 -27.277 93.275 1.00 8.78 292 ALA B O 1
ATOM 7619 N N . ASN C 2 293 ? 52.636 -26.971 91.135 1.00 9.90 293 ASN B N 1
ATOM 7620 C CA . ASN C 2 293 ? 54.045 -27.124 91.404 1.00 16.83 293 ASN B CA 1
ATOM 7621 C C . ASN C 2 293 ? 54.474 -25.719 91.777 1.00 19.63 293 ASN B C 1
ATOM 7622 O O . ASN C 2 293 ? 55.616 -25.488 92.121 1.00 25.17 293 ASN B O 1
ATOM 7627 N N . ASN C 2 294 ? 53.596 -24.745 91.618 1.00 19.71 294 ASN B N 1
ATOM 7628 C CA . ASN C 2 294 ? 53.998 -23.400 91.990 1.00 24.01 294 ASN B CA 1
ATOM 7629 C C . ASN C 2 294 ? 53.704 -23.261 93.469 1.00 31.24 294 ASN B C 1
ATOM 7630 O O . ASN C 2 294 ? 52.733 -23.853 93.956 1.00 33.39 294 ASN B O 1
ATOM 7635 N N . PRO C 2 295 ? 54.578 -22.551 94.226 1.00 36.20 295 PRO B N 1
ATOM 7636 C CA . PRO C 2 295 ? 54.340 -22.358 95.662 1.00 36.62 295 PRO B CA 1
ATOM 7637 C C . PRO C 2 295 ? 52.967 -21.757 95.647 1.00 36.20 295 PRO B C 1
ATOM 7638 O O . PRO C 2 295 ? 52.725 -20.803 94.910 1.00 35.25 295 PRO B O 1
ATOM 7642 N N . HIS C 2 296 ? 52.036 -22.368 96.356 1.00 37.95 296 HIS B N 1
ATOM 7643 C CA . HIS C 2 296 ? 50.707 -21.840 96.267 1.00 38.74 296 HIS B CA 1
ATOM 7644 C C . HIS C 2 296 ? 50.078 -21.463 97.570 1.00 37.83 296 HIS B C 1
ATOM 7645 O O . HIS C 2 296 ? 50.137 -22.210 98.570 1.00 36.48 296 HIS B O 1
ATOM 7652 N N . VAL C 2 297 ? 49.461 -20.285 97.487 1.00 36.63 297 VAL B N 1
ATOM 7653 C CA . VAL C 2 297 ? 48.742 -19.613 98.552 1.00 41.03 297 VAL B CA 1
ATOM 7654 C C . VAL C 2 297 ? 47.249 -19.926 98.573 1.00 41.22 297 VAL B C 1
ATOM 7655 O O . VAL C 2 297 ? 46.814 -20.781 99.348 1.00 46.81 297 VAL B O 1
ATOM 7659 N N . PHE C 2 298 ? 46.450 -19.183 97.806 1.00 38.44 298 PHE B N 1
ATOM 7660 C CA . PHE C 2 298 ? 45.005 -19.441 97.758 1.00 37.56 298 PHE B CA 1
ATOM 7661 C C . PHE C 2 298 ? 44.900 -20.801 97.056 1.00 36.45 298 PHE B C 1
ATOM 7662 O O . PHE C 2 298 ? 45.637 -21.053 96.102 1.00 38.31 298 PHE B O 1
ATOM 7670 N N . GLU C 2 299 ? 44.093 -21.718 97.578 1.00 33.91 299 GLU B N 1
ATOM 7671 C CA . GLU C 2 299 ? 43.945 -22.995 96.902 1.00 32.95 299 GLU B CA 1
ATOM 7672 C C . GLU C 2 299 ? 42.846 -22.722 95.886 1.00 29.24 299 GLU B C 1
ATOM 7673 O O . GLU C 2 299 ? 41.903 -22.031 96.205 1.00 31.23 299 GLU B O 1
ATOM 7679 N N . LYS C 2 300 ? 43.003 -23.183 94.651 1.00 24.90 300 LYS B N 1
ATOM 7680 C CA . LYS C 2 300 ? 42.002 -22.985 93.585 1.00 21.00 300 LYS B CA 1
ATOM 7681 C C . LYS C 2 300 ? 42.187 -24.244 92.787 1.00 22.50 300 LYS B C 1
ATOM 7682 O O . LYS C 2 300 ? 43.326 -24.551 92.394 1.00 25.64 300 LYS B O 1
ATOM 7688 N N . ARG C 2 301 ? 41.120 -25.027 92.633 1.00 22.49 301 ARG B N 1
ATOM 7689 C CA . ARG C 2 301 ? 41.212 -26.322 91.923 1.00 24.53 301 ARG B CA 1
ATOM 7690 C C . ARG C 2 301 ? 40.005 -26.354 91.010 1.00 23.60 301 ARG B C 1
ATOM 7691 O O . ARG C 2 301 ? 38.877 -26.621 91.465 1.00 26.18 301 ARG B O 1
ATOM 7699 N N . LEU C 2 302 ? 40.285 -26.046 89.733 1.00 17.64 302 LEU B N 1
ATOM 7700 C CA . LEU C 2 302 ? 39.347 -25.924 88.614 1.00 8.46 302 LEU B CA 1
ATOM 7701 C C . LEU C 2 302 ? 38.592 -27.161 88.189 1.00 8.05 302 LEU B C 1
ATOM 7702 O O . LEU C 2 302 ? 39.094 -28.276 88.330 1.00 6.25 302 LEU B O 1
ATOM 7707 N N . PHE C 2 303 ? 37.418 -26.965 87.588 1.00 5.80 303 PHE B N 1
ATOM 7708 C CA . PHE C 2 303 ? 36.628 -28.097 87.138 1.00 4.49 303 PHE B CA 1
ATOM 7709 C C . PHE C 2 303 ? 35.556 -27.722 86.152 1.00 5.53 303 PHE B C 1
ATOM 7710 O O . PHE C 2 303 ? 34.890 -26.733 86.326 1.00 8.55 303 PHE B O 1
ATOM 7718 N N . SER C 2 304 ? 35.365 -28.523 85.123 1.00 6.16 304 SER B N 1
ATOM 7719 C CA . SER C 2 304 ? 34.339 -28.198 84.167 1.00 7.09 304 SER B CA 1
ATOM 7720 C C . SER C 2 304 ? 33.377 -29.323 84.076 1.00 11.90 304 SER B C 1
ATOM 7721 O O . SER C 2 304 ? 33.749 -30.482 84.321 1.00 17.38 304 SER B O 1
ATOM 7724 N N . GLU C 2 305 ? 32.214 -28.993 83.520 1.00 12.82 305 GLU B N 1
ATOM 7725 C CA . GLU C 2 305 ? 31.121 -29.937 83.309 1.00 13.42 305 GLU B CA 1
ATOM 7726 C C . GLU C 2 305 ? 31.078 -30.434 81.852 1.00 10.64 305 GLU B C 1
ATOM 7727 O O . GLU C 2 305 ? 30.034 -30.746 81.305 1.00 11.20 305 GLU B O 1
ATOM 7733 N N . LEU C 2 306 ? 32.216 -30.411 81.191 1.00 9.17 306 LEU B N 1
ATOM 7734 C CA . LEU C 2 306 ? 32.297 -30.847 79.820 1.00 4.63 306 LEU B CA 1
ATOM 7735 C C . LEU C 2 306 ? 33.014 -32.160 79.853 1.00 6.00 306 LEU B C 1
ATOM 7736 O O . LEU C 2 306 ? 33.693 -32.492 80.829 1.00 6.75 306 LEU B O 1
ATOM 7741 N N . GLY C 2 307 ? 32.991 -32.845 78.725 1.00 5.43 307 GLY B N 1
ATOM 7742 C CA . GLY C 2 307 ? 33.623 -34.137 78.665 1.00 3.29 307 GLY B CA 1
ATOM 7743 C C . GLY C 2 307 ? 35.126 -34.131 78.726 1.00 3.81 307 GLY B C 1
ATOM 7744 O O . GLY C 2 307 ? 35.775 -33.170 78.325 1.00 6.56 307 GLY B O 1
ATOM 7745 N N . TYR C 2 308 ? 35.668 -35.223 79.256 1.00 4.62 308 TYR B N 1
ATOM 7746 C CA . TYR C 2 308 ? 37.105 -35.434 79.349 1.00 3.19 308 TYR B CA 1
ATOM 7747 C C . TYR C 2 308 ? 37.490 -35.393 77.891 1.00 4.81 308 TYR B C 1
ATOM 7748 O O . TYR C 2 308 ? 36.840 -36.028 77.018 1.00 8.00 308 TYR B O 1
ATOM 7757 N N . GLY C 2 309 ? 38.565 -34.709 77.590 1.00 2.00 309 GLY B N 1
ATOM 7758 C CA . GLY C 2 309 ? 38.881 -34.640 76.179 1.00 3.74 309 GLY B CA 1
ATOM 7759 C C . GLY C 2 309 ? 39.694 -35.742 75.583 1.00 2.21 309 GLY B C 1
ATOM 7760 O O . GLY C 2 309 ? 39.461 -36.917 75.810 1.00 9.63 309 GLY B O 1
ATOM 7761 N N . ALA C 2 310 ? 40.576 -35.321 74.709 1.00 2.00 310 ALA B N 1
ATOM 7762 C CA . ALA C 2 310 ? 41.476 -36.175 74.017 1.00 2.96 310 ALA B CA 1
ATOM 7763 C C . ALA C 2 310 ? 42.851 -35.955 74.628 1.00 6.24 310 ALA B C 1
ATOM 7764 O O . ALA C 2 310 ? 43.168 -34.832 75.022 1.00 13.58 310 ALA B O 1
ATOM 7766 N N . GLU C 2 311 ? 43.697 -36.984 74.627 1.00 6.44 311 GLU B N 1
ATOM 7767 C CA . GLU C 2 311 ? 45.028 -36.868 75.213 1.00 4.57 311 GLU B CA 1
ATOM 7768 C C . GLU C 2 311 ? 45.844 -35.710 74.671 1.00 2.00 311 GLU B C 1
ATOM 7769 O O . GLU C 2 311 ? 45.636 -35.244 73.550 1.00 2.22 311 GLU B O 1
ATOM 7775 N N . LEU C 2 312 ? 46.632 -35.139 75.559 1.00 2.00 312 LEU B N 1
ATOM 7776 C CA . LEU C 2 312 ? 47.468 -34.015 75.226 1.00 2.00 312 LEU B CA 1
ATOM 7777 C C . LEU C 2 312 ? 48.604 -34.659 74.565 1.00 2.00 312 LEU B C 1
ATOM 7778 O O . LEU C 2 312 ? 49.142 -35.572 75.112 1.00 5.21 312 LEU B O 1
ATOM 7783 N N . LYS C 2 313 ? 48.896 -34.290 73.338 1.00 2.92 313 LYS B N 1
ATOM 7784 C CA . LYS C 2 313 ? 49.997 -34.935 72.642 1.00 4.12 313 LYS B CA 1
ATOM 7785 C C . LYS C 2 313 ? 51.201 -34.095 72.790 1.00 4.48 313 LYS B C 1
ATOM 7786 O O . LYS C 2 313 ? 51.065 -32.887 72.930 1.00 9.73 313 LYS B O 1
ATOM 7792 N N . VAL C 2 314 ? 52.377 -34.708 72.661 1.00 2.52 314 VAL B N 1
ATOM 7793 C CA . VAL C 2 314 ? 53.646 -33.982 72.729 1.00 5.32 314 VAL B CA 1
ATOM 7794 C C . VAL C 2 314 ? 54.492 -34.296 71.500 1.00 8.37 314 VAL B C 1
ATOM 7795 O O . VAL C 2 314 ? 55.296 -35.212 71.527 1.00 14.20 314 VAL B O 1
ATOM 7799 N N . LEU C 2 315 ? 54.309 -33.557 70.411 1.00 12.35 315 LEU B N 1
ATOM 7800 C CA . LEU C 2 315 ? 55.072 -33.781 69.164 1.00 11.07 315 LEU B CA 1
ATOM 7801 C C . LEU C 2 315 ? 56.497 -33.285 69.342 1.00 14.06 315 LEU B C 1
ATOM 7802 O O . LEU C 2 315 ? 56.695 -32.094 69.648 1.00 21.85 315 LEU B O 1
ATOM 7807 N N . SER C 2 316 ? 57.474 -34.160 69.107 1.00 12.70 316 SER B N 1
ATOM 7808 C CA . SER C 2 316 ? 58.891 -33.811 69.224 1.00 13.85 316 SER B CA 1
ATOM 7809 C C . SER C 2 316 ? 59.508 -33.627 67.834 1.00 10.11 316 SER B C 1
ATOM 7810 O O . SER C 2 316 ? 59.708 -34.596 67.122 1.00 15.92 316 SER B O 1
ATOM 7813 N N . ALA C 2 317 ? 59.816 -32.391 67.458 1.00 10.58 317 ALA B N 1
ATOM 7814 C CA . ALA C 2 317 ? 60.400 -32.062 66.143 1.00 14.65 317 ALA B CA 1
ATOM 7815 C C . ALA C 2 317 ? 61.906 -32.073 66.200 1.00 17.76 317 ALA B C 1
ATOM 7816 O O . ALA C 2 317 ? 62.468 -31.794 67.239 1.00 20.78 317 ALA B O 1
ATOM 7818 N N . ASN C 2 318 ? 62.563 -32.268 65.064 1.00 18.43 318 ASN B N 1
ATOM 7819 C CA . ASN C 2 318 ? 64.018 -32.302 65.066 1.00 17.73 318 ASN B CA 1
ATOM 7820 C C . ASN C 2 318 ? 64.620 -30.940 65.133 1.00 17.40 318 ASN B C 1
ATOM 7821 O O . ASN C 2 318 ? 65.525 -30.725 65.910 1.00 18.91 318 ASN B O 1
ATOM 7826 N N . ASN C 2 319 ? 64.157 -30.006 64.324 1.00 14.54 319 ASN B N 1
ATOM 7827 C CA . ASN C 2 319 ? 64.802 -28.724 64.394 1.00 15.84 319 ASN B CA 1
ATOM 7828 C C . ASN C 2 319 ? 63.834 -27.603 64.304 1.00 15.02 319 ASN B C 1
ATOM 7829 O O . ASN C 2 319 ? 62.659 -27.837 64.066 1.00 13.57 319 ASN B O 1
ATOM 7834 N N . GLU C 2 320 ? 64.364 -26.394 64.239 1.00 15.54 320 GLU B N 1
ATOM 7835 C CA . GLU C 2 320 ? 63.484 -25.256 64.220 1.00 18.53 320 GLU B CA 1
ATOM 7836 C C . GLU C 2 320 ? 62.425 -25.339 63.168 1.00 17.70 320 GLU B C 1
ATOM 7837 O O . GLU C 2 320 ? 61.258 -25.121 63.467 1.00 18.10 320 GLU B O 1
ATOM 7843 N N . GLU C 2 321 ? 62.809 -25.740 61.960 1.00 17.17 321 GLU B N 1
ATOM 7844 C CA . GLU C 2 321 ? 61.853 -25.833 60.851 1.00 17.99 321 GLU B CA 1
ATOM 7845 C C . GLU C 2 321 ? 60.920 -27.009 60.972 1.00 17.82 321 GLU B C 1
ATOM 7846 O O . GLU C 2 321 ? 59.708 -26.835 60.970 1.00 21.74 321 GLU B O 1
ATOM 7852 N N . HIS C 2 322 ? 61.468 -28.199 61.134 1.00 13.67 322 HIS B N 1
ATOM 7853 C CA . HIS C 2 322 ? 60.636 -29.380 61.270 1.00 13.06 322 HIS B CA 1
ATOM 7854 C C . HIS C 2 322 ? 59.373 -29.092 62.075 1.00 13.61 322 HIS B C 1
ATOM 7855 O O . HIS C 2 322 ? 58.238 -29.382 61.652 1.00 12.91 322 HIS B O 1
ATOM 7862 N N . GLU C 2 323 ? 59.568 -28.426 63.202 1.00 9.15 323 GLU B N 1
ATOM 7863 C CA . GLU C 2 323 ? 58.440 -28.074 64.035 1.00 6.20 323 GLU B CA 1
ATOM 7864 C C . GLU C 2 323 ? 57.284 -27.456 63.236 1.00 4.66 323 GLU B C 1
ATOM 7865 O O . GLU C 2 323 ? 56.265 -28.096 62.990 1.00 2.00 323 GLU B O 1
ATOM 7871 N N . ALA C 2 324 ? 57.525 -26.266 62.710 1.00 2.01 324 ALA B N 1
ATOM 7872 C CA . ALA C 2 324 ? 56.517 -25.556 61.969 1.00 3.22 324 ALA B CA 1
ATOM 7873 C C . ALA C 2 324 ? 55.914 -26.470 60.983 1.00 7.43 324 ALA B C 1
ATOM 7874 O O . ALA C 2 324 ? 54.712 -26.647 60.976 1.00 14.40 324 ALA B O 1
ATOM 7876 N N . GLU C 2 325 ? 56.767 -27.206 60.299 1.00 8.84 325 GLU B N 1
ATOM 7877 C CA . GLU C 2 325 ? 56.326 -28.138 59.266 1.00 14.17 325 GLU B CA 1
ATOM 7878 C C . GLU C 2 325 ? 55.298 -29.116 59.807 1.00 13.43 325 GLU B C 1
ATOM 7879 O O . GLU C 2 325 ? 54.188 -29.239 59.263 1.00 17.34 325 GLU B O 1
ATOM 7885 N N . ARG C 2 326 ? 55.654 -29.762 60.909 1.00 8.92 326 ARG B N 1
ATOM 7886 C CA . ARG C 2 326 ? 54.772 -30.721 61.520 1.00 7.01 326 ARG B CA 1
ATOM 7887 C C . ARG C 2 326 ? 53.442 -30.078 61.903 1.00 6.39 326 ARG B C 1
ATOM 7888 O O . ARG C 2 326 ? 52.383 -30.569 61.543 1.00 10.28 326 ARG B O 1
ATOM 7896 N N . VAL C 2 327 ? 53.495 -28.954 62.595 1.00 2.00 327 VAL B N 1
ATOM 7897 C CA . VAL C 2 327 ? 52.280 -28.311 63.016 1.00 2.00 327 VAL B CA 1
ATOM 7898 C C . VAL C 2 327 ? 51.399 -27.964 61.874 1.00 2.41 327 VAL B C 1
ATOM 7899 O O . VAL C 2 327 ? 50.277 -28.402 61.788 1.00 4.03 327 VAL B O 1
ATOM 7903 N N . THR C 2 328 ? 51.904 -27.102 61.019 1.00 2.45 328 THR B N 1
ATOM 7904 C CA . THR C 2 328 ? 51.147 -26.675 59.850 1.00 3.76 328 THR B CA 1
ATOM 7905 C C . THR C 2 328 ? 50.582 -27.904 59.163 1.00 3.84 328 THR B C 1
ATOM 7906 O O . THR C 2 328 ? 49.425 -27.962 58.756 1.00 2.00 328 THR B O 1
ATOM 7910 N N . GLY C 2 329 ? 51.403 -28.931 59.155 1.00 4.51 329 GLY B N 1
ATOM 7911 C CA . GLY C 2 329 ? 50.984 -30.152 58.541 1.00 7.65 329 GLY B CA 1
ATOM 7912 C C . GLY C 2 329 ? 49.813 -30.707 59.283 1.00 6.00 329 GLY B C 1
ATOM 7913 O O . GLY C 2 329 ? 48.753 -30.886 58.692 1.00 7.21 329 GLY B O 1
ATOM 7914 N N . GLU C 2 330 ? 49.978 -30.870 60.592 1.00 5.80 330 GLU B N 1
ATOM 7915 C CA . GLU C 2 330 ? 48.944 -31.473 61.432 1.00 6.91 330 GLU B CA 1
ATOM 7916 C C . GLU C 2 330 ? 47.740 -30.575 61.612 1.00 2.91 330 GLU B C 1
ATOM 7917 O O . GLU C 2 330 ? 46.649 -31.024 61.890 1.00 5.25 330 GLU B O 1
ATOM 7923 N N . LEU C 2 331 ? 47.965 -29.293 61.443 1.00 2.12 331 LEU B N 1
ATOM 7924 C CA . LEU C 2 331 ? 46.939 -28.320 61.592 1.00 2.00 331 LEU B CA 1
ATOM 7925 C C . LEU C 2 331 ? 45.998 -28.660 60.497 1.00 7.74 331 LEU B C 1
ATOM 7926 O O . LEU C 2 331 ? 44.885 -29.076 60.747 1.00 10.45 331 LEU B O 1
ATOM 7931 N N . ILE C 2 332 ? 46.520 -28.635 59.281 1.00 12.10 332 ILE B N 1
ATOM 7932 C CA . ILE C 2 332 ? 45.763 -28.953 58.059 1.00 9.22 332 ILE B CA 1
ATOM 7933 C C . ILE C 2 332 ? 44.939 -30.265 58.071 1.00 8.50 332 ILE B C 1
ATOM 7934 O O . ILE C 2 332 ? 43.759 -30.271 57.723 1.00 13.09 332 ILE B O 1
ATOM 7939 N N . ALA C 2 333 ? 45.577 -31.362 58.462 1.00 4.03 333 ALA B N 1
ATOM 7940 C CA . ALA C 2 333 ? 44.939 -32.654 58.454 1.00 2.00 333 ALA B CA 1
ATOM 7941 C C . ALA C 2 333 ? 43.748 -32.613 59.308 1.00 2.00 333 ALA B C 1
ATOM 7942 O O . ALA C 2 333 ? 42.659 -32.941 58.883 1.00 2.00 333 ALA B O 1
ATOM 7944 N N . HIS C 2 334 ? 43.970 -32.244 60.552 1.00 2.42 334 HIS B N 1
ATOM 7945 C CA . HIS C 2 334 ? 42.904 -32.148 61.509 1.00 2.00 334 HIS B CA 1
ATOM 7946 C C . HIS C 2 334 ? 41.765 -31.494 60.779 1.00 3.05 334 HIS B C 1
ATOM 7947 O O . HIS C 2 334 ? 40.830 -32.143 60.301 1.00 4.08 334 HIS B O 1
ATOM 7954 N N . HIS C 2 335 ? 42.030 -30.248 60.460 1.00 2.00 335 HIS B N 1
ATOM 7955 C CA . HIS C 2 335 ? 41.093 -29.415 59.784 1.00 3.41 335 HIS B CA 1
ATOM 7956 C C . HIS C 2 335 ? 40.414 -30.155 58.642 1.00 5.19 335 HIS B C 1
ATOM 7957 O O . HIS C 2 335 ? 39.206 -30.227 58.590 1.00 9.34 335 HIS B O 1
ATOM 7964 N N . PHE C 2 336 ? 41.160 -30.741 57.737 1.00 2.00 336 PHE B N 1
ATOM 7965 C CA . PHE C 2 336 ? 40.449 -31.381 56.702 1.00 2.00 336 PHE B CA 1
ATOM 7966 C C . PHE C 2 336 ? 39.525 -32.417 57.252 1.00 2.00 336 PHE B C 1
ATOM 7967 O O . PHE C 2 336 ? 38.356 -32.291 57.145 1.00 2.72 336 PHE B O 1
ATOM 7975 N N . VAL C 2 337 ? 40.053 -33.404 57.924 1.00 2.00 337 VAL B N 1
ATOM 7976 C CA . VAL C 2 337 ? 39.255 -34.479 58.458 1.00 2.00 337 VAL B CA 1
ATOM 7977 C C . VAL C 2 337 ? 38.152 -34.056 59.361 1.00 2.00 337 VAL B C 1
ATOM 7978 O O . VAL C 2 337 ? 37.113 -34.669 59.363 1.00 7.36 337 VAL B O 1
ATOM 7982 N N . ASN C 2 338 ? 38.339 -33.043 60.176 1.00 2.00 338 ASN B N 1
ATOM 7983 C CA . ASN C 2 338 ? 37.220 -32.680 61.017 1.00 2.00 338 ASN B CA 1
ATOM 7984 C C . ASN C 2 338 ? 36.385 -31.527 60.549 1.00 3.60 338 ASN B C 1
ATOM 7985 O O . ASN C 2 338 ? 35.668 -30.946 61.345 1.00 6.13 338 ASN B O 1
ATOM 7990 N N . LYS C 2 339 ? 36.483 -31.161 59.280 1.00 5.46 339 LYS B N 1
ATOM 7991 C CA . LYS C 2 339 ? 35.721 -30.031 58.733 1.00 6.63 339 LYS B CA 1
ATOM 7992 C C . LYS C 2 339 ? 35.475 -28.810 59.710 1.00 10.84 339 LYS B C 1
ATOM 7993 O O . LYS C 2 339 ? 34.323 -28.395 59.911 1.00 15.49 339 LYS B O 1
ATOM 7999 N N . THR C 2 340 ? 36.537 -28.247 60.309 1.00 9.18 340 THR B N 1
ATOM 8000 C CA . THR C 2 340 ? 36.425 -27.123 61.276 1.00 7.34 340 THR B CA 1
ATOM 8001 C C . THR C 2 340 ? 36.752 -25.759 60.653 1.00 8.97 340 THR B C 1
ATOM 8002 O O . THR C 2 340 ? 36.546 -25.600 59.460 1.00 17.22 340 THR B O 1
ATOM 8006 N N . GLN C 2 341 ? 37.197 -24.768 61.437 1.00 4.44 341 GLN B N 1
ATOM 8007 C CA . GLN C 2 341 ? 37.571 -23.486 60.854 1.00 4.76 341 GLN B CA 1
ATOM 8008 C C . GLN C 2 341 ? 38.948 -23.019 61.261 1.00 7.98 341 GLN B C 1
ATOM 8009 O O . GLN C 2 341 ? 39.385 -23.161 62.408 1.00 10.75 341 GLN B O 1
ATOM 8015 N N . TYR C 2 342 ? 39.609 -22.414 60.292 1.00 8.42 342 TYR B N 1
ATOM 8016 C CA . TYR C 2 342 ? 40.956 -21.907 60.429 1.00 6.89 342 TYR B CA 1
ATOM 8017 C C . TYR C 2 342 ? 41.136 -21.097 61.703 1.00 7.22 342 TYR B C 1
ATOM 8018 O O . TYR C 2 342 ? 42.221 -21.050 62.273 1.00 10.80 342 TYR B O 1
ATOM 8027 N N . LYS C 2 343 ? 40.043 -20.557 62.206 1.00 4.86 343 LYS B N 1
ATOM 8028 C CA . LYS C 2 343 ? 40.086 -19.755 63.402 1.00 7.47 343 LYS B CA 1
ATOM 8029 C C . LYS C 2 343 ? 39.895 -20.541 64.679 1.00 8.83 343 LYS B C 1
ATOM 8030 O O . LYS C 2 343 ? 39.980 -19.972 65.776 1.00 14.03 343 LYS B O 1
ATOM 8036 N N . ASP C 2 344 ? 39.540 -21.809 64.545 1.00 4.36 344 ASP B N 1
ATOM 8037 C CA . ASP C 2 344 ? 39.394 -22.655 65.695 1.00 2.00 344 ASP B CA 1
ATOM 8038 C C . ASP C 2 344 ? 40.796 -22.979 66.125 1.00 2.46 344 ASP B C 1
ATOM 8039 O O . ASP C 2 344 ? 40.997 -23.507 67.192 1.00 10.14 344 ASP B O 1
ATOM 8044 N N . TYR C 2 345 ? 41.788 -22.663 65.308 1.00 3.89 345 TYR B N 1
ATOM 8045 C CA . TYR C 2 345 ? 43.159 -22.993 65.653 1.00 2.00 345 TYR B CA 1
ATOM 8046 C C . TYR C 2 345 ? 43.968 -21.882 66.146 1.00 2.00 345 TYR B C 1
ATOM 8047 O O . TYR C 2 345 ? 43.906 -20.798 65.626 1.00 2.62 345 TYR B O 1
ATOM 8056 N N . ALA C 2 346 ? 44.845 -22.196 67.065 1.00 2.00 346 ALA B N 1
ATOM 8057 C CA . ALA C 2 346 ? 45.761 -21.182 67.549 1.00 2.53 346 ALA B CA 1
ATOM 8058 C C . ALA C 2 346 ? 47.172 -21.751 67.781 1.00 2.00 346 ALA B C 1
ATOM 8059 O O . ALA C 2 346 ? 47.328 -22.907 68.157 1.00 10.17 346 ALA B O 1
ATOM 8061 N N . ILE C 2 347 ? 48.201 -20.984 67.484 1.00 2.00 347 ILE B N 1
ATOM 8062 C CA . ILE C 2 347 ? 49.577 -21.461 67.645 1.00 2.00 347 ILE B CA 1
ATOM 8063 C C . ILE C 2 347 ? 50.295 -20.467 68.589 1.00 3.50 347 ILE B C 1
ATOM 8064 O O . ILE C 2 347 ? 50.439 -19.287 68.253 1.00 6.45 347 ILE B O 1
ATOM 8069 N N . LEU C 2 348 ? 50.734 -20.913 69.766 1.00 2.00 348 LEU B N 1
ATOM 8070 C CA . LEU C 2 348 ? 51.337 -20.008 70.745 1.00 2.00 348 LEU B CA 1
ATOM 8071 C C . LEU C 2 348 ? 52.802 -20.266 71.071 1.00 3.32 348 LEU B C 1
ATOM 8072 O O . LEU C 2 348 ? 53.241 -21.403 71.245 1.00 6.88 348 LEU B O 1
ATOM 8077 N N . TYR C 2 349 ? 53.565 -19.199 71.222 1.00 4.54 349 TYR B N 1
ATOM 8078 C CA . TYR C 2 349 ? 54.979 -19.346 71.467 1.00 4.34 349 TYR B CA 1
ATOM 8079 C C . TYR C 2 349 ? 55.413 -18.340 72.509 1.00 8.18 349 TYR B C 1
ATOM 8080 O O . TYR C 2 349 ? 54.611 -17.450 72.852 1.00 8.78 349 TYR B O 1
ATOM 8089 N N . ARG C 2 350 ? 56.680 -18.444 72.960 1.00 7.69 350 ARG B N 1
ATOM 8090 C CA . ARG C 2 350 ? 57.204 -17.521 73.982 1.00 10.26 350 ARG B CA 1
ATOM 8091 C C . ARG C 2 350 ? 57.693 -16.235 73.373 1.00 14.43 350 ARG B C 1
ATOM 8092 O O . ARG C 2 350 ? 57.260 -15.139 73.759 1.00 17.51 350 ARG B O 1
ATOM 8100 N N . GLY C 2 351 ? 58.684 -16.366 72.512 1.00 15.20 351 GLY B N 1
ATOM 8101 C CA . GLY C 2 351 ? 59.218 -15.187 71.878 1.00 21.00 351 GLY B CA 1
ATOM 8102 C C . GLY C 2 351 ? 58.584 -14.949 70.527 1.00 22.34 351 GLY B C 1
ATOM 8103 O O . GLY C 2 351 ? 58.016 -15.864 69.935 1.00 23.20 351 GLY B O 1
ATOM 8104 N N . ASN C 2 352 ? 58.775 -13.741 70.005 1.00 23.58 352 ASN B N 1
ATOM 8105 C CA . ASN C 2 352 ? 58.224 -13.340 68.715 1.00 22.18 352 ASN B CA 1
ATOM 8106 C C . ASN C 2 352 ? 58.858 -13.959 67.480 1.00 21.44 352 ASN B C 1
ATOM 8107 O O . ASN C 2 352 ? 58.251 -13.981 66.412 1.00 19.86 352 ASN B O 1
ATOM 8112 N N . HIS C 2 353 ? 60.089 -14.416 67.592 1.00 22.12 353 HIS B N 1
ATOM 8113 C CA . HIS C 2 353 ? 60.711 -15.009 66.423 1.00 25.85 353 HIS B CA 1
ATOM 8114 C C . HIS C 2 353 ? 60.160 -16.369 66.076 1.00 21.32 353 HIS B C 1
ATOM 8115 O O . HIS C 2 353 ? 60.033 -16.699 64.903 1.00 25.11 353 HIS B O 1
ATOM 8122 N N . GLN C 2 354 ? 59.842 -17.172 67.074 1.00 14.03 354 GLN B N 1
ATOM 8123 C CA . GLN C 2 354 ? 59.356 -18.483 66.772 1.00 16.02 354 GLN B CA 1
ATOM 8124 C C . GLN C 2 354 ? 58.246 -18.380 65.740 1.00 15.08 354 GLN B C 1
ATOM 8125 O O . GLN C 2 354 ? 57.934 -19.365 65.068 1.00 16.63 354 GLN B O 1
ATOM 8131 N N . SER C 2 355 ? 57.714 -17.174 65.542 1.00 11.07 355 SER B N 1
ATOM 8132 C CA . SER C 2 355 ? 56.628 -16.978 64.587 1.00 8.91 355 SER B CA 1
ATOM 8133 C C . SER C 2 355 ? 57.075 -17.073 63.165 1.00 11.08 355 SER B C 1
ATOM 8134 O O . SER C 2 355 ? 56.450 -17.764 62.373 1.00 12.69 355 SER B O 1
ATOM 8137 N N . ARG C 2 356 ? 58.109 -16.310 62.833 1.00 10.15 356 ARG B N 1
ATOM 8138 C CA . ARG C 2 356 ? 58.669 -16.280 61.506 1.00 9.58 356 ARG B CA 1
ATOM 8139 C C . ARG C 2 356 ? 58.525 -17.566 60.747 1.00 12.89 356 ARG B C 1
ATOM 8140 O O . ARG C 2 356 ? 57.893 -17.615 59.709 1.00 20.07 356 ARG B O 1
ATOM 8148 N N . VAL C 2 357 ? 59.077 -18.640 61.273 1.00 9.68 357 VAL B N 1
ATOM 8149 C CA . VAL C 2 357 ? 59.003 -19.869 60.530 1.00 4.56 357 VAL B CA 1
ATOM 8150 C C . VAL C 2 357 ? 57.610 -20.410 60.271 1.00 2.42 357 VAL B C 1
ATOM 8151 O O . VAL C 2 357 ? 57.348 -20.908 59.190 1.00 3.07 357 VAL B O 1
ATOM 8155 N N . PHE C 2 358 ? 56.684 -20.233 61.200 1.00 2.00 358 PHE B N 1
ATOM 8156 C CA . PHE C 2 358 ? 55.335 -20.721 60.926 1.00 2.00 358 PHE B CA 1
ATOM 8157 C C . PHE C 2 358 ? 54.765 -19.895 59.842 1.00 2.00 358 PHE B C 1
ATOM 8158 O O . PHE C 2 358 ? 54.172 -20.411 58.894 1.00 2.00 358 PHE B O 1
ATOM 8166 N N . GLU C 2 359 ? 54.991 -18.598 59.963 1.00 3.28 359 GLU B N 1
ATOM 8167 C CA . GLU C 2 359 ? 54.479 -17.682 58.970 1.00 10.20 359 GLU B CA 1
ATOM 8168 C C . GLU C 2 359 ? 54.841 -18.250 57.631 1.00 12.01 359 GLU B C 1
ATOM 8169 O O . GLU C 2 359 ? 54.072 -18.157 56.683 1.00 14.87 359 GLU B O 1
ATOM 8175 N N . LYS C 2 360 ? 55.980 -18.919 57.572 1.00 11.15 360 LYS B N 1
ATOM 8176 C CA . LYS C 2 360 ? 56.355 -19.505 56.317 1.00 16.17 360 LYS B CA 1
ATOM 8177 C C . LYS C 2 360 ? 55.357 -20.569 55.887 1.00 19.07 360 LYS B C 1
ATOM 8178 O O . LYS C 2 360 ? 54.446 -20.297 55.080 1.00 23.73 360 LYS B O 1
ATOM 8184 N N . PHE C 2 361 ? 55.483 -21.749 56.484 1.00 12.77 361 PHE B N 1
ATOM 8185 C CA . PHE C 2 361 ? 54.631 -22.848 56.111 1.00 10.84 361 PHE B CA 1
ATOM 8186 C C . PHE C 2 361 ? 53.197 -22.405 55.936 1.00 12.34 361 PHE B C 1
ATOM 8187 O O . PHE C 2 361 ? 52.692 -22.412 54.809 1.00 9.87 361 PHE B O 1
ATOM 8195 N N . LEU C 2 362 ? 52.636 -21.790 56.974 1.00 11.42 362 LEU B N 1
ATOM 8196 C CA . LEU C 2 362 ? 51.251 -21.318 56.901 1.00 13.14 362 LEU B CA 1
ATOM 8197 C C . LEU C 2 362 ? 50.993 -20.688 55.555 1.00 15.02 362 LEU B C 1
ATOM 8198 O O . LEU C 2 362 ? 50.169 -21.149 54.762 1.00 13.66 362 LEU B O 1
ATOM 8203 N N . MET C 2 363 ? 51.780 -19.672 55.269 1.00 14.03 363 MET B N 1
ATOM 8204 C CA . MET C 2 363 ? 51.632 -18.998 54.025 1.00 18.20 363 MET B CA 1
ATOM 8205 C C . MET C 2 363 ? 51.946 -19.975 52.914 1.00 18.00 363 MET B C 1
ATOM 8206 O O . MET C 2 363 ? 51.170 -20.111 51.977 1.00 21.05 363 MET B O 1
ATOM 8211 N N . GLN C 2 364 ? 53.056 -20.690 53.043 1.00 15.11 364 GLN B N 1
ATOM 8212 C CA . GLN C 2 364 ? 53.478 -21.614 52.005 1.00 14.22 364 GLN B CA 1
ATOM 8213 C C . GLN C 2 364 ? 52.435 -22.642 51.713 1.00 14.65 364 GLN B C 1
ATOM 8214 O O . GLN C 2 364 ? 52.579 -23.392 50.779 1.00 18.76 364 GLN B O 1
ATOM 8220 N N . ASN C 2 365 ? 51.420 -22.737 52.549 1.00 11.98 365 ASN B N 1
ATOM 8221 C CA . ASN C 2 365 ? 50.395 -23.726 52.312 1.00 12.11 365 ASN B CA 1
ATOM 8222 C C . ASN C 2 365 ? 49.041 -23.050 52.189 1.00 12.71 365 ASN B C 1
ATOM 8223 O O . ASN C 2 365 ? 48.000 -23.610 52.538 1.00 12.77 365 ASN B O 1
ATOM 8228 N N . ARG C 2 366 ? 49.052 -21.845 51.646 1.00 10.67 366 ARG B N 1
ATOM 8229 C CA . ARG C 2 366 ? 47.831 -21.072 51.491 1.00 11.18 366 ARG B CA 1
ATOM 8230 C C . ARG C 2 366 ? 46.840 -21.223 52.670 1.00 8.96 366 ARG B C 1
ATOM 8231 O O . ARG C 2 366 ? 45.621 -21.379 52.507 1.00 8.39 366 ARG B O 1
ATOM 8239 N N . ILE C 2 367 ? 47.413 -21.263 53.857 1.00 4.30 367 ILE B N 1
ATOM 8240 C CA . ILE C 2 367 ? 46.655 -21.350 55.057 1.00 3.66 367 ILE B CA 1
ATOM 8241 C C . ILE C 2 367 ? 46.599 -19.946 55.575 1.00 2.00 367 ILE B C 1
ATOM 8242 O O . ILE C 2 367 ? 47.621 -19.390 55.899 1.00 8.49 367 ILE B O 1
ATOM 8247 N N . PRO C 2 368 ? 45.425 -19.354 55.668 1.00 2.00 368 PRO B N 1
ATOM 8248 C CA . PRO C 2 368 ? 45.258 -17.978 56.164 1.00 11.12 368 PRO B CA 1
ATOM 8249 C C . PRO C 2 368 ? 45.647 -17.898 57.629 1.00 9.37 368 PRO B C 1
ATOM 8250 O O . PRO C 2 368 ? 45.590 -18.913 58.296 1.00 11.25 368 PRO B O 1
ATOM 8254 N N . TYR C 2 369 ? 46.046 -16.727 58.132 1.00 9.96 369 TYR B N 1
ATOM 8255 C CA . TYR C 2 369 ? 46.440 -16.613 59.534 1.00 11.84 369 TYR B CA 1
ATOM 8256 C C . TYR C 2 369 ? 46.463 -15.183 60.035 1.00 14.04 369 TYR B C 1
ATOM 8257 O O . TYR C 2 369 ? 46.102 -14.287 59.305 1.00 15.99 369 TYR B O 1
ATOM 8266 N N . LYS C 2 370 ? 46.813 -14.983 61.303 1.00 12.65 370 LYS B N 1
ATOM 8267 C CA . LYS C 2 370 ? 46.889 -13.656 61.894 1.00 17.04 370 LYS B CA 1
ATOM 8268 C C . LYS C 2 370 ? 48.020 -13.620 62.871 1.00 20.24 370 LYS B C 1
ATOM 8269 O O . LYS C 2 370 ? 48.112 -14.479 63.731 1.00 23.21 370 LYS B O 1
ATOM 8275 N N . ILE C 2 371 ? 48.866 -12.608 62.786 1.00 22.92 371 ILE B N 1
ATOM 8276 C CA . ILE C 2 371 ? 49.987 -12.559 63.701 1.00 29.36 371 ILE B CA 1
ATOM 8277 C C . ILE C 2 371 ? 49.717 -11.692 64.892 1.00 35.56 371 ILE B C 1
ATOM 8278 O O . ILE C 2 371 ? 50.559 -10.899 65.283 1.00 35.78 371 ILE B O 1
ATOM 8283 N N . SER C 2 372 ? 48.530 -11.854 65.474 1.00 43.45 372 SER B N 1
ATOM 8284 C CA . SER C 2 372 ? 48.092 -11.075 66.650 1.00 49.98 372 SER B CA 1
ATOM 8285 C C . SER C 2 372 ? 49.257 -10.591 67.525 1.00 52.02 372 SER B C 1
ATOM 8286 O O . SER C 2 372 ? 49.456 -9.375 67.717 1.00 52.43 372 SER B O 1
ATOM 8289 N N . GLY C 2 373 ? 50.039 -11.539 68.025 1.00 54.24 373 GLY B N 1
ATOM 8290 C CA . GLY C 2 373 ? 51.178 -11.160 68.823 1.00 58.78 373 GLY B CA 1
ATOM 8291 C C . GLY C 2 373 ? 52.224 -10.674 67.837 1.00 62.75 373 GLY B C 1
ATOM 8292 O O . GLY C 2 373 ? 52.985 -11.499 67.299 1.00 63.40 373 GLY B O 1
ATOM 8293 N N . GLY C 2 374 ? 52.155 -9.382 67.477 1.00 65.21 374 GLY B N 1
ATOM 8294 C CA . GLY C 2 374 ? 53.144 -8.795 66.564 1.00 65.52 374 GLY B CA 1
ATOM 8295 C C . GLY C 2 374 ? 52.798 -8.208 65.190 1.00 63.71 374 GLY B C 1
ATOM 8296 O O . GLY C 2 374 ? 51.728 -7.593 65.006 1.00 63.13 374 GLY B O 1
ATOM 8297 N N . THR C 2 375 ? 53.741 -8.393 64.246 1.00 60.67 375 THR B N 1
ATOM 8298 C CA . THR C 2 375 ? 53.639 -7.911 62.859 1.00 57.20 375 THR B CA 1
ATOM 8299 C C . THR C 2 375 ? 54.085 -8.926 61.783 1.00 51.61 375 THR B C 1
ATOM 8300 O O . THR C 2 375 ? 55.274 -9.254 61.640 1.00 47.40 375 THR B O 1
ATOM 8304 N N . SER C 2 376 ? 53.098 -9.375 61.008 1.00 47.68 376 SER B N 1
ATOM 8305 C CA . SER C 2 376 ? 53.295 -10.334 59.936 1.00 42.72 376 SER B CA 1
ATOM 8306 C C . SER C 2 376 ? 54.417 -9.945 59.007 1.00 38.09 376 SER B C 1
ATOM 8307 O O . SER C 2 376 ? 54.364 -8.916 58.354 1.00 38.83 376 SER B O 1
ATOM 8310 N N . PHE C 2 377 ? 55.432 -10.796 58.972 1.00 33.09 377 PHE B N 1
ATOM 8311 C CA . PHE C 2 377 ? 56.621 -10.649 58.135 1.00 27.87 377 PHE B CA 1
ATOM 8312 C C . PHE C 2 377 ? 56.253 -10.017 56.815 1.00 27.16 377 PHE B C 1
ATOM 8313 O O . PHE C 2 377 ? 56.809 -9.000 56.412 1.00 24.87 377 PHE B O 1
ATOM 8321 N N . PHE C 2 378 ? 55.211 -10.570 56.219 1.00 26.56 378 PHE B N 1
ATOM 8322 C CA . PHE C 2 378 ? 54.755 -10.118 54.935 1.00 26.85 378 PHE B CA 1
ATOM 8323 C C . PHE C 2 378 ? 54.226 -8.693 54.811 1.00 28.32 378 PHE B C 1
ATOM 8324 O O . PHE C 2 378 ? 53.697 -8.324 53.766 1.00 31.15 378 PHE B O 1
ATOM 8332 N N . SER C 2 379 ? 54.372 -7.879 55.846 1.00 29.56 379 SER B N 1
ATOM 8333 C CA . SER C 2 379 ? 53.912 -6.489 55.760 1.00 34.10 379 SER B CA 1
ATOM 8334 C C . SER C 2 379 ? 55.141 -5.615 55.670 1.00 36.68 379 SER B C 1
ATOM 8335 O O . SER C 2 379 ? 55.216 -4.719 54.818 1.00 39.15 379 SER B O 1
ATOM 8338 N N . ARG C 2 380 ? 56.125 -5.949 56.516 1.00 38.12 380 ARG B N 1
ATOM 8339 C CA . ARG C 2 380 ? 57.402 -5.251 56.623 1.00 37.93 380 ARG B CA 1
ATOM 8340 C C . ARG C 2 380 ? 57.848 -4.700 55.271 1.00 39.07 380 ARG B C 1
ATOM 8341 O O . ARG C 2 380 ? 58.307 -5.418 54.387 1.00 39.03 380 ARG B O 1
ATOM 8349 N N . PRO C 2 381 ? 57.647 -3.396 55.085 1.00 40.96 381 PRO B N 1
ATOM 8350 C CA . PRO C 2 381 ? 57.994 -2.685 53.865 1.00 40.34 381 PRO B CA 1
ATOM 8351 C C . PRO C 2 381 ? 59.101 -3.278 53.008 1.00 36.87 381 PRO B C 1
ATOM 8352 O O . PRO C 2 381 ? 58.862 -3.550 51.831 1.00 36.94 381 PRO B O 1
ATOM 8356 N N . GLU C 2 382 ? 60.273 -3.535 53.587 1.00 32.53 382 GLU B N 1
ATOM 8357 C CA . GLU C 2 382 ? 61.355 -4.106 52.810 1.00 31.94 382 GLU B CA 1
ATOM 8358 C C . GLU C 2 382 ? 60.816 -5.279 52.037 1.00 31.70 382 GLU B C 1
ATOM 8359 O O . GLU C 2 382 ? 61.049 -5.359 50.847 1.00 35.32 382 GLU B O 1
ATOM 8365 N N . ILE C 2 383 ? 59.970 -6.094 52.663 1.00 29.49 383 ILE B N 1
ATOM 8366 C CA . ILE C 2 383 ? 59.381 -7.254 51.982 1.00 28.36 383 ILE B CA 1
ATOM 8367 C C . ILE C 2 383 ? 58.185 -6.929 51.105 1.00 30.96 383 ILE B C 1
ATOM 8368 O O . ILE C 2 383 ? 57.834 -7.696 50.202 1.00 28.71 383 ILE B O 1
ATOM 8373 N N . LYS C 2 384 ? 57.467 -5.874 51.463 1.00 35.73 384 LYS B N 1
ATOM 8374 C CA . LYS C 2 384 ? 56.317 -5.477 50.668 1.00 40.74 384 LYS B CA 1
ATOM 8375 C C . LYS C 2 384 ? 56.851 -5.053 49.312 1.00 42.28 384 LYS B C 1
ATOM 8376 O O . LYS C 2 384 ? 56.391 -5.551 48.271 1.00 43.32 384 LYS B O 1
ATOM 8382 N N . ASP C 2 385 ? 57.890 -4.212 49.358 1.00 43.18 385 ASP B N 1
ATOM 8383 C CA . ASP C 2 385 ? 58.556 -3.701 48.166 1.00 43.68 385 ASP B CA 1
ATOM 8384 C C . ASP C 2 385 ? 59.019 -4.882 47.322 1.00 43.40 385 ASP B C 1
ATOM 8385 O O . ASP C 2 385 ? 58.424 -5.166 46.280 1.00 46.68 385 ASP B O 1
ATOM 8390 N N . LEU C 2 386 ? 60.000 -5.627 47.815 1.00 39.24 386 LEU B N 1
ATOM 8391 C CA . LEU C 2 386 ? 60.505 -6.788 47.103 1.00 35.23 386 LEU B CA 1
ATOM 8392 C C . LEU C 2 386 ? 59.375 -7.583 46.473 1.00 34.94 386 LEU B C 1
ATOM 8393 O O . LEU C 2 386 ? 59.430 -7.952 45.296 1.00 33.92 386 LEU B O 1
ATOM 8398 N N . LEU C 2 387 ? 58.329 -7.807 47.251 1.00 35.52 387 LEU B N 1
ATOM 8399 C CA . LEU C 2 387 ? 57.193 -8.551 46.760 1.00 38.17 387 LEU B CA 1
ATOM 8400 C C . LEU C 2 387 ? 56.754 -7.932 45.470 1.00 38.86 387 LEU B C 1
ATOM 8401 O O . LEU C 2 387 ? 56.896 -8.561 44.434 1.00 38.99 387 LEU B O 1
ATOM 8406 N N . ALA C 2 388 ? 56.347 -6.662 45.525 1.00 39.87 388 ALA B N 1
ATOM 8407 C CA . ALA C 2 388 ? 55.891 -5.919 44.339 1.00 40.97 388 ALA B CA 1
ATOM 8408 C C . ALA C 2 388 ? 56.735 -6.064 43.045 1.00 40.03 388 ALA B C 1
ATOM 8409 O O . ALA C 2 388 ? 56.155 -6.256 41.967 1.00 38.44 388 ALA B O 1
ATOM 8411 N N . TYR C 2 389 ? 58.068 -5.971 43.129 1.00 38.41 389 TYR B N 1
ATOM 8412 C CA . TYR C 2 389 ? 58.899 -6.167 41.938 1.00 40.32 389 TYR B CA 1
ATOM 8413 C C . TYR C 2 389 ? 58.472 -7.485 41.397 1.00 43.22 389 TYR B C 1
ATOM 8414 O O . TYR C 2 389 ? 57.975 -7.571 40.279 1.00 46.50 389 TYR B O 1
ATOM 8423 N N . LEU C 2 390 ? 58.632 -8.509 42.237 1.00 44.01 390 LEU B N 1
ATOM 8424 C CA . LEU C 2 390 ? 58.254 -9.876 41.890 1.00 43.43 390 LEU B CA 1
ATOM 8425 C C . LEU C 2 390 ? 56.810 -9.915 41.335 1.00 42.88 390 LEU B C 1
ATOM 8426 O O . LEU C 2 390 ? 56.567 -10.517 40.307 1.00 41.56 390 LEU B O 1
ATOM 8431 N N . ARG C 2 391 ? 55.883 -9.181 41.941 1.00 44.33 391 ARG B N 1
ATOM 8432 C CA . ARG C 2 391 ? 54.507 -9.165 41.461 1.00 45.92 391 ARG B CA 1
ATOM 8433 C C . ARG C 2 391 ? 54.512 -8.630 40.048 1.00 45.69 391 ARG B C 1
ATOM 8434 O O . ARG C 2 391 ? 53.877 -9.193 39.167 1.00 43.84 391 ARG B O 1
ATOM 8442 N N . VAL C 2 392 ? 55.230 -7.524 39.859 1.00 47.74 392 VAL B N 1
ATOM 8443 C CA . VAL C 2 392 ? 55.400 -6.870 38.549 1.00 50.96 392 VAL B CA 1
ATOM 8444 C C . VAL C 2 392 ? 55.928 -7.903 37.564 1.00 49.21 392 VAL B C 1
ATOM 8445 O O . VAL C 2 392 ? 55.213 -8.302 36.651 1.00 44.53 392 VAL B O 1
ATOM 8449 N N . LEU C 2 393 ? 57.158 -8.365 37.804 1.00 50.41 393 LEU B N 1
ATOM 8450 C CA . LEU C 2 393 ? 57.792 -9.360 36.950 1.00 55.66 393 LEU B CA 1
ATOM 8451 C C . LEU C 2 393 ? 56.740 -10.369 36.503 1.00 60.78 393 LEU B C 1
ATOM 8452 O O . LEU C 2 393 ? 56.304 -10.373 35.347 1.00 62.41 393 LEU B O 1
ATOM 8457 N N . THR C 2 394 ? 56.209 -11.102 37.466 1.00 64.46 394 THR B N 1
ATOM 8458 C CA . THR C 2 394 ? 55.186 -12.096 37.183 1.00 68.55 394 THR B CA 1
ATOM 8459 C C . THR C 2 394 ? 53.964 -11.540 36.478 1.00 68.90 394 THR B C 1
ATOM 8460 O O . THR C 2 394 ? 53.253 -12.282 35.815 1.00 69.21 394 THR B O 1
ATOM 8464 N N . ASN C 2 395 ? 53.664 -10.265 36.670 1.00 69.00 395 ASN B N 1
ATOM 8465 C CA . ASN C 2 395 ? 52.482 -9.731 36.035 1.00 71.58 395 ASN B CA 1
ATOM 8466 C C . ASN C 2 395 ? 52.681 -8.291 35.664 1.00 74.62 395 ASN B C 1
ATOM 8467 O O . ASN C 2 395 ? 52.613 -7.428 36.528 1.00 76.41 395 ASN B O 1
ATOM 8472 N N . PRO C 2 396 ? 53.103 -8.025 34.414 1.00 77.22 396 PRO B N 1
ATOM 8473 C CA . PRO C 2 396 ? 53.314 -6.642 33.968 1.00 80.18 396 PRO B CA 1
ATOM 8474 C C . PRO C 2 396 ? 52.033 -5.794 33.769 1.00 83.07 396 PRO B C 1
ATOM 8475 O O . PRO C 2 396 ? 52.085 -4.707 33.171 1.00 83.11 396 PRO B O 1
ATOM 8479 N N . ASP C 2 397 ? 50.904 -6.282 34.296 1.00 86.28 397 ASP B N 1
ATOM 8480 C CA . ASP C 2 397 ? 49.608 -5.581 34.203 1.00 88.57 397 ASP B CA 1
ATOM 8481 C C . ASP C 2 397 ? 49.130 -4.979 35.555 1.00 88.69 397 ASP B C 1
ATOM 8482 O O . ASP C 2 397 ? 48.068 -4.323 35.612 1.00 86.73 397 ASP B O 1
ATOM 8487 N N . ASP C 2 398 ? 49.931 -5.200 36.614 1.00 90.25 398 ASP B N 1
ATOM 8488 C CA . ASP C 2 398 ? 49.673 -4.713 37.991 1.00 89.84 398 ASP B CA 1
ATOM 8489 C C . ASP C 2 398 ? 50.231 -3.313 38.302 1.00 87.87 398 ASP B C 1
ATOM 8490 O O . ASP C 2 398 ? 51.188 -3.160 39.073 1.00 88.72 398 ASP B O 1
ATOM 8495 N N . ASP C 2 399 ? 49.596 -2.295 37.729 1.00 84.24 399 ASP B N 1
ATOM 8496 C CA . ASP C 2 399 ? 50.006 -0.916 37.928 1.00 79.38 399 ASP B CA 1
ATOM 8497 C C . ASP C 2 399 ? 50.259 -0.674 39.406 1.00 76.09 399 ASP B C 1
ATOM 8498 O O . ASP C 2 399 ? 51.193 0.038 39.757 1.00 74.19 399 ASP B O 1
ATOM 8503 N N . SER C 2 400 ? 49.471 -1.360 40.244 1.00 73.47 400 SER B N 1
ATOM 8504 C CA . SER C 2 400 ? 49.572 -1.321 41.708 1.00 71.24 400 SER B CA 1
ATOM 8505 C C . SER C 2 400 ? 51.031 -1.429 42.102 1.00 70.35 400 SER B C 1
ATOM 8506 O O . SER C 2 400 ? 51.624 -0.487 42.637 1.00 71.32 400 SER B O 1
ATOM 8509 N N . ALA C 2 401 ? 51.604 -2.580 41.760 1.00 68.87 401 ALA B N 1
ATOM 8510 C CA . ALA C 2 401 ? 52.987 -2.895 42.045 1.00 68.02 401 ALA B CA 1
ATOM 8511 C C . ALA C 2 401 ? 53.999 -1.930 41.410 1.00 68.94 401 ALA B C 1
ATOM 8512 O O . ALA C 2 401 ? 54.867 -1.402 42.121 1.00 68.44 401 ALA B O 1
ATOM 8514 N N . PHE C 2 402 ? 53.891 -1.682 40.097 1.00 70.68 402 PHE B N 1
ATOM 8515 C CA . PHE C 2 402 ? 54.834 -0.772 39.412 1.00 72.62 402 PHE B CA 1
ATOM 8516 C C . PHE C 2 402 ? 54.763 0.589 40.064 1.00 73.58 402 PHE B C 1
ATOM 8517 O O . PHE C 2 402 ? 55.789 1.122 40.505 1.00 71.87 402 PHE B O 1
ATOM 8525 N N . LEU C 2 403 ? 53.542 1.123 40.151 1.00 75.24 403 LEU B N 1
ATOM 8526 C CA . LEU C 2 403 ? 53.306 2.426 40.760 1.00 77.22 403 LEU B CA 1
ATOM 8527 C C . LEU C 2 403 ? 54.105 2.494 42.050 1.00 78.44 403 LEU B C 1
ATOM 8528 O O . LEU C 2 403 ? 54.751 3.503 42.351 1.00 78.62 403 LEU B O 1
ATOM 8533 N N . ARG C 2 404 ? 54.143 1.370 42.752 1.00 78.95 404 ARG B N 1
ATOM 8534 C CA . ARG C 2 404 ? 54.858 1.318 43.998 1.00 79.94 404 ARG B CA 1
ATOM 8535 C C . ARG C 2 404 ? 56.372 1.161 43.876 1.00 78.94 404 ARG B C 1
ATOM 8536 O O . ARG C 2 404 ? 57.116 1.914 44.493 1.00 79.04 404 ARG B O 1
ATOM 8544 N N . ILE C 2 405 ? 56.829 0.302 42.976 1.00 77.29 405 ILE B N 1
ATOM 8545 C CA . ILE C 2 405 ? 58.268 0.074 42.838 1.00 77.00 405 ILE B CA 1
ATOM 8546 C C . ILE C 2 405 ? 59.003 1.041 41.922 1.00 76.94 405 ILE B C 1
ATOM 8547 O O . ILE C 2 405 ? 60.243 1.024 41.851 1.00 76.34 405 ILE B O 1
ATOM 8552 N N . VAL C 2 406 ? 58.220 1.825 41.183 1.00 76.26 406 VAL B N 1
ATOM 8553 C CA . VAL C 2 406 ? 58.717 2.820 40.238 1.00 75.80 406 VAL B CA 1
ATOM 8554 C C . VAL C 2 406 ? 60.065 3.404 40.652 1.00 74.92 406 VAL B C 1
ATOM 8555 O O . VAL C 2 406 ? 61.143 2.933 40.261 1.00 72.67 406 VAL B O 1
ATOM 8559 N N . ASN C 2 407 ? 59.962 4.351 41.566 1.00 74.04 407 ASN B N 1
ATOM 8560 C CA . ASN C 2 407 ? 61.093 5.065 42.046 1.00 73.66 407 ASN B CA 1
ATOM 8561 C C . ASN C 2 407 ? 61.484 4.630 43.432 1.00 75.10 407 ASN B C 1
ATOM 8562 O O . ASN C 2 407 ? 62.618 4.851 43.845 1.00 75.94 407 ASN B O 1
ATOM 8567 N N . THR C 2 408 ? 60.580 3.951 44.129 1.00 75.56 408 THR B N 1
ATOM 8568 C CA . THR C 2 408 ? 60.870 3.558 45.502 1.00 75.82 408 THR B CA 1
ATOM 8569 C C . THR C 2 408 ? 62.235 2.929 45.709 1.00 72.78 408 THR B C 1
ATOM 8570 O O . THR C 2 408 ? 62.943 3.265 46.668 1.00 73.39 408 THR B O 1
ATOM 8574 N N . PRO C 2 409 ? 62.717 1.975 44.939 1.00 69.52 409 PRO B N 1
ATOM 8575 C CA . PRO C 2 409 ? 64.076 1.508 45.149 1.00 68.89 409 PRO B CA 1
ATOM 8576 C C . PRO C 2 409 ? 65.105 2.652 44.963 1.00 70.35 409 PRO B C 1
ATOM 8577 O O . PRO C 2 409 ? 66.336 2.415 45.213 1.00 68.03 409 PRO B O 1
ATOM 8581 N N . LYS C 2 410 ? 64.624 3.840 44.485 1.00 74.23 410 LYS B N 1
ATOM 8582 C CA . LYS C 2 410 ? 65.435 5.131 44.430 1.00 79.60 410 LYS B CA 1
ATOM 8583 C C . LYS C 2 410 ? 65.922 5.668 43.037 1.00 81.25 410 LYS B C 1
ATOM 8584 O O . LYS C 2 410 ? 67.097 6.033 42.867 1.00 81.35 410 LYS B O 1
ATOM 8590 N N . ARG C 2 411 ? 65.054 5.768 42.035 1.00 83.58 411 ARG B N 1
ATOM 8591 C CA . ARG C 2 411 ? 65.457 6.362 40.718 1.00 87.36 411 ARG B CA 1
ATOM 8592 C C . ARG C 2 411 ? 65.082 7.870 40.724 1.00 89.86 411 ARG B C 1
ATOM 8593 O O . ARG C 2 411 ? 65.046 8.517 41.779 1.00 91.60 411 ARG B O 1
ATOM 8601 N N . GLU C 2 412 ? 64.790 8.461 39.551 1.00 90.23 412 GLU B N 1
ATOM 8602 C CA . GLU C 2 412 ? 64.414 9.912 39.495 1.00 88.95 412 GLU B CA 1
ATOM 8603 C C . GLU C 2 412 ? 63.149 10.189 38.680 1.00 86.73 412 GLU B C 1
ATOM 8604 O O . GLU C 2 412 ? 62.978 11.272 38.106 1.00 85.73 412 GLU B O 1
ATOM 8610 N N . ILE C 2 413 ? 62.245 9.217 38.695 1.00 84.89 413 ILE B N 1
ATOM 8611 C CA . ILE C 2 413 ? 60.976 9.293 37.981 1.00 85.28 413 ILE B CA 1
ATOM 8612 C C . ILE C 2 413 ? 59.933 10.083 38.784 1.00 86.08 413 ILE B C 1
ATOM 8613 O O . ILE C 2 413 ? 59.122 9.504 39.514 1.00 86.75 413 ILE B O 1
ATOM 8618 N N . GLY C 2 414 ? 59.960 11.408 38.631 1.00 86.99 414 GLY B N 1
ATOM 8619 C CA . GLY C 2 414 ? 59.018 12.279 39.322 1.00 87.46 414 GLY B CA 1
ATOM 8620 C C . GLY C 2 414 ? 57.549 11.896 39.135 1.00 88.30 414 GLY B C 1
ATOM 8621 O O . GLY C 2 414 ? 57.212 11.086 38.255 1.00 88.39 414 GLY B O 1
ATOM 8622 N N . PRO C 2 415 ? 56.638 12.490 39.937 1.00 89.28 415 PRO B N 1
ATOM 8623 C CA . PRO C 2 415 ? 55.182 12.234 39.897 1.00 88.56 415 PRO B CA 1
ATOM 8624 C C . PRO C 2 415 ? 54.590 12.599 38.551 1.00 87.70 415 PRO B C 1
ATOM 8625 O O . PRO C 2 415 ? 53.586 12.016 38.116 1.00 86.28 415 PRO B O 1
ATOM 8629 N N . ALA C 2 416 ? 55.229 13.598 37.933 1.00 87.72 416 ALA B N 1
ATOM 8630 C CA . ALA C 2 416 ? 54.869 14.134 36.627 1.00 86.18 416 ALA B CA 1
ATOM 8631 C C . ALA C 2 416 ? 55.109 13.034 35.617 1.00 84.71 416 ALA B C 1
ATOM 8632 O O . ALA C 2 416 ? 54.169 12.492 35.020 1.00 83.58 416 ALA B O 1
ATOM 8634 N N . THR C 2 417 ? 56.380 12.662 35.491 1.00 83.59 417 THR B N 1
ATOM 8635 C CA . THR C 2 417 ? 56.791 11.616 34.562 1.00 83.02 417 THR B CA 1
ATOM 8636 C C . THR C 2 417 ? 55.978 10.336 34.840 1.00 83.17 417 THR B C 1
ATOM 8637 O O . THR C 2 417 ? 55.931 9.401 34.021 1.00 83.05 417 THR B O 1
ATOM 8641 N N . LEU C 2 418 ? 55.340 10.306 36.009 1.00 82.85 418 LEU B N 1
ATOM 8642 C CA . LEU C 2 418 ? 54.510 9.180 36.373 1.00 82.86 418 LEU B CA 1
ATOM 8643 C C . LEU C 2 418 ? 53.055 9.455 36.038 1.00 81.66 418 LEU B C 1
ATOM 8644 O O . LEU C 2 418 ? 52.377 8.581 35.501 1.00 81.38 418 LEU B O 1
ATOM 8649 N N . LYS C 2 419 ? 52.561 10.644 36.367 1.00 81.16 419 LYS B N 1
ATOM 8650 C CA . LYS C 2 419 ? 51.173 10.920 36.057 1.00 82.58 419 LYS B CA 1
ATOM 8651 C C . LYS C 2 419 ? 50.915 11.084 34.562 1.00 83.01 419 LYS B C 1
ATOM 8652 O O . LYS C 2 419 ? 49.827 10.755 34.067 1.00 80.34 419 LYS B O 1
ATOM 8658 N N . LYS C 2 420 ? 51.942 11.517 33.836 1.00 85.73 420 LYS B N 1
ATOM 8659 C CA . LYS C 2 420 ? 51.831 11.683 32.386 1.00 89.62 420 LYS B CA 1
ATOM 8660 C C . LYS C 2 420 ? 51.875 10.319 31.657 1.00 90.45 420 LYS B C 1
ATOM 8661 O O . LYS C 2 420 ? 51.230 10.155 30.604 1.00 90.73 420 LYS B O 1
ATOM 8667 N N . LEU C 2 421 ? 52.658 9.366 32.192 1.00 91.00 421 LEU B N 1
ATOM 8668 C CA . LEU C 2 421 ? 52.755 8.018 31.599 1.00 89.51 421 LEU B CA 1
ATOM 8669 C C . LEU C 2 421 ? 51.430 7.328 31.915 1.00 89.65 421 LEU B C 1
ATOM 8670 O O . LEU C 2 421 ? 50.868 6.622 31.064 1.00 86.98 421 LEU B O 1
ATOM 8675 N N . GLY C 2 422 ? 50.950 7.576 33.140 1.00 90.87 422 GLY B N 1
ATOM 8676 C CA . GLY C 2 422 ? 49.685 7.043 33.604 1.00 91.39 422 GLY B CA 1
ATOM 8677 C C . GLY C 2 422 ? 48.606 7.616 32.717 1.00 91.63 422 GLY B C 1
ATOM 8678 O O . GLY C 2 422 ? 47.836 6.867 32.134 1.00 91.18 422 GLY B O 1
ATOM 8679 N N . GLU C 2 423 ? 48.598 8.938 32.555 1.00 92.43 423 GLU B N 1
ATOM 8680 C CA . GLU C 2 423 ? 47.606 9.589 31.704 1.00 94.13 423 GLU B CA 1
ATOM 8681 C C . GLU C 2 423 ? 47.575 9.136 30.245 1.00 95.09 423 GLU B C 1
ATOM 8682 O O . GLU C 2 423 ? 46.501 9.117 29.620 1.00 94.77 423 GLU B O 1
ATOM 8688 N N . TRP C 2 424 ? 48.744 8.797 29.702 1.00 96.26 424 TRP B N 1
ATOM 8689 C CA . TRP C 2 424 ? 48.798 8.326 28.332 1.00 97.45 424 TRP B CA 1
ATOM 8690 C C . TRP C 2 424 ? 48.530 6.821 28.313 1.00 97.75 424 TRP B C 1
ATOM 8691 O O . TRP C 2 424 ? 47.882 6.313 27.381 1.00 96.51 424 TRP B O 1
ATOM 8702 N N . ALA C 2 425 ? 48.976 6.134 29.370 1.00 98.05 425 ALA B N 1
ATOM 8703 C CA . ALA C 2 425 ? 48.740 4.699 29.522 1.00 99.25 425 ALA B CA 1
ATOM 8704 C C . ALA C 2 425 ? 47.220 4.492 29.678 1.00 100.00 425 ALA B C 1
ATOM 8705 O O . ALA C 2 425 ? 46.637 3.593 29.064 1.00 100.00 425 ALA B O 1
ATOM 8707 N N . MET C 2 426 ? 46.587 5.396 30.432 1.00 100.00 426 MET B N 1
ATOM 8708 C CA . MET C 2 426 ? 45.147 5.373 30.722 1.00 99.00 426 MET B CA 1
ATOM 8709 C C . MET C 2 426 ? 44.226 5.475 29.511 1.00 98.08 426 MET B C 1
ATOM 8710 O O . MET C 2 426 ? 43.212 4.767 29.439 1.00 96.45 426 MET B O 1
ATOM 8715 N N . THR C 2 427 ? 44.539 6.401 28.606 1.00 97.73 427 THR B N 1
ATOM 8716 C CA . THR C 2 427 ? 43.743 6.578 27.399 1.00 97.27 427 THR B CA 1
ATOM 8717 C C . THR C 2 427 ? 44.137 5.605 26.265 1.00 97.55 427 THR B C 1
ATOM 8718 O O . THR C 2 427 ? 43.346 5.372 25.340 1.00 99.50 427 THR B O 1
ATOM 8722 N N . ARG C 2 428 ? 45.350 5.045 26.337 1.00 95.54 428 ARG B N 1
ATOM 8723 C CA . ARG C 2 428 ? 45.802 4.040 25.372 1.00 93.23 428 ARG B CA 1
ATOM 8724 C C . ARG C 2 428 ? 45.398 2.666 25.942 1.00 94.05 428 ARG B C 1
ATOM 8725 O O . ARG C 2 428 ? 45.732 1.622 25.369 1.00 94.16 428 ARG B O 1
ATOM 8733 N N . ASN C 2 429 ? 44.681 2.714 27.078 1.00 94.33 429 ASN B N 1
ATOM 8734 C CA . ASN C 2 429 ? 44.160 1.567 27.850 1.00 93.87 429 ASN B CA 1
ATOM 8735 C C . ASN C 2 429 ? 45.145 0.389 28.052 1.00 92.54 429 ASN B C 1
ATOM 8736 O O . ASN C 2 429 ? 45.144 -0.584 27.278 1.00 93.78 429 ASN B O 1
ATOM 8741 N N . LYS C 2 430 ? 45.996 0.521 29.085 1.00 90.98 430 LYS B N 1
ATOM 8742 C CA . LYS C 2 430 ? 47.019 -0.477 29.469 1.00 86.39 430 LYS B CA 1
ATOM 8743 C C . LYS C 2 430 ? 47.698 -0.234 30.841 1.00 85.77 430 LYS B C 1
ATOM 8744 O O . LYS C 2 430 ? 47.206 0.525 31.698 1.00 83.33 430 LYS B O 1
ATOM 8750 N N . SER C 2 431 ? 48.784 -0.967 31.070 1.00 85.56 431 SER B N 1
ATOM 8751 C CA . SER C 2 431 ? 49.549 -0.828 32.295 1.00 85.48 431 SER B CA 1
ATOM 8752 C C . SER C 2 431 ? 50.604 0.235 32.073 1.00 85.44 431 SER B C 1
ATOM 8753 O O . SER C 2 431 ? 50.987 0.524 30.935 1.00 84.65 431 SER B O 1
ATOM 8756 N N . MET C 2 432 ? 51.073 0.812 33.166 1.00 84.93 432 MET B N 1
ATOM 8757 C CA . MET C 2 432 ? 52.102 1.817 33.079 1.00 85.26 432 MET B CA 1
ATOM 8758 C C . MET C 2 432 ? 53.369 1.229 32.438 1.00 85.00 432 MET B C 1
ATOM 8759 O O . MET C 2 432 ? 53.778 1.676 31.370 1.00 83.87 432 MET B O 1
ATOM 8764 N N . PHE C 2 433 ? 53.939 0.183 33.045 1.00 85.01 433 PHE B N 1
ATOM 8765 C CA . PHE C 2 433 ? 55.176 -0.443 32.537 1.00 84.20 433 PHE B CA 1
ATOM 8766 C C . PHE C 2 433 ? 55.111 -0.782 31.067 1.00 84.24 433 PHE B C 1
ATOM 8767 O O . PHE C 2 433 ? 56.115 -0.694 30.348 1.00 82.26 433 PHE B O 1
ATOM 8775 N N . THR C 2 434 ? 53.950 -1.270 30.651 1.00 86.04 434 THR B N 1
ATOM 8776 C CA . THR C 2 434 ? 53.734 -1.630 29.260 1.00 88.07 434 THR B CA 1
ATOM 8777 C C . THR C 2 434 ? 53.730 -0.340 28.446 1.00 88.78 434 THR B C 1
ATOM 8778 O O . THR C 2 434 ? 54.542 -0.178 27.517 1.00 88.57 434 THR B O 1
ATOM 8782 N N . ALA C 2 435 ? 52.853 0.590 28.843 1.00 88.26 435 ALA B N 1
ATOM 8783 C CA . ALA C 2 435 ? 52.725 1.883 28.171 1.00 88.05 435 ALA B CA 1
ATOM 8784 C C . ALA C 2 435 ? 54.011 2.691 28.301 1.00 88.24 435 ALA B C 1
ATOM 8785 O O . ALA C 2 435 ? 54.254 3.619 27.530 1.00 87.57 435 ALA B O 1
ATOM 8787 N N . SER C 2 436 ? 54.843 2.325 29.270 1.00 89.54 436 SER B N 1
ATOM 8788 C CA . SER C 2 436 ? 56.103 3.016 29.478 1.00 91.66 436 SER B CA 1
ATOM 8789 C C . SER C 2 436 ? 57.058 2.646 28.348 1.00 94.53 436 SER B C 1
ATOM 8790 O O . SER C 2 436 ? 58.272 2.898 28.442 1.00 95.51 436 SER B O 1
ATOM 8793 N N . PHE C 2 437 ? 56.491 2.041 27.295 1.00 96.10 437 PHE B N 1
ATOM 8794 C CA . PHE C 2 437 ? 57.229 1.612 26.105 1.00 98.48 437 PHE B CA 1
ATOM 8795 C C . PHE C 2 437 ? 56.644 2.090 24.739 1.00 99.94 437 PHE B C 1
ATOM 8796 O O . PHE C 2 437 ? 57.378 2.143 23.727 1.00 100.00 437 PHE B O 1
ATOM 8804 N N . ASP C 2 438 ? 55.354 2.459 24.723 1.00 99.88 438 ASP B N 1
ATOM 8805 C CA . ASP C 2 438 ? 54.682 2.955 23.509 1.00 98.34 438 ASP B CA 1
ATOM 8806 C C . ASP C 2 438 ? 55.421 4.192 22.997 1.00 97.50 438 ASP B C 1
ATOM 8807 O O . ASP C 2 438 ? 55.647 5.141 23.762 1.00 95.73 438 ASP B O 1
ATOM 8812 N N . MET C 2 439 ? 55.817 4.170 21.719 1.00 97.90 439 MET B N 1
ATOM 8813 C CA . MET C 2 439 ? 56.550 5.298 21.126 1.00 98.24 439 MET B CA 1
ATOM 8814 C C . MET C 2 439 ? 55.726 6.588 21.031 1.00 97.39 439 MET B C 1
ATOM 8815 O O . MET C 2 439 ? 56.278 7.672 20.767 1.00 96.95 439 MET B O 1
ATOM 8820 N N . GLY C 2 440 ? 54.412 6.462 21.246 1.00 95.87 440 GLY B N 1
ATOM 8821 C CA . GLY C 2 440 ? 53.523 7.615 21.225 1.00 93.62 440 GLY B CA 1
ATOM 8822 C C . GLY C 2 440 ? 53.543 8.357 22.560 1.00 91.90 440 GLY B C 1
ATOM 8823 O O . GLY C 2 440 ? 53.076 9.500 22.637 1.00 92.54 440 GLY B O 1
ATOM 8824 N N . LEU C 2 441 ? 54.034 7.691 23.615 1.00 89.52 441 LEU B N 1
ATOM 8825 C CA . LEU C 2 441 ? 54.144 8.278 24.962 1.00 86.80 441 LEU B CA 1
ATOM 8826 C C . LEU C 2 441 ? 55.358 9.214 25.007 1.00 87.29 441 LEU B C 1
ATOM 8827 O O . LEU C 2 441 ? 55.407 10.160 25.809 1.00 85.90 441 LEU B O 1
ATOM 8832 N N . SER C 2 442 ? 56.321 8.934 24.127 1.00 87.48 442 SER B N 1
ATOM 8833 C CA . SER C 2 442 ? 57.562 9.694 24.018 1.00 88.98 442 SER B CA 1
ATOM 8834 C C . SER C 2 442 ? 57.408 11.226 24.076 1.00 90.17 442 SER B C 1
ATOM 8835 O O . SER C 2 442 ? 58.205 11.883 24.763 1.00 89.93 442 SER B O 1
ATOM 8838 N N . GLN C 2 443 ? 56.396 11.793 23.397 1.00 91.57 443 GLN B N 1
ATOM 8839 C CA . GLN C 2 443 ? 56.215 13.259 23.426 1.00 92.57 443 GLN B CA 1
ATOM 8840 C C . GLN C 2 443 ? 55.073 13.818 24.308 1.00 91.36 443 GLN B C 1
ATOM 8841 O O . GLN C 2 443 ? 54.891 15.047 24.414 1.00 93.04 443 GLN B O 1
ATOM 8847 N N . THR C 2 444 ? 54.317 12.935 24.961 1.00 88.35 444 THR B N 1
ATOM 8848 C CA . THR C 2 444 ? 53.295 13.411 25.885 1.00 84.56 444 THR B CA 1
ATOM 8849 C C . THR C 2 444 ? 54.169 13.844 27.068 1.00 84.64 444 THR B C 1
ATOM 8850 O O . THR C 2 444 ? 53.903 14.846 27.738 1.00 85.84 444 THR B O 1
ATOM 8854 N N . LEU C 2 445 ? 55.260 13.100 27.252 1.00 83.28 445 LEU B N 1
ATOM 8855 C CA . LEU C 2 445 ? 56.235 13.359 28.301 1.00 83.16 445 LEU B CA 1
ATOM 8856 C C . LEU C 2 445 ? 57.642 13.009 27.834 1.00 84.46 445 LEU B C 1
ATOM 8857 O O . LEU C 2 445 ? 57.873 11.935 27.275 1.00 84.87 445 LEU B O 1
ATOM 8862 N N . SER C 2 446 ? 58.578 13.914 28.085 1.00 84.97 446 SER B N 1
ATOM 8863 C CA . SER C 2 446 ? 59.966 13.701 27.707 1.00 85.69 446 SER B CA 1
ATOM 8864 C C . SER C 2 446 ? 60.803 14.323 28.807 1.00 87.60 446 SER B C 1
ATOM 8865 O O . SER C 2 446 ? 60.371 14.409 29.975 1.00 86.11 446 SER B O 1
ATOM 8868 N N . GLY C 2 447 ? 61.990 14.782 28.419 1.00 90.70 447 GLY B N 1
ATOM 8869 C CA . GLY C 2 447 ? 62.894 15.424 29.356 1.00 93.02 447 GLY B CA 1
ATOM 8870 C C . GLY C 2 447 ? 63.800 14.415 30.013 1.00 93.99 447 GLY B C 1
ATOM 8871 O O . GLY C 2 447 ? 64.307 13.507 29.340 1.00 95.22 447 GLY B O 1
ATOM 8872 N N . ARG C 2 448 ? 64.054 14.609 31.307 1.00 95.14 448 ARG B N 1
ATOM 8873 C CA . ARG C 2 448 ? 64.897 13.677 32.072 1.00 97.63 448 ARG B CA 1
ATOM 8874 C C . ARG C 2 448 ? 64.049 12.548 32.723 1.00 98.92 448 ARG B C 1
ATOM 8875 O O . ARG C 2 448 ? 64.592 11.498 33.129 1.00 98.91 448 ARG B O 1
ATOM 8883 N N . GLY C 2 449 ? 62.727 12.775 32.794 1.00 99.01 449 GLY B N 1
ATOM 8884 C CA . GLY C 2 449 ? 61.795 11.801 33.348 1.00 97.51 449 GLY B CA 1
ATOM 8885 C C . GLY C 2 449 ? 61.587 10.603 32.424 1.00 96.99 449 GLY B C 1
ATOM 8886 O O . GLY C 2 449 ? 61.372 9.487 32.910 1.00 98.65 449 GLY B O 1
ATOM 8887 N N . TYR C 2 450 ? 61.580 10.844 31.106 1.00 94.66 450 TYR B N 1
ATOM 8888 C CA . TYR C 2 450 ? 61.443 9.779 30.098 1.00 92.82 450 TYR B CA 1
ATOM 8889 C C . TYR C 2 450 ? 62.860 9.182 29.875 1.00 92.22 450 TYR B C 1
ATOM 8890 O O . TYR C 2 450 ? 63.055 8.241 29.081 1.00 92.41 450 TYR B O 1
ATOM 8899 N N . GLU C 2 451 ? 63.835 9.756 30.590 1.00 90.18 451 GLU B N 1
ATOM 8900 C CA . GLU C 2 451 ? 65.257 9.375 30.546 1.00 89.60 451 GLU B CA 1
ATOM 8901 C C . GLU C 2 451 ? 65.653 8.443 31.710 1.00 89.69 451 GLU B C 1
ATOM 8902 O O . GLU C 2 451 ? 66.809 7.992 31.813 1.00 89.70 451 GLU B O 1
ATOM 8908 N N . ALA C 2 452 ? 64.721 8.265 32.642 1.00 88.40 452 ALA B N 1
ATOM 8909 C CA . ALA C 2 452 ? 64.912 7.385 33.786 1.00 86.01 452 ALA B CA 1
ATOM 8910 C C . ALA C 2 452 ? 63.859 6.272 33.702 1.00 85.36 452 ALA B C 1
ATOM 8911 O O . ALA C 2 452 ? 64.143 5.117 34.026 1.00 85.43 452 ALA B O 1
ATOM 8913 N N . LEU C 2 453 ? 62.659 6.621 33.224 1.00 84.38 453 LEU B N 1
ATOM 8914 C CA . LEU C 2 453 ? 61.550 5.665 33.073 1.00 82.51 453 LEU B CA 1
ATOM 8915 C C . LEU C 2 453 ? 61.893 4.575 32.060 1.00 82.02 453 LEU B C 1
ATOM 8916 O O . LEU C 2 453 ? 61.542 3.399 32.257 1.00 79.95 453 LEU B O 1
ATOM 8921 N N . THR C 2 454 ? 62.510 4.985 30.944 1.00 82.98 454 THR B N 1
ATOM 8922 C CA . THR C 2 454 ? 62.939 4.035 29.906 1.00 83.59 454 THR B CA 1
ATOM 8923 C C . THR C 2 454 ? 63.900 3.086 30.625 1.00 81.80 454 THR B C 1
ATOM 8924 O O . THR C 2 454 ? 63.551 1.935 30.922 1.00 79.89 454 THR B O 1
ATOM 8928 N N . ARG C 2 455 ? 65.057 3.642 30.992 1.00 81.21 455 ARG B N 1
ATOM 8929 C CA . ARG C 2 455 ? 66.132 2.940 31.689 1.00 81.34 455 ARG B CA 1
ATOM 8930 C C . ARG C 2 455 ? 65.629 1.889 32.682 1.00 82.11 455 ARG B C 1
ATOM 8931 O O . ARG C 2 455 ? 65.979 0.710 32.604 1.00 81.46 455 ARG B O 1
ATOM 8939 N N . PHE C 2 456 ? 64.830 2.340 33.640 1.00 82.08 456 PHE B N 1
ATOM 8940 C CA . PHE C 2 456 ? 64.288 1.461 34.662 1.00 79.78 456 PHE B CA 1
ATOM 8941 C C . PHE C 2 456 ? 63.415 0.392 34.031 1.00 77.98 456 PHE B C 1
ATOM 8942 O O . PHE C 2 456 ? 63.755 -0.789 34.090 1.00 76.07 456 PHE B O 1
ATOM 8950 N N . THR C 2 457 ? 62.303 0.824 33.427 1.00 77.40 457 THR B N 1
ATOM 8951 C CA . THR C 2 457 ? 61.357 -0.073 32.774 1.00 77.34 457 THR B CA 1
ATOM 8952 C C . THR C 2 457 ? 62.091 -1.060 31.865 1.00 79.23 457 THR B C 1
ATOM 8953 O O . THR C 2 457 ? 61.581 -2.144 31.575 1.00 78.93 457 THR B O 1
ATOM 8957 N N . HIS C 2 458 ? 63.306 -0.688 31.454 1.00 80.83 458 HIS B N 1
ATOM 8958 C CA . HIS C 2 458 ? 64.173 -1.552 30.632 1.00 83.62 458 HIS B CA 1
ATOM 8959 C C . HIS C 2 458 ? 64.738 -2.600 31.582 1.00 81.29 458 HIS B C 1
ATOM 8960 O O . HIS C 2 458 ? 64.484 -3.801 31.445 1.00 79.82 458 HIS B O 1
ATOM 8967 N N . TRP C 2 459 ? 65.523 -2.112 32.542 1.00 79.80 459 TRP B N 1
ATOM 8968 C CA . TRP C 2 459 ? 66.191 -2.957 33.520 1.00 77.47 459 TRP B CA 1
ATOM 8969 C C . TRP C 2 459 ? 65.308 -4.045 34.044 1.00 75.60 459 TRP B C 1
ATOM 8970 O O . TRP C 2 459 ? 65.758 -5.131 34.374 1.00 73.66 459 TRP B O 1
ATOM 8981 N N . LEU C 2 460 ? 64.049 -3.702 34.213 1.00 75.79 460 LEU B N 1
ATOM 8982 C CA . LEU C 2 460 ? 63.100 -4.660 34.710 1.00 76.82 460 LEU B CA 1
ATOM 8983 C C . LEU C 2 460 ? 62.808 -5.711 33.636 1.00 77.09 460 LEU B C 1
ATOM 8984 O O . LEU C 2 460 ? 63.129 -6.889 33.822 1.00 75.96 460 LEU B O 1
ATOM 8989 N N . ALA C 2 461 ? 62.283 -5.266 32.488 1.00 77.87 461 ALA B N 1
ATOM 8990 C CA . ALA C 2 461 ? 61.919 -6.158 31.371 1.00 75.44 461 ALA B CA 1
ATOM 8991 C C . ALA C 2 461 ? 62.990 -7.155 30.925 1.00 72.96 461 ALA B C 1
ATOM 8992 O O . ALA C 2 461 ? 62.675 -8.293 30.583 1.00 69.83 461 ALA B O 1
ATOM 8994 N N . GLU C 2 462 ? 64.242 -6.707 30.897 1.00 74.01 462 GLU B N 1
ATOM 8995 C CA . GLU C 2 462 ? 65.357 -7.571 30.513 1.00 75.84 462 GLU B CA 1
ATOM 8996 C C . GLU C 2 462 ? 65.610 -8.608 31.621 1.00 74.02 462 GLU B C 1
ATOM 8997 O O . GLU C 2 462 ? 66.193 -9.677 31.370 1.00 74.65 462 GLU B O 1
ATOM 9003 N N . ILE C 2 463 ? 65.206 -8.266 32.849 1.00 71.68 463 ILE B N 1
ATOM 9004 C CA . ILE C 2 463 ? 65.366 -9.177 33.970 1.00 68.46 463 ILE B CA 1
ATOM 9005 C C . ILE C 2 463 ? 64.139 -10.087 33.921 1.00 67.67 463 ILE B C 1
ATOM 9006 O O . ILE C 2 463 ? 64.280 -11.314 33.885 1.00 66.91 463 ILE B O 1
ATOM 9011 N N . GLN C 2 464 ? 62.964 -9.478 33.748 1.00 65.81 464 GLN B N 1
ATOM 9012 C CA . GLN C 2 464 ? 61.725 -10.229 33.674 1.00 66.91 464 GLN B CA 1
ATOM 9013 C C . GLN C 2 464 ? 61.842 -11.234 32.536 1.00 68.30 464 GLN B C 1
ATOM 9014 O O . GLN C 2 464 ? 61.331 -12.359 32.605 1.00 67.85 464 GLN B O 1
ATOM 9020 N N . ARG C 2 465 ? 62.544 -10.815 31.495 1.00 70.42 465 ARG B N 1
ATOM 9021 C CA . ARG C 2 465 ? 62.782 -11.676 30.366 1.00 72.26 465 ARG B CA 1
ATOM 9022 C C . ARG C 2 465 ? 63.505 -12.897 30.955 1.00 69.97 465 ARG B C 1
ATOM 9023 O O . ARG C 2 465 ? 62.886 -13.939 31.134 1.00 68.06 465 ARG B O 1
ATOM 9031 N N . LEU C 2 466 ? 64.738 -12.697 31.427 1.00 68.51 466 LEU B N 1
ATOM 9032 C CA . LEU C 2 466 ? 65.550 -13.787 31.984 1.00 68.84 466 LEU B CA 1
ATOM 9033 C C . LEU C 2 466 ? 64.892 -14.661 33.056 1.00 68.71 466 LEU B C 1
ATOM 9034 O O . LEU C 2 466 ? 65.073 -15.889 33.061 1.00 67.24 466 LEU B O 1
ATOM 9039 N N . ALA C 2 467 ? 64.166 -14.048 33.986 1.00 67.29 467 ALA B N 1
ATOM 9040 C CA . ALA C 2 467 ? 63.503 -14.814 35.041 1.00 64.43 467 ALA B CA 1
ATOM 9041 C C . ALA C 2 467 ? 62.743 -15.954 34.416 1.00 63.46 467 ALA B C 1
ATOM 9042 O O . ALA C 2 467 ? 62.452 -16.955 35.060 1.00 61.62 467 ALA B O 1
ATOM 9044 N N . GLU C 2 468 ? 62.422 -15.774 33.145 1.00 64.96 468 GLU B N 1
ATOM 9045 C CA . GLU C 2 468 ? 61.702 -16.762 32.388 1.00 67.37 468 GLU B CA 1
ATOM 9046 C C . GLU C 2 468 ? 62.308 -18.151 32.364 1.00 67.27 468 GLU B C 1
ATOM 9047 O O . GLU C 2 468 ? 61.614 -19.131 32.085 1.00 67.20 468 GLU B O 1
ATOM 9053 N N . ARG C 2 469 ? 63.597 -18.244 32.655 1.00 66.77 469 ARG B N 1
ATOM 9054 C CA . ARG C 2 469 ? 64.247 -19.541 32.653 1.00 67.25 469 ARG B CA 1
ATOM 9055 C C . ARG C 2 469 ? 65.152 -19.721 33.882 1.00 67.31 469 ARG B C 1
ATOM 9056 O O . ARG C 2 469 ? 65.260 -20.845 34.407 1.00 66.73 469 ARG B O 1
ATOM 9064 N N . GLU C 2 470 ? 65.697 -18.598 34.384 1.00 67.20 470 GLU B N 1
ATOM 9065 C CA . GLU C 2 470 ? 66.572 -18.548 35.578 1.00 64.75 470 GLU B CA 1
ATOM 9066 C C . GLU C 2 470 ? 65.980 -17.563 36.602 1.00 59.01 470 GLU B C 1
ATOM 9067 O O . GLU C 2 470 ? 66.609 -16.546 36.959 1.00 58.38 470 GLU B O 1
ATOM 9073 N N . PRO C 2 471 ? 64.793 -17.897 37.139 1.00 51.95 471 PRO B N 1
ATOM 9074 C CA . PRO C 2 471 ? 64.100 -17.059 38.110 1.00 49.08 471 PRO B CA 1
ATOM 9075 C C . PRO C 2 471 ? 65.086 -16.557 39.143 1.00 47.90 471 PRO B C 1
ATOM 9076 O O . PRO C 2 471 ? 65.450 -15.381 39.170 1.00 46.26 471 PRO B O 1
ATOM 9080 N N . ILE C 2 472 ? 65.594 -17.507 39.906 1.00 46.55 472 ILE B N 1
ATOM 9081 C CA . ILE C 2 472 ? 66.581 -17.277 40.942 1.00 46.59 472 ILE B CA 1
ATOM 9082 C C . ILE C 2 472 ? 67.572 -16.187 40.531 1.00 45.54 472 ILE B C 1
ATOM 9083 O O . ILE C 2 472 ? 67.626 -15.105 41.122 1.00 46.41 472 ILE B O 1
ATOM 9088 N N . ALA C 2 473 ? 68.300 -16.475 39.459 1.00 43.51 473 ALA B N 1
ATOM 9089 C CA . ALA C 2 473 ? 69.295 -15.586 38.919 1.00 40.04 473 ALA B CA 1
ATOM 9090 C C . ALA C 2 473 ? 68.629 -14.256 38.757 1.00 37.26 473 ALA B C 1
ATOM 9091 O O . ALA C 2 473 ? 68.949 -13.310 39.471 1.00 35.64 473 ALA B O 1
ATOM 9093 N N . ALA C 2 474 ? 67.588 -14.248 37.941 1.00 33.59 474 ALA B N 1
ATOM 9094 C CA . ALA C 2 474 ? 66.870 -13.026 37.692 1.00 35.49 474 ALA B CA 1
ATOM 9095 C C . ALA C 2 474 ? 66.594 -12.281 38.998 1.00 37.42 474 ALA B C 1
ATOM 9096 O O . ALA C 2 474 ? 67.077 -11.165 39.196 1.00 36.84 474 ALA B O 1
ATOM 9098 N N . VAL C 2 475 ? 65.909 -12.941 39.927 1.00 39.45 475 VAL B N 1
ATOM 9099 C CA . VAL C 2 475 ? 65.579 -12.297 41.182 1.00 41.58 475 VAL B CA 1
ATOM 9100 C C . VAL C 2 475 ? 66.884 -11.833 41.815 1.00 42.52 475 VAL B C 1
ATOM 9101 O O . VAL C 2 475 ? 67.060 -10.643 42.044 1.00 44.60 475 VAL B O 1
ATOM 9105 N N . ARG C 2 476 ? 67.850 -12.739 41.925 1.00 42.13 476 ARG B N 1
ATOM 9106 C CA . ARG C 2 476 ? 69.145 -12.422 42.516 1.00 44.46 476 ARG B CA 1
ATOM 9107 C C . ARG C 2 476 ? 69.725 -11.144 41.922 1.00 45.30 476 ARG B C 1
ATOM 9108 O O . ARG C 2 476 ? 70.316 -10.304 42.620 1.00 43.12 476 ARG B O 1
ATOM 9116 N N . ASP C 2 477 ? 69.519 -11.015 40.620 1.00 47.47 477 ASP B N 1
ATOM 9117 C CA . ASP C 2 477 ? 69.990 -9.878 39.865 1.00 50.19 477 ASP B CA 1
ATOM 9118 C C . ASP C 2 477 ? 69.076 -8.685 40.144 1.00 50.40 477 ASP B C 1
ATOM 9119 O O . ASP C 2 477 ? 69.544 -7.570 40.298 1.00 53.00 477 ASP B O 1
ATOM 9124 N N . LEU C 2 478 ? 67.781 -8.938 40.289 1.00 49.54 478 LEU B N 1
ATOM 9125 C CA . LEU C 2 478 ? 66.814 -7.894 40.596 1.00 47.46 478 LEU B CA 1
ATOM 9126 C C . LEU C 2 478 ? 67.217 -7.219 41.897 1.00 48.40 478 LEU B C 1
ATOM 9127 O O . LEU C 2 478 ? 67.027 -6.023 42.074 1.00 47.12 478 LEU B O 1
ATOM 9132 N N . ILE C 2 479 ? 67.756 -8.037 42.799 1.00 52.26 479 ILE B N 1
ATOM 9133 C CA . ILE C 2 479 ? 68.251 -7.647 44.125 1.00 57.80 479 ILE B CA 1
ATOM 9134 C C . ILE C 2 479 ? 69.435 -6.670 44.036 1.00 60.44 479 ILE B C 1
ATOM 9135 O O . ILE C 2 479 ? 69.250 -5.453 44.143 1.00 60.37 479 ILE B O 1
ATOM 9140 N N . HIS C 2 480 ? 70.635 -7.212 43.815 1.00 62.45 480 HIS B N 1
ATOM 9141 C CA . HIS C 2 480 ? 71.836 -6.403 43.744 1.00 64.93 480 HIS B CA 1
ATOM 9142 C C . HIS C 2 480 ? 71.702 -5.318 42.687 1.00 67.62 480 HIS B C 1
ATOM 9143 O O . HIS C 2 480 ? 72.351 -4.273 42.789 1.00 68.84 480 HIS B O 1
ATOM 9150 N N . GLY C 2 481 ? 70.812 -5.535 41.717 1.00 68.85 481 GLY B N 1
ATOM 9151 C CA . GLY C 2 481 ? 70.599 -4.565 40.655 1.00 71.49 481 GLY B CA 1
ATOM 9152 C C . GLY C 2 481 ? 70.357 -3.137 41.121 1.00 74.15 481 GLY B C 1
ATOM 9153 O O . GLY C 2 481 ? 71.178 -2.256 40.847 1.00 75.44 481 GLY B O 1
ATOM 9154 N N . MET C 2 482 ? 69.258 -2.916 41.851 1.00 75.86 482 MET B N 1
ATOM 9155 C CA . MET C 2 482 ? 68.890 -1.586 42.372 1.00 74.75 482 MET B CA 1
ATOM 9156 C C . MET C 2 482 ? 69.617 -1.275 43.701 1.00 73.33 482 MET B C 1
ATOM 9157 O O . MET C 2 482 ? 69.473 -0.171 44.270 1.00 72.27 482 MET B O 1
ATOM 9162 N N . ASP C 2 483 ? 70.419 -2.248 44.153 1.00 71.19 483 ASP B N 1
ATOM 9163 C CA . ASP C 2 483 ? 71.177 -2.185 45.404 1.00 70.11 483 ASP B CA 1
ATOM 9164 C C . ASP C 2 483 ? 70.275 -1.778 46.569 1.00 69.70 483 ASP B C 1
ATOM 9165 O O . ASP C 2 483 ? 70.565 -0.827 47.308 1.00 69.91 483 ASP B O 1
ATOM 9170 N N . TYR C 2 484 ? 69.169 -2.517 46.707 1.00 68.54 484 TYR B N 1
ATOM 9171 C CA . TYR C 2 484 ? 68.174 -2.291 47.752 1.00 64.99 484 TYR B CA 1
ATOM 9172 C C . TYR C 2 484 ? 68.954 -2.176 49.019 1.00 65.09 484 TYR B C 1
ATOM 9173 O O . TYR C 2 484 ? 68.735 -1.263 49.799 1.00 64.57 484 TYR B O 1
ATOM 9182 N N . GLU C 2 485 ? 69.938 -3.061 49.145 1.00 66.32 485 GLU B N 1
ATOM 9183 C CA . GLU C 2 485 ? 70.823 -3.121 50.296 1.00 68.74 485 GLU B CA 1
ATOM 9184 C C . GLU C 2 485 ? 71.205 -1.697 50.693 1.00 68.03 485 GLU B C 1
ATOM 9185 O O . GLU C 2 485 ? 70.782 -1.197 51.739 1.00 68.57 485 GLU B O 1
ATOM 9191 N N . SER C 2 486 ? 71.907 -1.015 49.794 1.00 67.68 486 SER B N 1
ATOM 9192 C CA . SER C 2 486 ? 72.345 0.357 50.042 1.00 67.67 486 SER B CA 1
ATOM 9193 C C . SER C 2 486 ? 71.143 1.220 50.340 1.00 64.48 486 SER B C 1
ATOM 9194 O O . SER C 2 486 ? 71.135 2.023 51.270 1.00 65.78 486 SER B O 1
ATOM 9197 N N . TRP C 2 487 ? 70.131 1.069 49.511 1.00 61.08 487 TRP B N 1
ATOM 9198 C CA . TRP C 2 487 ? 68.935 1.840 49.684 1.00 60.55 487 TRP B CA 1
ATOM 9199 C C . TRP C 2 487 ? 68.435 1.720 51.120 1.00 59.74 487 TRP B C 1
ATOM 9200 O O . TRP C 2 487 ? 68.279 2.710 51.821 1.00 57.36 487 TRP B O 1
ATOM 9211 N N . LEU C 2 488 ? 68.262 0.495 51.579 1.00 61.03 488 LEU B N 1
ATOM 9212 C CA . LEU C 2 488 ? 67.783 0.294 52.919 1.00 62.31 488 LEU B CA 1
ATOM 9213 C C . LEU C 2 488 ? 68.676 1.049 53.884 1.00 63.83 488 LEU B C 1
ATOM 9214 O O . LEU C 2 488 ? 68.207 1.977 54.526 1.00 63.72 488 LEU B O 1
ATOM 9219 N N . TYR C 2 489 ? 69.978 0.758 53.866 1.00 65.23 489 TYR B N 1
ATOM 9220 C CA . TYR C 2 489 ? 70.920 1.411 54.773 1.00 67.45 489 TYR B CA 1
ATOM 9221 C C . TYR C 2 489 ? 70.749 2.931 54.797 1.00 69.29 489 TYR B C 1
ATOM 9222 O O . TYR C 2 489 ? 70.911 3.557 55.854 1.00 71.00 489 TYR B O 1
ATOM 9231 N N . GLU C 2 490 ? 70.315 3.506 53.673 1.00 69.34 490 GLU B N 1
ATOM 9232 C CA . GLU C 2 490 ? 70.118 4.948 53.612 1.00 71.46 490 GLU B CA 1
ATOM 9233 C C . GLU C 2 490 ? 68.747 5.347 54.161 1.00 72.05 490 GLU B C 1
ATOM 9234 O O . GLU C 2 490 ? 68.631 6.356 54.854 1.00 73.18 490 GLU B O 1
ATOM 9240 N N . THR C 2 491 ? 67.735 4.516 53.905 1.00 72.60 491 THR B N 1
ATOM 9241 C CA . THR C 2 491 ? 66.348 4.750 54.352 1.00 73.60 491 THR B CA 1
ATOM 9242 C C . THR C 2 491 ? 66.011 4.285 55.763 1.00 75.44 491 THR B C 1
ATOM 9243 O O . THR C 2 491 ? 65.158 4.858 56.445 1.00 74.05 491 THR B O 1
ATOM 9247 N N . SER C 2 492 ? 66.582 3.149 56.129 1.00 79.13 492 SER B N 1
ATOM 9248 C CA . SER C 2 492 ? 66.370 2.571 57.444 1.00 83.17 492 SER B CA 1
ATOM 9249 C C . SER C 2 492 ? 67.047 3.491 58.491 1.00 84.73 492 SER B C 1
ATOM 9250 O O . SER C 2 492 ? 68.036 4.193 58.173 1.00 85.58 492 SER B O 1
ATOM 9253 N N . PRO C 2 493 ? 66.460 3.574 59.714 1.00 85.81 493 PRO B N 1
ATOM 9254 C CA . PRO C 2 493 ? 66.959 4.387 60.847 1.00 84.95 493 PRO B CA 1
ATOM 9255 C C . PRO C 2 493 ? 68.373 3.918 61.230 1.00 84.39 493 PRO B C 1
ATOM 9256 O O . PRO C 2 493 ? 69.332 4.163 60.479 1.00 85.17 493 PRO B O 1
ATOM 9260 N N . SER C 2 494 ? 68.507 3.226 62.363 1.00 83.81 494 SER B N 1
ATOM 9261 C CA . SER C 2 494 ? 69.811 2.695 62.768 1.00 84.23 494 SER B CA 1
ATOM 9262 C C . SER C 2 494 ? 70.229 1.617 61.741 1.00 83.90 494 SER B C 1
ATOM 9263 O O . SER C 2 494 ? 69.398 0.813 61.296 1.00 83.47 494 SER B O 1
ATOM 9266 N N . PRO C 2 495 ? 71.529 1.544 61.399 1.00 84.08 495 PRO B N 1
ATOM 9267 C CA . PRO C 2 495 ? 71.952 0.533 60.417 1.00 83.51 495 PRO B CA 1
ATOM 9268 C C . PRO C 2 495 ? 71.453 -0.872 60.773 1.00 82.23 495 PRO B C 1
ATOM 9269 O O . PRO C 2 495 ? 70.857 -1.544 59.934 1.00 81.37 495 PRO B O 1
ATOM 9273 N N . LYS C 2 496 ? 71.626 -1.254 62.043 1.00 80.40 496 LYS B N 1
ATOM 9274 C CA . LYS C 2 496 ? 71.209 -2.550 62.575 1.00 77.81 496 LYS B CA 1
ATOM 9275 C C . LYS C 2 496 ? 69.815 -2.912 62.072 1.00 76.83 496 LYS B C 1
ATOM 9276 O O . LYS C 2 496 ? 69.494 -4.096 61.908 1.00 78.49 496 LYS B O 1
ATOM 9282 N N . ALA C 2 497 ? 68.996 -1.881 61.845 1.00 73.25 497 ALA B N 1
ATOM 9283 C CA . ALA C 2 497 ? 67.642 -2.055 61.335 1.00 68.83 497 ALA B CA 1
ATOM 9284 C C . ALA C 2 497 ? 67.772 -2.353 59.859 1.00 65.06 497 ALA B C 1
ATOM 9285 O O . ALA C 2 497 ? 67.175 -3.291 59.352 1.00 64.83 497 ALA B O 1
ATOM 9287 N N . ALA C 2 498 ? 68.572 -1.565 59.165 1.00 60.63 498 ALA B N 1
ATOM 9288 C CA . ALA C 2 498 ? 68.750 -1.814 57.753 1.00 61.60 498 ALA B CA 1
ATOM 9289 C C . ALA C 2 498 ? 69.330 -3.224 57.575 1.00 62.35 498 ALA B C 1
ATOM 9290 O O . ALA C 2 498 ? 68.948 -3.951 56.661 1.00 61.27 498 ALA B O 1
ATOM 9292 N N . GLU C 2 499 ? 70.225 -3.606 58.484 1.00 64.03 499 GLU B N 1
ATOM 9293 C CA . GLU C 2 499 ? 70.867 -4.915 58.484 1.00 65.27 499 GLU B CA 1
ATOM 9294 C C . GLU C 2 499 ? 69.764 -5.964 58.555 1.00 65.28 499 GLU B C 1
ATOM 9295 O O . GLU C 2 499 ? 69.700 -6.852 57.703 1.00 65.74 499 GLU B O 1
ATOM 9301 N N . MET C 2 500 ? 68.874 -5.823 59.540 1.00 63.63 500 MET B N 1
ATOM 9302 C CA . MET C 2 500 ? 67.776 -6.759 59.703 1.00 62.71 500 MET B CA 1
ATOM 9303 C C . MET C 2 500 ? 66.813 -6.640 58.516 1.00 61.50 500 MET B C 1
ATOM 9304 O O . MET C 2 500 ? 66.480 -7.637 57.861 1.00 62.02 500 MET B O 1
ATOM 9309 N N . ARG C 2 501 ? 66.446 -5.404 58.188 1.00 59.56 501 ARG B N 1
ATOM 9310 C CA . ARG C 2 501 ? 65.531 -5.093 57.082 1.00 57.88 501 ARG B CA 1
ATOM 9311 C C . ARG C 2 501 ? 65.989 -5.845 55.828 1.00 55.92 501 ARG B C 1
ATOM 9312 O O . ARG C 2 501 ? 65.185 -6.267 54.995 1.00 54.62 501 ARG B O 1
ATOM 9320 N N . MET C 2 502 ? 67.302 -6.037 55.758 1.00 54.13 502 MET B N 1
ATOM 9321 C CA . MET C 2 502 ? 67.973 -6.736 54.683 1.00 52.34 502 MET B CA 1
ATOM 9322 C C . MET C 2 502 ? 67.856 -8.219 54.941 1.00 48.27 502 MET B C 1
ATOM 9323 O O . MET C 2 502 ? 67.461 -8.980 54.071 1.00 45.58 502 MET B O 1
ATOM 9328 N N . LYS C 2 503 ? 68.262 -8.621 56.134 1.00 45.57 503 LYS B N 1
ATOM 9329 C CA . LYS C 2 503 ? 68.212 -10.008 56.539 1.00 44.84 503 LYS B CA 1
ATOM 9330 C C . LYS C 2 503 ? 66.882 -10.550 56.059 1.00 43.16 503 LYS B C 1
ATOM 9331 O O . LYS C 2 503 ? 66.863 -11.562 55.369 1.00 46.14 503 LYS B O 1
ATOM 9337 N N . ASN C 2 504 ? 65.802 -9.800 56.296 1.00 39.52 504 ASN B N 1
ATOM 9338 C CA . ASN C 2 504 ? 64.453 -10.208 55.868 1.00 37.66 504 ASN B CA 1
ATOM 9339 C C . ASN C 2 504 ? 64.436 -10.504 54.389 1.00 36.11 504 ASN B C 1
ATOM 9340 O O . ASN C 2 504 ? 63.988 -11.551 53.920 1.00 33.15 504 ASN B O 1
ATOM 9345 N N . VAL C 2 505 ? 64.934 -9.535 53.653 1.00 36.55 505 VAL B N 1
ATOM 9346 C CA . VAL C 2 505 ? 64.998 -9.652 52.224 1.00 37.50 505 VAL B CA 1
ATOM 9347 C C . VAL C 2 505 ? 65.704 -10.925 51.744 1.00 37.55 505 VAL B C 1
ATOM 9348 O O . VAL C 2 505 ? 65.306 -11.530 50.756 1.00 36.43 505 VAL B O 1
ATOM 9352 N N . ASN C 2 506 ? 66.768 -11.330 52.410 1.00 37.61 506 ASN B N 1
ATOM 9353 C CA . ASN C 2 506 ? 67.389 -12.565 51.999 1.00 39.56 506 ASN B CA 1
ATOM 9354 C C . ASN C 2 506 ? 66.378 -13.676 52.266 1.00 39.97 506 ASN B C 1
ATOM 9355 O O . ASN C 2 506 ? 65.941 -14.393 51.342 1.00 40.25 506 ASN B O 1
ATOM 9360 N N . GLN C 2 507 ? 65.938 -13.735 53.521 1.00 36.07 507 GLN B N 1
ATOM 9361 C CA . GLN C 2 507 ? 64.967 -14.721 53.990 1.00 29.48 507 GLN B CA 1
ATOM 9362 C C . GLN C 2 507 ? 63.903 -14.947 52.946 1.00 26.71 507 GLN B C 1
ATOM 9363 O O . GLN C 2 507 ? 63.788 -16.045 52.411 1.00 27.90 507 GLN B O 1
ATOM 9369 N N . LEU C 2 508 ? 63.239 -13.874 52.541 1.00 24.08 508 LEU B N 1
ATOM 9370 C CA . LEU C 2 508 ? 62.179 -14.010 51.568 1.00 23.23 508 LEU B CA 1
ATOM 9371 C C . LEU C 2 508 ? 62.670 -14.783 50.388 1.00 27.82 508 LEU B C 1
ATOM 9372 O O . LEU C 2 508 ? 62.163 -15.874 50.079 1.00 27.09 508 LEU B O 1
ATOM 9377 N N . PHE C 2 509 ? 63.714 -14.223 49.790 1.00 30.78 509 PHE B N 1
ATOM 9378 C CA . PHE C 2 509 ? 64.341 -14.781 48.618 1.00 31.81 509 PHE B CA 1
ATOM 9379 C C . PHE C 2 509 ? 64.661 -16.255 48.831 1.00 28.09 509 PHE B C 1
ATOM 9380 O O . PHE C 2 509 ? 64.149 -17.114 48.109 1.00 29.64 509 PHE B O 1
ATOM 9388 N N . SER C 2 510 ? 65.388 -16.561 49.892 1.00 21.21 510 SER B N 1
ATOM 9389 C CA . SER C 2 510 ? 65.726 -17.937 50.095 1.00 22.73 510 SER B CA 1
ATOM 9390 C C . SER C 2 510 ? 64.464 -18.811 50.134 1.00 22.19 510 SER B C 1
ATOM 9391 O O . SER C 2 510 ? 64.462 -19.919 49.577 1.00 21.88 510 SER B O 1
ATOM 9394 N N . TRP C 2 511 ? 63.391 -18.306 50.750 1.00 19.57 511 TRP B N 1
ATOM 9395 C CA . TRP C 2 511 ? 62.151 -19.059 50.806 1.00 20.19 511 TRP B CA 1
ATOM 9396 C C . TRP C 2 511 ? 61.786 -19.256 49.376 1.00 20.87 511 TRP B C 1
ATOM 9397 O O . TRP C 2 511 ? 61.962 -20.326 48.826 1.00 20.31 511 TRP B O 1
ATOM 9408 N N . MET C 2 512 ? 61.460 -18.151 48.737 1.00 24.42 512 MET B N 1
ATOM 9409 C CA . MET C 2 512 ? 61.093 -18.175 47.345 1.00 29.10 512 MET B CA 1
ATOM 9410 C C . MET C 2 512 ? 61.959 -19.167 46.564 1.00 28.06 512 MET B C 1
ATOM 9411 O O . MET C 2 512 ? 61.451 -19.915 45.748 1.00 30.44 512 MET B O 1
ATOM 9416 N N . THR C 2 513 ? 63.229 -19.270 46.924 1.00 24.92 513 THR B N 1
ATOM 9417 C CA . THR C 2 513 ? 64.124 -20.189 46.238 1.00 27.92 513 THR B CA 1
ATOM 9418 C C . THR C 2 513 ? 63.779 -21.645 46.464 1.00 27.39 513 THR B C 1
ATOM 9419 O O . THR C 2 513 ? 63.603 -22.406 45.522 1.00 26.01 513 THR B O 1
ATOM 9423 N N . GLU C 2 514 ? 63.799 -22.043 47.728 1.00 28.96 514 GLU B N 1
ATOM 9424 C CA . GLU C 2 514 ? 63.531 -23.422 48.104 1.00 30.50 514 GLU B CA 1
ATOM 9425 C C . GLU C 2 514 ? 62.329 -23.921 47.356 1.00 29.99 514 GLU B C 1
ATOM 9426 O O . GLU C 2 514 ? 62.295 -25.074 46.939 1.00 28.41 514 GLU B O 1
ATOM 9432 N N . MET C 2 515 ? 61.359 -23.019 47.215 1.00 30.54 515 MET B N 1
ATOM 9433 C CA . MET C 2 515 ? 60.095 -23.272 46.558 1.00 32.08 515 MET B CA 1
ATOM 9434 C C . MET C 2 515 ? 60.267 -23.517 45.069 1.00 33.89 515 MET B C 1
ATOM 9435 O O . MET C 2 515 ? 59.656 -24.422 44.498 1.00 36.20 515 MET B O 1
ATOM 9440 N N . LEU C 2 516 ? 61.091 -22.692 44.433 1.00 36.91 516 LEU B N 1
ATOM 9441 C CA . LEU C 2 516 ? 61.364 -22.809 42.994 1.00 37.65 516 LEU B CA 1
ATOM 9442 C C . LEU C 2 516 ? 62.198 -24.025 42.772 1.00 37.54 516 LEU B C 1
ATOM 9443 O O . LEU C 2 516 ? 62.212 -24.600 41.697 1.00 38.28 516 LEU B O 1
ATOM 9448 N N . GLU C 2 517 ? 63.034 -24.295 43.751 1.00 40.75 517 GLU B N 1
ATOM 9449 C CA . GLU C 2 517 ? 63.887 -25.439 43.680 1.00 45.32 517 GLU B CA 1
ATOM 9450 C C . GLU C 2 517 ? 63.016 -26.668 43.841 1.00 47.17 517 GLU B C 1
ATOM 9451 O O . GLU C 2 517 ? 63.303 -27.713 43.280 1.00 46.83 517 GLU B O 1
ATOM 9457 N N . GLY C 2 518 ? 61.919 -26.528 44.573 1.00 51.12 518 GLY B N 1
ATOM 9458 C CA . GLY C 2 518 ? 61.067 -27.680 44.822 1.00 55.66 518 GLY B CA 1
ATOM 9459 C C . GLY C 2 518 ? 61.819 -28.639 45.746 1.00 57.14 518 GLY B C 1
ATOM 9460 O O . GLY C 2 518 ? 62.866 -28.285 46.311 1.00 57.34 518 GLY B O 1
ATOM 9461 N N . SER C 2 519 ? 61.312 -29.857 45.901 1.00 57.39 519 SER B N 1
ATOM 9462 C CA . SER C 2 519 ? 61.978 -30.816 46.756 1.00 56.53 519 SER B CA 1
ATOM 9463 C C . SER C 2 519 ? 61.508 -32.203 46.431 1.00 57.00 519 SER B C 1
ATOM 9464 O O . SER C 2 519 ? 60.626 -32.416 45.599 1.00 55.39 519 SER B O 1
ATOM 9467 N N . GLU C 2 520 ? 62.148 -33.132 47.122 1.00 59.02 520 GLU B N 1
ATOM 9468 C CA . GLU C 2 520 ? 61.903 -34.560 47.075 1.00 58.84 520 GLU B CA 1
ATOM 9469 C C . GLU C 2 520 ? 60.417 -34.921 46.895 1.00 58.06 520 GLU B C 1
ATOM 9470 O O . GLU C 2 520 ? 60.067 -35.738 46.032 1.00 57.63 520 GLU B O 1
ATOM 9476 N N . LEU C 2 521 ? 59.547 -34.287 47.684 1.00 56.66 521 LEU B N 1
ATOM 9477 C CA . LEU C 2 521 ? 58.118 -34.586 47.628 1.00 54.76 521 LEU B CA 1
ATOM 9478 C C . LEU C 2 521 ? 57.315 -33.415 47.103 1.00 53.26 521 LEU B C 1
ATOM 9479 O O . LEU C 2 521 ? 56.212 -33.561 46.552 1.00 54.24 521 LEU B O 1
ATOM 9484 N N . ASP C 2 522 ? 57.888 -32.244 47.261 1.00 51.09 522 ASP B N 1
ATOM 9485 C CA . ASP C 2 522 ? 57.216 -31.077 46.793 1.00 52.34 522 ASP B CA 1
ATOM 9486 C C . ASP C 2 522 ? 57.724 -30.768 45.412 1.00 53.98 522 ASP B C 1
ATOM 9487 O O . ASP C 2 522 ? 58.879 -30.391 45.235 1.00 51.67 522 ASP B O 1
ATOM 9492 N N . GLU C 2 523 ? 56.884 -31.056 44.422 1.00 57.96 523 GLU B N 1
ATOM 9493 C CA . GLU C 2 523 ? 57.205 -30.771 43.021 1.00 62.61 523 GLU B CA 1
ATOM 9494 C C . GLU C 2 523 ? 57.346 -29.215 42.936 1.00 63.84 523 GLU B C 1
ATOM 9495 O O . GLU C 2 523 ? 56.446 -28.465 43.379 1.00 68.36 523 GLU B O 1
ATOM 9501 N N . PRO C 2 524 ? 58.451 -28.719 42.331 1.00 61.20 524 PRO B N 1
ATOM 9502 C CA . PRO C 2 524 ? 58.775 -27.291 42.168 1.00 56.02 524 PRO B CA 1
ATOM 9503 C C . PRO C 2 524 ? 57.708 -26.390 41.614 1.00 52.63 524 PRO B C 1
ATOM 9504 O O . PRO C 2 524 ? 56.834 -26.810 40.865 1.00 49.23 524 PRO B O 1
ATOM 9508 N N . MET C 2 525 ? 57.876 -25.113 41.907 1.00 52.02 525 MET B N 1
ATOM 9509 C CA . MET C 2 525 ? 56.921 -24.110 41.494 1.00 50.64 525 MET B CA 1
ATOM 9510 C C . MET C 2 525 ? 57.399 -23.087 40.478 1.00 50.04 525 MET B C 1
ATOM 9511 O O . MET C 2 525 ? 58.551 -22.630 40.521 1.00 50.34 525 MET B O 1
ATOM 9516 N N . THR C 2 526 ? 56.481 -22.709 39.587 1.00 48.79 526 THR B N 1
ATOM 9517 C CA . THR C 2 526 ? 56.728 -21.674 38.586 1.00 49.89 526 THR B CA 1
ATOM 9518 C C . THR C 2 526 ? 56.844 -20.415 39.441 1.00 50.29 526 THR B C 1
ATOM 9519 O O . THR C 2 526 ? 56.179 -20.304 40.478 1.00 49.49 526 THR B O 1
ATOM 9523 N N . LEU C 2 527 ? 57.671 -19.466 39.026 1.00 51.58 527 LEU B N 1
ATOM 9524 C CA . LEU C 2 527 ? 57.804 -18.245 39.812 1.00 52.08 527 LEU B CA 1
ATOM 9525 C C . LEU C 2 527 ? 56.439 -17.585 39.991 1.00 51.66 527 LEU B C 1
ATOM 9526 O O . LEU C 2 527 ? 56.163 -16.979 41.021 1.00 52.78 527 LEU B O 1
ATOM 9531 N N . THR C 2 528 ? 55.576 -17.713 38.993 1.00 52.52 528 THR B N 1
ATOM 9532 C CA . THR C 2 528 ? 54.241 -17.133 39.100 1.00 53.59 528 THR B CA 1
ATOM 9533 C C . THR C 2 528 ? 53.508 -17.680 40.329 1.00 50.80 528 THR B C 1
ATOM 9534 O O . THR C 2 528 ? 52.852 -16.927 41.054 1.00 53.44 528 THR B O 1
ATOM 9538 N N . GLN C 2 529 ? 53.596 -18.983 40.563 1.00 45.55 529 GLN B N 1
ATOM 9539 C CA . GLN C 2 529 ? 52.919 -19.515 41.724 1.00 43.81 529 GLN B CA 1
ATOM 9540 C C . GLN C 2 529 ? 53.652 -19.099 42.986 1.00 38.70 529 GLN B C 1
ATOM 9541 O O . GLN C 2 529 ? 53.035 -18.502 43.872 1.00 37.65 529 GLN B O 1
ATOM 9547 N N . VAL C 2 530 ? 54.967 -19.314 43.025 1.00 32.53 530 VAL B N 1
ATOM 9548 C CA . VAL C 2 530 ? 55.773 -18.909 44.174 1.00 29.92 530 VAL B CA 1
ATOM 9549 C C . VAL C 2 530 ? 55.356 -17.489 44.574 1.00 31.76 530 VAL B C 1
ATOM 9550 O O . VAL C 2 530 ? 55.209 -17.157 45.755 1.00 34.76 530 VAL B O 1
ATOM 9554 N N . VAL C 2 531 ? 55.075 -16.669 43.578 1.00 29.54 531 VAL B N 1
ATOM 9555 C CA . VAL C 2 531 ? 54.627 -15.334 43.867 1.00 28.83 531 VAL B CA 1
ATOM 9556 C C . VAL C 2 531 ? 53.238 -15.365 44.520 1.00 28.60 531 VAL B C 1
ATOM 9557 O O . VAL C 2 531 ? 53.146 -15.128 45.726 1.00 29.00 531 VAL B O 1
ATOM 9561 N N . THR C 2 532 ? 52.204 -15.756 43.764 1.00 27.67 532 THR B N 1
ATOM 9562 C CA . THR C 2 532 ? 50.820 -15.803 44.272 1.00 27.28 532 THR B CA 1
ATOM 9563 C C . THR C 2 532 ? 50.762 -16.316 45.702 1.00 25.31 532 THR B C 1
ATOM 9564 O O . THR C 2 532 ? 50.058 -15.739 46.531 1.00 24.84 532 THR B O 1
ATOM 9568 N N . ARG C 2 533 ? 51.581 -17.326 46.001 1.00 21.80 533 ARG B N 1
ATOM 9569 C CA . ARG C 2 533 ? 51.665 -17.851 47.349 1.00 17.17 533 ARG B CA 1
ATOM 9570 C C . ARG C 2 533 ? 52.010 -16.625 48.187 1.00 15.02 533 ARG B C 1
ATOM 9571 O O . ARG C 2 533 ? 51.142 -16.072 48.801 1.00 12.09 533 ARG B O 1
ATOM 9579 N N . PHE C 2 534 ? 53.206 -16.082 48.070 1.00 15.54 534 PHE B N 1
ATOM 9580 C CA . PHE C 2 534 ? 53.504 -14.898 48.852 1.00 22.19 534 PHE B CA 1
ATOM 9581 C C . PHE C 2 534 ? 52.355 -13.859 48.882 1.00 25.63 534 PHE B C 1
ATOM 9582 O O . PHE C 2 534 ? 51.802 -13.541 49.936 1.00 25.92 534 PHE B O 1
ATOM 9590 N N . THR C 2 535 ? 51.906 -13.435 47.711 1.00 29.52 535 THR B N 1
ATOM 9591 C CA . THR C 2 535 ? 50.897 -12.379 47.621 1.00 37.23 535 THR B CA 1
ATOM 9592 C C . THR C 2 535 ? 49.590 -12.424 48.386 1.00 39.69 535 THR B C 1
ATOM 9593 O O . THR C 2 535 ? 49.175 -11.402 48.923 1.00 41.06 535 THR B O 1
ATOM 9597 N N . LEU C 2 536 ? 48.899 -13.558 48.362 1.00 43.93 536 LEU B N 1
ATOM 9598 C CA . LEU C 2 536 ? 47.606 -13.722 49.073 1.00 50.54 536 LEU B CA 1
ATOM 9599 C C . LEU C 2 536 ? 47.444 -12.884 50.372 1.00 52.68 536 LEU B C 1
ATOM 9600 O O . LEU C 2 536 ? 46.346 -12.393 50.709 1.00 50.13 536 LEU B O 1
ATOM 9605 N N . ARG C 2 537 ? 48.540 -12.791 51.123 1.00 56.08 537 ARG B N 1
ATOM 9606 C CA . ARG C 2 537 ? 48.554 -12.054 52.371 1.00 59.32 537 ARG B CA 1
ATOM 9607 C C . ARG C 2 537 ? 48.019 -10.651 52.119 1.00 61.11 537 ARG B C 1
ATOM 9608 O O . ARG C 2 537 ? 46.950 -10.279 52.632 1.00 62.29 537 ARG B O 1
ATOM 9610 N N . ASP C 2 538 ? 48.733 -9.922 51.257 1.00 61.59 538 ASP B N 1
ATOM 9611 C CA . ASP C 2 538 ? 48.386 -8.556 50.875 1.00 60.94 538 ASP B CA 1
ATOM 9612 C C . ASP C 2 538 ? 46.935 -8.441 50.386 1.00 60.95 538 ASP B C 1
ATOM 9613 O O . ASP C 2 538 ? 45.986 -8.844 51.072 1.00 60.16 538 ASP B O 1
ATOM 9615 N N . GLU C 2 547 ? 36.916 -8.205 62.698 1.00 79.63 547 GLU B N 1
ATOM 9616 C CA . GLU C 2 547 ? 37.324 -9.046 61.571 1.00 78.70 547 GLU B CA 1
ATOM 9617 C C . GLU C 2 547 ? 36.338 -10.196 61.434 1.00 77.45 547 GLU B C 1
ATOM 9618 O O . GLU C 2 547 ? 35.997 -10.841 62.431 1.00 79.06 547 GLU B O 1
ATOM 9620 N N . GLU C 2 548 ? 35.853 -10.424 60.211 1.00 75.14 548 GLU B N 1
ATOM 9621 C CA . GLU C 2 548 ? 34.898 -11.513 59.930 1.00 71.26 548 GLU B CA 1
ATOM 9622 C C . GLU C 2 548 ? 35.584 -12.526 58.980 1.00 66.77 548 GLU B C 1
ATOM 9623 O O . GLU C 2 548 ? 34.992 -12.987 57.976 1.00 67.97 548 GLU B O 1
ATOM 9629 N N . LEU C 2 549 ? 36.826 -12.883 59.349 1.00 58.65 549 LEU B N 1
ATOM 9630 C CA . LEU C 2 549 ? 37.677 -13.793 58.577 1.00 48.66 549 LEU B CA 1
ATOM 9631 C C . LEU C 2 549 ? 38.193 -15.044 59.332 1.00 39.38 549 LEU B C 1
ATOM 9632 O O . LEU C 2 549 ? 38.598 -15.001 60.496 1.00 39.31 549 LEU B O 1
ATOM 9637 N N . ASP C 2 550 ? 38.191 -16.153 58.610 1.00 28.93 550 ASP B N 1
ATOM 9638 C CA . ASP C 2 550 ? 38.596 -17.454 59.095 1.00 19.58 550 ASP B CA 1
ATOM 9639 C C . ASP C 2 550 ? 40.087 -17.461 58.974 1.00 17.65 550 ASP B C 1
ATOM 9640 O O . ASP C 2 550 ? 40.602 -17.158 57.911 1.00 18.96 550 ASP B O 1
ATOM 9645 N N . GLN C 2 551 ? 40.794 -17.670 60.074 1.00 13.93 551 GLN B N 1
ATOM 9646 C CA . GLN C 2 551 ? 42.251 -17.731 60.018 1.00 10.31 551 GLN B CA 1
ATOM 9647 C C . GLN C 2 551 ? 42.864 -18.091 61.340 1.00 9.60 551 GLN B C 1
ATOM 9648 O O . GLN C 2 551 ? 42.379 -17.664 62.371 1.00 12.17 551 GLN B O 1
ATOM 9654 N N . VAL C 2 552 ? 43.941 -18.871 61.280 1.00 7.15 552 VAL B N 1
ATOM 9655 C CA . VAL C 2 552 ? 44.660 -19.389 62.433 1.00 5.30 552 VAL B CA 1
ATOM 9656 C C . VAL C 2 552 ? 45.272 -18.374 63.358 1.00 8.77 552 VAL B C 1
ATOM 9657 O O . VAL C 2 552 ? 46.209 -17.689 63.000 1.00 11.17 552 VAL B O 1
ATOM 9661 N N . GLN C 2 553 ? 44.802 -18.326 64.587 1.00 6.37 553 GLN B N 1
ATOM 9662 C CA . GLN C 2 553 ? 45.354 -17.370 65.501 1.00 4.08 553 GLN B CA 1
ATOM 9663 C C . GLN C 2 553 ? 46.760 -17.790 65.788 1.00 3.97 553 GLN B C 1
ATOM 9664 O O . GLN C 2 553 ? 46.999 -18.877 66.266 1.00 7.56 553 GLN B O 1
ATOM 9670 N N . LEU C 2 554 ? 47.689 -16.894 65.548 1.00 2.00 554 LEU B N 1
ATOM 9671 C CA . LEU C 2 554 ? 49.068 -17.179 65.731 1.00 2.00 554 LEU B CA 1
ATOM 9672 C C . LEU C 2 554 ? 49.678 -16.046 66.551 1.00 2.93 554 LEU B C 1
ATOM 9673 O O . LEU C 2 554 ? 49.931 -14.973 66.033 1.00 5.01 554 LEU B O 1
ATOM 9678 N N . MET C 2 555 ? 49.966 -16.292 67.817 1.00 2.29 555 MET B N 1
ATOM 9679 C CA . MET C 2 555 ? 50.482 -15.241 68.691 1.00 2.00 555 MET B CA 1
ATOM 9680 C C . MET C 2 555 ? 51.238 -15.785 69.871 1.00 4.09 555 MET B C 1
ATOM 9681 O O . MET C 2 555 ? 51.179 -16.973 70.149 1.00 5.84 555 MET B O 1
ATOM 9686 N N . THR C 2 556 ? 51.800 -14.885 70.669 1.00 2.00 556 THR B N 1
ATOM 9687 C CA . THR C 2 556 ? 52.572 -15.308 71.829 1.00 2.00 556 THR B CA 1
ATOM 9688 C C . THR C 2 556 ? 51.637 -15.634 72.932 1.00 2.00 556 THR B C 1
ATOM 9689 O O . THR C 2 556 ? 50.516 -15.170 72.951 1.00 3.46 556 THR B O 1
ATOM 9693 N N . LEU C 2 557 ? 52.144 -16.366 73.901 1.00 2.00 557 LEU B N 1
ATOM 9694 C CA . LEU C 2 557 ? 51.354 -16.734 75.038 1.00 2.00 557 LEU B CA 1
ATOM 9695 C C . LEU C 2 557 ? 50.805 -15.459 75.598 1.00 3.81 557 LEU B C 1
ATOM 9696 O O . LEU C 2 557 ? 49.596 -15.310 75.725 1.00 4.68 557 LEU B O 1
ATOM 9701 N N . HIS C 2 558 ? 51.672 -14.472 75.803 1.00 5.69 558 HIS B N 1
ATOM 9702 C CA . HIS C 2 558 ? 51.205 -13.210 76.377 1.00 4.30 558 HIS B CA 1
ATOM 9703 C C . HIS C 2 558 ? 50.121 -12.628 75.560 1.00 2.04 558 HIS B C 1
ATOM 9704 O O . HIS C 2 558 ? 49.170 -12.089 76.093 1.00 2.22 558 HIS B O 1
ATOM 9711 N N . ALA C 2 559 ? 50.280 -12.714 74.257 1.00 2.00 559 ALA B N 1
ATOM 9712 C CA . ALA C 2 559 ? 49.277 -12.169 73.382 1.00 5.73 559 ALA B CA 1
ATOM 9713 C C . ALA C 2 559 ? 47.948 -12.838 73.705 1.00 9.88 559 ALA B C 1
ATOM 9714 O O . ALA C 2 559 ? 46.909 -12.184 73.815 1.00 12.82 559 ALA B O 1
ATOM 9716 N N . SER C 2 560 ? 48.025 -14.129 73.998 1.00 10.63 560 SER B N 1
ATOM 9717 C CA . SER C 2 560 ? 46.841 -14.945 74.243 1.00 11.30 560 SER B CA 1
ATOM 9718 C C . SER C 2 560 ? 46.027 -14.749 75.513 1.00 13.38 560 SER B C 1
ATOM 9719 O O . SER C 2 560 ? 44.873 -15.203 75.582 1.00 10.46 560 SER B O 1
ATOM 9722 N N . LYS C 2 561 ? 46.648 -14.149 76.525 1.00 15.41 561 LYS B N 1
ATOM 9723 C CA . LYS C 2 561 ? 45.992 -13.906 77.806 1.00 17.89 561 LYS B CA 1
ATOM 9724 C C . LYS C 2 561 ? 44.538 -13.583 77.635 1.00 16.09 561 LYS B C 1
ATOM 9725 O O . LYS C 2 561 ? 44.189 -12.699 76.885 1.00 18.43 561 LYS B O 1
ATOM 9731 N N . GLY C 2 562 ? 43.690 -14.352 78.285 1.00 17.16 562 GLY B N 1
ATOM 9732 C CA . GLY C 2 562 ? 42.264 -14.098 78.216 1.00 16.00 562 GLY B CA 1
ATOM 9733 C C . GLY C 2 562 ? 41.497 -14.440 76.965 1.00 12.38 562 GLY B C 1
ATOM 9734 O O . GLY C 2 562 ? 40.448 -13.848 76.718 1.00 13.96 562 GLY B O 1
ATOM 9735 N N . LEU C 2 563 ? 41.966 -15.435 76.229 1.00 9.99 563 LEU B N 1
ATOM 9736 C CA . LEU C 2 563 ? 41.337 -15.854 74.994 1.00 7.39 563 LEU B CA 1
ATOM 9737 C C . LEU C 2 563 ? 41.172 -17.325 75.017 1.00 8.47 563 LEU B C 1
ATOM 9738 O O . LEU C 2 563 ? 41.731 -17.990 75.872 1.00 9.60 563 LEU B O 1
ATOM 9743 N N . GLU C 2 564 ? 40.541 -17.849 73.980 1.00 10.10 564 GLU B N 1
ATOM 9744 C CA . GLU C 2 564 ? 40.317 -19.271 73.916 1.00 9.06 564 GLU B CA 1
ATOM 9745 C C . GLU C 2 564 ? 40.112 -19.731 72.522 1.00 8.22 564 GLU B C 1
ATOM 9746 O O . GLU C 2 564 ? 39.639 -18.996 71.641 1.00 12.03 564 GLU B O 1
ATOM 9752 N N . PHE C 2 565 ? 40.455 -20.980 72.327 1.00 3.43 565 PHE B N 1
ATOM 9753 C CA . PHE C 2 565 ? 40.336 -21.551 71.017 1.00 2.00 565 PHE B CA 1
ATOM 9754 C C . PHE C 2 565 ? 40.221 -23.030 71.172 1.00 2.00 565 PHE B C 1
ATOM 9755 O O . PHE C 2 565 ? 40.831 -23.619 72.025 1.00 4.79 565 PHE B O 1
ATOM 9763 N N . PRO C 2 566 ? 39.414 -23.648 70.343 1.00 2.00 566 PRO B N 1
ATOM 9764 C CA . PRO C 2 566 ? 39.204 -25.082 70.387 1.00 2.00 566 PRO B CA 1
ATOM 9765 C C . PRO C 2 566 ? 40.456 -25.890 70.283 1.00 3.26 566 PRO B C 1
ATOM 9766 O O . PRO C 2 566 ? 40.611 -26.896 70.948 1.00 7.02 566 PRO B O 1
ATOM 9770 N N . TYR C 2 567 ? 41.411 -25.432 69.509 1.00 2.44 567 TYR B N 1
ATOM 9771 C CA . TYR C 2 567 ? 42.592 -26.256 69.370 1.00 2.91 567 TYR B CA 1
ATOM 9772 C C . TYR C 2 567 ? 43.856 -25.413 69.432 1.00 6.01 567 TYR B C 1
ATOM 9773 O O . TYR C 2 567 ? 44.030 -24.448 68.659 1.00 10.75 567 TYR B O 1
ATOM 9782 N N . VAL C 2 568 ? 44.744 -25.776 70.350 1.00 2.10 568 VAL B N 1
ATOM 9783 C CA . VAL C 2 568 ? 45.980 -25.030 70.547 1.00 2.00 568 VAL B CA 1
ATOM 9784 C C . VAL C 2 568 ? 47.209 -25.898 70.309 1.00 3.52 568 VAL B C 1
ATOM 9785 O O . VAL C 2 568 ? 47.165 -27.112 70.557 1.00 10.22 568 VAL B O 1
ATOM 9789 N N . TYR C 2 569 ? 48.284 -25.296 69.813 1.00 2.00 569 TYR B N 1
ATOM 9790 C CA . TYR C 2 569 ? 49.547 -25.997 69.598 1.00 2.00 569 TYR B CA 1
ATOM 9791 C C . TYR C 2 569 ? 50.494 -25.127 70.316 1.00 2.00 569 TYR B C 1
ATOM 9792 O O . TYR C 2 569 ? 50.849 -24.090 69.808 1.00 7.00 569 TYR B O 1
ATOM 9801 N N . MET C 2 570 ? 50.820 -25.435 71.544 1.00 3.78 570 MET B N 1
ATOM 9802 C CA . MET C 2 570 ? 51.792 -24.591 72.232 1.00 5.75 570 MET B CA 1
ATOM 9803 C C . MET C 2 570 ? 53.104 -25.120 71.693 1.00 5.05 570 MET B C 1
ATOM 9804 O O . MET C 2 570 ? 53.431 -26.293 71.865 1.00 10.27 570 MET B O 1
ATOM 9809 N N . VAL C 2 571 ? 53.775 -24.334 70.885 1.00 2.59 571 VAL B N 1
ATOM 9810 C CA . VAL C 2 571 ? 55.013 -24.819 70.321 1.00 6.81 571 VAL B CA 1
ATOM 9811 C C . VAL C 2 571 ? 56.254 -24.408 71.064 1.00 10.62 571 VAL B C 1
ATOM 9812 O O . VAL C 2 571 ? 56.236 -23.521 71.913 1.00 17.19 571 VAL B O 1
ATOM 9816 N N . GLY C 2 572 ? 57.360 -25.015 70.682 1.00 10.87 572 GLY B N 1
ATOM 9817 C CA . GLY C 2 572 ? 58.614 -24.694 71.327 1.00 9.78 572 GLY B CA 1
ATOM 9818 C C . GLY C 2 572 ? 58.559 -24.871 72.828 1.00 7.97 572 GLY B C 1
ATOM 9819 O O . GLY C 2 572 ? 58.688 -23.882 73.512 1.00 8.39 572 GLY B O 1
ATOM 9820 N N . MET C 2 573 ? 58.340 -26.094 73.327 1.00 8.42 573 MET B N 1
ATOM 9821 C CA . MET C 2 573 ? 58.262 -26.402 74.774 1.00 8.27 573 MET B CA 1
ATOM 9822 C C . MET C 2 573 ? 59.595 -26.889 75.320 1.00 7.45 573 MET B C 1
ATOM 9823 O O . MET C 2 573 ? 59.690 -27.842 76.082 1.00 3.65 573 MET B O 1
ATOM 9828 N N . GLU C 2 574 ? 60.642 -26.228 74.897 1.00 11.19 574 GLU B N 1
ATOM 9829 C CA . GLU C 2 574 ? 61.978 -26.610 75.293 1.00 14.83 574 GLU B CA 1
ATOM 9830 C C . GLU C 2 574 ? 62.279 -25.851 76.548 1.00 15.99 574 GLU B C 1
ATOM 9831 O O . GLU C 2 574 ? 61.490 -24.954 76.915 1.00 18.78 574 GLU B O 1
ATOM 9837 N N . GLU C 2 575 ? 63.412 -26.184 77.182 1.00 14.47 575 GLU B N 1
ATOM 9838 C CA . GLU C 2 575 ? 63.792 -25.538 78.406 1.00 13.57 575 GLU B CA 1
ATOM 9839 C C . GLU C 2 575 ? 64.121 -24.106 78.159 1.00 12.66 575 GLU B C 1
ATOM 9840 O O . GLU C 2 575 ? 63.266 -23.243 78.356 1.00 16.67 575 GLU B O 1
ATOM 9846 N N . GLY C 2 576 ? 65.287 -23.823 77.627 1.00 11.16 576 GLY B N 1
ATOM 9847 C CA . GLY C 2 576 ? 65.584 -22.415 77.381 1.00 15.72 576 GLY B CA 1
ATOM 9848 C C . GLY C 2 576 ? 64.393 -21.520 76.991 1.00 18.30 576 GLY B C 1
ATOM 9849 O O . GLY C 2 576 ? 64.105 -20.507 77.620 1.00 18.23 576 GLY B O 1
ATOM 9850 N N . PHE C 2 577 ? 63.613 -21.983 76.025 1.00 22.19 577 PHE B N 1
ATOM 9851 C CA . PHE C 2 577 ? 62.471 -21.235 75.533 1.00 23.80 577 PHE B CA 1
ATOM 9852 C C . PHE C 2 577 ? 61.320 -20.989 76.494 1.00 25.61 577 PHE B C 1
ATOM 9853 O O . PHE C 2 577 ? 61.192 -19.853 76.968 1.00 25.52 577 PHE B O 1
ATOM 9861 N N . LEU C 2 578 ? 60.443 -21.986 76.742 1.00 26.14 578 LEU B N 1
ATOM 9862 C CA . LEU C 2 578 ? 59.325 -21.701 77.652 1.00 22.29 578 LEU B CA 1
ATOM 9863 C C . LEU C 2 578 ? 59.991 -21.377 78.914 1.00 25.83 578 LEU B C 1
ATOM 9864 O O . LEU C 2 578 ? 59.905 -20.219 79.312 1.00 34.00 578 LEU B O 1
ATOM 9869 N N . PRO C 2 579 ? 60.502 -22.371 79.674 1.00 22.12 579 PRO B N 1
ATOM 9870 C CA . PRO C 2 579 ? 61.157 -21.788 80.875 1.00 21.49 579 PRO B CA 1
ATOM 9871 C C . PRO C 2 579 ? 62.291 -20.936 80.234 1.00 24.51 579 PRO B C 1
ATOM 9872 O O . PRO C 2 579 ? 63.314 -21.463 79.792 1.00 26.59 579 PRO B O 1
ATOM 9876 N N . HIS C 2 580 ? 62.008 -19.649 80.028 1.00 22.20 580 HIS B N 1
ATOM 9877 C CA . HIS C 2 580 ? 62.917 -18.725 79.381 1.00 21.75 580 HIS B CA 1
ATOM 9878 C C . HIS C 2 580 ? 64.233 -18.632 80.083 1.00 22.67 580 HIS B C 1
ATOM 9879 O O . HIS C 2 580 ? 64.292 -18.204 81.238 1.00 19.65 580 HIS B O 1
ATOM 9886 N N . GLN C 2 581 ? 65.286 -18.992 79.354 1.00 22.99 581 GLN B N 1
ATOM 9887 C CA . GLN C 2 581 ? 66.640 -18.993 79.874 1.00 20.74 581 GLN B CA 1
ATOM 9888 C C . GLN C 2 581 ? 66.855 -17.853 80.807 1.00 20.64 581 GLN B C 1
ATOM 9889 O O . GLN C 2 581 ? 67.204 -18.071 81.951 1.00 19.16 581 GLN B O 1
ATOM 9895 N N . SER C 2 582 ? 66.608 -16.640 80.333 1.00 20.64 582 SER B N 1
ATOM 9896 C CA . SER C 2 582 ? 66.758 -15.464 81.173 1.00 24.54 582 SER B CA 1
ATOM 9897 C C . SER C 2 582 ? 66.218 -15.831 82.558 1.00 27.42 582 SER B C 1
ATOM 9898 O O . SER C 2 582 ? 66.981 -16.073 83.497 1.00 29.99 582 SER B O 1
ATOM 9901 N N . SER C 2 583 ? 64.919 -16.066 82.641 1.00 31.06 583 SER B N 1
ATOM 9902 C CA . SER C 2 583 ? 64.315 -16.442 83.919 1.00 32.18 583 SER B CA 1
ATOM 9903 C C . SER C 2 583 ? 64.901 -17.744 84.466 1.00 28.98 583 SER B C 1
ATOM 9904 O O . SER C 2 583 ? 65.066 -17.878 85.672 1.00 27.65 583 SER B O 1
ATOM 9907 N N . ILE C 2 584 ? 65.200 -18.698 83.583 1.00 27.59 584 ILE B N 1
ATOM 9908 C CA . ILE C 2 584 ? 65.767 -19.968 84.005 1.00 28.25 584 ILE B CA 1
ATOM 9909 C C . ILE C 2 584 ? 66.793 -19.584 85.013 1.00 32.07 584 ILE B C 1
ATOM 9910 O O . ILE C 2 584 ? 66.709 -20.016 86.152 1.00 34.52 584 ILE B O 1
ATOM 9915 N N . ASP C 2 585 ? 67.717 -18.710 84.601 1.00 33.90 585 ASP B N 1
ATOM 9916 C CA . ASP C 2 585 ? 68.777 -18.241 85.481 1.00 36.68 585 ASP B CA 1
ATOM 9917 C C . ASP C 2 585 ? 68.503 -16.910 86.160 1.00 38.31 585 ASP B C 1
ATOM 9918 O O . ASP C 2 585 ? 69.076 -15.888 85.806 1.00 37.69 585 ASP B O 1
ATOM 9923 N N . GLU C 2 586 ? 67.645 -16.970 87.173 1.00 41.64 586 GLU B N 1
ATOM 9924 C CA . GLU C 2 586 ? 67.222 -15.832 87.976 1.00 46.71 586 GLU B CA 1
ATOM 9925 C C . GLU C 2 586 ? 66.323 -16.407 89.080 1.00 49.38 586 GLU B C 1
ATOM 9926 O O . GLU C 2 586 ? 65.856 -15.689 89.968 1.00 50.69 586 GLU B O 1
ATOM 9932 N N . ASP C 2 587 ? 66.121 -17.713 88.936 1.00 52.53 587 ASP B N 1
ATOM 9933 C CA . ASP C 2 587 ? 65.354 -18.560 89.873 1.00 55.23 587 ASP B CA 1
ATOM 9934 C C . ASP C 2 587 ? 63.859 -18.251 89.932 1.00 54.50 587 ASP B C 1
ATOM 9935 O O . ASP C 2 587 ? 63.110 -18.907 90.669 1.00 54.57 587 ASP B O 1
ATOM 9940 N N . ASN C 2 588 ? 63.434 -17.219 89.254 1.00 51.86 588 ASN B N 1
ATOM 9941 C CA . ASN C 2 588 ? 61.994 -16.977 89.108 1.00 48.84 588 ASN B CA 1
ATOM 9942 C C . ASN C 2 588 ? 61.630 -17.849 87.915 1.00 43.87 588 ASN B C 1
ATOM 9943 O O . ASN C 2 588 ? 62.157 -17.690 86.805 1.00 40.48 588 ASN B O 1
ATOM 9948 N N . ILE C 2 589 ? 60.694 -18.745 88.153 1.00 38.76 589 ILE B N 1
ATOM 9949 C CA . ILE C 2 589 ? 60.194 -19.588 87.122 1.00 28.89 589 ILE B CA 1
ATOM 9950 C C . ILE C 2 589 ? 58.713 -19.502 87.349 1.00 31.91 589 ILE B C 1
ATOM 9951 O O . ILE C 2 589 ? 57.943 -19.435 86.406 1.00 38.76 589 ILE B O 1
ATOM 9956 N N . ASP C 2 590 ? 58.329 -19.456 88.614 1.00 27.01 590 ASP B N 1
ATOM 9957 C CA . ASP C 2 590 ? 56.949 -19.379 88.989 1.00 24.36 590 ASP B CA 1
ATOM 9958 C C . ASP C 2 590 ? 56.141 -18.661 87.964 1.00 21.36 590 ASP B C 1
ATOM 9959 O O . ASP C 2 590 ? 55.140 -19.185 87.518 1.00 23.78 590 ASP B O 1
ATOM 9964 N N . GLU C 2 591 ? 56.638 -17.537 87.469 1.00 17.32 591 GLU B N 1
ATOM 9965 C CA . GLU C 2 591 ? 55.858 -16.819 86.459 1.00 19.13 591 GLU B CA 1
ATOM 9966 C C . GLU C 2 591 ? 55.753 -17.583 85.152 1.00 17.03 591 GLU B C 1
ATOM 9967 O O . GLU C 2 591 ? 54.670 -17.763 84.575 1.00 17.08 591 GLU B O 1
ATOM 9973 N N . GLU C 2 592 ? 56.903 -18.020 84.680 1.00 14.70 592 GLU B N 1
ATOM 9974 C CA . GLU C 2 592 ? 56.966 -18.762 83.462 1.00 13.30 592 GLU B CA 1
ATOM 9975 C C . GLU C 2 592 ? 55.970 -19.855 83.588 1.00 12.92 592 GLU B C 1
ATOM 9976 O O . GLU C 2 592 ? 55.247 -20.154 82.644 1.00 16.81 592 GLU B O 1
ATOM 9982 N N . ARG C 2 593 ? 55.927 -20.440 84.773 1.00 4.55 593 ARG B N 1
ATOM 9983 C CA . ARG C 2 593 ? 55.021 -21.498 84.967 1.00 3.76 593 ARG B CA 1
ATOM 9984 C C . ARG C 2 593 ? 53.647 -20.932 84.741 1.00 5.33 593 ARG B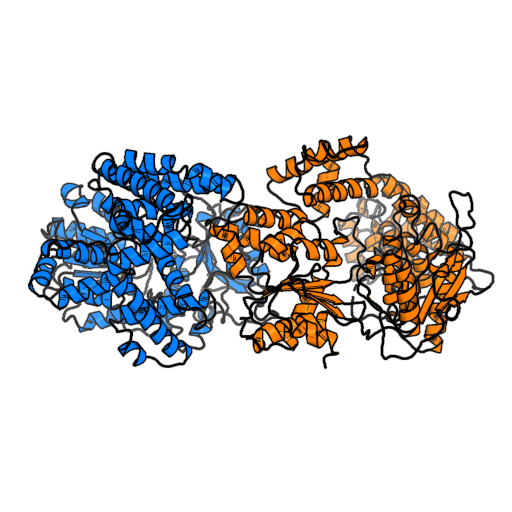 C 1
ATOM 9985 O O . ARG C 2 593 ? 52.974 -21.414 83.843 1.00 8.53 593 ARG B O 1
ATOM 9993 N N . ARG C 2 594 ? 53.293 -19.824 85.403 1.00 7.32 594 ARG B N 1
ATOM 9994 C CA . ARG C 2 594 ? 51.959 -19.204 85.211 1.00 8.77 594 ARG B CA 1
ATOM 9995 C C . ARG C 2 594 ? 51.707 -19.024 83.733 1.00 8.41 594 ARG B C 1
ATOM 9996 O O . ARG C 2 594 ? 50.659 -19.448 83.187 1.00 6.19 594 ARG B O 1
ATOM 10004 N N . LEU C 2 595 ? 52.733 -18.481 83.078 1.00 6.49 595 LEU B N 1
ATOM 10005 C CA . LEU C 2 595 ? 52.698 -18.285 81.647 1.00 5.36 595 LEU B CA 1
ATOM 10006 C C . LEU C 2 595 ? 52.179 -19.565 80.946 1.00 5.23 595 LEU B C 1
ATOM 10007 O O . LEU C 2 595 ? 51.164 -19.528 80.250 1.00 2.00 595 LEU B O 1
ATOM 10012 N N . ALA C 2 596 ? 52.841 -20.701 81.183 1.00 2.38 596 ALA B N 1
ATOM 10013 C CA . ALA C 2 596 ? 52.426 -21.970 80.574 1.00 4.22 596 ALA B CA 1
ATOM 10014 C C . ALA C 2 596 ? 50.975 -22.282 80.903 1.00 7.03 596 ALA B C 1
ATOM 10015 O O . ALA C 2 596 ? 50.139 -22.415 80.012 1.00 13.11 596 ALA B O 1
ATOM 10017 N N . TYR C 2 597 ? 50.698 -22.377 82.195 1.00 4.53 597 TYR B N 1
ATOM 10018 C CA . TYR C 2 597 ? 49.379 -22.644 82.725 1.00 2.39 597 TYR B CA 1
ATOM 10019 C C . TYR C 2 597 ? 48.350 -21.771 82.073 1.00 2.00 597 TYR B C 1
ATOM 10020 O O . TYR C 2 597 ? 47.198 -22.113 82.018 1.00 2.00 597 TYR B O 1
ATOM 10029 N N . VAL C 2 598 ? 48.723 -20.558 81.741 1.00 2.00 598 VAL B N 1
ATOM 10030 C CA . VAL C 2 598 ? 47.737 -19.749 81.063 1.00 6.72 598 VAL B CA 1
ATOM 10031 C C . VAL C 2 598 ? 47.568 -20.492 79.773 1.00 7.63 598 VAL B C 1
ATOM 10032 O O . VAL C 2 598 ? 46.605 -21.240 79.643 1.00 10.38 598 VAL B O 1
ATOM 10036 N N . GLY C 2 599 ? 48.593 -20.377 78.913 1.00 7.68 599 GLY B N 1
ATOM 10037 C CA . GLY C 2 599 ? 48.628 -21.016 77.610 1.00 4.71 599 GLY B CA 1
ATOM 10038 C C . GLY C 2 599 ? 47.675 -22.174 77.610 1.00 4.03 599 GLY B C 1
ATOM 10039 O O . GLY C 2 599 ? 46.557 -22.053 77.101 1.00 3.66 599 GLY B O 1
ATOM 10040 N N . ILE C 2 600 ? 48.016 -23.163 78.431 1.00 2.00 600 ILE B N 1
ATOM 10041 C CA . ILE C 2 600 ? 47.211 -24.354 78.603 1.00 2.00 600 ILE B CA 1
ATOM 10042 C C . ILE C 2 600 ? 45.730 -24.079 78.803 1.00 2.00 600 ILE B C 1
ATOM 10043 O O . ILE C 2 600 ? 44.917 -24.605 78.076 1.00 3.95 600 ILE B O 1
ATOM 10048 N N . THR C 2 601 ? 45.360 -23.299 79.809 1.00 2.00 601 THR B N 1
ATOM 10049 C CA . THR C 2 601 ? 43.950 -23.020 80.045 1.00 3.49 601 THR B CA 1
ATOM 10050 C C . THR C 2 601 ? 43.251 -22.202 78.942 1.00 6.53 601 THR B C 1
ATOM 10051 O O . THR C 2 601 ? 42.121 -21.735 79.130 1.00 9.83 601 THR B O 1
ATOM 10055 N N . ARG C 2 602 ? 43.910 -21.992 77.812 1.00 4.32 602 ARG B N 1
ATOM 10056 C CA . ARG C 2 602 ? 43.312 -21.234 76.738 1.00 2.00 602 ARG B CA 1
ATOM 10057 C C . ARG C 2 602 ? 42.702 -22.137 75.696 1.00 2.00 602 ARG B C 1
ATOM 10058 O O . ARG C 2 602 ? 41.864 -21.741 74.900 1.00 2.00 602 ARG B O 1
ATOM 10066 N N . ALA C 2 603 ? 43.145 -23.375 75.706 1.00 2.00 603 ALA B N 1
ATOM 10067 C CA . ALA C 2 603 ? 42.672 -24.364 74.774 1.00 2.00 603 ALA B CA 1
ATOM 10068 C C . ALA C 2 603 ? 41.435 -24.962 75.335 1.00 2.00 603 ALA B C 1
ATOM 10069 O O . ALA C 2 603 ? 41.410 -25.227 76.504 1.00 6.65 603 ALA B O 1
ATOM 10071 N N . GLN C 2 604 ? 40.418 -25.212 74.519 1.00 2.90 604 GLN B N 1
ATOM 10072 C CA . GLN C 2 604 ? 39.195 -25.810 75.026 1.00 5.26 604 GLN B CA 1
ATOM 10073 C C . GLN C 2 604 ? 38.851 -27.250 74.639 1.00 6.09 604 GLN B C 1
ATOM 10074 O O . GLN C 2 604 ? 38.202 -27.922 75.442 1.00 11.12 604 GLN B O 1
ATOM 10080 N N . LYS C 2 605 ? 39.197 -27.710 73.431 1.00 2.00 605 LYS B N 1
ATOM 10081 C CA . LYS C 2 605 ? 38.871 -29.090 73.022 1.00 2.00 605 LYS B CA 1
ATOM 10082 C C . LYS C 2 605 ? 40.049 -30.054 72.948 1.00 2.00 605 LYS B C 1
ATOM 10083 O O . LYS C 2 605 ? 39.840 -31.249 73.179 1.00 4.89 605 LYS B O 1
ATOM 10089 N N . GLU C 2 606 ? 41.201 -29.614 72.420 1.00 2.00 606 GLU B N 1
ATOM 10090 C CA . GLU C 2 606 ? 42.423 -30.440 72.387 1.00 2.00 606 GLU B CA 1
ATOM 10091 C C . GLU C 2 606 ? 43.619 -29.558 72.369 1.00 2.00 606 GLU B C 1
ATOM 10092 O O . GLU C 2 606 ? 43.550 -28.427 71.877 1.00 2.00 606 GLU B O 1
ATOM 10098 N N . LEU C 2 607 ? 44.668 -30.038 73.025 1.00 2.00 607 LEU B N 1
ATOM 10099 C CA . LEU C 2 607 ? 45.928 -29.305 73.174 1.00 3.52 607 LEU B CA 1
ATOM 10100 C C . LEU C 2 607 ? 47.115 -30.134 72.774 1.00 2.74 607 LEU B C 1
ATOM 10101 O O . LEU C 2 607 ? 47.191 -31.317 73.113 1.00 5.92 607 LEU B O 1
ATOM 10106 N N . THR C 2 608 ? 48.048 -29.512 72.074 1.00 2.00 608 THR B N 1
ATOM 10107 C CA . THR C 2 608 ? 49.254 -30.205 71.657 1.00 2.00 608 THR B CA 1
ATOM 10108 C C . THR C 2 608 ? 50.524 -29.439 71.887 1.00 2.00 608 THR B C 1
ATOM 10109 O O . THR C 2 608 ? 50.685 -28.294 71.426 1.00 2.00 608 THR B O 1
ATOM 10113 N N . PHE C 2 609 ? 51.449 -30.082 72.566 1.00 2.00 609 PHE B N 1
ATOM 10114 C CA . PHE C 2 609 ? 52.700 -29.425 72.836 1.00 2.00 609 PHE B CA 1
ATOM 10115 C C . PHE C 2 609 ? 53.745 -29.799 71.782 1.00 4.85 609 PHE B C 1
ATOM 10116 O O . PHE C 2 609 ? 53.660 -30.865 71.181 1.00 9.34 609 PHE B O 1
ATOM 10124 N N . THR C 2 610 ? 54.753 -28.965 71.565 1.00 2.00 610 THR B N 1
ATOM 10125 C CA . THR C 2 610 ? 55.802 -29.328 70.615 1.00 2.94 610 THR B CA 1
ATOM 10126 C C . THR C 2 610 ? 57.132 -28.743 71.019 1.00 5.25 610 THR B C 1
ATOM 10127 O O . THR C 2 610 ? 57.212 -27.609 71.487 1.00 6.68 610 THR B O 1
ATOM 10131 N N . LEU C 2 611 ? 58.194 -29.470 70.749 1.00 4.02 611 LEU B N 1
ATOM 10132 C CA . LEU C 2 611 ? 59.511 -28.972 71.095 1.00 9.79 611 LEU B CA 1
ATOM 10133 C C . LEU C 2 611 ? 60.514 -29.315 70.001 1.00 12.47 611 LEU B C 1
ATOM 10134 O O . LEU C 2 611 ? 60.353 -30.324 69.323 1.00 15.74 611 LEU B O 1
ATOM 10139 N N . CYS C 2 612 ? 61.557 -28.518 69.827 1.00 12.53 612 CYS B N 1
ATOM 10140 C CA . CYS C 2 612 ? 62.555 -28.857 68.824 1.00 14.11 612 CYS B CA 1
ATOM 10141 C C . CYS C 2 612 ? 63.574 -29.713 69.499 1.00 13.11 612 CYS B C 1
ATOM 10142 O O . CYS C 2 612 ? 63.958 -29.428 70.612 1.00 12.71 612 CYS B O 1
ATOM 10145 N N . LYS C 2 613 ? 63.994 -30.779 68.841 1.00 11.80 613 LYS B N 1
ATOM 10146 C CA . LYS C 2 613 ? 64.986 -31.636 69.407 1.00 13.79 613 LYS B CA 1
ATOM 10147 C C . LYS C 2 613 ? 66.342 -30.954 69.316 1.00 20.60 613 LYS B C 1
ATOM 10148 O O . LYS C 2 613 ? 67.282 -31.347 70.019 1.00 26.57 613 LYS B O 1
ATOM 10154 N N . GLU C 2 614 ? 66.472 -29.929 68.475 1.00 21.49 614 GLU B N 1
ATOM 10155 C CA . GLU C 2 614 ? 67.755 -29.255 68.376 1.00 21.67 614 GLU B CA 1
ATOM 10156 C C . GLU C 2 614 ? 67.634 -27.842 67.897 1.00 22.34 614 GLU B C 1
ATOM 10157 O O . GLU C 2 614 ? 66.860 -27.521 66.986 1.00 24.17 614 GLU B O 1
ATOM 10163 N N . ARG C 2 615 ? 68.449 -27.001 68.506 1.00 21.18 615 ARG B N 1
ATOM 10164 C CA . ARG C 2 615 ? 68.457 -25.591 68.201 1.00 20.40 615 ARG B CA 1
ATOM 10165 C C . ARG C 2 615 ? 69.858 -25.127 67.808 1.00 21.22 615 ARG B C 1
ATOM 10166 O O . ARG C 2 615 ? 70.846 -25.737 68.178 1.00 23.45 615 ARG B O 1
ATOM 10174 N N . ARG C 2 616 ? 69.944 -24.056 67.035 1.00 23.43 616 ARG B N 1
ATOM 10175 C CA . ARG C 2 616 ? 71.220 -23.555 66.606 1.00 27.10 616 ARG B CA 1
ATOM 10176 C C . ARG C 2 616 ? 71.635 -22.480 67.557 1.00 32.07 616 ARG B C 1
ATOM 10177 O O . ARG C 2 616 ? 71.206 -21.345 67.390 1.00 30.87 616 ARG B O 1
ATOM 10185 N N . GLN C 2 617 ? 72.481 -22.834 68.532 1.00 40.81 617 GLN B N 1
ATOM 10186 C CA . GLN C 2 617 ? 72.980 -21.886 69.546 1.00 46.96 617 GLN B CA 1
ATOM 10187 C C . GLN C 2 617 ? 73.562 -20.715 68.833 1.00 50.24 617 GLN B C 1
ATOM 10188 O O . GLN C 2 617 ? 72.979 -19.636 68.883 1.00 54.39 617 GLN B O 1
ATOM 10194 N N . TYR C 2 618 ? 74.710 -20.906 68.187 1.00 49.46 618 TYR B N 1
ATOM 10195 C CA . TYR C 2 618 ? 75.306 -19.825 67.426 1.00 48.35 618 TYR B CA 1
ATOM 10196 C C . TYR C 2 618 ? 76.129 -20.582 66.445 1.00 45.89 618 TYR B C 1
ATOM 10197 O O . TYR C 2 618 ? 77.319 -20.743 66.605 1.00 46.55 618 TYR B O 1
ATOM 10206 N N . GLY C 2 619 ? 75.452 -21.186 65.485 1.00 43.72 619 GLY B N 1
ATOM 10207 C CA . GLY C 2 619 ? 76.177 -22.004 64.551 1.00 42.14 619 GLY B CA 1
ATOM 10208 C C . GLY C 2 619 ? 76.515 -23.243 65.354 1.00 39.06 619 GLY B C 1
ATOM 10209 O O . GLY C 2 619 ? 76.830 -24.292 64.824 1.00 40.08 619 GLY B O 1
ATOM 10210 N N . GLU C 2 620 ? 76.467 -23.100 66.662 1.00 36.88 620 GLU B N 1
ATOM 10211 C CA . GLU C 2 620 ? 76.733 -24.196 67.539 1.00 41.57 620 GLU B CA 1
ATOM 10212 C C . GLU C 2 620 ? 75.384 -24.805 67.756 1.00 39.92 620 GLU B C 1
ATOM 10213 O O . GLU C 2 620 ? 74.489 -24.147 68.219 1.00 40.69 620 GLU B O 1
ATOM 10219 N N . LEU C 2 621 ? 75.226 -26.068 67.433 1.00 38.31 621 LEU B N 1
ATOM 10220 C CA . LEU C 2 621 ? 73.935 -26.688 67.637 1.00 34.89 621 LEU B CA 1
ATOM 10221 C C . LEU C 2 621 ? 73.785 -27.259 69.026 1.00 31.33 621 LEU B C 1
ATOM 10222 O O . LEU C 2 621 ? 74.670 -27.963 69.481 1.00 31.46 621 LEU B O 1
ATOM 10227 N N . VAL C 2 622 ? 72.628 -27.036 69.650 1.00 29.00 622 VAL B N 1
ATOM 10228 C CA . VAL C 2 622 ? 72.320 -27.561 70.990 1.00 24.98 622 VAL B CA 1
ATOM 10229 C C . VAL C 2 622 ? 71.114 -28.521 71.031 1.00 25.57 622 VAL B C 1
ATOM 10230 O O . VAL C 2 622 ? 70.123 -28.339 70.316 1.00 23.79 622 VAL B O 1
ATOM 10234 N N . ARG C 2 623 ? 71.232 -29.563 71.848 1.00 27.64 623 ARG B N 1
ATOM 10235 C CA . ARG C 2 623 ? 70.161 -30.550 72.054 1.00 29.93 623 ARG B CA 1
ATOM 10236 C C . ARG C 2 623 ? 69.488 -30.181 73.396 1.00 28.45 623 ARG B C 1
ATOM 10237 O O . ARG C 2 623 ? 69.955 -30.599 74.483 1.00 30.52 623 ARG B O 1
ATOM 10245 N N . PRO C 2 624 ? 68.428 -29.341 73.342 1.00 22.93 624 PRO B N 1
ATOM 10246 C CA . PRO C 2 624 ? 67.653 -28.862 74.483 1.00 19.18 624 PRO B CA 1
ATOM 10247 C C . PRO C 2 624 ? 66.789 -29.901 75.120 1.00 19.95 624 PRO B C 1
ATOM 10248 O O . PRO C 2 624 ? 66.368 -30.866 74.501 1.00 22.86 624 PRO B O 1
ATOM 10252 N N . GLU C 2 625 ? 66.427 -29.614 76.347 1.00 17.77 625 GLU B N 1
ATOM 10253 C CA . GLU C 2 625 ? 65.631 -30.516 77.110 1.00 16.70 625 GLU B CA 1
ATOM 10254 C C . GLU C 2 625 ? 64.220 -29.981 77.286 1.00 13.13 625 GLU B C 1
ATOM 10255 O O . GLU C 2 625 ? 63.997 -28.803 77.511 1.00 15.95 625 GLU B O 1
ATOM 10261 N N . PRO C 2 626 ? 63.248 -30.858 77.198 1.00 9.97 626 PRO B N 1
ATOM 10262 C CA . PRO C 2 626 ? 61.819 -30.649 77.348 1.00 7.99 626 PRO B CA 1
ATOM 10263 C C . PRO C 2 626 ? 61.458 -29.723 78.504 1.00 6.19 626 PRO B C 1
ATOM 10264 O O . PRO C 2 626 ? 61.777 -30.048 79.652 1.00 5.68 626 PRO B O 1
ATOM 10268 N N . SER C 2 627 ? 60.749 -28.631 78.209 1.00 6.06 627 SER B N 1
ATOM 10269 C CA . SER C 2 627 ? 60.337 -27.693 79.236 1.00 5.81 627 SER B CA 1
ATOM 10270 C C . SER C 2 627 ? 59.886 -28.550 80.369 1.00 5.71 627 SER B C 1
ATOM 10271 O O . SER C 2 627 ? 59.060 -29.408 80.162 1.00 6.58 627 SER B O 1
ATOM 10274 N N . ARG C 2 628 ? 60.580 -28.447 81.500 1.00 9.68 628 ARG B N 1
ATOM 10275 C CA . ARG C 2 628 ? 60.270 -29.227 82.706 1.00 12.48 628 ARG B CA 1
ATOM 10276 C C . ARG C 2 628 ? 58.762 -29.293 82.911 1.00 14.15 628 ARG B C 1
ATOM 10277 O O . ARG C 2 628 ? 58.223 -30.262 83.458 1.00 16.20 628 ARG B O 1
ATOM 10285 N N . PHE C 2 629 ? 58.099 -28.240 82.457 1.00 12.90 629 PHE B N 1
ATOM 10286 C CA . PHE C 2 629 ? 56.673 -28.125 82.541 1.00 11.49 629 PHE B CA 1
ATOM 10287 C C . PHE C 2 629 ? 55.999 -29.397 82.001 1.00 10.38 629 PHE B C 1
ATOM 10288 O O . PHE C 2 629 ? 55.262 -30.046 82.754 1.00 11.15 629 PHE B O 1
ATOM 10296 N N . LEU C 2 630 ? 56.329 -29.807 80.762 1.00 8.10 630 LEU B N 1
ATOM 10297 C CA . LEU C 2 630 ? 55.767 -31.030 80.136 1.00 2.80 630 LEU B CA 1
ATOM 10298 C C . LEU C 2 630 ? 55.835 -32.209 81.091 1.00 3.89 630 LEU B C 1
ATOM 10299 O O . LEU C 2 630 ? 54.948 -33.056 81.132 1.00 6.48 630 LEU B O 1
ATOM 10304 N N . LEU C 2 631 ? 56.881 -32.240 81.893 1.00 2.14 631 LEU B N 1
ATOM 10305 C CA . LEU C 2 631 ? 57.082 -33.305 82.862 1.00 6.02 631 LEU B CA 1
ATOM 10306 C C . LEU C 2 631 ? 56.167 -33.246 84.062 1.00 6.98 631 LEU B C 1
ATOM 10307 O O . LEU C 2 631 ? 55.634 -34.275 84.501 1.00 4.72 631 LEU B O 1
ATOM 10312 N N . GLU C 2 632 ? 56.022 -32.062 84.640 1.00 5.66 632 GLU B N 1
ATOM 10313 C CA . GLU C 2 632 ? 55.174 -31.979 85.812 1.00 7.53 632 GLU B CA 1
ATOM 10314 C C . GLU C 2 632 ? 53.736 -32.325 85.465 1.00 7.19 632 GLU B C 1
ATOM 10315 O O . GLU C 2 632 ? 52.936 -32.663 86.347 1.00 8.63 632 GLU B O 1
ATOM 10321 N N . LEU C 2 633 ? 53.412 -32.275 84.179 1.00 3.92 633 LEU B N 1
ATOM 10322 C CA . LEU C 2 633 ? 52.054 -32.575 83.758 1.00 6.24 633 LEU B CA 1
ATOM 10323 C C . LEU C 2 633 ? 51.672 -34.028 84.089 1.00 9.44 633 LEU B C 1
ATOM 10324 O O . LEU C 2 633 ? 52.532 -34.812 84.505 1.00 17.16 633 LEU B O 1
ATOM 10329 N N . PRO C 2 634 ? 50.374 -34.369 84.077 1.00 6.63 634 PRO B N 1
ATOM 10330 C CA . PRO C 2 634 ? 49.973 -35.755 84.385 1.00 6.96 634 PRO B CA 1
ATOM 10331 C C . PRO C 2 634 ? 50.212 -36.737 83.271 1.00 8.30 634 PRO B C 1
ATOM 10332 O O . PRO C 2 634 ? 49.327 -36.964 82.423 1.00 13.41 634 PRO B O 1
ATOM 10336 N N . GLN C 2 635 ? 51.328 -37.451 83.360 1.00 4.66 635 GLN B N 1
ATOM 10337 C CA . GLN C 2 635 ? 51.676 -38.375 82.288 1.00 5.84 635 GLN B CA 1
ATOM 10338 C C . GLN C 2 635 ? 50.620 -39.347 81.787 1.00 2.89 635 GLN B C 1
ATOM 10339 O O . GLN C 2 635 ? 50.648 -39.767 80.635 1.00 5.49 635 GLN B O 1
ATOM 10345 N N . ASP C 2 636 ? 49.666 -39.704 82.617 1.00 2.00 636 ASP B N 1
ATOM 10346 C CA . ASP C 2 636 ? 48.676 -40.586 82.089 1.00 2.00 636 ASP B CA 1
ATOM 10347 C C . ASP C 2 636 ? 47.954 -39.953 80.901 1.00 2.00 636 ASP B C 1
ATOM 10348 O O . ASP C 2 636 ? 47.646 -40.640 79.942 1.00 5.39 636 ASP B O 1
ATOM 10353 N N . ASP C 2 637 ? 47.763 -38.640 80.910 1.00 2.00 637 ASP B N 1
ATOM 10354 C CA . ASP C 2 637 ? 47.023 -38.032 79.838 1.00 2.00 637 ASP B CA 1
ATOM 10355 C C . ASP C 2 637 ? 47.876 -37.416 78.788 1.00 6.19 637 ASP B C 1
ATOM 10356 O O . ASP C 2 637 ? 47.406 -36.735 77.896 1.00 12.12 637 ASP B O 1
ATOM 10361 N N . LEU C 2 638 ? 49.166 -37.600 78.908 1.00 8.32 638 LEU B N 1
ATOM 10362 C CA . LEU C 2 638 ? 50.041 -37.026 77.916 1.00 7.00 638 LEU B CA 1
ATOM 10363 C C . LEU C 2 638 ? 50.579 -38.169 77.041 1.00 8.69 638 LEU B C 1
ATOM 10364 O O . LEU C 2 638 ? 50.691 -39.316 77.497 1.00 9.86 638 LEU B O 1
ATOM 10369 N N . ILE C 2 639 ? 50.754 -37.888 75.748 1.00 8.41 639 ILE B N 1
ATOM 10370 C CA . ILE C 2 639 ? 51.256 -38.876 74.789 1.00 4.08 639 ILE B CA 1
ATOM 10371 C C . ILE C 2 639 ? 52.505 -38.477 73.980 1.00 7.25 639 ILE B C 1
ATOM 10372 O O . ILE C 2 639 ? 52.417 -38.100 72.820 1.00 7.33 639 ILE B O 1
ATOM 10377 N N . TRP C 2 640 ? 53.675 -38.583 74.602 1.00 10.94 640 TRP B N 1
ATOM 10378 C CA . TRP C 2 640 ? 54.922 -38.264 73.953 1.00 15.22 640 TRP B CA 1
ATOM 10379 C C . TRP C 2 640 ? 55.023 -39.071 72.632 1.00 22.46 640 TRP B C 1
ATOM 10380 O O . TRP C 2 640 ? 54.678 -40.239 72.594 1.00 24.38 640 TRP B O 1
ATOM 10391 N N . GLU C 2 641 ? 55.453 -38.449 71.538 1.00 30.52 641 GLU B N 1
ATOM 10392 C CA . GLU C 2 641 ? 55.530 -39.149 70.245 1.00 38.12 641 GLU B CA 1
ATOM 10393 C C . GLU C 2 641 ? 56.647 -40.189 70.084 1.00 44.57 641 GLU B C 1
ATOM 10394 O O . GLU C 2 641 ? 56.615 -41.239 70.731 1.00 47.28 641 GLU B O 1
ATOM 10400 N N . GLN C 2 642 ? 57.598 -39.911 69.184 1.00 49.45 642 GLN B N 1
ATOM 10401 C CA . GLN C 2 642 ? 58.737 -40.801 68.886 1.00 51.86 642 GLN B CA 1
ATOM 10402 C C . GLN C 2 642 ? 59.705 -40.210 67.827 1.00 53.93 642 GLN B C 1
ATOM 10403 O O . GLN C 2 642 ? 60.876 -39.871 68.167 1.00 54.62 642 GLN B O 1
#

Sequence (1269 aa):
RLNPGQQQAVEFVTGPCLVLAGAGSGKTRVITNKIAHLIRGCGYQARHIAAVTFTNKAAREMKERVGQTLGRKEARGLMISTFHTLGLDIIKREYAALGMKANFSLFDDTDQLALLKELTEGLIEDDKVLLQQLISTISNWKNDLKTPSQAAASAIGERDRIFAHCYGLYDAHLKACNVLDFDDLILLPTLLLQANEEVRKRWQNKIRYLLVDEYQDTNTSQYELVKLLVGSRARFTVVGDDDQSIYSWRGARPQNLVLLSQDFPALKVIKLEQNYRSSGRILKAANILIANNPHVFEKRLFSELGYGAELKVLSANNEEHEAERVTGELIAHHFVNKTQYKDYAILYRGNHQSRVFEKFLMQNRIPYKISGGTSFFSRPEIKDLLAYLRVLTNPDDDSAFLRIVNTPKREIGPATLKKLGEWAMTRNKSMFTASFDMGLSQTLSGRGYEALTRFTHWLAEIQRLAEREPIAAVRDLIHGMDYESWLYETSPSPKAAEMRMKNVNQLFSWMTEMLEGSELDEPMTLTQVVTRFTLRDMMEREEELDQVQLMTLHASKGLEFPYVYMVGMEEGFLPHQSSIDEDNIDEERRLAYVGITRAQKELTFTLCKERRQYGELVRPEPSRFLLELPQDDLIWRLNPGQQQAVEFVTGPCLVLAGAGSGKTRVITNKIAHLIRGCGYQARHIAAVTFTNKAAREMKERVGQTLGRKEARGLMISTFHTLGLDIIKREYAALGMKANFSLFDDTDQLALLKELTEGLIEDDKVLLQQLISTISNWKNDLKTPSQAAASAIGERDRIFAHCYGLYDAHLKACNVLDFDDLILLPTLLLQANEEVRKRWQNKIRYLLVDEYQDTNTSQYELVKLLVGSRARFTVVGDDDQSIYSWRGARPQNLVLLSQDFPALKVIKLEQNYRSSGRILKAANILIANNPHVFEKRLFSELGYGAELKVLSANNEEHEAERVTGELIAHHFVNKTQYKDYAILYRGNHQSRVFEKFLMQNRIPYKISGGTSFFSRPEIKDLLAYLRVLTNPDDDSAFLRIVNTPKREIGPATLKKLGEWAMTRNKSMFTASFDMGLSQTLSGRGYEALTRFTHWLAEIQRLAEREPIAAVRDLIHGMDYESWLYETSPSPKAAEMRMKNVNQLFSWMTEMLEGSELDEPMTLTQVVTRFTLRDEELDQVQLMTLHASKGLEFPYVYMVGMEEGFLPHQSSIDEDNIDEERRLAYVGITRAQKELTFTLCKERRQYGELVRPEPSRFLLELPQDDLIWEQ

Nearest PDB structures (foldseek):
  1uaa-assembly1_A  TM=1.002E+00  e=0.000E+00  unclassified
  2is1-assembly1_A  TM=8.989E-01  e=1.948E-52  Escherichia coli
  2is6-assembly1_A  TM=8.320E-01  e=4.505E-53  Escherichia coli
  2is2-assembly1_A  TM=8.852E-01  e=1.576E-50  Escherichia coli
  2pjr-assembly1_A  TM=9.342E-01  e=2.179E-39  Geobacillus stearothermophilus

B-factor: mean 43.59, std 26.15, range [2.0, 100.0]